Protein AF-0000000083513059 (afdb_homodimer)

Secondary structure (DSSP, 8-state):
---BB-STT---BTTT--S-EEEPPSSHHHHHHHHHHHTBHHHHTS-HHHHHHH-EEEGGGS-GGGEEEEETTEEEE-TT--------SHHHH-TT-TT---B----HHHHHHHHHHHHTTSS--------------------------HHHHHHHHHHHHHHHHHHHHHHTT--S--S-GGG--TT---PPPHHHHHHHHHHHHT-HHHHHHTTTB-SSS-SS-HHHHHHHHHHHHHHHHHHHHHHHHHH--EEEEE---EEETTEEEEEEEEEEE-TTS-EEEEEEEEEEPPSSHHHHHHHHHHIIIIIS---GGGEEEEEE---HHHHHHHHHHHHHHHHH-TTSEE---TTS-HHHHHHHT---HHHHHHHHHHHHHHHHHHS-HHHHHHHHHHHHHHTTT-HHHHHHHHHHHTS-GGGSTTHHHHHHHHHHHHHHHHHHHHH-TTS-HHHHHHHHHHHHHHT-HHHHHHHHHHHHHTHHHHHHHHHHTS-HHHHHHHHHHHHHHHHHHHHHHHTHHHHHHHHHHHHHHHHHHTT------HHHHHHT---TT----HHHHHIIIIIHHHHHHHHHHHHHHT-HHHHHHHHGGGGSHHHHHHS---THHHHHHGGGGGGSS-GGGHHHHHHHHHHHHHSS-TTS----SHHHHHH-GGGGG-HHHHHHHHHHHTSTTSPP--GGG-HHHHHHHHHHHHS-GGG--HHHHHHHHTTTS---HHHHHHHHHHHS-------/---BB-STT---BTTT--S-EEEPPSSHHHHHHHHHHHTBHHHHTS-HHHHHHH-EEEGGGS-GGGEEEEETTEEEE-TT--------SGGGT-TT-TT---B----HHHHHHHHHHHHTTTT--------------------------HHHHHHHHHHHHHHHHHHHHHHTT--S--S-GGG--SS---PPPHHHHHHHHHHHHT-HHHHHHTTTB-SSS-SS-HHHHHHHHHHHHHHHHHHHHHHHHHH--EEEEE---EEETTEEEEEEEEEEE-TT--EEEEEEEEEEPPSSHHHHHHHHHHIIIIIS---GGGEEEEEE---HHHHHHHHHHHHHHHHH-TTSEE---TTS-HHHHHHHT---HHHHHHHHHHHHHHHHHHS-HHHHHHHHHHHHHHTTT-HHHHHHHHHHHTS-GGGSTTHHHHHHHHHHHHHHHHHHHHH-TTS-HHHHHHHHHHHHHHT-HHHHHHHHHHHHHTHHHHHHHHHHTS-HHHHHHHHHHHHHHHHHHHHHHHTHHHHHHHHHHHHHHHHHHTT------HHHHHHS---TT----HHHHHIIIIIHHHHHHHHHHHHHHT-HHHHHHHHGGGGSHHHHHHS---THHHHHHGGGGGGSS-GGGHHHHHHHHHHHHHSS-TTS----SHHHHHH-GGGGG-HHHHHHHHHHHTSTTSPPS-GGG-HHHHHHHHHHHHS-GGG--HHHHHHHHTTTS---HHHHHHHHHHHS-------

InterPro domains:
  IPR006612 THAP-type zinc finger [PF05485] (5-86)
  IPR006612 THAP-type zinc finger [PS50950] (1-86)
  IPR006612 THAP-type zinc finger [SM00692] (21-91)
  IPR006612 THAP-type zinc finger [SM00980] (3-92)
  IPR025398 ZMYM1-like, RNase-like domain [PF14291] (124-323)
  IPR052958 Interferon-induced PKR regulator [PTHR46289] (1-738)

Sequence (1486 aa):
MPNFCAAPNCTRKSTQSDLAFFRFPRDPRRCSLWVENCRREDLEDKTPDQLNKHYRLCAKHFEPSMICKTSPYRTVLKDNAVPTVFDLTSHLNNPHSRHRKRIKVLSEEELRKMTERIENCGEQEQLKNDNTQNEAQFEEIEEDLPPITPQEKEIKDYLKSLFDILVLMGKQNIPLDGHGEEGVEESGAFTPSNFQSLLESRITAGDEVLRRRFEMTAVNVEYCPVTQQRQMLEVCESCLREELLREVRESRFFSLVTDEAVEIRGEDHLPIFLRFVDESNNLREEFAGFLPCEEDEDAVFVSLHTEITEKWGLNLEYCRGQSHVNSGDYALKLKAVASKLMEKYPLAVCTPCSTCALNIWLAKALPLAGVQMVLGTLKIIDSFFSKSPQLLSELENAIATIHQANEERANELKEICRTQWIERHDAFEVAVDLLEPLLLCVDSVNSNANFSRHVAFEAYSISVNLEEFEFIATLVVLKNALSFTRAFGKNLQGNTLDVFFAASSLTAVLHSLNEVMENIEVYHEFWFEEATNLAAKLEIPVKLPRLYLRQHRPEPGFELLPESYYKESLSIPLVSRVIQELKEIFSETHLKALKCLSLVPSVMGQMKFNTSEESNADLYRNDLPNPDTLPAELHCWRIKWKHRGKDVDLPSTIYQTLQLSEVKFFPNVYSFLRVLCTLPVIKVESSKYDCGRKRLRAYLSDTPANHRSKSLALLNINYEVRHDLDLMVDTYSKMYPEKVDEQMPNFCAAPNCTRKSTQSDLAFFRFPRDPRRCSLWVENCRREDLEDKTPDQLNKHYRLCAKHFEPSMICKTSPYRTVLKDNAVPTVFDLTSHLNNPHSRHRKRIKVLSEEELRKMTERIENCGEQEQLKNDNTQNEAQFEEIEEDLPPITPQEKEIKDYLKSLFDILVLMGKQNIPLDGHGEEGVEESGAFTPSNFQSLLESRITAGDEVLRRRFEMTAVNVEYCPVTQQRQMLEVCESCLREELLREVRESRFFSLVTDEAVEIRGEDHLPIFLRFVDESNNLREEFAGFLPCEEDEDAVFVSLHTEITEKWGLNLEYCRGQSHVNSGDYALKLKAVASKLMEKYPLAVCTPCSTCALNIWLAKALPLAGVQMVLGTLKIIDSFFSKSPQLLSELENAIATIHQANEERANELKEICRTQWIERHDAFEVAVDLLEPLLLCVDSVNSNANFSRHVAFEAYSISVNLEEFEFIATLVVLKNALSFTRAFGKNLQGNTLDVFFAASSLTAVLHSLNEVMENIEVYHEFWFEEATNLAAKLEIPVKLPRLYLRQHRPEPGFELLPESYYKESLSIPLVSRVIQELKEIFSETHLKALKCLSLVPSVMGQMKFNTSEESNADLYRNDLPNPDTLPAELHCWRIKWKHRGKDVDLPSTIYQTLQLSEVKFFPNVYSFLRVLCTLPVIKVESSKYDCGRKRLRAYLSDTPANHRSKSLALLNINYEVRHDLDLMVDTYSKMYPEKVDEQ

Foldseek 3Di:
DKAAALAFPGGDIPVPDPWDKAFQDLDQVLNCLQVVQSQFPVCNPDHSVVRRVHHIHTCQQWDPVQWDPPDPVDIDGHPNTHGHRHDPCPCVVVVPPVVGRDGHDDDPVRVVVSVVCVVPVPDDDDDPDPDDDPPPPPVPVPPCPPPQPPVNVLVLVVLLVLLVLLLVCLQVVNFQADDDPPPPDDPPFQDDGPSLVVLVVCCVVPDPSSCVVCVPPDSRDDPDDPVRSVLLLVLLLLQLLLLVLVQVVVQLAKAKEWEEWDFFQRFTWIWIWIWAQGPLRAIFIATRFIFTDDDALVVSLVRVVCCVCPVSVDDCLRYQEYEYHYAAPVLVSVVVSQVVSCVVHVRHAYAYFLQAFPLRSLLRNANAPLSVLLLVLVVLVLVLCVVDVVLLVLLLVLLCVVVVVPVPVSVVLSVCNVDPLCRALQNLVSCLSSLRSLLVSLVCLLPDPVDDNVSNVSSVVSNVSSLDLSNLLQSLLSNVLSVLCSQLRCLLNDFLLSVLVSLVCLVVSLVVLVVCLVVVVVVLVVSVVVSCVSSVVVVRDQDDDPVVCVVPVDDVPDDDDSSVCCSVRPNNSSSVSSSVVSDRNSDPLNSLLSNLSCLFLVNLQVDPDDPCNLVSLVSCLVQAPDSVCVVVLSVVSSVVSNPPDPPDDGDGHLSSVLSDPCCVVRRRSNRSSSSSCNYSSHDRDDPVRHQLVVQLVVSPVVDDSNSDDRSSSSSNSVVSRDDDSSVSSVVSCVVPVPPPDDD/DKAAALAFPGGDIPVRDPWDKAFQDLDQVLNCLQCVQSQFPVCNPDHSVVRRVHHIHTCQQWDPVQWDDPDPVDIDGHPNTHGHRHDPCPCVVVVPPVVGRDGHDDDPVRVVVSVVCVVPVPDDPDDPDDDDDPPPPPVPVPPCPPPQPPVNVLVLVVLLVLLVLLLVCLQVVNFQADDDPPPPPDPPFQDDGPSLVVLVVCCVVPDPSSCVVCVPPDSRDDPDDPVRSVLLLVLLLLQLLLLVLVQVVVQLAKAKEWEEWDFFQRFTWIWIWIWAQGPLRAIFIATRFTFTDDDALVVSLVRVVCCVCPVSVDDCLRHQEYEYQYAAPVLVSVVVSQVVSCVVHVRHAYAYFLQAFPLRSLLRNANAPLSVLLLVLVVLVLVLCVVDVVLLVLLLVLLCVVVVVPVPVSVVLSVCSVDPLCRALQNLVSCLSSLRSLLVSLVCLLPDPVDDNVSNVSSVVSNVSSLDLSNLLQSLLSNVLSVLCSQLRVLLNDFLQSVLVSLVCLVVSLVVLVVCLVVVVVVLVVSVVVSCVSSVVVVRDQDDDPVVCVVCVDDVPDDDDSSVCCSVRPNNSSSVSSSVVSDRNSDPLNSLLSNLSCLFLVNLQVDPDDPCNLVSLVSCLVQAPDSVCVVVLSVVSSVVSNPPDPPDDGDGHLSVVLSDPCCVVRRRSNRSSSSSCNYSSHDRDDPVRHQLVVQLVVSPVVDDSNSDDRSSSSSNSVVSRDDDSSVSSVVSCVVPVPPPDDD

Nearest PDB structures (foldseek):
  9ij5-assembly1_A  TM=4.876E-01  e=1.382E+00  Mus musculus
  5n2a-assembly1_B-2  TM=1.828E-01  e=3.037E+00  Methanotorris formicicus Mc-S-70
  7vvo-assembly1_R  TM=1.723E-01  e=3.948E+00  Homo sapiens
  8qai-assembly2_B  TM=1.417E-01  e=2.907E+00  synthetic construct
  1e6v-assembly1_E  TM=1.679E-01  e=4.502E+00  Methanopyrus kandleri

Radius of gyration: 37.74 Å; Cα contacts (8 Å, |Δi|>4): 2106; chains: 2; bounding box: 116×115×71 Å

pLDDT: mean 84.57, std 16.56, range [19.61, 98.56]

Organism: Acipenser ruthenus (NCBI:txid7906)

Solvent-accessible surface area (backbone atoms only — not comparable to full-atom values): 80948 Å² total; per-residue (Å²): 101,67,46,54,33,63,45,42,84,42,83,54,35,33,47,79,29,87,55,47,30,34,50,44,47,70,49,60,70,61,27,52,51,41,44,60,61,48,24,34,61,81,58,69,79,50,52,39,65,55,38,32,53,74,38,27,38,44,48,81,25,38,58,68,87,36,50,43,68,84,39,104,69,38,49,29,50,44,94,79,58,63,56,72,53,72,67,84,60,67,54,75,78,52,76,78,57,74,84,56,48,59,67,54,85,70,56,74,71,54,54,54,52,54,54,53,50,64,70,52,65,72,75,84,83,72,88,80,79,76,85,76,83,82,74,76,79,73,78,64,82,58,79,72,67,72,78,72,47,71,66,53,47,52,50,48,51,45,46,37,54,51,48,53,52,52,50,50,28,15,43,46,68,46,52,60,65,31,72,70,70,86,67,70,60,84,78,72,35,48,73,57,34,33,53,53,34,52,51,49,48,31,38,52,27,44,22,62,66,56,38,66,74,45,57,46,36,36,68,67,48,75,89,69,59,69,68,59,51,52,54,52,39,52,43,52,39,50,54,45,43,44,58,54,44,50,53,44,58,73,42,55,43,30,14,42,36,35,46,58,69,40,66,43,62,87,38,48,24,32,40,36,31,42,23,28,40,47,95,85,53,44,62,33,39,40,68,68,44,72,40,76,63,57,92,44,50,65,55,38,39,51,50,52,52,44,45,42,39,68,74,62,62,45,65,63,88,35,26,52,13,26,23,74,47,38,51,29,67,58,23,52,38,49,49,53,31,47,52,54,46,25,71,78,28,68,57,29,36,55,38,62,43,48,91,46,29,48,53,51,50,54,51,26,50,40,76,40,70,58,52,49,49,48,55,51,49,50,51,52,52,52,54,58,41,67,70,38,72,65,53,44,51,44,38,43,50,25,33,45,65,73,30,60,90,39,58,67,62,28,51,51,51,46,57,42,67,76,47,74,46,81,60,36,64,57,24,47,53,51,45,62,68,39,44,63,25,47,48,53,24,27,52,47,43,44,70,34,83,86,47,53,66,68,57,16,49,52,25,43,54,50,42,56,56,66,54,33,40,61,44,44,44,42,45,42,46,49,30,59,64,43,55,65,47,30,66,52,32,53,24,49,65,50,54,49,58,38,28,35,53,32,59,69,46,47,63,60,43,52,50,52,52,50,50,46,61,76,41,36,71,62,52,44,52,53,41,50,49,52,26,51,52,54,28,54,75,70,66,32,68,90,57,69,60,60,68,57,52,68,75,48,66,61,57,94,88,56,78,84,53,55,68,60,48,47,39,67,71,40,52,50,53,50,55,53,47,50,54,50,49,51,53,62,43,58,29,70,68,48,42,34,56,40,52,50,48,45,74,32,48,45,36,39,53,71,42,84,78,59,85,64,58,63,63,38,49,54,78,52,36,88,71,29,87,51,54,87,51,38,66,61,49,49,51,52,55,46,54,60,44,58,70,53,60,95,84,59,89,58,42,58,37,67,59,53,44,60,67,38,78,68,39,69,79,36,57,43,62,42,47,48,52,52,56,58,58,27,29,44,41,52,70,69,85,51,72,83,32,50,41,30,61,56,36,46,53,50,49,57,67,64,40,42,49,81,63,44,43,73,46,42,47,49,33,33,54,46,40,78,58,78,78,54,61,66,58,46,45,51,50,42,49,66,75,51,59,70,71,77,64,90,121,100,69,46,52,34,65,44,42,85,44,84,53,34,31,48,80,30,85,58,47,30,32,49,44,46,70,51,60,70,61,26,50,52,41,45,61,61,46,26,34,61,80,57,69,78,49,49,38,64,54,37,30,52,74,38,27,40,43,47,80,25,39,58,68,88,34,51,43,69,83,40,103,68,37,49,28,51,44,92,81,59,62,56,74,54,72,68,85,60,66,56,75,78,52,75,78,57,74,84,56,50,56,65,56,85,71,58,74,70,54,53,53,51,54,54,52,48,64,69,50,64,72,75,83,83,71,87,79,80,75,89,83,73,90,73,78,78,72,79,65,82,59,79,74,69,73,80,73,48,72,67,54,48,51,52,50,51,45,46,37,54,53,49,52,53,51,51,50,27,15,43,45,68,48,52,62,64,32,73,71,70,84,73,70,62,80,81,73,33,48,73,56,32,35,53,54,35,51,52,51,48,31,38,54,26,43,21,62,66,56,39,64,75,44,58,49,35,36,66,68,47,75,88,68,59,68,67,59,51,52,54,51,40,50,44,51,39,50,54,46,42,46,58,54,45,51,53,43,58,72,42,56,43,30,15,43,37,35,46,57,68,39,66,42,65,88,38,49,23,32,41,35,31,42,24,27,41,46,96,86,54,44,63,34,38,39,69,67,44,72,40,76,64,57,93,43,50,66,56,37,38,51,50,52,52,43,44,43,39,66,72,62,61,44,65,64,86,36,26,52,13,29,22,74,48,38,52,29,66,56,22,52,36,49,49,53,32,49,51,54,48,25,72,76,28,68,58,28,37,55,39,61,44,47,91,45,28,49,52,52,51,54,53,26,51,40,75,40,70,58,51,48,48,48,55,51,50,51,51,50,51,53,55,57,43,66,71,37,72,66,52,43,52,44,39,44,50,24,34,44,66,73,30,59,91,37,60,68,61,28,51,51,50,47,57,42,65,76,47,75,43,82,59,35,63,56,23,47,53,50,47,62,68,40,45,64,25,48,47,52,25,27,52,49,43,44,70,34,82,86,46,55,66,69,56,18,48,52,25,44,54,50,42,55,56,65,54,34,39,60,45,44,44,42,45,41,46,50,30,60,64,44,53,66,46,30,67,53,32,52,23,49,67,49,54,49,58,37,28,34,53,33,58,69,46,48,62,60,43,54,50,52,52,49,50,44,61,76,41,36,72,62,53,44,52,54,42,49,49,52,27,51,51,53,28,53,75,69,66,31,68,89,57,68,62,59,68,59,52,68,74,47,65,62,57,94,88,58,76,84,53,53,68,60,48,46,39,67,72,41,52,49,53,50,55,52,48,51,54,51,49,52,53,61,42,58,29,71,69,48,42,33,56,40,52,50,49,44,74,33,50,46,36,39,52,71,42,85,79,59,84,62,58,61,64,38,50,55,77,52,36,86,73,30,86,51,52,86,51,39,66,61,50,49,51,52,56,46,53,60,43,58,70,52,59,94,87,58,90,57,41,58,38,68,60,53,43,61,68,37,78,67,39,69,82,36,56,43,63,42,45,49,50,53,56,59,58,27,29,45,43,50,71,70,85,51,71,82,32,52,42,30,62,56,36,47,53,50,49,58,69,63,40,41,50,81,62,43,44,74,48,41,46,48,33,33,52,46,39,80,57,76,79,56,61,67,58,45,44,51,52,42,49,66,75,51,58,70,70,79,59,91,120

Structure (mmCIF, N/CA/C/O backbone):
data_AF-0000000083513059-model_v1
#
loop_
_entity.id
_entity.type
_entity.pdbx_description
1 polymer '52 kDa repressor of the inhibitor of the protein kinase'
#
loop_
_atom_site.group_PDB
_atom_site.id
_atom_site.type_symbol
_atom_site.label_atom_id
_atom_site.label_alt_id
_atom_site.label_comp_id
_atom_site.label_asym_id
_atom_site.label_entity_id
_atom_site.label_seq_id
_atom_site.pdbx_PDB_ins_code
_atom_site.Cartn_x
_atom_site.Cartn_y
_atom_site.Cartn_z
_atom_site.occupancy
_atom_site.B_iso_or_equiv
_atom_site.auth_seq_id
_atom_site.auth_comp_id
_atom_site.auth_asym_id
_atom_site.auth_atom_id
_atom_site.pdbx_PDB_model_num
ATOM 1 N N . MET A 1 1 ? 22.578 -7.07 -4.328 1 77.38 1 MET A N 1
ATOM 2 C CA . MET A 1 1 ? 22.344 -7.754 -5.598 1 77.38 1 MET A CA 1
ATOM 3 C C . MET A 1 1 ? 23.062 -9.094 -5.641 1 77.38 1 MET A C 1
ATOM 5 O O . MET A 1 1 ? 24.109 -9.266 -5.012 1 77.38 1 MET A O 1
ATOM 9 N N . PRO A 1 2 ? 22.406 -10.008 -6.266 1 77.06 2 PRO A N 1
ATOM 10 C CA . PRO A 1 2 ? 23.109 -11.289 -6.398 1 77.06 2 PRO A CA 1
ATOM 11 C C . PRO A 1 2 ? 24.422 -11.156 -7.168 1 77.06 2 PRO A C 1
ATOM 13 O O . PRO A 1 2 ? 24.531 -10.32 -8.062 1 77.06 2 PRO A O 1
ATOM 16 N N . ASN A 1 3 ? 25.391 -11.805 -6.617 1 82.12 3 ASN A N 1
ATOM 17 C CA . ASN A 1 3 ? 26.688 -11.883 -7.285 1 82.12 3 ASN A CA 1
ATOM 18 C C . ASN A 1 3 ? 26.891 -13.227 -7.977 1 82.12 3 ASN A C 1
ATOM 20 O O . ASN A 1 3 ? 26.375 -14.25 -7.516 1 82.12 3 ASN A O 1
ATOM 24 N N . PHE A 1 4 ? 27.516 -13.211 -9.102 1 84.94 4 PHE A N 1
ATOM 25 C CA . PHE A 1 4 ? 27.75 -14.406 -9.906 1 84.94 4 PHE A CA 1
ATOM 26 C C . PHE A 1 4 ? 29.25 -14.688 -10.031 1 84.94 4 PHE A C 1
ATOM 28 O O . PHE A 1 4 ? 30.047 -13.766 -10.211 1 84.94 4 PHE A O 1
ATOM 35 N N . CYS A 1 5 ? 29.625 -15.938 -9.898 1 87.44 5 CYS A N 1
ATOM 36 C CA . CYS A 1 5 ? 31.031 -16.312 -9.977 1 87.44 5 CYS A CA 1
ATOM 37 C C . CYS A 1 5 ? 31.547 -16.172 -11.398 1 87.44 5 CYS A C 1
ATOM 39 O O . CYS A 1 5 ? 30.891 -16.562 -12.359 1 87.44 5 CYS A O 1
ATOM 41 N N . ALA A 1 6 ? 32.719 -15.625 -11.547 1 87.56 6 ALA A N 1
ATOM 42 C CA . ALA A 1 6 ? 33.281 -15.336 -12.852 1 87.56 6 ALA A CA 1
ATOM 43 C C . ALA A 1 6 ? 34.062 -16.547 -13.391 1 87.56 6 ALA A C 1
ATOM 45 O O . ALA A 1 6 ? 34.406 -16.594 -14.578 1 87.56 6 ALA A O 1
ATOM 46 N N . ALA A 1 7 ? 34.312 -17.578 -12.539 1 86.94 7 ALA A N 1
ATOM 47 C CA . ALA A 1 7 ? 35.062 -18.75 -12.961 1 86.94 7 ALA A CA 1
ATOM 48 C C . ALA A 1 7 ? 34.344 -19.5 -14.086 1 86.94 7 ALA A C 1
ATOM 50 O O . ALA A 1 7 ? 33.125 -19.594 -14.086 1 86.94 7 ALA A O 1
ATOM 51 N N . PRO A 1 8 ? 35.125 -20 -14.953 1 83.44 8 PRO A N 1
ATOM 52 C CA . PRO A 1 8 ? 34.5 -20.75 -16.047 1 83.44 8 PRO A CA 1
ATOM 53 C C . PRO A 1 8 ? 33.719 -21.969 -15.562 1 83.44 8 PRO A C 1
ATOM 55 O O . PRO A 1 8 ? 34.156 -22.656 -14.641 1 83.44 8 PRO A O 1
ATOM 58 N N . ASN A 1 9 ? 32.562 -22.234 -16.062 1 77.38 9 ASN A N 1
ATOM 59 C CA . ASN A 1 9 ? 31.719 -23.391 -15.82 1 77.38 9 ASN A CA 1
ATOM 60 C C . ASN A 1 9 ? 31.141 -23.391 -14.406 1 77.38 9 ASN A C 1
ATOM 62 O O . ASN A 1 9 ? 30.703 -24.422 -13.898 1 77.38 9 ASN A O 1
ATOM 66 N N . CYS A 1 10 ? 31.469 -22.359 -13.664 1 82.12 10 CYS A N 1
ATOM 67 C CA . CYS A 1 10 ? 30.844 -22.203 -12.352 1 82.12 10 CYS A CA 1
ATOM 68 C C . CYS A 1 10 ? 29.594 -21.344 -12.43 1 82.12 10 CYS A C 1
ATOM 70 O O . CYS A 1 10 ? 29.656 -20.203 -12.883 1 82.12 10 CYS A O 1
ATOM 72 N N . THR A 1 11 ? 28.484 -21.844 -12.156 1 77.06 11 THR A N 1
ATOM 73 C CA . THR A 1 11 ? 27.219 -21.109 -12.289 1 77.06 11 THR A CA 1
ATOM 74 C C . THR A 1 11 ? 26.688 -20.703 -10.922 1 77.06 11 THR A C 1
ATOM 76 O O . THR A 1 11 ? 25.5 -20.391 -10.781 1 77.06 11 THR A O 1
ATOM 79 N N . ARG A 1 12 ? 27.547 -20.688 -9.945 1 80.31 12 ARG A N 1
ATOM 80 C CA . ARG A 1 12 ? 27.094 -20.406 -8.586 1 80.31 12 ARG A CA 1
ATOM 81 C C . ARG A 1 12 ? 26.75 -18.938 -8.43 1 80.31 12 ARG A C 1
ATOM 83 O O . ARG A 1 12 ? 27.406 -18.062 -9 1 80.31 12 ARG A O 1
ATOM 90 N N . LYS A 1 13 ? 25.703 -18.766 -7.672 1 82.12 13 LYS A N 1
ATOM 91 C CA . LYS A 1 13 ? 25.25 -17.406 -7.336 1 82.12 13 LYS A CA 1
ATOM 92 C C . LYS A 1 13 ? 25.234 -17.203 -5.824 1 82.12 13 LYS A C 1
ATOM 94 O O . LYS A 1 13 ? 25.016 -18.141 -5.062 1 82.12 13 LYS A O 1
ATOM 99 N N . SER A 1 14 ? 25.516 -15.977 -5.418 1 79.62 14 SER A N 1
ATOM 100 C CA . SER A 1 14 ? 25.656 -15.656 -4.004 1 79.62 14 SER A CA 1
ATOM 101 C C . SER A 1 14 ? 24.344 -15.875 -3.258 1 79.62 14 SER A C 1
ATOM 103 O O . SER A 1 14 ? 24.344 -16.094 -2.045 1 79.62 14 SER A O 1
ATOM 105 N N . THR A 1 15 ? 23.219 -15.836 -3.965 1 73.69 15 THR A N 1
ATOM 106 C CA . THR A 1 15 ? 21.922 -15.938 -3.309 1 73.69 15 THR A CA 1
ATOM 107 C C . THR A 1 15 ? 21.484 -17.391 -3.209 1 73.69 15 THR A C 1
ATOM 109 O O . THR A 1 15 ? 20.484 -17.703 -2.572 1 73.69 15 THR A O 1
ATOM 112 N N . GLN A 1 16 ? 22.219 -18.375 -3.871 1 69.88 16 GLN A N 1
ATOM 113 C CA . GLN A 1 16 ? 21.844 -19.781 -3.846 1 69.88 16 GLN A CA 1
ATOM 114 C C . GLN A 1 16 ? 22.938 -20.625 -3.219 1 69.88 16 GLN A C 1
ATOM 116 O O . GLN A 1 16 ? 22.859 -21.859 -3.236 1 69.88 16 GLN A O 1
ATOM 121 N N . SER A 1 17 ? 23.984 -19.891 -2.758 1 71.94 17 SER A N 1
ATOM 122 C CA . SER A 1 17 ? 25.109 -20.625 -2.189 1 71.94 17 SER A CA 1
ATOM 123 C C . SER A 1 17 ? 25.547 -20.016 -0.855 1 71.94 17 SER A C 1
ATOM 125 O O . SER A 1 17 ? 25.406 -18.812 -0.632 1 71.94 17 SER A O 1
ATOM 127 N N . ASP A 1 18 ? 25.938 -20.906 -0.025 1 76.88 18 ASP A N 1
ATOM 128 C CA . ASP A 1 18 ? 26.453 -20.438 1.26 1 76.88 18 ASP A CA 1
ATOM 129 C C . ASP A 1 18 ? 27.938 -20.109 1.168 1 76.88 18 ASP A C 1
ATOM 131 O O . ASP A 1 18 ? 28.547 -19.688 2.148 1 76.88 18 ASP A O 1
ATOM 135 N N . LEU A 1 19 ? 28.375 -20.219 -0.026 1 82.81 19 LEU A N 1
ATOM 136 C CA . LEU A 1 19 ? 29.797 -19.938 -0.21 1 82.81 19 LEU A CA 1
ATOM 137 C C . LEU A 1 19 ? 30.047 -18.438 -0.279 1 82.81 19 LEU A C 1
ATOM 139 O O . LEU A 1 19 ? 29.188 -17.688 -0.721 1 82.81 19 LEU A O 1
ATOM 143 N N . ALA A 1 20 ? 31.203 -18.062 0.161 1 87.88 20 ALA A N 1
ATOM 144 C CA . ALA A 1 20 ? 31.594 -16.656 0.122 1 87.88 20 ALA A CA 1
ATOM 145 C C . ALA A 1 20 ? 32.031 -16.25 -1.282 1 87.88 20 ALA A C 1
ATOM 147 O O . ALA A 1 20 ? 32.625 -17.031 -2.008 1 87.88 20 ALA A O 1
ATOM 148 N N . PHE A 1 21 ? 31.672 -15.125 -1.662 1 90.12 21 PHE A N 1
ATOM 149 C CA . PHE A 1 21 ? 32.094 -14.531 -2.926 1 90.12 21 PHE A CA 1
ATOM 150 C C . PHE A 1 21 ? 33.062 -13.375 -2.684 1 90.12 21 PHE A C 1
ATOM 152 O O . PHE A 1 21 ? 32.875 -12.594 -1.742 1 90.12 21 PHE A O 1
ATOM 159 N N . PHE A 1 22 ? 34.125 -13.219 -3.482 1 90.69 22 PHE A N 1
ATOM 160 C CA . PHE A 1 22 ? 35.156 -12.211 -3.26 1 90.69 22 PHE A CA 1
ATOM 161 C C . PHE A 1 22 ? 35.344 -11.359 -4.504 1 90.69 22 PHE A C 1
ATOM 163 O O . PHE A 1 22 ? 35.25 -11.852 -5.629 1 90.69 22 PHE A O 1
ATOM 170 N N . ARG A 1 23 ? 35.625 -10.078 -4.262 1 91.19 23 ARG A N 1
ATOM 171 C CA . ARG A 1 23 ? 35.938 -9.156 -5.344 1 91.19 23 ARG A CA 1
ATOM 172 C C . ARG A 1 23 ? 37.375 -9.391 -5.863 1 91.19 23 ARG A C 1
ATOM 174 O O . ARG A 1 23 ? 38.25 -9.836 -5.117 1 91.19 23 ARG A O 1
ATOM 181 N N . PHE A 1 24 ? 37.562 -9.141 -7.137 1 91 24 PHE A N 1
ATOM 182 C CA . PHE A 1 24 ? 38.938 -9.117 -7.66 1 91 24 PHE A CA 1
ATOM 183 C C . PHE A 1 24 ? 39.781 -8.062 -6.949 1 91 24 PHE A C 1
ATOM 185 O O . PHE A 1 24 ? 39.281 -6.988 -6.613 1 91 24 PHE A O 1
ATOM 192 N N . PRO A 1 25 ? 41 -8.406 -6.672 1 90.25 25 PRO A N 1
ATOM 193 C CA . PRO A 1 25 ? 41.844 -7.445 -5.953 1 90.25 25 PRO A CA 1
ATOM 194 C C . PRO A 1 25 ? 42.156 -6.191 -6.773 1 90.25 25 PRO A C 1
ATOM 196 O O . PRO A 1 25 ? 42.219 -6.262 -8.008 1 90.25 25 PRO A O 1
ATOM 199 N N . ARG A 1 26 ? 42.375 -5.074 -6.137 1 89 26 ARG A N 1
ATOM 200 C CA . ARG A 1 26 ? 42.719 -3.814 -6.797 1 89 26 ARG A CA 1
ATOM 201 C C . ARG A 1 26 ? 44.188 -3.758 -7.203 1 89 26 ARG A C 1
ATOM 203 O O . ARG A 1 26 ? 44.531 -3.025 -8.125 1 89 26 ARG A O 1
ATOM 210 N N . ASP A 1 27 ? 44.969 -4.5 -6.527 1 87.81 27 ASP A N 1
ATOM 211 C CA . ASP A 1 27 ? 46.375 -4.574 -6.859 1 87.81 27 ASP A CA 1
ATOM 212 C C . ASP A 1 27 ? 46.594 -5.16 -8.258 1 87.81 27 ASP A C 1
ATOM 214 O O . ASP A 1 27 ? 46.156 -6.277 -8.539 1 87.81 27 ASP A O 1
ATOM 218 N N . PRO A 1 28 ? 47.219 -4.434 -9.094 1 90.5 28 PRO A N 1
ATOM 219 C CA . PRO A 1 28 ? 47.375 -4.867 -10.492 1 90.5 28 PRO A CA 1
ATOM 220 C C . PRO A 1 28 ? 48.062 -6.211 -10.625 1 90.5 28 PRO A C 1
ATOM 222 O O . PRO A 1 28 ? 47.688 -7.035 -11.461 1 90.5 28 PRO A O 1
ATOM 225 N N . ARG A 1 29 ? 49.094 -6.418 -9.859 1 89.81 29 ARG A N 1
ATOM 226 C CA . ARG A 1 29 ? 49.875 -7.66 -9.961 1 89.81 29 ARG A CA 1
ATOM 227 C C . ARG A 1 29 ? 49 -8.852 -9.531 1 89.81 29 ARG A C 1
ATOM 229 O O . ARG A 1 29 ? 48.969 -9.867 -10.242 1 89.81 29 ARG A O 1
ATOM 236 N N . ARG A 1 30 ? 48.469 -8.734 -8.438 1 90.31 30 ARG A N 1
ATOM 237 C CA . ARG A 1 30 ? 47.625 -9.812 -7.93 1 90.31 30 ARG A CA 1
ATOM 238 C C . ARG A 1 30 ? 46.406 -10.039 -8.844 1 90.31 30 ARG A C 1
ATOM 240 O O . ARG A 1 30 ? 46 -11.188 -9.07 1 90.31 30 ARG A O 1
ATOM 247 N N . CYS A 1 31 ? 45.844 -9 -9.312 1 92.12 31 CYS A N 1
ATOM 248 C CA . CYS A 1 31 ? 44.688 -9.086 -10.195 1 92.12 31 CYS A CA 1
ATOM 249 C C . CYS A 1 31 ? 45.031 -9.836 -11.477 1 92.12 31 CYS A C 1
ATOM 251 O O . CYS A 1 31 ? 44.219 -10.641 -11.953 1 92.12 31 CYS A O 1
ATOM 253 N N . SER A 1 32 ? 46.219 -9.547 -11.977 1 90.94 32 SER A N 1
ATOM 254 C CA . SER A 1 32 ? 46.625 -10.211 -13.203 1 90.94 32 SER A CA 1
ATOM 255 C C . SER A 1 32 ? 46.781 -11.719 -12.992 1 90.94 32 SER A C 1
ATOM 257 O O . SER A 1 32 ? 46.469 -12.5 -13.891 1 90.94 32 SER A O 1
ATOM 259 N N . LEU A 1 33 ? 47.188 -12.102 -11.828 1 89.88 33 LEU A N 1
ATOM 260 C CA . LEU A 1 33 ? 47.312 -13.516 -11.5 1 89.88 33 LEU A CA 1
ATOM 261 C C . LEU A 1 33 ? 45.938 -14.18 -11.461 1 89.88 33 LEU A C 1
ATOM 263 O O . LEU A 1 33 ? 45.781 -15.312 -11.914 1 89.88 33 LEU A O 1
ATOM 267 N N . TRP A 1 34 ? 44.969 -13.5 -10.844 1 91.81 34 TRP A N 1
ATOM 268 C CA . TRP A 1 34 ? 43.594 -14.016 -10.781 1 91.81 34 TRP A CA 1
ATOM 269 C C . TRP A 1 34 ? 43.031 -14.227 -12.18 1 91.81 34 TRP A C 1
ATOM 271 O O . TRP A 1 34 ? 42.406 -15.258 -12.453 1 91.81 34 TRP A O 1
ATOM 281 N N . VAL A 1 35 ? 43.25 -13.219 -13.07 1 90.81 35 VAL A N 1
ATOM 282 C CA . VAL A 1 35 ? 42.719 -13.242 -14.422 1 90.81 35 VAL A CA 1
ATOM 283 C C . VAL A 1 35 ? 43.375 -14.367 -15.219 1 90.81 35 VAL A C 1
ATOM 285 O O . VAL A 1 35 ? 42.688 -15.086 -15.961 1 90.81 35 VAL A O 1
ATOM 288 N N . GLU A 1 36 ? 44.625 -14.508 -15.07 1 85.69 36 GLU A N 1
ATOM 289 C CA . GLU A 1 36 ? 45.375 -15.547 -15.781 1 85.69 36 GLU A CA 1
ATOM 290 C C . GLU A 1 36 ? 44.875 -16.938 -15.391 1 85.69 36 GLU A C 1
ATOM 292 O O . GLU A 1 36 ? 44.719 -17.812 -16.25 1 85.69 36 GLU A O 1
ATOM 297 N N . ASN A 1 37 ? 44.625 -17.047 -14.125 1 85.38 37 ASN A N 1
ATOM 298 C CA . ASN A 1 37 ? 44.188 -18.344 -13.641 1 85.38 37 ASN A CA 1
ATOM 299 C C . ASN A 1 37 ? 42.75 -18.641 -14.047 1 85.38 37 ASN A C 1
ATOM 301 O O . ASN A 1 37 ? 42.344 -19.797 -14.188 1 85.38 37 ASN A O 1
ATOM 305 N N . CYS A 1 38 ? 41.969 -17.656 -14.148 1 86.31 38 CYS A N 1
ATOM 306 C CA . CYS A 1 38 ? 40.562 -17.812 -14.562 1 86.31 38 CYS A CA 1
ATOM 307 C C . CYS A 1 38 ? 40.469 -18.25 -16.016 1 86.31 38 CYS A C 1
ATOM 309 O O . CYS A 1 38 ? 39.469 -18.859 -16.422 1 86.31 38 CYS A O 1
ATOM 311 N N . ARG A 1 39 ? 41.406 -17.938 -16.859 1 80.69 39 ARG A N 1
ATOM 312 C CA . ARG A 1 39 ? 41.5 -18.344 -18.25 1 80.69 39 ARG A CA 1
ATOM 313 C C . ARG A 1 39 ? 40.312 -17.844 -19.062 1 80.69 39 ARG A C 1
ATOM 315 O O . ARG A 1 39 ? 39.75 -18.594 -19.859 1 80.69 39 ARG A O 1
ATOM 322 N N . ARG A 1 40 ? 39.844 -16.703 -18.781 1 84.31 40 ARG A N 1
ATOM 323 C CA . ARG A 1 40 ? 38.781 -16.047 -19.562 1 84.31 40 ARG A CA 1
ATOM 324 C C . ARG A 1 40 ? 39.344 -14.898 -20.391 1 84.31 40 ARG A C 1
ATOM 326 O O . ARG A 1 40 ? 39.906 -13.945 -19.844 1 84.31 40 ARG A O 1
ATOM 333 N N . GLU A 1 41 ? 39.156 -14.953 -21.641 1 78.81 41 GLU A N 1
ATOM 334 C CA . GLU A 1 41 ? 39.719 -13.977 -22.578 1 78.81 41 GLU A CA 1
ATOM 335 C C . GLU A 1 41 ? 39.062 -12.609 -22.391 1 78.81 41 GLU A C 1
ATOM 337 O O . GLU A 1 41 ? 39.719 -11.578 -22.531 1 78.81 41 GLU A O 1
ATOM 342 N N . ASP A 1 42 ? 37.844 -12.602 -22.094 1 79.81 42 ASP A N 1
ATOM 343 C CA . ASP A 1 42 ? 37.125 -11.344 -22.016 1 79.81 42 ASP A CA 1
ATOM 344 C C . ASP A 1 42 ? 37.562 -10.523 -20.797 1 79.81 42 ASP A C 1
ATOM 346 O O . ASP A 1 42 ? 37.344 -9.312 -20.75 1 79.81 42 ASP A O 1
ATOM 350 N N . LEU A 1 43 ? 38.156 -11.234 -19.781 1 86.56 43 LEU A N 1
ATOM 351 C CA . LEU A 1 43 ? 38.594 -10.539 -18.578 1 86.56 43 LEU A CA 1
ATOM 352 C C . LEU A 1 43 ? 39.938 -9.906 -18.766 1 86.56 43 LEU A C 1
ATOM 354 O O . LEU A 1 43 ? 40.312 -8.984 -18.031 1 86.56 43 LEU A O 1
ATOM 358 N N . GLU A 1 44 ? 40.688 -10.375 -19.703 1 83.12 44 GLU A N 1
ATOM 359 C CA . GLU A 1 44 ? 42.062 -9.93 -19.906 1 83.12 44 GLU A CA 1
ATOM 360 C C . GLU A 1 44 ? 42.094 -8.484 -20.375 1 83.12 44 GLU A C 1
ATOM 362 O O . GLU A 1 44 ? 43.062 -7.766 -20.094 1 83.12 44 GLU A O 1
ATOM 367 N N . ASP A 1 45 ? 41.031 -8.047 -21.016 1 80.69 45 ASP A N 1
ATOM 368 C CA . ASP A 1 45 ? 41.031 -6.699 -21.578 1 80.69 45 ASP A CA 1
ATOM 369 C C . ASP A 1 45 ? 40.5 -5.688 -20.562 1 80.69 45 ASP A C 1
ATOM 371 O O . ASP A 1 45 ? 40.5 -4.48 -20.812 1 80.69 45 ASP A O 1
ATOM 375 N N . LYS A 1 46 ? 40.125 -6.129 -19.406 1 85.31 46 LYS A N 1
ATOM 376 C CA . LYS A 1 46 ? 39.531 -5.227 -18.422 1 85.31 46 LYS A CA 1
ATOM 377 C C . LYS A 1 46 ? 40.562 -4.742 -17.422 1 85.31 46 LYS A C 1
ATOM 379 O O . LYS A 1 46 ? 41.531 -5.441 -17.141 1 85.31 46 LYS A O 1
ATOM 384 N N . THR A 1 47 ? 40.344 -3.492 -16.938 1 85.81 47 THR A N 1
ATOM 385 C CA . THR A 1 47 ? 41.219 -2.928 -15.93 1 85.81 47 THR A CA 1
ATOM 386 C C . THR A 1 47 ? 40.938 -3.527 -14.555 1 85.81 47 THR A C 1
ATOM 388 O O . THR A 1 47 ? 39.844 -4.031 -14.305 1 85.81 47 THR A O 1
ATOM 391 N N . PRO A 1 48 ? 41.938 -3.549 -13.719 1 88.38 48 PRO A N 1
ATOM 392 C CA . PRO A 1 48 ? 41.719 -4.055 -12.367 1 88.38 48 PRO A CA 1
ATOM 393 C C . PRO A 1 48 ? 40.562 -3.363 -11.656 1 88.38 48 PRO A C 1
ATOM 395 O O . PRO A 1 48 ? 39.844 -3.998 -10.891 1 88.38 48 PRO A O 1
ATOM 398 N N . ASP A 1 49 ? 40.406 -2.162 -11.93 1 85.94 49 ASP A N 1
ATOM 399 C CA . ASP A 1 49 ? 39.312 -1.423 -11.32 1 85.94 49 ASP A CA 1
ATOM 400 C C . ASP A 1 49 ? 37.938 -1.937 -11.82 1 85.94 49 ASP A C 1
ATOM 402 O O . ASP A 1 49 ? 37 -2.082 -11.039 1 85.94 49 ASP A O 1
ATOM 406 N N . GLN A 1 50 ? 37.906 -2.186 -13.031 1 83.81 50 GLN A N 1
ATOM 407 C CA . GLN A 1 50 ? 36.656 -2.719 -13.617 1 83.81 50 GLN A CA 1
ATOM 408 C C . GLN A 1 50 ? 36.375 -4.109 -13.07 1 83.81 50 GLN A C 1
ATOM 410 O O . GLN A 1 50 ? 35.219 -4.426 -12.781 1 83.81 50 GLN A O 1
ATOM 415 N N . LEU A 1 51 ? 37.406 -4.875 -13 1 88.81 51 LEU A N 1
ATOM 416 C CA . LEU A 1 51 ? 37.25 -6.23 -12.484 1 88.81 51 LEU A CA 1
ATOM 417 C C . LEU A 1 51 ? 36.844 -6.211 -11.023 1 88.81 51 LEU A C 1
ATOM 419 O O . LEU A 1 51 ? 35.969 -7 -10.609 1 88.81 51 LEU A O 1
ATOM 423 N N . ASN A 1 52 ? 37.438 -5.352 -10.297 1 88.25 52 ASN A N 1
ATOM 424 C CA . ASN A 1 52 ? 37.094 -5.23 -8.883 1 88.25 52 ASN A CA 1
ATOM 425 C C . ASN A 1 52 ? 35.625 -4.805 -8.695 1 88.25 52 ASN A C 1
ATOM 427 O O . ASN A 1 52 ? 34.969 -5.281 -7.777 1 88.25 52 ASN A O 1
ATOM 431 N N . LYS A 1 53 ? 35.156 -3.99 -9.523 1 81.94 53 LYS A N 1
ATOM 432 C CA . LYS A 1 53 ? 33.844 -3.406 -9.383 1 81.94 53 LYS A CA 1
ATOM 433 C C . LYS A 1 53 ? 32.75 -4.391 -9.828 1 81.94 53 LYS A C 1
ATOM 435 O O . LYS A 1 53 ? 31.703 -4.477 -9.203 1 81.94 53 LYS A O 1
ATOM 440 N N . HIS A 1 54 ? 33 -5.254 -10.836 1 81.94 54 HIS A N 1
ATOM 441 C CA . HIS A 1 54 ? 31.875 -5.902 -11.516 1 81.94 54 HIS A CA 1
ATOM 442 C C . HIS A 1 54 ? 32 -7.422 -11.453 1 81.94 54 HIS A C 1
ATOM 444 O O . HIS A 1 54 ? 31.047 -8.141 -11.742 1 81.94 54 HIS A O 1
ATOM 450 N N . TYR A 1 55 ? 33.125 -7.953 -11.047 1 87.5 55 TYR A N 1
ATOM 451 C CA . TYR A 1 55 ? 33.312 -9.398 -11.125 1 87.5 55 TYR A CA 1
ATOM 452 C C . TYR A 1 55 ? 33.656 -9.977 -9.758 1 87.5 55 TYR A C 1
ATOM 454 O O . TYR A 1 55 ? 34.281 -9.305 -8.93 1 87.5 55 TYR A O 1
ATOM 462 N N . ARG A 1 56 ? 33.219 -11.258 -9.57 1 91.94 56 ARG A N 1
ATOM 463 C CA . ARG A 1 56 ? 33.406 -11.953 -8.297 1 91.94 56 ARG A CA 1
ATOM 464 C C . ARG A 1 56 ? 33.844 -13.398 -8.523 1 91.94 56 ARG A C 1
ATOM 466 O O . ARG A 1 56 ? 33.594 -13.969 -9.586 1 91.94 56 ARG A O 1
ATOM 473 N N . LEU A 1 57 ? 34.562 -13.953 -7.578 1 91.62 57 LEU A N 1
ATOM 474 C CA . LEU A 1 57 ? 34.875 -15.367 -7.543 1 91.62 57 LEU A CA 1
ATOM 475 C C . LEU A 1 57 ? 34.406 -16 -6.242 1 91.62 57 LEU A C 1
ATOM 477 O O . LEU A 1 57 ? 34.5 -15.398 -5.172 1 91.62 57 LEU A O 1
ATOM 481 N N . CYS A 1 58 ? 33.844 -17.141 -6.348 1 90.75 58 CYS A N 1
ATOM 482 C CA . CYS A 1 58 ? 33.312 -17.797 -5.152 1 90.75 58 CYS A CA 1
ATOM 483 C C . CYS A 1 58 ? 34.438 -18.516 -4.406 1 90.75 58 CYS A C 1
ATOM 485 O O . CYS A 1 58 ? 35.531 -18.75 -4.961 1 90.75 58 CYS A O 1
ATOM 487 N N . ALA A 1 59 ? 34.219 -18.875 -3.195 1 89.44 59 ALA A N 1
ATOM 488 C CA . ALA A 1 59 ? 35.219 -19.438 -2.281 1 89.44 59 ALA A CA 1
ATOM 489 C C . ALA A 1 59 ? 35.688 -20.812 -2.764 1 89.44 59 ALA A C 1
ATOM 491 O O . ALA A 1 59 ? 36.781 -21.266 -2.389 1 89.44 59 ALA A O 1
ATOM 492 N N . LYS A 1 60 ? 34.938 -21.469 -3.623 1 89.19 60 LYS A N 1
ATOM 493 C CA . LYS A 1 60 ? 35.25 -22.812 -4.094 1 89.19 60 LYS A CA 1
ATOM 494 C C . LYS A 1 60 ? 36.562 -22.797 -4.918 1 89.19 60 LYS A C 1
ATOM 496 O O . LYS A 1 60 ? 37.219 -23.828 -5.062 1 89.19 60 LYS A O 1
ATOM 501 N N . HIS A 1 61 ? 36.906 -21.656 -5.395 1 89.94 61 HIS A N 1
ATOM 502 C CA . HIS A 1 61 ? 38.031 -21.562 -6.309 1 89.94 61 HIS A CA 1
ATOM 503 C C . HIS A 1 61 ? 39.312 -21.203 -5.566 1 89.94 61 HIS A C 1
ATOM 505 O O . HIS A 1 61 ? 40.375 -21 -6.188 1 89.94 61 HIS A O 1
ATOM 511 N N . PHE A 1 62 ? 39.219 -21.094 -4.238 1 91.06 62 PHE A N 1
ATOM 512 C CA . PHE A 1 62 ? 40.344 -20.812 -3.387 1 91.06 62 PHE A CA 1
ATOM 513 C C . PHE A 1 62 ? 40.625 -21.969 -2.443 1 91.06 62 PHE A C 1
ATOM 515 O O . PHE A 1 62 ? 39.719 -22.703 -2.07 1 91.06 62 PHE A O 1
ATOM 522 N N . GLU A 1 63 ? 41.844 -22.109 -2.025 1 88.25 63 GLU A N 1
ATOM 523 C CA . GLU A 1 63 ? 42.188 -23.078 -0.971 1 88.25 63 GLU A CA 1
ATOM 524 C C . GLU A 1 63 ? 41.625 -22.625 0.373 1 88.25 63 GLU A C 1
ATOM 526 O O . GLU A 1 63 ? 41.625 -21.438 0.697 1 88.25 63 GLU A O 1
ATOM 531 N N . PRO A 1 64 ? 41.125 -23.484 1.041 1 86.31 64 PRO A N 1
ATOM 532 C CA . PRO A 1 64 ? 40.5 -23.125 2.326 1 86.31 64 PRO A CA 1
ATOM 533 C C . PRO A 1 64 ? 41.469 -22.375 3.248 1 86.31 64 PRO A C 1
ATOM 535 O O . PRO A 1 64 ? 41.031 -21.578 4.082 1 86.31 64 PRO A O 1
ATOM 538 N N . SER A 1 65 ? 42.719 -22.609 3.082 1 83.62 65 SER A N 1
ATOM 539 C CA . SER A 1 65 ? 43.688 -21.953 3.938 1 83.62 65 SER A CA 1
ATOM 540 C C . SER A 1 65 ? 43.781 -20.469 3.654 1 83.62 65 SER A C 1
ATOM 542 O O . SER A 1 65 ? 44.281 -19.688 4.484 1 83.62 65 SER A O 1
ATOM 544 N N . MET A 1 66 ? 43.312 -20.125 2.539 1 88.81 66 MET A N 1
ATOM 545 C CA . MET A 1 66 ? 43.375 -18.719 2.143 1 88.81 66 MET A CA 1
ATOM 546 C C . MET A 1 66 ? 42.188 -17.953 2.67 1 88.81 66 MET A C 1
ATOM 548 O O . MET A 1 66 ? 42.125 -16.719 2.58 1 88.81 66 MET A O 1
ATOM 552 N N . ILE A 1 67 ? 41.188 -18.578 3.121 1 88.12 67 ILE A N 1
ATOM 553 C CA . ILE A 1 67 ? 39.969 -17.953 3.605 1 88.12 67 ILE A CA 1
ATOM 554 C C . ILE A 1 67 ? 39.969 -17.953 5.133 1 88.12 67 ILE A C 1
ATOM 556 O O . ILE A 1 67 ? 40.219 -19 5.758 1 88.12 67 ILE A O 1
ATOM 560 N N . CYS A 1 68 ? 39.875 -16.844 5.77 1 83.88 68 CYS A N 1
ATOM 561 C CA . CYS A 1 68 ? 39.844 -16.719 7.223 1 83.88 68 CYS A CA 1
ATOM 562 C C . CYS A 1 68 ? 38.5 -16.188 7.703 1 83.88 68 CYS A C 1
ATOM 564 O O . CYS A 1 68 ? 37.875 -15.344 7.043 1 83.88 68 CYS A O 1
ATOM 566 N N . LYS A 1 69 ? 38 -16.703 8.672 1 79.06 69 LYS A N 1
ATOM 567 C CA . LYS A 1 69 ? 36.781 -16.203 9.32 1 79.06 69 LYS A CA 1
ATOM 568 C C . LYS A 1 69 ? 37.125 -15.406 10.578 1 79.06 69 LYS A C 1
ATOM 570 O O . LYS A 1 69 ? 37.594 -15.961 11.562 1 79.06 69 LYS A O 1
ATOM 575 N N . THR A 1 70 ? 37.25 -14.086 10.492 1 65.81 70 THR A N 1
ATOM 576 C CA . THR A 1 70 ? 37.625 -13.234 11.609 1 65.81 70 THR A CA 1
ATOM 577 C C . THR A 1 70 ? 36.469 -13.156 12.625 1 65.81 70 THR A C 1
ATOM 579 O O . THR A 1 70 ? 36.719 -12.977 13.82 1 65.81 70 THR A O 1
ATOM 582 N N . SER A 1 71 ? 35.312 -13.109 12.188 1 59.5 71 SER A N 1
ATOM 583 C CA . SER A 1 71 ? 34.125 -13.156 13.031 1 59.5 71 SER A CA 1
ATOM 584 C C . SER A 1 71 ? 33.062 -14.055 12.43 1 59.5 71 SER A C 1
ATOM 586 O O . SER A 1 71 ? 33.125 -14.406 11.258 1 59.5 71 SER A O 1
ATOM 588 N N . PRO A 1 72 ? 32.344 -14.648 13.336 1 56.84 72 PRO A N 1
ATOM 589 C CA . PRO A 1 72 ? 31.281 -15.531 12.828 1 56.84 72 PRO A CA 1
ATOM 590 C C . PRO A 1 72 ? 30.531 -14.938 11.648 1 56.84 72 PRO A C 1
ATOM 592 O O . PRO A 1 72 ? 29.875 -15.664 10.891 1 56.84 72 PRO A O 1
ATOM 595 N N . TYR A 1 73 ? 30.797 -13.664 11.477 1 61.69 73 TYR A N 1
ATOM 596 C CA . TYR A 1 73 ? 29.969 -13.055 10.438 1 61.69 73 TYR A CA 1
ATOM 597 C C . TYR A 1 73 ? 30.828 -12.445 9.336 1 61.69 73 TYR A C 1
ATOM 599 O O . TYR A 1 73 ? 30.312 -11.82 8.414 1 61.69 73 TYR A O 1
ATOM 607 N N . ARG A 1 74 ? 32.156 -12.703 9.523 1 74.44 74 ARG A N 1
ATOM 608 C CA . ARG A 1 74 ? 33.031 -12.023 8.562 1 74.44 74 ARG A CA 1
ATOM 609 C C . ARG A 1 74 ? 34.031 -12.984 7.941 1 74.44 74 ARG A C 1
ATOM 611 O O . ARG A 1 74 ? 34.875 -13.562 8.648 1 74.44 74 ARG A O 1
ATOM 618 N N . THR A 1 75 ? 33.844 -13.344 6.711 1 82.88 75 THR A N 1
ATOM 619 C CA . THR A 1 75 ? 34.781 -14.148 5.93 1 82.88 75 THR A CA 1
ATOM 620 C C . THR A 1 75 ? 35.688 -13.258 5.082 1 82.88 75 THR A C 1
ATOM 622 O O . THR A 1 75 ? 35.188 -12.414 4.328 1 82.88 75 THR A O 1
ATOM 625 N N . VAL A 1 76 ? 37 -13.383 5.316 1 87.69 76 VAL A N 1
ATOM 626 C CA . VAL A 1 76 ? 37.938 -12.523 4.625 1 87.69 76 VAL A CA 1
ATOM 627 C C . VAL A 1 76 ? 38.969 -13.375 3.883 1 87.69 76 VAL A C 1
ATOM 629 O O . VAL A 1 76 ? 39.281 -14.477 4.316 1 87.69 76 VAL A O 1
ATOM 632 N N . LEU A 1 77 ? 39.312 -12.961 2.744 1 87.94 77 LEU A N 1
ATOM 633 C CA . LEU A 1 77 ? 40.406 -13.562 1.985 1 87.94 77 LEU A CA 1
ATOM 634 C C . LEU A 1 77 ? 41.75 -13.023 2.447 1 87.94 77 LEU A C 1
ATOM 636 O O . LEU A 1 77 ? 41.875 -11.828 2.73 1 87.94 77 LEU A O 1
ATOM 640 N N . LYS A 1 78 ? 42.719 -13.914 2.533 1 83.5 78 LYS A N 1
ATOM 641 C CA . LYS A 1 78 ? 44.062 -13.477 2.902 1 83.5 78 LYS A CA 1
ATOM 642 C C . LYS A 1 78 ? 44.625 -12.539 1.842 1 83.5 78 LYS A C 1
ATOM 644 O O . LYS A 1 78 ? 44.25 -12.609 0.673 1 83.5 78 LYS A O 1
ATOM 649 N N . ASP A 1 79 ? 45.562 -11.703 2.197 1 80.25 79 ASP A N 1
ATOM 650 C CA . ASP A 1 79 ? 46.125 -10.641 1.357 1 80.25 79 ASP A CA 1
ATOM 651 C C . ASP A 1 79 ? 46.812 -11.219 0.124 1 80.25 79 ASP A C 1
ATOM 653 O O . ASP A 1 79 ? 46.781 -10.609 -0.945 1 80.25 79 ASP A O 1
ATOM 657 N N . ASN A 1 80 ? 47.25 -12.414 0.269 1 80.44 80 ASN A N 1
ATOM 658 C CA . ASN A 1 80 ? 47.969 -12.977 -0.854 1 80.44 80 ASN A CA 1
ATOM 659 C C . ASN A 1 80 ? 47.219 -14.109 -1.52 1 80.44 80 ASN A C 1
ATOM 661 O O . ASN A 1 80 ? 47.781 -14.906 -2.262 1 80.44 80 ASN A O 1
ATOM 665 N N . ALA A 1 81 ? 46 -14.086 -1.353 1 88.81 81 ALA A N 1
ATOM 666 C CA . ALA A 1 81 ? 45.219 -15.219 -1.838 1 88.81 81 ALA A CA 1
ATOM 667 C C . ALA A 1 81 ? 45.062 -15.18 -3.357 1 88.81 81 ALA A C 1
ATOM 669 O O . ALA A 1 81 ? 44.812 -14.117 -3.934 1 88.81 81 ALA A O 1
ATOM 670 N N . VAL A 1 82 ? 45.312 -16.25 -4.094 1 88.56 82 VAL A N 1
ATOM 671 C CA . VAL A 1 82 ? 45.156 -16.438 -5.531 1 88.56 82 VAL A CA 1
ATOM 672 C C . VAL A 1 82 ? 44.312 -17.688 -5.797 1 88.56 82 VAL A C 1
ATOM 674 O O . VAL A 1 82 ? 44.594 -18.766 -5.25 1 88.56 82 VAL A O 1
ATOM 677 N N . PRO A 1 83 ? 43.312 -17.531 -6.562 1 90.06 83 PRO A N 1
ATOM 678 C CA . PRO A 1 83 ? 42.5 -18.703 -6.855 1 90.06 83 PRO A CA 1
ATOM 679 C C . PRO A 1 83 ? 43.25 -19.75 -7.668 1 90.06 83 PRO A C 1
ATOM 681 O O . PRO A 1 83 ? 43.938 -19.422 -8.633 1 90.06 83 PRO A O 1
ATOM 684 N N . THR A 1 84 ? 43.062 -21.047 -7.309 1 84.31 84 THR A N 1
ATOM 685 C CA . THR A 1 84 ? 43.812 -22.109 -7.977 1 84.31 84 THR A CA 1
ATOM 686 C C . THR A 1 84 ? 42.906 -23.266 -8.367 1 84.31 84 THR A C 1
ATOM 688 O O . THR A 1 84 ? 43.312 -24.125 -9.148 1 84.31 84 THR A O 1
ATOM 691 N N . VAL A 1 85 ? 41.781 -23.281 -7.941 1 80.56 85 VAL A N 1
ATOM 692 C CA . VAL A 1 85 ? 40.906 -24.422 -8.148 1 80.56 85 VAL A CA 1
ATOM 693 C C . VAL A 1 85 ? 39.906 -24.109 -9.273 1 80.56 85 VAL A C 1
ATOM 695 O O . VAL A 1 85 ? 38.938 -23.406 -9.062 1 80.56 85 VAL A O 1
ATOM 698 N N . PHE A 1 86 ? 40.156 -24.594 -10.484 1 80 86 PHE A N 1
ATOM 699 C CA . PHE A 1 86 ? 39.25 -24.344 -11.602 1 80 86 PHE A CA 1
ATOM 700 C C . PHE A 1 86 ? 38.969 -25.625 -12.367 1 80 86 PHE A C 1
ATOM 702 O O . PHE A 1 86 ? 39.844 -26.484 -12.484 1 80 86 PHE A O 1
ATOM 709 N N . ASP A 1 87 ? 37.75 -25.953 -12.492 1 69 87 ASP A N 1
ATOM 710 C CA . ASP A 1 87 ? 37.344 -27.047 -13.375 1 69 87 ASP A CA 1
ATOM 711 C C . ASP A 1 87 ? 37.406 -26.625 -14.836 1 69 87 ASP A C 1
ATOM 713 O O . ASP A 1 87 ? 36.469 -26 -15.344 1 69 87 ASP A O 1
ATOM 717 N N . LEU A 1 88 ? 38.406 -26.828 -15.547 1 63.59 88 LEU A N 1
ATOM 718 C CA . LEU A 1 88 ? 38.594 -26.328 -16.906 1 63.59 88 LEU A CA 1
ATOM 719 C C . LEU A 1 88 ? 38.219 -27.391 -17.938 1 63.59 88 LEU A C 1
ATOM 721 O O . LEU A 1 88 ? 38.281 -27.141 -19.141 1 63.59 88 LEU A O 1
ATOM 725 N N . THR A 1 89 ? 37.844 -28.594 -17.422 1 56.72 89 THR A N 1
ATOM 726 C CA . THR A 1 89 ? 37.625 -29.688 -18.359 1 56.72 89 THR A CA 1
ATOM 727 C C . THR A 1 89 ? 36.125 -30.016 -18.453 1 56.72 89 THR A C 1
ATOM 729 O O . THR A 1 89 ? 35.719 -30.75 -19.359 1 56.72 89 THR A O 1
ATOM 732 N N . SER A 1 90 ? 35.312 -29.656 -17.578 1 51.97 90 SER A N 1
ATOM 733 C CA . SER A 1 90 ? 33.938 -30.141 -17.562 1 51.97 90 SER A CA 1
ATOM 734 C C . SER A 1 90 ? 33.156 -29.625 -18.766 1 51.97 90 SER A C 1
ATOM 736 O O . SER A 1 90 ? 32.156 -30.203 -19.125 1 51.97 90 SER A O 1
ATOM 738 N N . HIS A 1 91 ? 33.531 -28.516 -19.359 1 49.81 91 HIS A N 1
ATOM 739 C CA . HIS A 1 91 ? 32.812 -28 -20.531 1 49.81 91 HIS A CA 1
ATOM 740 C C . HIS A 1 91 ? 33 -28.922 -21.734 1 49.81 91 HIS A C 1
ATOM 742 O O . HIS A 1 91 ? 32.281 -28.828 -22.719 1 49.81 91 HIS A O 1
ATOM 748 N N . LEU A 1 92 ? 34.062 -29.641 -21.828 1 46.41 92 LEU A N 1
ATOM 749 C CA . LEU A 1 92 ? 34.312 -30.562 -22.938 1 46.41 92 LEU A CA 1
ATOM 750 C C . LEU A 1 92 ? 33.219 -31.594 -23.062 1 46.41 92 LEU A C 1
ATOM 752 O O . LEU A 1 92 ? 32.938 -32.062 -24.172 1 46.41 92 LEU A O 1
ATOM 756 N N . ASN A 1 93 ? 32.625 -31.953 -22.031 1 45.09 93 ASN A N 1
ATOM 757 C CA . ASN A 1 93 ? 31.594 -33 -22.125 1 45.09 93 ASN A CA 1
ATOM 758 C C . ASN A 1 93 ? 30.219 -32.406 -22.422 1 45.09 93 ASN A C 1
ATOM 760 O O . ASN A 1 93 ? 29.297 -33.125 -22.797 1 45.09 93 ASN A O 1
ATOM 764 N N . ASN A 1 94 ? 29.812 -31.203 -22.062 1 41.41 94 ASN A N 1
ATOM 765 C CA . ASN A 1 94 ? 28.531 -30.641 -22.469 1 41.41 94 ASN A CA 1
ATOM 766 C C . ASN A 1 94 ? 28.719 -29.328 -23.234 1 41.41 94 ASN A C 1
ATOM 768 O O . ASN A 1 94 ? 28.734 -28.25 -22.625 1 41.41 94 ASN A O 1
ATOM 772 N N . PRO A 1 95 ? 29.125 -29.391 -24.562 1 42.5 95 PRO A N 1
ATOM 773 C CA . PRO A 1 95 ? 29.516 -28.281 -25.422 1 42.5 95 PRO A CA 1
ATOM 774 C C . PRO A 1 95 ? 28.469 -27.172 -25.5 1 42.5 95 PRO A C 1
ATOM 776 O O . PRO A 1 95 ? 28.75 -26.062 -25.938 1 42.5 95 PRO A O 1
ATOM 779 N N . HIS A 1 96 ? 27.234 -27.484 -25.422 1 39.12 96 HIS A N 1
ATOM 780 C CA . HIS A 1 96 ? 26.172 -26.562 -25.766 1 39.12 96 HIS A CA 1
ATOM 781 C C . HIS A 1 96 ? 25.844 -25.625 -24.609 1 39.12 96 HIS A C 1
ATOM 783 O O . HIS A 1 96 ? 24.859 -24.875 -24.672 1 39.12 96 HIS A O 1
ATOM 789 N N . SER A 1 97 ? 26.422 -25.781 -23.531 1 42.88 97 SER A N 1
ATOM 790 C CA . SER A 1 97 ? 25.953 -24.906 -22.469 1 42.88 97 SER A CA 1
ATOM 791 C C . SER A 1 97 ? 26.453 -23.484 -22.656 1 42.88 97 SER A C 1
ATOM 793 O O . SER A 1 97 ? 27.656 -23.25 -22.766 1 42.88 97 SER A O 1
ATOM 795 N N . ARG A 1 98 ? 25.844 -22.641 -23.328 1 42.72 98 ARG A N 1
ATOM 796 C CA . ARG A 1 98 ? 26.141 -21.25 -23.719 1 42.72 98 ARG A CA 1
ATOM 797 C C . ARG A 1 98 ? 26.578 -20.438 -22.516 1 42.72 98 ARG A C 1
ATOM 799 O O . ARG A 1 98 ? 26.953 -19.266 -22.656 1 42.72 98 ARG A O 1
ATOM 806 N N . HIS A 1 99 ? 26.266 -20.75 -21.391 1 44.19 99 HIS A N 1
ATOM 807 C CA . HIS A 1 99 ? 26.75 -19.906 -20.312 1 44.19 99 HIS A CA 1
ATOM 808 C C . HIS A 1 99 ? 28.25 -20.016 -20.156 1 44.19 99 HIS A C 1
ATOM 810 O O . HIS A 1 99 ? 28.797 -19.703 -19.094 1 44.19 99 HIS A O 1
ATOM 816 N N . ARG A 1 100 ? 28.969 -20.359 -21.266 1 50.53 100 ARG A N 1
ATOM 817 C CA . ARG A 1 100 ? 30.375 -20.734 -21.344 1 50.53 100 ARG A CA 1
ATOM 818 C C . ARG A 1 100 ? 31.266 -19.5 -21.344 1 50.53 100 ARG A C 1
ATOM 820 O O . ARG A 1 100 ? 31.125 -18.625 -22.203 1 50.53 100 ARG A O 1
ATOM 827 N N . LYS A 1 101 ? 31.703 -19.328 -20.203 1 55.44 101 LYS A N 1
ATOM 828 C CA . LYS A 1 101 ? 32.781 -18.375 -20.125 1 55.44 101 LYS A CA 1
ATOM 829 C C . LYS A 1 101 ? 34 -18.828 -20.953 1 55.44 101 LYS A C 1
ATOM 831 O O . LYS A 1 101 ? 34.344 -20.016 -20.953 1 55.44 101 LYS A O 1
ATOM 836 N N . ARG A 1 102 ? 34.344 -18.203 -22.125 1 49.72 102 ARG A N 1
ATOM 837 C CA . ARG A 1 102 ? 35.406 -18.531 -23.047 1 49.72 102 ARG A CA 1
ATOM 838 C C . ARG A 1 102 ? 36.688 -18.875 -22.297 1 49.72 102 ARG A C 1
ATOM 840 O O . ARG A 1 102 ? 37.219 -18.031 -21.578 1 49.72 102 ARG A O 1
ATOM 847 N N . ILE A 1 103 ? 36.969 -20.156 -22.188 1 53.56 103 ILE A N 1
ATOM 848 C CA . ILE A 1 103 ? 38.188 -20.609 -21.516 1 53.56 103 ILE A CA 1
ATOM 849 C C . ILE A 1 103 ? 39.375 -20.516 -22.484 1 53.56 103 ILE A C 1
ATOM 851 O O . ILE A 1 103 ? 39.312 -20.984 -23.609 1 53.56 103 ILE A O 1
ATOM 855 N N . LYS A 1 104 ? 40.344 -19.703 -22.281 1 54.19 104 LYS A N 1
ATOM 856 C CA . LYS A 1 104 ? 41.594 -19.641 -23.031 1 54.19 104 LYS A CA 1
ATOM 857 C C . LYS A 1 104 ? 42.375 -20.953 -22.922 1 54.19 104 LYS A C 1
ATOM 859 O O . LYS A 1 104 ? 42.656 -21.422 -21.812 1 54.19 104 LYS A O 1
ATOM 864 N N . VAL A 1 105 ? 42.5 -21.688 -23.969 1 56.59 105 VAL A N 1
ATOM 865 C CA . VAL A 1 105 ? 43.25 -22.922 -24.016 1 56.59 105 VAL A CA 1
ATOM 866 C C . VAL A 1 105 ? 44.75 -22.625 -23.875 1 56.59 105 VAL A C 1
ATOM 868 O O . VAL A 1 105 ? 45.312 -21.844 -24.656 1 56.59 105 VAL A O 1
ATOM 871 N N . LEU A 1 106 ? 45.375 -22.906 -22.688 1 55.44 106 LEU A N 1
ATOM 872 C CA . LEU A 1 106 ? 46.812 -22.672 -22.5 1 55.44 106 LEU A CA 1
ATOM 873 C C . LEU A 1 106 ? 47.625 -23.875 -22.969 1 55.44 106 LEU A C 1
ATOM 875 O O . LEU A 1 106 ? 47.188 -25.016 -22.859 1 55.44 106 LEU A O 1
ATOM 879 N N . SER A 1 107 ? 48.781 -23.719 -23.703 1 56.72 107 SER A N 1
ATOM 880 C CA . SER A 1 107 ? 49.75 -24.766 -24.062 1 56.72 107 SER A CA 1
ATOM 881 C C . SER A 1 107 ? 50.375 -25.375 -22.828 1 56.72 107 SER A C 1
ATOM 883 O O . SER A 1 107 ? 50.312 -24.797 -21.734 1 56.72 107 SER A O 1
ATOM 885 N N . GLU A 1 108 ? 50.844 -26.609 -22.812 1 53.84 108 GLU A N 1
ATOM 886 C CA . GLU A 1 108 ? 51.531 -27.344 -21.719 1 53.84 108 GLU A CA 1
ATOM 887 C C . GLU A 1 108 ? 52.594 -26.484 -21.078 1 53.84 108 GLU A C 1
ATOM 889 O O . GLU A 1 108 ? 52.781 -26.531 -19.859 1 53.84 108 GLU A O 1
ATOM 894 N N . GLU A 1 109 ? 53.312 -25.75 -21.859 1 57.12 109 GLU A N 1
ATOM 895 C CA . GLU A 1 109 ? 54.406 -24.922 -21.344 1 57.12 109 GLU A CA 1
ATOM 896 C C . GLU A 1 109 ? 53.875 -23.766 -20.5 1 57.12 109 GLU A C 1
ATOM 898 O O . GLU A 1 109 ? 54.438 -23.438 -19.453 1 57.12 109 GLU A O 1
ATOM 903 N N . GLU A 1 110 ? 52.688 -23.297 -20.797 1 57.88 110 GLU A N 1
ATOM 904 C CA . GLU A 1 110 ? 52.094 -22.172 -20.094 1 57.88 110 GLU A CA 1
ATOM 905 C C . GLU A 1 110 ? 51.5 -22.625 -18.75 1 57.88 110 GLU A C 1
ATOM 907 O O . GLU A 1 110 ? 51.594 -21.906 -17.75 1 57.88 110 GLU A O 1
ATOM 912 N N . LEU A 1 111 ? 50.969 -23.703 -18.703 1 56.97 111 LEU A N 1
ATOM 913 C CA . LEU A 1 111 ? 50.406 -24.312 -17.5 1 56.97 111 LEU A CA 1
ATOM 914 C C . LEU A 1 111 ? 51.5 -24.578 -16.469 1 56.97 111 LEU A C 1
ATOM 916 O O . LEU A 1 111 ? 51.312 -24.359 -15.266 1 56.97 111 LEU A O 1
ATOM 920 N N . ARG A 1 112 ? 52.688 -25.109 -16.906 1 56.03 112 ARG A N 1
ATOM 921 C CA . ARG A 1 112 ? 53.812 -25.344 -16.031 1 56.03 112 ARG A CA 1
ATOM 922 C C . ARG A 1 112 ? 54.344 -24.031 -15.438 1 56.03 112 ARG A C 1
ATOM 924 O O . ARG A 1 112 ? 54.656 -23.969 -14.25 1 56.03 112 ARG A O 1
ATOM 931 N N . LYS A 1 113 ? 54.312 -23.031 -16.125 1 56.44 113 LYS A N 1
ATOM 932 C CA . LYS A 1 113 ? 54.781 -21.75 -15.641 1 56.44 113 LYS A CA 1
ATOM 933 C C . LYS A 1 113 ? 53.844 -21.156 -14.594 1 56.44 113 LYS A C 1
ATOM 935 O O . LYS A 1 113 ? 54.281 -20.547 -13.625 1 56.44 113 LYS A O 1
ATOM 940 N N . MET A 1 114 ? 52.625 -21.391 -14.758 1 57.31 114 MET A N 1
ATOM 941 C CA . MET A 1 114 ? 51.625 -20.875 -13.836 1 57.31 114 MET A CA 1
ATOM 942 C C . MET A 1 114 ? 51.688 -21.578 -12.492 1 57.31 114 MET A C 1
ATOM 944 O O . MET A 1 114 ? 51.562 -20.953 -11.445 1 57.31 114 MET A O 1
ATOM 948 N N . THR A 1 115 ? 51.969 -22.859 -12.492 1 54 115 THR A N 1
ATOM 949 C CA . THR A 1 115 ? 52.125 -23.641 -11.273 1 54 115 THR A CA 1
ATOM 950 C C . THR A 1 115 ? 53.406 -23.25 -10.547 1 54 115 THR A C 1
ATOM 952 O O . THR A 1 115 ? 53.438 -23.188 -9.312 1 54 115 THR A O 1
ATOM 955 N N . GLU A 1 116 ? 54.5 -23.031 -11.219 1 54.25 116 GLU A N 1
ATOM 956 C CA . GLU A 1 116 ? 55.781 -22.641 -10.625 1 54.25 116 GLU A CA 1
ATOM 957 C C . GLU A 1 116 ? 55.688 -21.281 -9.961 1 54.25 116 GLU A C 1
ATOM 959 O O . GLU A 1 116 ? 56.281 -21.047 -8.914 1 54.25 116 GLU A O 1
ATOM 964 N N . ARG A 1 117 ? 54.938 -20.375 -10.539 1 51.31 117 ARG A N 1
ATOM 965 C CA . ARG A 1 117 ? 54.781 -19.047 -9.977 1 51.31 117 ARG A CA 1
ATOM 966 C C . ARG A 1 117 ? 53.969 -19.078 -8.688 1 51.31 117 ARG A C 1
ATOM 968 O O . ARG A 1 117 ? 54.25 -18.312 -7.754 1 51.31 117 ARG A O 1
ATOM 975 N N . ILE A 1 118 ? 53 -19.938 -8.672 1 49.5 118 ILE A N 1
ATOM 976 C CA . ILE A 1 118 ? 52.156 -20.062 -7.477 1 49.5 118 ILE A CA 1
ATOM 977 C C . ILE A 1 118 ? 53.031 -20.547 -6.309 1 49.5 118 ILE A C 1
ATOM 979 O O . ILE A 1 118 ? 52.875 -20.078 -5.184 1 49.5 118 ILE A O 1
ATOM 983 N N . GLU A 1 119 ? 53.906 -21.578 -6.5 1 45.38 119 GLU A N 1
ATOM 984 C CA . GLU A 1 119 ? 54.75 -22.078 -5.434 1 45.38 119 GLU A CA 1
ATOM 985 C C . GLU A 1 119 ? 55.75 -21.031 -4.984 1 45.38 119 GLU A C 1
ATOM 987 O O . GLU A 1 119 ? 56.125 -20.953 -3.807 1 45.38 119 GLU A O 1
ATOM 992 N N . ASN A 1 120 ? 56.375 -20.281 -5.945 1 39.62 120 ASN A N 1
ATOM 993 C CA . ASN A 1 120 ? 57.469 -19.375 -5.602 1 39.62 120 ASN A CA 1
ATOM 994 C C . ASN A 1 120 ? 56.938 -18.047 -5.055 1 39.62 120 ASN A C 1
ATOM 996 O O . ASN A 1 120 ? 57.688 -17.062 -4.969 1 39.62 120 ASN A O 1
ATOM 1000 N N . CYS A 1 121 ? 55.656 -17.828 -5.125 1 36.81 121 CYS A N 1
ATOM 1001 C CA . CYS A 1 121 ? 55.281 -16.5 -4.648 1 36.81 121 CYS A CA 1
ATOM 1002 C C . CYS A 1 121 ? 55.719 -16.297 -3.199 1 36.81 121 CYS A C 1
ATOM 1004 O O . CYS A 1 121 ? 55.344 -15.297 -2.572 1 36.81 121 CYS A O 1
ATOM 1006 N N . GLY A 1 122 ? 56.25 -17.391 -2.461 1 31.64 122 GLY A N 1
ATOM 1007 C CA . GLY A 1 122 ? 56.781 -16.891 -1.193 1 31.64 122 GLY A CA 1
ATOM 1008 C C . GLY A 1 122 ? 57.906 -15.898 -1.357 1 31.64 122 GLY A C 1
ATOM 1009 O O . GLY A 1 122 ? 57.938 -14.859 -0.692 1 31.64 122 GLY A O 1
ATOM 1010 N N . GLU A 1 123 ? 59.156 -16.391 -1.644 1 28.47 123 GLU A N 1
ATOM 1011 C CA . GLU A 1 123 ? 60.406 -15.742 -1.222 1 28.47 123 GLU A CA 1
ATOM 1012 C C . GLU A 1 123 ? 60.75 -14.594 -2.154 1 28.47 123 GLU A C 1
ATOM 1014 O O . GLU A 1 123 ? 61.188 -13.531 -1.697 1 28.47 123 GLU A O 1
ATOM 1019 N N . GLN A 1 124 ? 61.344 -14.883 -3.406 1 26.16 124 GLN A N 1
ATOM 1020 C CA . GLN A 1 124 ? 62.469 -14.188 -4.004 1 26.16 124 GLN A CA 1
ATOM 1021 C C . GLN A 1 124 ? 62 -12.914 -4.719 1 26.16 124 GLN A C 1
ATOM 1023 O O . GLN A 1 124 ? 61.062 -12.945 -5.516 1 26.16 124 GLN A O 1
ATOM 1028 N N . GLU A 1 125 ? 62.469 -11.688 -4.137 1 26.25 125 GLU A N 1
ATOM 1029 C CA . GLU A 1 125 ? 62.5 -10.297 -4.578 1 26.25 125 GLU A CA 1
ATOM 1030 C C . GLU A 1 125 ? 62.969 -10.188 -6.02 1 26.25 125 GLU A C 1
ATOM 1032 O O . GLU A 1 125 ? 62.562 -9.281 -6.75 1 26.25 125 GLU A O 1
ATOM 1037 N N . GLN A 1 126 ? 64.25 -10.719 -6.383 1 23.7 126 GLN A N 1
ATOM 1038 C CA . GLN A 1 126 ? 65.25 -9.875 -7.039 1 23.7 126 GLN A CA 1
ATOM 1039 C C . GLN A 1 126 ? 65 -9.766 -8.539 1 23.7 126 GLN A C 1
ATOM 1041 O O . GLN A 1 126 ? 65.312 -8.758 -9.156 1 23.7 126 GLN A O 1
ATOM 1046 N N . LEU A 1 127 ? 65.25 -10.859 -9.484 1 21.5 127 LEU A N 1
ATOM 1047 C CA . LEU A 1 127 ? 66 -10.695 -10.727 1 21.5 127 LEU A CA 1
ATOM 1048 C C . LEU A 1 127 ? 65.125 -9.977 -11.781 1 21.5 127 LEU A C 1
ATOM 1050 O O . LEU A 1 127 ? 63.969 -10.375 -12.031 1 21.5 127 LEU A O 1
ATOM 1054 N N . LYS A 1 128 ? 65.625 -8.719 -12.25 1 24.14 128 LYS A N 1
ATOM 1055 C CA . LYS A 1 128 ? 65.312 -7.723 -13.273 1 24.14 128 LYS A CA 1
ATOM 1056 C C . LYS A 1 128 ? 65.312 -8.344 -14.664 1 24.14 128 LYS A C 1
ATOM 1058 O O . LYS A 1 128 ? 66.25 -8.094 -15.461 1 24.14 128 LYS A O 1
ATOM 1063 N N . ASN A 1 129 ? 65.25 -9.719 -14.922 1 20.2 129 ASN A N 1
ATOM 1064 C CA . ASN A 1 129 ? 65.688 -10.086 -16.266 1 20.2 129 ASN A CA 1
ATOM 1065 C C . ASN A 1 129 ? 64.875 -9.406 -17.344 1 20.2 129 ASN A C 1
ATOM 1067 O O . ASN A 1 129 ? 63.656 -9.195 -17.141 1 20.2 129 ASN A O 1
ATOM 1071 N N . ASP A 1 130 ? 65.562 -8.781 -18.453 1 24.16 130 ASP A N 1
ATOM 1072 C CA . ASP A 1 130 ? 65.5 -8.016 -19.688 1 24.16 130 ASP A CA 1
ATOM 1073 C C . ASP A 1 130 ? 64.75 -8.797 -20.766 1 24.16 130 ASP A C 1
ATOM 1075 O O . ASP A 1 130 ? 64.938 -8.516 -21.969 1 24.16 130 ASP A O 1
ATOM 1079 N N . ASN A 1 131 ? 64.312 -10.055 -20.562 1 23.7 131 ASN A N 1
ATOM 1080 C CA . ASN A 1 131 ? 64.062 -10.711 -21.844 1 23.7 131 ASN A CA 1
ATOM 1081 C C . ASN A 1 131 ? 63.031 -9.922 -22.672 1 23.7 131 ASN A C 1
ATOM 1083 O O . ASN A 1 131 ? 62.062 -9.414 -22.141 1 23.7 131 ASN A O 1
ATOM 1087 N N . THR A 1 132 ? 63.5 -9.516 -23.953 1 24.3 132 THR A N 1
ATOM 1088 C CA . THR A 1 132 ? 63.094 -8.938 -25.234 1 24.3 132 THR A CA 1
ATOM 1089 C C . THR A 1 132 ? 61.781 -9.57 -25.719 1 24.3 132 THR A C 1
ATOM 1091 O O . THR A 1 132 ? 61.562 -10.766 -25.516 1 24.3 132 THR A O 1
ATOM 1094 N N . GLN A 1 133 ? 60.906 -8.664 -26.312 1 22.91 133 GLN A N 1
ATOM 1095 C CA . GLN A 1 133 ? 59.594 -8.453 -26.859 1 22.91 133 GLN A CA 1
ATOM 1096 C C . GLN A 1 133 ? 59.375 -9.258 -28.156 1 22.91 133 GLN A C 1
ATOM 1098 O O . GLN A 1 133 ? 59.812 -8.828 -29.234 1 22.91 133 GLN A O 1
ATOM 1103 N N . ASN A 1 134 ? 59.812 -10.656 -28.234 1 23.42 134 ASN A N 1
ATOM 1104 C CA . ASN A 1 134 ? 59.344 -11.164 -29.531 1 23.42 134 ASN A CA 1
ATOM 1105 C C . ASN A 1 134 ? 57.844 -11.07 -29.641 1 23.42 134 ASN A C 1
ATOM 1107 O O . ASN A 1 134 ? 57.094 -11.664 -28.859 1 23.42 134 ASN A O 1
ATOM 1111 N N . GLU A 1 135 ? 57.281 -9.984 -30.188 1 24.41 135 GLU A N 1
ATOM 1112 C CA . GLU A 1 135 ? 55.969 -9.531 -30.625 1 24.41 135 GLU A CA 1
ATOM 1113 C C . GLU A 1 135 ? 55.375 -10.484 -31.672 1 24.41 135 GLU A C 1
ATOM 1115 O O . GLU A 1 135 ? 55.656 -10.367 -32.844 1 24.41 135 GLU A O 1
ATOM 1120 N N . ALA A 1 136 ? 55.406 -11.789 -31.562 1 25.86 136 ALA A N 1
ATOM 1121 C CA . ALA A 1 136 ? 54.781 -12.508 -32.656 1 25.86 136 ALA A CA 1
ATOM 1122 C C . ALA A 1 136 ? 53.406 -11.945 -32.969 1 25.86 136 ALA A C 1
ATOM 1124 O O . ALA A 1 136 ? 52.688 -11.547 -32.031 1 25.86 136 ALA A O 1
ATOM 1125 N N . GLN A 1 137 ? 53.125 -11.672 -34.312 1 25 137 GLN A N 1
ATOM 1126 C CA . GLN A 1 137 ? 52.062 -11.172 -35.156 1 25 137 GLN A CA 1
ATOM 1127 C C . GLN A 1 137 ? 50.812 -12.062 -35.062 1 25 137 GLN A C 1
ATOM 1129 O O . GLN A 1 137 ? 50.719 -13.062 -35.812 1 25 137 GLN A O 1
ATOM 1134 N N . PHE A 1 138 ? 50.5 -12.742 -34.062 1 24.94 138 PHE A N 1
ATOM 1135 C CA . PHE A 1 138 ? 49.281 -13.508 -34.281 1 24.94 138 PHE A CA 1
ATOM 1136 C C . PHE A 1 138 ? 48.188 -12.625 -34.844 1 24.94 138 PHE A C 1
ATOM 1138 O O . PHE A 1 138 ? 47.969 -11.516 -34.344 1 24.94 138 PHE A O 1
ATOM 1145 N N . GLU A 1 139 ? 47.969 -12.781 -36.156 1 27.67 139 GLU A N 1
ATOM 1146 C CA . GLU A 1 139 ? 46.875 -12.234 -36.938 1 27.67 139 GLU A CA 1
ATOM 1147 C C . GLU A 1 139 ? 45.531 -12.531 -36.281 1 27.67 139 GLU A C 1
ATOM 1149 O O . GLU A 1 139 ? 45.062 -13.672 -36.312 1 27.67 139 GLU A O 1
ATOM 1154 N N . GLU A 1 140 ? 45.344 -12.289 -35.062 1 28.98 140 GLU A N 1
ATOM 1155 C CA . GLU A 1 140 ? 44 -12.414 -34.5 1 28.98 140 GLU A CA 1
ATOM 1156 C C . GLU A 1 140 ? 42.938 -11.812 -35.438 1 28.98 140 GLU A C 1
ATOM 1158 O O . GLU A 1 140 ? 43.094 -10.672 -35.875 1 28.98 140 GLU A O 1
ATOM 1163 N N . ILE A 1 141 ? 42.469 -12.586 -36.312 1 30.88 141 ILE A N 1
ATOM 1164 C CA . ILE A 1 141 ? 41.281 -12.164 -37.062 1 30.88 141 ILE A CA 1
ATOM 1165 C C . ILE A 1 141 ? 40.344 -11.375 -36.156 1 30.88 141 ILE A C 1
ATOM 1167 O O . ILE A 1 141 ? 39.656 -11.953 -35.344 1 30.88 141 ILE A O 1
ATOM 1171 N N . GLU A 1 142 ? 40.875 -10.453 -35.438 1 31.72 142 GLU A N 1
ATOM 1172 C CA . GLU A 1 142 ? 40.062 -9.508 -34.688 1 31.72 142 GLU A CA 1
ATOM 1173 C C . GLU A 1 142 ? 38.938 -8.961 -35.562 1 31.72 142 GLU A C 1
ATOM 1175 O O . GLU A 1 142 ? 39.188 -8.398 -36.625 1 31.72 142 GLU A O 1
ATOM 1180 N N . GLU A 1 143 ? 37.875 -9.641 -35.844 1 35.69 143 GLU A N 1
ATOM 1181 C CA . GLU A 1 143 ? 36.781 -8.844 -36.375 1 35.69 143 GLU A CA 1
ATOM 1182 C C . GLU A 1 143 ? 36.875 -7.391 -35.906 1 35.69 143 GLU A C 1
ATOM 1184 O O . GLU A 1 143 ? 37.031 -7.121 -34.719 1 35.69 143 GLU A O 1
ATOM 1189 N N . ASP A 1 144 ? 37.406 -6.543 -36.656 1 39.06 144 ASP A N 1
ATOM 1190 C CA . ASP A 1 144 ? 37.75 -5.129 -36.594 1 39.06 144 ASP A CA 1
ATOM 1191 C C . ASP A 1 144 ? 36.656 -4.285 -35.969 1 39.06 144 ASP A C 1
ATOM 1193 O O . ASP A 1 144 ? 35.75 -3.834 -36.656 1 39.06 144 ASP A O 1
ATOM 1197 N N . LEU A 1 145 ? 35.906 -4.66 -34.969 1 43.34 145 LEU A N 1
ATOM 1198 C CA . LEU A 1 145 ? 35.125 -3.551 -34.469 1 43.34 145 LEU A CA 1
ATOM 1199 C C . LEU A 1 145 ? 35.938 -2.268 -34.438 1 43.34 145 LEU A C 1
ATOM 1201 O O . LEU A 1 145 ? 37.094 -2.275 -34 1 43.34 145 LEU A O 1
ATOM 1205 N N . PRO A 1 146 ? 35.781 -1.393 -35.406 1 50.59 146 PRO A N 1
ATOM 1206 C CA . PRO A 1 146 ? 36.531 -0.127 -35.375 1 50.59 146 PRO A CA 1
ATOM 1207 C C . PRO A 1 146 ? 36.812 0.342 -33.938 1 50.59 146 PRO A C 1
ATOM 1209 O O . PRO A 1 146 ? 36.062 0.031 -33.031 1 50.59 146 PRO A O 1
ATOM 1212 N N . PRO A 1 147 ? 38.094 0.555 -33.594 1 61 147 PRO A N 1
ATOM 1213 C CA . PRO A 1 147 ? 38.5 1.055 -32.281 1 61 147 PRO A CA 1
ATOM 1214 C C . PRO A 1 147 ? 37.562 2.117 -31.734 1 61 147 PRO A C 1
ATOM 1216 O O . PRO A 1 147 ? 37.156 3.025 -32.469 1 61 147 PRO A O 1
ATOM 1219 N N . ILE A 1 148 ? 36.812 1.75 -30.766 1 72.5 148 ILE A N 1
ATOM 1220 C CA . ILE A 1 148 ? 35.906 2.67 -30.109 1 72.5 148 ILE A CA 1
ATOM 1221 C C . ILE A 1 148 ? 36.594 3.986 -29.797 1 72.5 148 ILE A C 1
ATOM 1223 O O . ILE A 1 148 ? 37.719 3.992 -29.25 1 72.5 148 ILE A O 1
ATOM 1227 N N . THR A 1 149 ? 36.281 5.082 -30.531 1 78.06 149 THR A N 1
ATOM 1228 C CA . THR A 1 149 ? 36.781 6.418 -30.25 1 78.06 149 THR A CA 1
ATOM 1229 C C . THR A 1 149 ? 36.656 6.75 -28.766 1 78.06 149 THR A C 1
ATOM 1231 O O . THR A 1 149 ? 35.844 6.164 -28.062 1 78.06 149 THR A O 1
ATOM 1234 N N . PRO A 1 150 ? 37.594 7.414 -28.25 1 81.56 150 PRO A N 1
ATOM 1235 C CA . PRO A 1 150 ? 37.5 7.816 -26.844 1 81.56 150 PRO A CA 1
ATOM 1236 C C . PRO A 1 150 ? 36.156 8.422 -26.469 1 81.56 150 PRO A C 1
ATOM 1238 O O . PRO A 1 150 ? 35.688 8.211 -25.359 1 81.56 150 PRO A O 1
ATOM 1241 N N . GLN A 1 151 ? 35.625 9.047 -27.438 1 82.06 151 GLN A N 1
ATOM 1242 C CA . GLN A 1 151 ? 34.312 9.641 -27.156 1 82.06 151 GLN A CA 1
ATOM 1243 C C . GLN A 1 151 ? 33.25 8.562 -27 1 82.06 151 GLN A C 1
ATOM 1245 O O . GLN A 1 151 ? 32.375 8.656 -26.141 1 82.06 151 GLN A O 1
ATOM 1250 N N . GLU A 1 152 ? 33.344 7.629 -27.859 1 84.31 152 GLU A N 1
ATOM 1251 C CA . GLU A 1 152 ? 32.406 6.531 -27.781 1 84.31 152 GLU A CA 1
ATOM 1252 C C . GLU A 1 152 ? 32.562 5.727 -26.5 1 84.31 152 GLU A C 1
ATOM 1254 O O . GLU A 1 152 ? 31.594 5.246 -25.938 1 84.31 152 GLU A O 1
ATOM 1259 N N . LYS A 1 153 ? 33.719 5.633 -26.125 1 86.31 153 LYS A N 1
ATOM 1260 C CA . LYS A 1 153 ? 34 4.918 -24.875 1 86.31 153 LYS A CA 1
ATOM 1261 C C . LYS A 1 153 ? 33.438 5.656 -23.672 1 86.31 153 LYS A C 1
ATOM 1263 O O . LYS A 1 153 ? 32.906 5.031 -22.75 1 86.31 153 LYS A O 1
ATOM 1268 N N . GLU A 1 154 ? 33.562 6.938 -23.719 1 87.38 154 GLU A N 1
ATOM 1269 C CA . GLU A 1 154 ? 33 7.742 -22.641 1 87.38 154 GLU A CA 1
ATOM 1270 C C . GLU A 1 154 ? 31.5 7.598 -22.547 1 87.38 154 GLU A C 1
ATOM 1272 O O . GLU A 1 154 ? 30.938 7.547 -21.453 1 87.38 154 GLU A O 1
ATOM 1277 N N . ILE A 1 155 ? 30.922 7.531 -23.688 1 89.88 155 ILE A N 1
ATOM 1278 C CA . ILE A 1 155 ? 29.469 7.398 -23.719 1 89.88 155 ILE A CA 1
ATOM 1279 C C . ILE A 1 155 ? 29.062 6.016 -23.219 1 89.88 155 ILE A C 1
ATOM 1281 O O . ILE A 1 155 ? 28.078 5.879 -22.5 1 89.88 155 ILE A O 1
ATOM 1285 N N . LYS A 1 156 ? 29.781 5.051 -23.641 1 90.56 156 LYS A N 1
ATOM 1286 C CA . LYS A 1 156 ? 29.5 3.689 -23.188 1 90.56 156 LYS A CA 1
ATOM 1287 C C . LYS A 1 156 ? 29.641 3.561 -21.688 1 90.56 156 LYS A C 1
ATOM 1289 O O . LYS A 1 156 ? 28.828 2.904 -21.031 1 90.56 156 LYS A O 1
ATOM 1294 N N . ASP A 1 157 ? 30.656 4.215 -21.203 1 90.56 157 ASP A N 1
ATOM 1295 C CA . ASP A 1 157 ? 30.875 4.172 -19.75 1 90.56 157 ASP A CA 1
ATOM 1296 C C . ASP A 1 157 ? 29.766 4.914 -19.016 1 90.56 157 ASP A C 1
ATOM 1298 O O . ASP A 1 157 ? 29.344 4.504 -17.922 1 90.56 157 ASP A O 1
ATOM 1302 N N . TYR A 1 158 ? 29.391 5.977 -19.594 1 93.75 158 TYR A N 1
ATOM 1303 C CA . TYR A 1 158 ? 28.281 6.738 -19.031 1 93.75 158 TYR A CA 1
ATOM 1304 C C . TYR A 1 158 ? 27.016 5.895 -18.984 1 93.75 158 TYR A C 1
ATOM 1306 O O . TYR A 1 158 ? 26.359 5.812 -17.953 1 93.75 158 TYR A O 1
ATOM 1314 N N . LEU A 1 159 ? 26.719 5.262 -20.078 1 94.88 159 LEU A N 1
ATOM 1315 C CA . LEU A 1 159 ? 25.531 4.418 -20.156 1 94.88 159 LEU A CA 1
ATOM 1316 C C . LEU A 1 159 ? 25.625 3.256 -19.172 1 94.88 159 LEU A C 1
ATOM 1318 O O . LEU A 1 159 ? 24.625 2.863 -18.578 1 94.88 159 LEU A O 1
ATOM 1322 N N . LYS A 1 160 ? 26.797 2.738 -19.062 1 93.31 160 LYS A N 1
ATOM 1323 C CA . LYS A 1 160 ? 27 1.628 -18.125 1 93.31 160 LYS A CA 1
ATOM 1324 C C . LYS A 1 160 ? 26.672 2.033 -16.703 1 93.31 160 LYS A C 1
ATOM 1326 O O . LYS A 1 160 ? 26.047 1.262 -15.961 1 93.31 160 LYS A O 1
ATOM 1331 N N . SER A 1 161 ? 27.078 3.258 -16.328 1 94.06 161 SER A N 1
ATOM 1332 C CA . SER A 1 161 ? 26.766 3.766 -14.992 1 94.06 161 SER A CA 1
ATOM 1333 C C . SER A 1 161 ? 25.266 3.91 -14.789 1 94.06 161 SER A C 1
ATOM 1335 O O . SER A 1 161 ? 24.734 3.602 -13.719 1 94.06 161 SER A O 1
ATOM 1337 N N . LEU A 1 162 ? 24.594 4.352 -15.805 1 96.25 162 LEU A N 1
ATOM 1338 C CA . LEU A 1 162 ? 23.156 4.531 -15.719 1 96.25 162 LEU A CA 1
ATOM 1339 C C . LEU A 1 162 ? 22.453 3.188 -15.586 1 96.25 162 LEU A C 1
ATOM 1341 O O . LEU A 1 162 ? 21.531 3.043 -14.781 1 96.25 162 LEU A O 1
ATOM 1345 N N . PHE A 1 163 ? 22.891 2.191 -16.344 1 96.5 163 PHE A N 1
ATOM 1346 C CA . PHE A 1 163 ? 22.281 0.866 -16.281 1 96.5 163 PHE A CA 1
ATOM 1347 C C . PHE A 1 163 ? 22.5 0.235 -14.914 1 96.5 163 PHE A C 1
ATOM 1349 O O . PHE A 1 163 ? 21.625 -0.473 -14.406 1 96.5 163 PHE A O 1
ATOM 1356 N N . ASP A 1 164 ? 23.672 0.465 -14.422 1 94.75 164 ASP A N 1
ATOM 1357 C CA . ASP A 1 164 ? 23.953 -0.084 -13.102 1 94.75 164 ASP A CA 1
ATOM 1358 C C . ASP A 1 164 ? 22.969 0.436 -12.055 1 94.75 164 ASP A C 1
ATOM 1360 O O . ASP A 1 164 ? 22.516 -0.32 -11.195 1 94.75 164 ASP A O 1
ATOM 1364 N N . ILE A 1 165 ? 22.656 1.701 -12.109 1 96.25 165 ILE A N 1
ATOM 1365 C CA . ILE A 1 165 ? 21.719 2.314 -11.18 1 96.25 165 ILE A CA 1
ATOM 1366 C C . ILE A 1 165 ? 20.328 1.715 -11.398 1 96.25 165 ILE A C 1
ATOM 1368 O O . ILE A 1 165 ? 19.641 1.366 -10.43 1 96.25 165 ILE A O 1
ATOM 1372 N N . LEU A 1 166 ? 19.922 1.568 -12.648 1 96.94 166 LEU A N 1
ATOM 1373 C CA . LEU A 1 166 ? 18.594 1.066 -12.969 1 96.94 166 LEU A CA 1
ATOM 1374 C C . LEU A 1 166 ? 18.438 -0.387 -12.539 1 96.94 166 LEU A C 1
ATOM 1376 O O . LEU A 1 166 ? 17.391 -0.781 -12.031 1 96.94 166 LEU A O 1
ATOM 1380 N N . VAL A 1 167 ? 19.438 -1.193 -12.781 1 95.5 167 VAL A N 1
ATOM 1381 C CA . VAL A 1 167 ? 19.406 -2.596 -12.375 1 95.5 167 VAL A CA 1
ATOM 1382 C C . VAL A 1 167 ? 19.297 -2.693 -10.852 1 95.5 167 VAL A C 1
ATOM 1384 O O . VAL A 1 167 ? 18.562 -3.525 -10.328 1 95.5 167 VAL A O 1
ATOM 1387 N N . LEU A 1 168 ? 20.078 -1.837 -10.195 1 94.88 168 LEU A N 1
ATOM 1388 C CA . LEU A 1 168 ? 20 -1.799 -8.742 1 94.88 168 LEU A CA 1
ATOM 1389 C C . LEU A 1 168 ? 18.578 -1.459 -8.281 1 94.88 168 LEU A C 1
ATOM 1391 O O . LEU A 1 168 ? 18.047 -2.111 -7.387 1 94.88 168 LEU A O 1
ATOM 1395 N N . MET A 1 169 ? 18 -0.441 -8.852 1 95.88 169 MET A N 1
ATOM 1396 C CA . MET A 1 169 ? 16.656 -0.011 -8.484 1 95.88 169 MET A CA 1
ATOM 1397 C C . MET A 1 169 ? 15.633 -1.114 -8.75 1 95.88 169 MET A C 1
ATOM 1399 O O . MET A 1 169 ? 14.75 -1.358 -7.93 1 95.88 169 MET A O 1
ATOM 1403 N N . GLY A 1 170 ? 15.742 -1.788 -9.891 1 94.69 170 GLY A N 1
ATOM 1404 C CA . GLY A 1 170 ? 14.82 -2.861 -10.242 1 94.69 170 GLY A CA 1
ATOM 1405 C C . GLY A 1 170 ? 14.938 -4.066 -9.328 1 94.69 170 GLY A C 1
ATOM 1406 O O . GLY A 1 170 ? 13.938 -4.531 -8.773 1 94.69 170 GLY A O 1
ATOM 1407 N N . LYS A 1 171 ? 16.109 -4.535 -9.141 1 92.75 171 LYS A N 1
ATOM 1408 C CA . LYS A 1 171 ? 16.344 -5.742 -8.344 1 92.75 171 LYS A CA 1
ATOM 1409 C C . LYS A 1 171 ? 15.984 -5.512 -6.879 1 92.75 171 LYS A C 1
ATOM 1411 O O . LYS A 1 171 ? 15.523 -6.426 -6.195 1 92.75 171 LYS A O 1
ATOM 1416 N N . GLN A 1 172 ? 16.125 -4.281 -6.395 1 93.44 172 GLN A N 1
ATOM 1417 C CA . GLN A 1 172 ? 15.867 -3.971 -4.992 1 93.44 172 GLN A CA 1
ATOM 1418 C C . GLN A 1 172 ? 14.492 -3.334 -4.816 1 93.44 172 GLN A C 1
ATOM 1420 O O . GLN A 1 172 ? 14.141 -2.896 -3.719 1 93.44 172 GLN A O 1
ATOM 1425 N N . ASN A 1 173 ? 13.695 -3.248 -5.809 1 92.44 173 ASN A N 1
ATOM 1426 C CA . ASN A 1 173 ? 12.328 -2.73 -5.777 1 92.44 173 ASN A CA 1
ATOM 1427 C C . ASN A 1 173 ? 12.289 -1.285 -5.289 1 92.44 173 ASN A C 1
ATOM 1429 O O . ASN A 1 173 ? 11.547 -0.958 -4.363 1 92.44 173 ASN A O 1
ATOM 1433 N N . ILE A 1 174 ? 13.141 -0.405 -5.816 1 94.12 174 ILE A N 1
ATOM 1434 C CA . ILE A 1 174 ? 13.141 1.034 -5.574 1 94.12 174 ILE A CA 1
ATOM 1435 C C . ILE A 1 174 ? 12.422 1.749 -6.719 1 94.12 174 ILE A C 1
ATOM 1437 O O . ILE A 1 174 ? 12.812 1.608 -7.883 1 94.12 174 ILE A O 1
ATOM 1441 N N . PRO A 1 175 ? 11.383 2.434 -6.395 1 92.31 175 PRO A N 1
ATOM 1442 C CA . PRO A 1 175 ? 10.656 3.121 -7.465 1 92.31 175 PRO A CA 1
ATOM 1443 C C . PRO A 1 175 ? 11.492 4.203 -8.141 1 92.31 175 PRO A C 1
ATOM 1445 O O . PRO A 1 175 ? 12.43 4.738 -7.539 1 92.31 175 PRO A O 1
ATOM 1448 N N . LEU A 1 176 ? 11.086 4.547 -9.375 1 90.75 176 LEU A N 1
ATOM 1449 C CA . LEU A 1 176 ? 11.828 5.555 -10.125 1 90.75 176 LEU A CA 1
ATOM 1450 C C . LEU A 1 176 ? 11.547 6.953 -9.578 1 90.75 176 LEU A C 1
ATOM 1452 O O . LEU A 1 176 ? 12.461 7.777 -9.484 1 90.75 176 LEU A O 1
ATOM 1456 N N . ASP A 1 177 ? 10.258 6.984 -9.164 1 83.38 177 ASP A N 1
ATOM 1457 C CA . ASP A 1 177 ? 9.852 8.305 -8.695 1 83.38 177 ASP A CA 1
ATOM 1458 C C . ASP A 1 177 ? 9.992 8.422 -7.18 1 83.38 177 ASP A C 1
ATOM 1460 O O . ASP A 1 177 ? 10.047 7.41 -6.477 1 83.38 177 ASP A O 1
ATOM 1464 N N . GLY A 1 178 ? 10.406 9.422 -6.703 1 68.12 178 GLY A N 1
ATOM 1465 C CA . GLY A 1 178 ? 10.539 9.664 -5.273 1 68.12 178 GLY A CA 1
ATOM 1466 C C . GLY A 1 178 ? 9.297 10.281 -4.656 1 68.12 178 GLY A C 1
ATOM 1467 O O . GLY A 1 178 ? 8.273 9.617 -4.52 1 68.12 178 GLY A O 1
ATOM 1468 N N . HIS A 1 179 ? 9.375 11.547 -4.547 1 63.56 179 HIS A N 1
ATOM 1469 C CA . HIS A 1 179 ? 8.352 12.32 -3.854 1 63.56 179 HIS A CA 1
ATOM 1470 C C . HIS A 1 179 ? 7.109 12.484 -4.723 1 63.56 179 HIS A C 1
ATOM 1472 O O . HIS A 1 179 ? 7.215 12.625 -5.945 1 63.56 179 HIS A O 1
ATOM 1478 N N . GLY A 1 180 ? 5.977 11.75 -4.406 1 54.34 180 GLY A N 1
ATOM 1479 C CA . GLY A 1 180 ? 4.711 11.781 -5.125 1 54.34 180 GLY A CA 1
ATOM 1480 C C . GLY A 1 180 ? 4.414 13.125 -5.758 1 54.34 180 GLY A C 1
ATOM 1481 O O . GLY A 1 180 ? 4.859 14.164 -5.262 1 54.34 180 GLY A O 1
ATOM 1482 N N . GLU A 1 181 ? 4.262 13.148 -7.125 1 49.91 181 GLU A N 1
ATOM 1483 C CA . GLU A 1 181 ? 3.842 14.281 -7.949 1 49.91 181 GLU A CA 1
ATOM 1484 C C . GLU A 1 181 ? 2.814 15.141 -7.223 1 49.91 181 GLU A C 1
ATOM 1486 O O . GLU A 1 181 ? 2.654 16.328 -7.539 1 49.91 181 GLU A O 1
ATOM 1491 N N . GLU A 1 182 ? 1.956 14.453 -6.637 1 48.44 182 GLU A N 1
ATOM 1492 C CA . GLU A 1 182 ? 0.65 15.086 -6.457 1 48.44 182 GLU A CA 1
ATOM 1493 C C . GLU A 1 182 ? 0.773 16.406 -5.707 1 48.44 182 GLU A C 1
ATOM 1495 O O . GLU A 1 182 ? -0.124 17.25 -5.77 1 48.44 182 GLU A O 1
ATOM 1500 N N . GLY A 1 183 ? 1.856 16.531 -4.875 1 44.25 183 GLY A N 1
ATOM 1501 C CA . GLY A 1 183 ? 1.759 17.766 -4.129 1 44.25 183 GLY A CA 1
ATOM 1502 C C . GLY A 1 183 ? 2.662 18.859 -4.668 1 44.25 183 GLY A C 1
ATOM 1503 O O . GLY A 1 183 ? 3.02 19.797 -3.947 1 44.25 183 GLY A O 1
ATOM 1504 N N . VAL A 1 184 ? 3.482 18.469 -5.547 1 46.28 184 VAL A N 1
ATOM 1505 C CA . VAL A 1 184 ? 4.398 19.516 -6.004 1 46.28 184 VAL A CA 1
ATOM 1506 C C . VAL A 1 184 ? 3.604 20.734 -6.48 1 46.28 184 VAL A C 1
ATOM 1508 O O . VAL A 1 184 ? 2.922 20.672 -7.504 1 46.28 184 VAL A O 1
ATOM 1511 N N . GLU A 1 185 ? 3.139 21.359 -5.703 1 44.62 185 GLU A N 1
ATOM 1512 C CA . GLU A 1 185 ? 2.65 22.734 -5.781 1 44.62 185 GLU A CA 1
ATOM 1513 C C . GLU A 1 185 ? 3.484 23.562 -6.754 1 44.62 185 GLU A C 1
ATOM 1515 O O . GLU A 1 185 ? 4.582 23.156 -7.141 1 44.62 185 GLU A O 1
ATOM 1520 N N . GLU A 1 186 ? 3.086 24.875 -6.637 1 47.06 186 GLU A N 1
ATOM 1521 C CA . GLU A 1 186 ? 3.262 26.219 -7.168 1 47.06 186 GLU A CA 1
ATOM 1522 C C . GLU A 1 186 ? 4.738 26.594 -7.242 1 47.06 186 GLU A C 1
ATOM 1524 O O . GLU A 1 186 ? 5.098 27.594 -7.867 1 47.06 186 GLU A O 1
ATOM 1529 N N . SER A 1 187 ? 5.469 26.094 -6.219 1 49.59 187 SER A N 1
ATOM 1530 C CA . SER A 1 187 ? 6.68 26.906 -6.16 1 49.59 187 SER A CA 1
ATOM 1531 C C . SER A 1 187 ? 7.629 26.562 -7.305 1 49.59 187 SER A C 1
ATOM 1533 O O . SER A 1 187 ? 8.578 27.312 -7.574 1 49.59 187 SER A O 1
ATOM 1535 N N . GLY A 1 188 ? 7.25 25.656 -8.281 1 58.06 188 GLY A N 1
ATOM 1536 C CA . GLY A 1 188 ? 8.156 25.453 -9.406 1 58.06 188 GLY A CA 1
ATOM 1537 C C . GLY A 1 188 ? 9.484 24.844 -9 1 58.06 188 GLY A C 1
ATOM 1538 O O . GLY A 1 188 ? 10.398 24.75 -9.82 1 58.06 188 GLY A O 1
ATOM 1539 N N . ALA A 1 189 ? 9.727 24.516 -7.633 1 65.06 189 ALA A N 1
ATOM 1540 C CA . ALA A 1 189 ? 11.047 24.078 -7.184 1 65.06 189 ALA A CA 1
ATOM 1541 C C . ALA A 1 189 ? 11.281 22.609 -7.539 1 65.06 189 ALA A C 1
ATOM 1543 O O . ALA A 1 189 ? 10.344 21.812 -7.574 1 65.06 189 ALA A O 1
ATOM 1544 N N . PHE A 1 190 ? 12.648 22.281 -7.895 1 77.31 190 PHE A N 1
ATOM 1545 C CA . PHE A 1 190 ? 13.078 20.969 -8.359 1 77.31 190 PHE A CA 1
ATOM 1546 C C . PHE A 1 190 ? 13.164 19.984 -7.203 1 77.31 190 PHE A C 1
ATOM 1548 O O . PHE A 1 190 ? 13.867 20.234 -6.219 1 77.31 190 PHE A O 1
ATOM 1555 N N . THR A 1 191 ? 12.297 18.984 -7.227 1 78.25 191 THR A N 1
ATOM 1556 C CA . THR A 1 191 ? 12.414 17.875 -6.285 1 78.25 191 THR A CA 1
ATOM 1557 C C . THR A 1 191 ? 12.984 16.641 -6.969 1 78.25 191 THR A C 1
ATOM 1559 O O . THR A 1 191 ? 12.367 16.109 -7.898 1 78.25 191 THR A O 1
ATOM 1562 N N . PRO A 1 192 ? 14.133 16.234 -6.539 1 86 192 PRO A N 1
ATOM 1563 C CA . PRO A 1 192 ? 14.797 15.133 -7.242 1 86 192 PRO A CA 1
ATOM 1564 C C . PRO A 1 192 ? 14.023 13.82 -7.137 1 86 192 PRO A C 1
ATOM 1566 O O . PRO A 1 192 ? 13.438 13.531 -6.09 1 86 192 PRO A O 1
ATOM 1569 N N . SER A 1 193 ? 14.016 13.031 -8.258 1 90.5 193 SER A N 1
ATOM 1570 C CA . SER A 1 193 ? 13.5 11.672 -8.258 1 90.5 193 SER A CA 1
ATOM 1571 C C . SER A 1 193 ? 14.461 10.711 -7.562 1 90.5 193 SER A C 1
ATOM 1573 O O . SER A 1 193 ? 15.578 11.094 -7.211 1 90.5 193 SER A O 1
ATOM 1575 N N . ASN A 1 194 ? 14 9.492 -7.289 1 93.12 194 ASN A N 1
ATOM 1576 C CA . ASN A 1 194 ? 14.891 8.5 -6.707 1 93.12 194 ASN A CA 1
ATOM 1577 C C . ASN A 1 194 ? 16.062 8.188 -7.633 1 93.12 194 ASN A C 1
ATOM 1579 O O . ASN A 1 194 ? 17.188 7.977 -7.172 1 93.12 194 ASN A O 1
ATOM 1583 N N . PHE A 1 195 ? 15.773 8.164 -8.922 1 94.56 195 PHE A N 1
ATOM 1584 C CA . PHE A 1 195 ? 16.844 7.922 -9.891 1 94.56 195 PHE A CA 1
ATOM 1585 C C . PHE A 1 195 ? 17.891 9.023 -9.828 1 94.56 195 PHE A C 1
ATOM 1587 O O . PHE A 1 195 ? 19.094 8.75 -9.789 1 94.56 195 PHE A O 1
ATOM 1594 N N . GLN A 1 196 ? 17.422 10.25 -9.836 1 92.62 196 GLN A N 1
ATOM 1595 C CA . GLN A 1 196 ? 18.328 11.391 -9.789 1 92.62 196 GLN A CA 1
ATOM 1596 C C . GLN A 1 196 ? 19.141 11.398 -8.492 1 92.62 196 GLN A C 1
ATOM 1598 O O . GLN A 1 196 ? 20.328 11.719 -8.5 1 92.62 196 GLN A O 1
ATOM 1603 N N . SER A 1 197 ? 18.484 11.078 -7.422 1 93.19 197 SER A N 1
ATOM 1604 C CA . SER A 1 197 ? 19.172 11.062 -6.133 1 93.19 197 SER A CA 1
ATOM 1605 C C . SER A 1 197 ? 20.25 9.984 -6.09 1 93.19 197 SER A C 1
ATOM 1607 O O . SER A 1 197 ? 21.312 10.188 -5.512 1 93.19 197 SER A O 1
ATOM 1609 N N . LEU A 1 198 ? 19.953 8.828 -6.645 1 95.19 198 LEU A N 1
ATOM 1610 C CA . LEU A 1 198 ? 20.938 7.75 -6.688 1 95.19 198 LEU A CA 1
ATOM 1611 C C . LEU A 1 198 ? 22.094 8.102 -7.629 1 95.19 198 LEU A C 1
ATOM 1613 O O . LEU A 1 198 ? 23.234 7.738 -7.375 1 95.19 198 LEU A O 1
ATOM 1617 N N . LEU A 1 199 ? 21.734 8.766 -8.703 1 94.5 199 LEU A N 1
ATOM 1618 C CA . LEU A 1 199 ? 22.766 9.25 -9.625 1 94.5 199 LEU A CA 1
ATOM 1619 C C . LEU A 1 199 ? 23.703 10.227 -8.922 1 94.5 199 LEU A C 1
ATOM 1621 O O . LEU A 1 199 ? 24.922 10.125 -9.047 1 94.5 199 LEU A O 1
ATOM 1625 N N . GLU A 1 200 ? 23.141 11.164 -8.195 1 92.06 200 GLU A N 1
ATOM 1626 C CA . GLU A 1 200 ? 23.938 12.125 -7.441 1 92.06 200 GLU A CA 1
ATOM 1627 C C . GLU A 1 200 ? 24.766 11.438 -6.363 1 92.06 200 GLU A C 1
ATOM 1629 O O . GLU A 1 200 ? 25.891 11.859 -6.078 1 92.06 200 GLU A O 1
ATOM 1634 N N . SER A 1 201 ? 24.188 10.453 -5.762 1 93 201 SER A N 1
ATOM 1635 C CA . SER A 1 201 ? 24.922 9.695 -4.754 1 93 201 SER A CA 1
ATOM 1636 C C . SER A 1 201 ? 26.141 9 -5.359 1 93 201 SER A C 1
ATOM 1638 O O . SER A 1 201 ? 27.203 8.93 -4.727 1 93 201 SER A O 1
ATOM 1640 N N . ARG A 1 202 ? 26 8.461 -6.5 1 93.75 202 ARG A N 1
ATOM 1641 C CA . ARG A 1 202 ? 27.109 7.824 -7.195 1 93.75 202 ARG A CA 1
ATOM 1642 C C . ARG A 1 202 ? 28.203 8.836 -7.512 1 93.75 202 ARG A C 1
ATOM 1644 O O . ARG A 1 202 ? 29.391 8.523 -7.418 1 93.75 202 ARG A O 1
ATOM 1651 N N . ILE A 1 203 ? 27.812 10.031 -7.902 1 91.62 203 ILE A N 1
ATOM 1652 C CA . ILE A 1 203 ? 28.75 11.102 -8.18 1 91.62 203 ILE A CA 1
ATOM 1653 C C . ILE A 1 203 ? 29.516 11.461 -6.906 1 91.62 203 ILE A C 1
ATOM 1655 O O . ILE A 1 203 ? 30.75 11.57 -6.922 1 91.62 203 ILE A O 1
ATOM 1659 N N . THR A 1 204 ? 28.75 11.555 -5.828 1 89.31 204 THR A N 1
ATOM 1660 C CA . THR A 1 204 ? 29.344 11.93 -4.547 1 89.31 204 THR A CA 1
ATOM 1661 C C . THR A 1 204 ? 30.25 10.812 -4.027 1 89.31 204 THR A C 1
ATOM 1663 O O . THR A 1 204 ? 31.188 11.07 -3.271 1 89.31 204 THR A O 1
ATOM 1666 N N . ALA A 1 205 ? 29.953 9.594 -4.41 1 90.12 205 ALA A N 1
ATOM 1667 C CA . ALA A 1 205 ? 30.734 8.453 -3.957 1 90.12 205 ALA A CA 1
ATOM 1668 C C . ALA A 1 205 ? 32.094 8.398 -4.672 1 90.12 205 ALA A C 1
ATOM 1670 O O . ALA A 1 205 ? 33.062 7.824 -4.156 1 90.12 205 ALA A O 1
ATOM 1671 N N . GLY A 1 206 ? 32.156 8.914 -5.953 1 88.31 206 GLY A N 1
ATOM 1672 C CA . GLY A 1 206 ? 33.438 8.969 -6.609 1 88.31 206 GLY A CA 1
ATOM 1673 C C . GLY A 1 206 ? 33.438 8.383 -8.008 1 88.31 206 GLY A C 1
ATOM 1674 O O . GLY A 1 206 ? 34.469 8.008 -8.547 1 88.31 206 GLY A O 1
ATOM 1675 N N . ASP A 1 207 ? 32.281 8.25 -8.602 1 90.5 207 ASP A N 1
ATOM 1676 C CA . ASP A 1 207 ? 32.219 7.785 -9.984 1 90.5 207 ASP A CA 1
ATOM 1677 C C . ASP A 1 207 ? 32.844 8.805 -10.93 1 90.5 207 ASP A C 1
ATOM 1679 O O . ASP A 1 207 ? 32.219 9.82 -11.258 1 90.5 207 ASP A O 1
ATOM 1683 N N . GLU A 1 208 ? 33.938 8.508 -11.453 1 88.5 208 GLU A N 1
ATOM 1684 C CA . GLU A 1 208 ? 34.719 9.461 -12.227 1 88.5 208 GLU A CA 1
ATOM 1685 C C . GLU A 1 208 ? 34.062 9.773 -13.562 1 88.5 208 GLU A C 1
ATOM 1687 O O . GLU A 1 208 ? 34.156 10.898 -14.062 1 88.5 208 GLU A O 1
ATOM 1692 N N . VAL A 1 209 ? 33.406 8.82 -14.078 1 90.44 209 VAL A N 1
ATOM 1693 C CA . VAL A 1 209 ? 32.75 9.023 -15.359 1 90.44 209 VAL A CA 1
ATOM 1694 C C . VAL A 1 209 ? 31.641 10.07 -15.219 1 90.44 209 VAL A C 1
ATOM 1696 O O . VAL A 1 209 ? 31.578 11.031 -15.992 1 90.44 209 VAL A O 1
ATOM 1699 N N . LEU A 1 210 ? 30.828 9.977 -14.203 1 92.38 210 LEU A N 1
ATOM 1700 C CA . LEU A 1 210 ? 29.719 10.891 -13.984 1 92.38 210 LEU A CA 1
ATOM 1701 C C . LEU A 1 210 ? 30.219 12.242 -13.492 1 92.38 210 LEU A C 1
ATOM 1703 O O . LEU A 1 210 ? 29.656 13.289 -13.852 1 92.38 210 LEU A O 1
ATOM 1707 N N . ARG A 1 211 ? 31.188 12.219 -12.664 1 90.19 211 ARG A N 1
ATOM 1708 C CA . ARG A 1 211 ? 31.766 13.453 -12.148 1 90.19 211 ARG A CA 1
ATOM 1709 C C . ARG A 1 211 ? 32.281 14.328 -13.289 1 90.19 211 ARG A C 1
ATOM 1711 O O . ARG A 1 211 ? 32.094 15.547 -13.281 1 90.19 211 ARG A O 1
ATOM 1718 N N . ARG A 1 212 ? 32.938 13.688 -14.234 1 87.75 212 ARG A N 1
ATOM 1719 C CA . ARG A 1 212 ? 33.5 14.422 -15.375 1 87.75 212 ARG A CA 1
ATOM 1720 C C . ARG A 1 212 ? 32.375 14.969 -16.266 1 87.75 212 ARG A C 1
ATOM 1722 O O . ARG A 1 212 ? 32.438 16.109 -16.734 1 87.75 212 ARG A O 1
ATOM 1729 N N . ARG A 1 213 ? 31.422 14.234 -16.422 1 88.25 213 ARG A N 1
ATOM 1730 C CA . ARG A 1 213 ? 30.344 14.594 -17.328 1 88.25 213 ARG A CA 1
ATOM 1731 C C . ARG A 1 213 ? 29.531 15.766 -16.781 1 88.25 213 ARG A C 1
ATOM 1733 O O . ARG A 1 213 ? 29.094 16.641 -17.531 1 88.25 213 ARG A O 1
ATOM 1740 N N . PHE A 1 214 ? 29.375 15.82 -15.406 1 88.38 214 PHE A N 1
ATOM 1741 C CA . PHE A 1 214 ? 28.453 16.797 -14.836 1 88.38 214 PHE A CA 1
ATOM 1742 C C . PHE A 1 214 ? 29.188 17.797 -13.953 1 88.38 214 PHE A C 1
ATOM 1744 O O . PHE A 1 214 ? 28.594 18.422 -13.078 1 88.38 214 PHE A O 1
ATOM 1751 N N . GLU A 1 215 ? 30.359 17.953 -14.07 1 83.56 215 GLU A N 1
ATOM 1752 C CA . GLU A 1 215 ? 31.203 18.781 -13.219 1 83.56 215 GLU A CA 1
ATOM 1753 C C . GLU A 1 215 ? 30.719 20.234 -13.195 1 83.56 215 GLU A C 1
ATOM 1755 O O . GLU A 1 215 ? 30.641 20.859 -12.141 1 83.56 215 GLU A O 1
ATOM 1760 N N . MET A 1 216 ? 30.281 20.734 -14.359 1 82.31 216 MET A N 1
ATOM 1761 C CA . MET A 1 216 ? 29.938 22.156 -14.43 1 82.31 216 MET A CA 1
ATOM 1762 C C . MET A 1 216 ? 28.422 22.328 -14.453 1 82.31 216 MET A C 1
ATOM 1764 O O . MET A 1 216 ? 27.922 23.453 -14.484 1 82.31 216 MET A O 1
ATOM 1768 N N . THR A 1 217 ? 27.75 21.234 -14.312 1 85.31 217 THR A N 1
ATOM 1769 C CA . THR A 1 217 ? 26.297 21.297 -14.43 1 85.31 217 THR A CA 1
ATOM 1770 C C . THR A 1 217 ? 25.656 21.594 -13.078 1 85.31 217 THR A C 1
ATOM 1772 O O . THR A 1 217 ? 26.156 21.156 -12.039 1 85.31 217 THR A O 1
ATOM 1775 N N . ALA A 1 218 ? 24.547 22.344 -13.133 1 87 218 ALA A N 1
ATOM 1776 C CA . ALA A 1 218 ? 23.781 22.609 -11.914 1 87 218 ALA A CA 1
ATOM 1777 C C . ALA A 1 218 ? 23.266 21.312 -11.297 1 87 218 ALA A C 1
ATOM 1779 O O . ALA A 1 218 ? 22.906 20.375 -12.016 1 87 218 ALA A O 1
ATOM 1780 N N . VAL A 1 219 ? 23.156 21.297 -9.961 1 86 219 VAL A N 1
ATOM 1781 C CA . VAL A 1 219 ? 22.797 20.062 -9.266 1 86 219 VAL A CA 1
ATOM 1782 C C . VAL A 1 219 ? 21.281 19.891 -9.25 1 86 219 VAL A C 1
ATOM 1784 O O . VAL A 1 219 ? 20.781 18.781 -9.117 1 86 219 VAL A O 1
ATOM 1787 N N . ASN A 1 220 ? 20.469 20.938 -9.305 1 83.81 220 ASN A N 1
ATOM 1788 C CA . ASN A 1 220 ? 19.016 20.844 -9.195 1 83.81 220 ASN A CA 1
ATOM 1789 C C . ASN A 1 220 ? 18.359 20.766 -10.57 1 83.81 220 ASN A C 1
ATOM 1791 O O . ASN A 1 220 ? 17.375 21.469 -10.836 1 83.81 220 ASN A O 1
ATOM 1795 N N . VAL A 1 221 ? 18.953 20.078 -11.469 1 83.56 221 VAL A N 1
ATOM 1796 C CA . VAL A 1 221 ? 18.406 19.766 -12.789 1 83.56 221 VAL A CA 1
ATOM 1797 C C . VAL A 1 221 ? 18.406 18.266 -13.016 1 83.56 221 VAL A C 1
ATOM 1799 O O . VAL A 1 221 ? 19.141 17.531 -12.344 1 83.56 221 VAL A O 1
ATOM 1802 N N . GLU A 1 222 ? 17.594 17.891 -13.883 1 85.38 222 GLU A N 1
ATOM 1803 C CA . GLU A 1 222 ? 17.531 16.469 -14.227 1 85.38 222 GLU A CA 1
ATOM 1804 C C . GLU A 1 222 ? 18.672 16.094 -15.172 1 85.38 222 GLU A C 1
ATOM 1806 O O . GLU A 1 222 ? 18.797 16.656 -16.25 1 85.38 222 GLU A O 1
ATOM 1811 N N . TYR A 1 223 ? 19.469 15.195 -14.773 1 88.06 223 TYR A N 1
ATOM 1812 C CA . TYR A 1 223 ? 20.641 14.797 -15.547 1 88.06 223 TYR A CA 1
ATOM 1813 C C . TYR A 1 223 ? 20.266 13.812 -16.656 1 88.06 223 TYR A C 1
ATOM 1815 O O . TYR A 1 223 ? 20.891 13.781 -17.703 1 88.06 223 TYR A O 1
ATOM 1823 N N . CYS A 1 224 ? 19.297 12.969 -16.406 1 91 224 CYS A N 1
ATOM 1824 C CA . CYS A 1 224 ? 18.812 11.969 -17.359 1 91 224 CYS A CA 1
ATOM 1825 C C . CYS A 1 224 ? 17.312 12.078 -17.562 1 91 224 CYS A C 1
ATOM 1827 O O . CYS A 1 224 ? 16.531 11.812 -16.641 1 91 224 CYS A O 1
ATOM 1829 N N . PRO A 1 225 ? 16.891 12.469 -18.75 1 89.56 225 PRO A N 1
ATOM 1830 C CA . PRO A 1 225 ? 15.461 12.625 -19 1 89.56 225 PRO A CA 1
ATOM 1831 C C . PRO A 1 225 ? 14.664 11.344 -18.75 1 89.56 225 PRO A C 1
ATOM 1833 O O . PRO A 1 225 ? 15.203 10.242 -18.906 1 89.56 225 PRO A O 1
ATOM 1836 N N . VAL A 1 226 ? 13.414 11.43 -18.5 1 89.44 226 VAL A N 1
ATOM 1837 C CA . VAL A 1 226 ? 12.531 10.32 -18.141 1 89.44 226 VAL A CA 1
ATOM 1838 C C . VAL A 1 226 ? 12.359 9.383 -19.328 1 89.44 226 VAL A C 1
ATOM 1840 O O . VAL A 1 226 ? 12.25 8.164 -19.156 1 89.44 226 VAL A O 1
ATOM 1843 N N . THR A 1 227 ? 12.312 9.891 -20.547 1 91.81 227 THR A N 1
ATOM 1844 C CA . THR A 1 227 ? 12.164 9.07 -21.75 1 91.81 227 THR A CA 1
ATOM 1845 C C . THR A 1 227 ? 13.352 8.125 -21.906 1 91.81 227 THR A C 1
ATOM 1847 O O . THR A 1 227 ? 13.18 6.965 -22.281 1 91.81 227 THR A O 1
ATOM 1850 N N . GLN A 1 228 ? 14.539 8.688 -21.672 1 94 228 GLN A N 1
ATOM 1851 C CA . GLN A 1 228 ? 15.742 7.859 -21.75 1 94 228 GLN A CA 1
ATOM 1852 C C . GLN A 1 228 ? 15.719 6.766 -20.688 1 94 228 GLN A C 1
ATOM 1854 O O . GLN A 1 228 ? 16.109 5.629 -20.953 1 94 228 GLN A O 1
ATOM 1859 N N . GLN A 1 229 ? 15.328 7.117 -19.5 1 94.31 229 GLN A N 1
ATOM 1860 C CA . GLN A 1 229 ? 15.227 6.137 -18.422 1 94.31 229 GLN A CA 1
ATOM 1861 C C . GLN A 1 229 ? 14.281 5 -18.797 1 94.31 229 GLN A C 1
ATOM 1863 O O . GLN A 1 229 ? 14.586 3.83 -18.562 1 94.31 229 GLN A O 1
ATOM 1868 N N . ARG A 1 230 ? 13.141 5.324 -19.406 1 93.44 230 ARG A N 1
ATOM 1869 C CA . ARG A 1 230 ? 12.148 4.336 -19.812 1 93.44 230 ARG A CA 1
ATOM 1870 C C . ARG A 1 230 ? 12.719 3.402 -20.891 1 93.44 230 ARG A C 1
ATOM 1872 O O . ARG A 1 230 ? 12.5 2.189 -20.828 1 93.44 230 ARG A O 1
ATOM 1879 N N . GLN A 1 231 ? 13.383 3.998 -21.812 1 95.88 231 GLN A N 1
ATOM 1880 C CA . GLN A 1 231 ? 14.008 3.203 -22.859 1 95.88 231 GLN A CA 1
ATOM 1881 C C . GLN A 1 231 ? 15.047 2.248 -22.281 1 95.88 231 GLN A C 1
ATOM 1883 O O . GLN A 1 231 ? 15.117 1.082 -22.688 1 95.88 231 GLN A O 1
ATOM 1888 N N . MET A 1 232 ? 15.805 2.752 -21.406 1 97.19 232 MET A N 1
ATOM 1889 C CA . MET A 1 232 ? 16.844 1.928 -20.781 1 97.19 232 MET A CA 1
ATOM 1890 C C . MET A 1 232 ? 16.219 0.801 -19.969 1 97.19 232 MET A C 1
ATOM 1892 O O . MET A 1 232 ? 16.75 -0.313 -19.938 1 97.19 232 MET A O 1
ATOM 1896 N N . LEU A 1 233 ? 15.141 1.104 -19.312 1 96.25 233 LEU A N 1
ATOM 1897 C CA . LEU A 1 233 ? 14.453 0.088 -18.516 1 96.25 233 LEU A CA 1
ATOM 1898 C C . LEU A 1 233 ? 13.898 -1.011 -19.422 1 96.25 233 LEU A C 1
ATOM 1900 O O . LEU A 1 233 ? 13.891 -2.186 -19.047 1 96.25 233 LEU A O 1
ATOM 1904 N N . GLU A 1 234 ? 13.398 -0.626 -20.516 1 95 234 GLU A N 1
ATOM 1905 C CA . GLU A 1 234 ? 12.914 -1.611 -21.484 1 95 234 GLU A CA 1
ATOM 1906 C C . GLU A 1 234 ? 14.039 -2.555 -21.906 1 95 234 GLU A C 1
ATOM 1908 O O . GLU A 1 234 ? 13.812 -3.75 -22.109 1 95 234 GLU A O 1
ATOM 1913 N N . VAL A 1 235 ? 15.156 -1.988 -22.078 1 96.75 235 VAL A N 1
ATOM 1914 C CA . VAL A 1 235 ? 16.312 -2.787 -22.469 1 96.75 235 VAL A CA 1
ATOM 1915 C C . VAL A 1 235 ? 16.688 -3.738 -21.328 1 96.75 235 VAL A C 1
ATOM 1917 O O . VAL A 1 235 ? 17.016 -4.902 -21.562 1 96.75 235 VAL A O 1
ATOM 1920 N N . CYS A 1 236 ? 16.672 -3.197 -20.094 1 96.38 236 CYS A N 1
ATOM 1921 C CA . CYS A 1 236 ? 16.938 -4.062 -18.953 1 96.38 236 CYS A CA 1
ATOM 1922 C C . CYS A 1 236 ? 15.977 -5.238 -18.922 1 96.38 236 CYS A C 1
ATOM 1924 O O . CYS A 1 236 ? 16.391 -6.383 -18.719 1 96.38 236 CYS A O 1
ATOM 1926 N N . GLU A 1 237 ? 14.719 -4.973 -19.094 1 95.38 237 GLU A N 1
ATOM 1927 C CA . GLU A 1 237 ? 13.672 -5.992 -19.094 1 95.38 237 GLU A CA 1
ATOM 1928 C C . GLU A 1 237 ? 13.922 -7.031 -20.188 1 95.38 237 GLU A C 1
ATOM 1930 O O . GLU A 1 237 ? 13.852 -8.234 -19.938 1 95.38 237 GLU A O 1
ATOM 1935 N N . SER A 1 238 ? 14.219 -6.543 -21.359 1 94.25 238 SER A N 1
ATOM 1936 C CA . SER A 1 238 ? 14.438 -7.426 -22.5 1 94.25 238 SER A CA 1
ATOM 1937 C C . SER A 1 238 ? 15.648 -8.32 -22.281 1 94.25 238 SER A C 1
ATOM 1939 O O . SER A 1 238 ? 15.609 -9.516 -22.594 1 94.25 238 SER A O 1
ATOM 1941 N N . CYS A 1 239 ? 16.688 -7.762 -21.781 1 94.38 239 CYS A N 1
ATOM 1942 C CA . CYS A 1 239 ? 17.906 -8.516 -21.578 1 94.38 239 CYS A CA 1
ATOM 1943 C C . CYS A 1 239 ? 17.719 -9.586 -20.5 1 94.38 239 CYS A C 1
ATOM 1945 O O . CYS A 1 239 ? 18.203 -10.711 -20.656 1 94.38 239 CYS A O 1
ATOM 1947 N N . LEU A 1 240 ? 17.141 -9.242 -19.484 1 94.06 240 LEU A N 1
ATOM 1948 C CA . LEU A 1 240 ? 16.906 -10.203 -18.422 1 94.06 240 LEU A CA 1
ATOM 1949 C C . LEU A 1 240 ? 15.977 -11.32 -18.891 1 94.06 240 LEU A C 1
ATOM 1951 O O . LEU A 1 240 ? 16.188 -12.492 -18.578 1 94.06 240 LEU A O 1
ATOM 1955 N N . ARG A 1 241 ? 14.922 -10.984 -19.547 1 95.19 241 ARG A N 1
ATOM 1956 C CA . ARG A 1 241 ? 13.977 -11.977 -20.078 1 95.19 241 ARG A CA 1
ATOM 1957 C C . ARG A 1 241 ? 14.664 -12.914 -21.062 1 95.19 241 ARG A C 1
ATOM 1959 O O . ARG A 1 241 ? 14.359 -14.109 -21.109 1 95.19 241 ARG A O 1
ATOM 1966 N N . GLU A 1 242 ? 15.547 -12.344 -21.828 1 93.69 242 GLU A N 1
ATOM 1967 C CA . GLU A 1 242 ? 16.25 -13.156 -22.812 1 93.69 242 GLU A CA 1
ATOM 1968 C C . GLU A 1 242 ? 17.047 -14.266 -22.156 1 93.69 242 GLU A C 1
ATOM 1970 O O . GLU A 1 242 ? 17.188 -15.359 -22.703 1 93.69 242 GLU A O 1
ATOM 1975 N N . GLU A 1 243 ? 17.562 -13.969 -21.062 1 90.31 243 GLU A N 1
ATOM 1976 C CA . GLU A 1 243 ? 18.297 -15 -20.328 1 90.31 243 GLU A CA 1
ATOM 1977 C C . GLU A 1 243 ? 17.375 -16.156 -19.938 1 90.31 243 GLU A C 1
ATOM 1979 O O . GLU A 1 243 ? 17.781 -17.312 -20 1 90.31 243 GLU A O 1
ATOM 1984 N N . LEU A 1 244 ? 16.25 -15.867 -19.531 1 92.06 244 LEU A N 1
ATOM 1985 C CA . LEU A 1 244 ? 15.25 -16.875 -19.172 1 92.06 244 LEU A CA 1
ATOM 1986 C C . LEU A 1 244 ? 14.758 -17.625 -20.406 1 92.06 244 LEU A C 1
ATOM 1988 O O . LEU A 1 244 ? 14.648 -18.844 -20.391 1 92.06 244 LEU A O 1
ATOM 1992 N N . LEU A 1 245 ? 14.523 -16.891 -21.453 1 95.94 245 LEU A N 1
ATOM 1993 C CA . LEU A 1 245 ? 13.977 -17.469 -22.672 1 95.94 245 LEU A CA 1
ATOM 1994 C C . LEU A 1 245 ? 14.984 -18.406 -23.328 1 95.94 245 LEU A C 1
ATOM 1996 O O . LEU A 1 245 ? 14.602 -19.406 -23.938 1 95.94 245 LEU A O 1
ATOM 2000 N N . ARG A 1 246 ? 16.172 -18.047 -23.156 1 92.94 246 ARG A N 1
ATOM 2001 C CA . ARG A 1 246 ? 17.203 -18.938 -23.688 1 92.94 246 ARG A CA 1
ATOM 2002 C C . ARG A 1 246 ? 17.125 -20.312 -23.031 1 92.94 246 ARG A C 1
ATOM 2004 O O . ARG A 1 246 ? 17.219 -21.328 -23.719 1 92.94 246 ARG A O 1
ATOM 2011 N N . GLU A 1 247 ? 16.922 -20.344 -21.781 1 91.56 247 GLU A N 1
ATOM 2012 C CA . GLU A 1 247 ? 16.781 -21.609 -21.062 1 91.56 247 GLU A CA 1
ATOM 2013 C C . GLU A 1 247 ? 15.531 -22.359 -21.516 1 91.56 247 GLU A C 1
ATOM 2015 O O . GLU A 1 247 ? 15.539 -23.578 -21.625 1 91.56 247 GLU A O 1
ATOM 2020 N N . VAL A 1 248 ? 14.523 -21.703 -21.766 1 95.44 248 VAL A N 1
ATOM 2021 C CA . VAL A 1 248 ? 13.266 -22.297 -22.188 1 95.44 248 VAL A CA 1
ATOM 2022 C C . VAL A 1 248 ? 13.422 -22.891 -23.594 1 95.44 248 VAL A C 1
ATOM 2024 O O . VAL A 1 248 ? 12.938 -24 -23.859 1 95.44 248 VAL A O 1
ATOM 2027 N N . ARG A 1 249 ? 14.094 -22.156 -24.422 1 94.94 249 ARG A N 1
ATOM 2028 C CA . ARG A 1 249 ? 14.328 -22.656 -25.781 1 94.94 249 ARG A CA 1
ATOM 2029 C C . ARG A 1 249 ? 15.211 -23.891 -25.766 1 94.94 249 ARG A C 1
ATOM 2031 O O . ARG A 1 249 ? 15 -24.828 -26.547 1 94.94 249 ARG A O 1
ATOM 2038 N N . GLU A 1 250 ? 16.156 -23.875 -24.875 1 91.44 250 GLU A N 1
ATOM 2039 C CA . GLU A 1 250 ? 17.047 -25.016 -24.766 1 91.44 250 GLU A CA 1
ATOM 2040 C C . GLU A 1 250 ? 16.297 -26.25 -24.25 1 91.44 250 GLU A C 1
ATOM 2042 O O . GLU A 1 250 ? 16.656 -27.375 -24.578 1 91.44 250 GLU A O 1
ATOM 2047 N N . SER A 1 251 ? 15.289 -26.094 -23.5 1 92.75 251 SER A N 1
ATOM 2048 C CA . SER A 1 251 ? 14.492 -27.188 -22.953 1 92.75 251 SER A CA 1
ATOM 2049 C C . SER A 1 251 ? 13.484 -27.703 -23.969 1 92.75 251 SER A C 1
ATOM 2051 O O . SER A 1 251 ? 12.914 -28.781 -23.797 1 92.75 251 SER A O 1
ATOM 2053 N N . ARG A 1 252 ? 13.219 -26.984 -25.016 1 91.69 252 ARG A N 1
ATOM 2054 C CA . ARG A 1 252 ? 12.375 -27.312 -26.156 1 91.69 252 ARG A CA 1
ATOM 2055 C C . ARG A 1 252 ? 10.898 -27.203 -25.797 1 91.69 252 ARG A C 1
ATOM 2057 O O . ARG A 1 252 ? 10.203 -26.297 -26.266 1 91.69 252 ARG A O 1
ATOM 2064 N N . PHE A 1 253 ? 10.469 -28.109 -24.781 1 96.12 253 PHE A N 1
ATOM 2065 C CA . PHE A 1 253 ? 9.047 -28.094 -24.453 1 96.12 253 PHE A CA 1
ATOM 2066 C C . PHE A 1 253 ? 8.766 -27.172 -23.281 1 96.12 253 PHE A C 1
ATOM 2068 O O . PHE A 1 253 ? 9.57 -27.094 -22.344 1 96.12 253 PHE A O 1
ATOM 2075 N N . PHE A 1 254 ? 7.633 -26.484 -23.312 1 97.5 254 PHE A N 1
ATOM 2076 C CA . PHE A 1 254 ? 7.242 -25.594 -22.219 1 97.5 254 PHE A CA 1
ATOM 2077 C C . PHE A 1 254 ? 5.727 -25.484 -22.125 1 97.5 254 PHE A C 1
ATOM 2079 O O . PHE A 1 254 ? 5.008 -26.016 -22.969 1 97.5 254 PHE A O 1
ATOM 2086 N N . SER A 1 255 ? 5.262 -24.953 -21.078 1 97.75 255 SER A N 1
ATOM 2087 C CA . SER A 1 255 ? 3.844 -24.688 -20.875 1 97.75 255 SER A CA 1
ATOM 2088 C C . SER A 1 255 ? 3.621 -23.234 -20.422 1 97.75 255 SER A C 1
ATOM 2090 O O . SER A 1 255 ? 4.539 -22.594 -19.906 1 97.75 255 SER A O 1
ATOM 2092 N N . LEU A 1 256 ? 2.432 -22.781 -20.734 1 96.94 256 LEU A N 1
ATOM 2093 C CA . LEU A 1 256 ? 2.053 -21.406 -20.422 1 96.94 256 LEU A CA 1
ATOM 2094 C C . LEU A 1 256 ? 1.101 -21.359 -19.219 1 96.94 256 LEU A C 1
ATOM 2096 O O . LEU A 1 256 ? 0.102 -22.078 -19.203 1 96.94 256 LEU A O 1
ATOM 2100 N N . VAL A 1 257 ? 1.438 -20.578 -18.266 1 96.12 257 VAL A N 1
ATOM 2101 C CA . VAL A 1 257 ? 0.568 -20.422 -17.109 1 96.12 257 VAL A CA 1
ATOM 2102 C C . VAL A 1 257 ? 0.322 -18.938 -16.859 1 96.12 257 VAL A C 1
ATOM 2104 O O . VAL A 1 257 ? 1.246 -18.125 -16.938 1 96.12 257 VAL A O 1
ATOM 2107 N N . THR A 1 258 ? -0.903 -18.516 -16.641 1 95.25 258 THR A N 1
ATOM 2108 C CA . THR A 1 258 ? -1.239 -17.156 -16.281 1 95.25 258 THR A CA 1
ATOM 2109 C C . THR A 1 258 ? -1.938 -17.109 -14.922 1 95.25 258 THR A C 1
ATOM 2111 O O . THR A 1 258 ? -2.488 -18.109 -14.469 1 95.25 258 THR A O 1
ATOM 2114 N N . ASP A 1 259 ? -1.856 -16.031 -14.266 1 92.44 259 ASP A N 1
ATOM 2115 C CA . ASP A 1 259 ? -2.49 -15.805 -12.969 1 92.44 259 ASP A CA 1
ATOM 2116 C C . ASP A 1 259 ? -3.449 -14.617 -13.031 1 92.44 259 ASP A C 1
ATOM 2118 O O . ASP A 1 259 ? -3.707 -14.07 -14.102 1 92.44 259 ASP A O 1
ATOM 2122 N N . GLU A 1 260 ? -4.016 -14.281 -11.922 1 90.62 260 GLU A N 1
ATOM 2123 C CA . GLU A 1 260 ? -4.996 -13.195 -11.859 1 90.62 260 GLU A CA 1
ATOM 2124 C C . GLU A 1 260 ? -4.398 -11.883 -12.344 1 90.62 260 GLU A C 1
ATOM 2126 O O . GLU A 1 260 ? -3.232 -11.586 -12.07 1 90.62 260 GLU A O 1
ATOM 2131 N N . ALA A 1 261 ? -5.242 -11.148 -12.977 1 90.5 261 ALA A N 1
ATOM 2132 C CA . ALA A 1 261 ? -4.801 -9.859 -13.492 1 90.5 261 ALA A CA 1
ATOM 2133 C C . ALA A 1 261 ? -4.414 -8.914 -12.359 1 90.5 261 ALA A C 1
ATOM 2135 O O . ALA A 1 261 ? -5.039 -8.922 -11.297 1 90.5 261 ALA A O 1
ATOM 2136 N N . VAL A 1 262 ? -3.439 -8.125 -12.602 1 91.31 262 VAL A N 1
ATOM 2137 C CA . VAL A 1 262 ? -2.926 -7.191 -11.602 1 91.31 262 VAL A CA 1
ATOM 2138 C C . VAL A 1 262 ? -2.996 -5.766 -12.148 1 91.31 262 VAL A C 1
ATOM 2140 O O . VAL A 1 262 ? -2.875 -5.547 -13.352 1 91.31 262 VAL A O 1
ATOM 2143 N N . GLU A 1 263 ? -3.162 -4.871 -11.242 1 88.19 263 GLU A N 1
ATOM 2144 C CA . GLU A 1 263 ? -3.227 -3.467 -11.633 1 88.19 263 GLU A CA 1
ATOM 2145 C C . GLU A 1 263 ? -1.841 -2.826 -11.617 1 88.19 263 GLU A C 1
ATOM 2147 O O . GLU A 1 263 ? -1.139 -2.877 -10.602 1 88.19 263 GLU A O 1
ATOM 2152 N N . ILE A 1 264 ? -1.437 -2.279 -12.688 1 90.19 264 ILE A N 1
ATOM 2153 C CA . ILE A 1 264 ? -0.199 -1.518 -12.812 1 90.19 264 ILE A CA 1
ATOM 2154 C C . ILE A 1 264 ? -0.499 -0.134 -13.391 1 90.19 264 ILE A C 1
ATOM 2156 O O . ILE A 1 264 ? -0.896 -0.01 -14.547 1 90.19 264 ILE A O 1
ATOM 2160 N N . ARG A 1 265 ? -0.37 0.898 -12.57 1 82 265 ARG A N 1
ATOM 2161 C CA . ARG A 1 265 ? -0.569 2.295 -12.953 1 82 265 ARG A CA 1
ATOM 2162 C C . ARG A 1 265 ? -1.949 2.506 -13.562 1 82 265 ARG A C 1
ATOM 2164 O O . ARG A 1 265 ? -2.072 3.08 -14.648 1 82 265 ARG A O 1
ATOM 2171 N N . GLY A 1 266 ? -2.934 1.871 -13.07 1 76.62 266 GLY A N 1
ATOM 2172 C CA . GLY A 1 266 ? -4.316 2.102 -13.453 1 76.62 266 GLY A CA 1
ATOM 2173 C C . GLY A 1 266 ? -4.805 1.146 -14.531 1 76.62 266 GLY A C 1
ATOM 2174 O O . GLY A 1 266 ? -5.988 1.146 -14.875 1 76.62 266 GLY A O 1
ATOM 2175 N N . GLU A 1 267 ? -3.91 0.28 -15.031 1 83.88 267 GLU A N 1
ATOM 2176 C CA . GLU A 1 267 ? -4.285 -0.691 -16.062 1 83.88 267 GLU A CA 1
ATOM 2177 C C . GLU A 1 267 ? -4.102 -2.121 -15.555 1 83.88 267 GLU A C 1
ATOM 2179 O O . GLU A 1 267 ? -3.207 -2.391 -14.75 1 83.88 267 GLU A O 1
ATOM 2184 N N . ASP A 1 268 ? -4.953 -2.979 -16.094 1 87.5 268 ASP A N 1
ATOM 2185 C 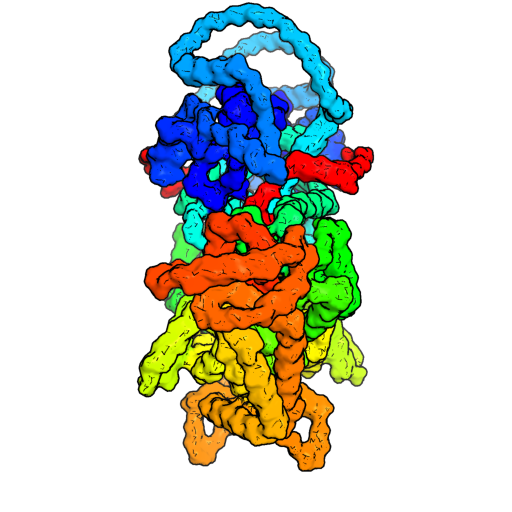CA . ASP A 1 268 ? -4.84 -4.379 -15.711 1 87.5 268 ASP A CA 1
ATOM 2186 C C . ASP A 1 268 ? -3.854 -5.125 -16.609 1 87.5 268 ASP A C 1
ATOM 2188 O O . ASP A 1 268 ? -3.854 -4.938 -17.828 1 87.5 268 ASP A O 1
ATOM 2192 N N . HIS A 1 269 ? -3.025 -5.91 -16.016 1 92.62 269 HIS A N 1
ATOM 2193 C CA . HIS A 1 269 ? -2.031 -6.711 -16.719 1 92.62 269 HIS A CA 1
ATOM 2194 C C . HIS A 1 269 ? -2.09 -8.172 -16.297 1 92.62 269 HIS A C 1
ATOM 2196 O O . HIS A 1 269 ? -2.322 -8.469 -15.117 1 92.62 269 HIS A O 1
ATOM 2202 N N . LEU A 1 270 ? -1.958 -9.008 -17.234 1 94 270 LEU A N 1
ATOM 2203 C CA . LEU A 1 270 ? -1.951 -10.445 -16.984 1 94 270 LEU A CA 1
ATOM 2204 C C . LEU A 1 270 ? -0.527 -10.953 -16.812 1 94 270 LEU A C 1
ATOM 2206 O O . LEU A 1 270 ? 0.296 -10.844 -17.719 1 94 270 LEU A O 1
ATOM 2210 N N . PRO A 1 271 ? -0.208 -11.469 -15.609 1 96.25 271 PRO A N 1
ATOM 2211 C CA . PRO A 1 271 ? 1.119 -12.07 -15.453 1 96.25 271 PRO A CA 1
ATOM 2212 C C . PRO A 1 271 ? 1.257 -13.391 -16.203 1 96.25 271 PRO A C 1
ATOM 2214 O O . PRO A 1 271 ? 0.347 -14.227 -16.172 1 96.25 271 PRO A O 1
ATOM 2217 N N . ILE A 1 272 ? 2.346 -13.609 -16.844 1 96.75 272 ILE A N 1
ATOM 2218 C CA . ILE A 1 272 ? 2.604 -14.812 -17.625 1 96.75 272 ILE A CA 1
ATOM 2219 C C . ILE A 1 272 ? 3.779 -15.578 -17.031 1 96.75 272 ILE A C 1
ATOM 2221 O O . ILE A 1 272 ? 4.832 -14.992 -16.75 1 96.75 272 ILE A O 1
ATOM 2225 N N . PHE A 1 273 ? 3.598 -16.844 -16.844 1 96.62 273 PHE A N 1
ATOM 2226 C CA . PHE A 1 273 ? 4.645 -17.734 -16.375 1 96.62 273 PHE A CA 1
ATOM 2227 C C . PHE A 1 273 ? 4.949 -18.812 -17.406 1 96.62 273 PHE A C 1
ATOM 2229 O O . PHE A 1 273 ? 4.062 -19.234 -18.141 1 96.62 273 PHE A O 1
ATOM 2236 N N . LEU A 1 274 ? 6.137 -19.219 -17.438 1 96.56 274 LEU A N 1
ATOM 2237 C CA . LEU A 1 274 ? 6.574 -20.312 -18.297 1 96.56 274 LEU A CA 1
ATOM 2238 C C . LEU A 1 274 ? 7.066 -21.5 -17.453 1 96.56 274 LEU A C 1
ATOM 2240 O O . LEU A 1 274 ? 7.852 -21.312 -16.531 1 96.56 274 LEU A O 1
ATOM 2244 N N . ARG A 1 275 ? 6.531 -22.609 -17.75 1 95.75 275 ARG A N 1
ATOM 2245 C CA . ARG A 1 275 ? 6.934 -23.844 -17.109 1 95.75 275 ARG A CA 1
ATOM 2246 C C . ARG A 1 275 ? 7.801 -24.688 -18.031 1 95.75 275 ARG A C 1
ATOM 2248 O O . ARG A 1 275 ? 7.473 -24.891 -19.203 1 95.75 275 ARG A O 1
ATOM 2255 N N . PHE A 1 276 ? 8.898 -25.156 -17.562 1 95.69 276 PHE A N 1
ATOM 2256 C CA . PHE A 1 276 ? 9.789 -25.984 -18.359 1 95.69 276 PHE A CA 1
ATOM 2257 C C . PHE A 1 276 ? 10.672 -26.844 -17.469 1 95.69 276 PHE A C 1
ATOM 2259 O O . PHE A 1 276 ? 10.766 -26.609 -16.266 1 95.69 276 PHE A O 1
ATOM 2266 N N . VAL A 1 277 ? 11.172 -27.891 -18 1 95 277 VAL A N 1
ATOM 2267 C CA . VAL A 1 277 ? 12.117 -28.766 -17.328 1 95 277 VAL A CA 1
ATOM 2268 C C . VAL A 1 277 ? 13.547 -28.422 -17.75 1 95 277 VAL A C 1
ATOM 2270 O O . VAL A 1 277 ? 13.883 -28.516 -18.938 1 95 277 VAL A O 1
ATOM 2273 N N . ASP A 1 278 ? 14.328 -28.062 -16.828 1 89.88 278 ASP A N 1
ATOM 2274 C CA . ASP A 1 278 ? 15.672 -27.594 -17.172 1 89.88 278 ASP A CA 1
ATOM 2275 C C . ASP A 1 278 ? 16.594 -28.781 -17.484 1 89.88 278 ASP A C 1
ATOM 2277 O O . ASP A 1 278 ? 16.156 -29.922 -17.5 1 89.88 278 ASP A O 1
ATOM 2281 N N . GLU A 1 279 ? 17.844 -28.484 -17.703 1 85 279 GLU A N 1
ATOM 2282 C CA . GLU A 1 279 ? 18.812 -29.5 -18.109 1 85 279 GLU A CA 1
ATOM 2283 C C . GLU A 1 279 ? 19.109 -30.484 -16.969 1 85 279 GLU A C 1
ATOM 2285 O O . GLU A 1 279 ? 19.438 -31.641 -17.219 1 85 279 GLU A O 1
ATOM 2290 N N . SER A 1 280 ? 18.938 -30 -15.781 1 84.19 280 SER A N 1
ATOM 2291 C CA . SER A 1 280 ? 19.141 -30.875 -14.625 1 84.19 280 SER A CA 1
ATOM 2292 C C . SER A 1 280 ? 17.859 -31.609 -14.25 1 84.19 280 SER A C 1
ATOM 2294 O O . SER A 1 280 ? 17.766 -32.219 -13.18 1 84.19 280 SER A O 1
ATOM 2296 N N . ASN A 1 281 ? 16.859 -31.547 -15.102 1 90.44 281 ASN A N 1
ATOM 2297 C CA . ASN A 1 281 ? 15.578 -32.25 -14.977 1 90.44 281 ASN A CA 1
ATOM 2298 C C . ASN A 1 281 ? 14.766 -31.703 -13.797 1 90.44 281 ASN A C 1
ATOM 2300 O O . ASN A 1 281 ? 14.094 -32.469 -13.102 1 90.44 281 ASN A O 1
ATOM 2304 N N . ASN A 1 282 ? 14.945 -30.484 -13.547 1 90.31 282 ASN A N 1
ATOM 2305 C CA . ASN A 1 282 ? 14.094 -29.828 -12.562 1 90.31 282 ASN A CA 1
ATOM 2306 C C . ASN A 1 282 ? 12.945 -29.062 -13.227 1 90.31 282 ASN A C 1
ATOM 2308 O O . ASN A 1 282 ? 13.164 -28.328 -14.188 1 90.31 282 ASN A O 1
ATOM 2312 N N . LEU A 1 283 ? 11.789 -29.375 -12.75 1 93.5 283 LEU A N 1
ATOM 2313 C CA . LEU A 1 283 ? 10.641 -28.609 -13.219 1 93.5 283 LEU A CA 1
ATOM 2314 C C . LEU A 1 283 ? 10.648 -27.203 -12.625 1 93.5 283 LEU A C 1
ATOM 2316 O O . LEU A 1 283 ? 10.703 -27.031 -11.406 1 93.5 283 LEU A O 1
ATOM 2320 N N . ARG A 1 284 ? 10.633 -26.203 -13.453 1 92.19 284 ARG A N 1
ATOM 2321 C CA . ARG A 1 284 ? 10.695 -24.812 -13.016 1 92.19 284 ARG A CA 1
ATOM 2322 C C . ARG A 1 284 ? 9.523 -24.016 -13.578 1 92.19 284 ARG A C 1
ATOM 2324 O O . ARG A 1 284 ? 9.031 -24.312 -14.664 1 92.19 284 ARG A O 1
ATOM 2331 N N . GLU A 1 285 ? 9.031 -23.156 -12.828 1 93.81 285 GLU A N 1
ATOM 2332 C CA . GLU A 1 285 ? 8.047 -22.156 -13.25 1 93.81 285 GLU A CA 1
ATOM 2333 C C . GLU A 1 285 ? 8.57 -20.734 -13.031 1 93.81 285 GLU A C 1
ATOM 2335 O O . GLU A 1 285 ? 8.781 -20.328 -11.891 1 93.81 285 GLU A O 1
ATOM 2340 N N . GLU A 1 286 ? 8.781 -20.016 -14.086 1 94.38 286 GLU A N 1
ATOM 2341 C CA . GLU A 1 286 ? 9.414 -18.703 -14 1 94.38 286 GLU A CA 1
ATOM 2342 C C . GLU A 1 286 ? 8.508 -17.609 -14.555 1 94.38 286 GLU A C 1
ATOM 2344 O O . GLU A 1 286 ? 7.734 -17.844 -15.477 1 94.38 286 GLU A O 1
ATOM 2349 N N . PHE A 1 287 ? 8.648 -16.5 -13.969 1 96.31 287 PHE A N 1
ATOM 2350 C CA . PHE A 1 287 ? 7.887 -15.336 -14.406 1 96.31 287 PHE A CA 1
ATOM 2351 C C . PHE A 1 287 ? 8.492 -14.734 -15.664 1 96.31 287 PHE A C 1
ATOM 2353 O O . PHE A 1 287 ? 9.672 -14.391 -15.688 1 96.31 287 PHE A O 1
ATOM 2360 N N . ALA A 1 288 ? 7.68 -14.531 -16.672 1 96.25 288 ALA A N 1
ATOM 2361 C CA . ALA A 1 288 ? 8.195 -14.062 -17.969 1 96.25 288 ALA A CA 1
ATOM 2362 C C . ALA A 1 288 ? 7.848 -12.594 -18.188 1 96.25 288 ALA A C 1
ATOM 2364 O O . ALA A 1 288 ? 8.555 -11.891 -18.906 1 96.25 288 ALA A O 1
ATOM 2365 N N . GLY A 1 289 ? 6.758 -12.188 -17.672 1 95.75 289 GLY A N 1
ATOM 2366 C CA . GLY A 1 289 ? 6.383 -10.789 -17.844 1 95.75 289 GLY A CA 1
ATOM 2367 C C . GLY A 1 289 ? 4.887 -10.555 -17.734 1 95.75 289 GLY A C 1
ATOM 2368 O O . GLY A 1 289 ? 4.145 -11.445 -17.328 1 95.75 289 GLY A O 1
ATOM 2369 N N . PHE A 1 290 ? 4.438 -9.328 -18.062 1 95.62 290 PHE A N 1
ATOM 2370 C CA . PHE A 1 290 ? 3.039 -8.914 -18.016 1 95.62 290 PHE A CA 1
ATOM 2371 C C . PHE A 1 290 ? 2.498 -8.688 -19.422 1 95.62 290 PHE A C 1
ATOM 2373 O O . PHE A 1 290 ? 3.213 -8.195 -20.297 1 95.62 290 PHE A O 1
ATOM 2380 N N . LEU A 1 291 ? 1.307 -9.055 -19.578 1 94.69 291 LEU A N 1
ATOM 2381 C CA . LEU A 1 291 ? 0.565 -8.758 -20.797 1 94.69 291 LEU A CA 1
ATOM 2382 C C . LEU A 1 291 ? -0.595 -7.809 -20.516 1 94.69 291 LEU A C 1
ATOM 2384 O O . LEU A 1 291 ? -1.421 -8.078 -19.641 1 94.69 291 LEU A O 1
ATOM 2388 N N . PRO A 1 292 ? -0.668 -6.699 -21.141 1 90.75 292 PRO A N 1
ATOM 2389 C CA . PRO A 1 292 ? -1.799 -5.797 -20.906 1 90.75 292 PRO A CA 1
ATOM 2390 C C . PRO A 1 292 ? -3.143 -6.434 -21.266 1 90.75 292 PRO A C 1
ATOM 2392 O O . PRO A 1 292 ? -3.254 -7.133 -22.266 1 90.75 292 PRO A O 1
ATOM 2395 N N . CYS A 1 293 ? -4.09 -6.246 -20.344 1 85.38 293 CYS A N 1
ATOM 2396 C CA . CYS A 1 293 ? -5.422 -6.801 -20.562 1 85.38 293 CYS A CA 1
ATOM 2397 C C . CYS A 1 293 ? -6.223 -5.938 -21.531 1 85.38 293 CYS A C 1
ATOM 2399 O O . CYS A 1 293 ? -6.293 -4.719 -21.359 1 85.38 293 CYS A O 1
ATOM 2401 N N . GLU A 1 294 ? -6.703 -6.559 -22.547 1 78.69 294 GLU A N 1
ATOM 2402 C CA . GLU A 1 294 ? -7.527 -5.867 -23.531 1 78.69 294 GLU A CA 1
ATOM 2403 C C . GLU A 1 294 ? -9.008 -6.191 -23.344 1 78.69 294 GLU A C 1
ATOM 2405 O O . GLU A 1 294 ? -9.352 -7.094 -22.578 1 78.69 294 GLU A O 1
ATOM 2410 N N . GLU A 1 295 ? -9.812 -5.41 -23.922 1 76 295 GLU A N 1
ATOM 2411 C CA . GLU A 1 295 ? -11.258 -5.551 -23.75 1 76 295 GLU A CA 1
ATOM 2412 C C . GLU A 1 295 ? -11.797 -6.719 -24.562 1 76 295 GLU A C 1
ATOM 2414 O O . GLU A 1 295 ? -12.672 -7.457 -24.109 1 76 295 GLU A O 1
ATOM 2419 N N . ASP A 1 296 ? -11.234 -6.949 -25.609 1 85.06 296 ASP A N 1
ATOM 2420 C CA . ASP A 1 296 ? -11.766 -7.953 -26.531 1 85.06 296 ASP A CA 1
ATOM 2421 C C . ASP A 1 296 ? -10.938 -9.227 -26.484 1 85.06 296 ASP A C 1
ATOM 2423 O O . ASP A 1 296 ? -9.711 -9.172 -26.406 1 85.06 296 ASP A O 1
ATOM 2427 N N . GLU A 1 297 ? -11.68 -10.391 -26.562 1 87.25 297 GLU A N 1
ATOM 2428 C CA . GLU A 1 297 ? -11.016 -11.695 -26.516 1 87.25 297 GLU A CA 1
ATOM 2429 C C . GLU A 1 297 ? -10.062 -11.875 -27.688 1 87.25 297 GLU A C 1
ATOM 2431 O O . GLU A 1 297 ? -8.969 -12.422 -27.531 1 87.25 297 GLU A O 1
ATOM 2436 N N . ASP A 1 298 ? -10.406 -11.414 -28.797 1 91.06 298 ASP A N 1
ATOM 2437 C CA . ASP A 1 298 ? -9.562 -11.555 -29.969 1 91.06 298 ASP A CA 1
ATOM 2438 C C . ASP A 1 298 ? -8.297 -10.719 -29.844 1 91.06 298 ASP A C 1
ATOM 2440 O O . ASP A 1 298 ? -7.215 -11.148 -30.266 1 91.06 298 ASP A O 1
ATOM 2444 N N . ALA A 1 299 ? -8.562 -9.625 -29.266 1 91.5 299 ALA A N 1
ATOM 2445 C CA . ALA A 1 299 ? -7.41 -8.75 -29.078 1 91.5 299 ALA A CA 1
ATOM 2446 C C . ALA A 1 299 ? -6.418 -9.352 -28.078 1 91.5 299 ALA A C 1
ATOM 2448 O O . ALA A 1 299 ? -5.203 -9.219 -28.25 1 91.5 299 ALA A O 1
ATOM 2449 N N . VAL A 1 300 ? -6.926 -9.984 -27.125 1 91.12 300 VAL A N 1
ATOM 2450 C CA 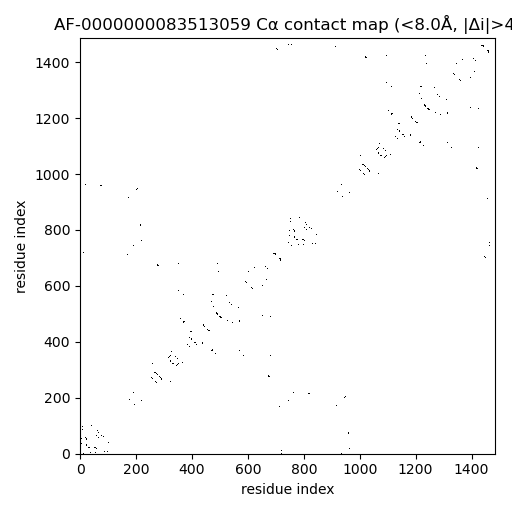. VAL A 1 300 ? -6.07 -10.625 -26.125 1 91.12 300 VAL A CA 1
ATOM 2451 C C . VAL A 1 300 ? -5.297 -11.773 -26.766 1 91.12 300 VAL A C 1
ATOM 2453 O O . VAL A 1 300 ? -4.109 -11.961 -26.5 1 91.12 300 VAL A O 1
ATOM 2456 N N . PHE A 1 301 ? -5.98 -12.547 -27.578 1 94.38 301 PHE A N 1
ATOM 2457 C CA . PHE A 1 301 ? -5.348 -13.664 -28.266 1 94.38 301 PHE A CA 1
ATOM 2458 C C . PHE A 1 301 ? -4.203 -13.18 -29.156 1 94.38 301 PHE A C 1
ATOM 2460 O O . PHE A 1 301 ? -3.098 -13.727 -29.094 1 94.38 301 PHE A O 1
ATOM 2467 N N . VAL A 1 302 ? -4.484 -12.18 -29.938 1 94.44 302 VAL A N 1
ATOM 2468 C CA . VAL A 1 302 ? -3.486 -11.656 -30.859 1 94.44 302 VAL A CA 1
ATOM 2469 C C . VAL A 1 302 ? -2.295 -11.109 -30.078 1 94.44 302 VAL A C 1
ATOM 2471 O O . VAL A 1 302 ? -1.142 -11.336 -30.453 1 94.44 302 VAL A O 1
ATOM 2474 N N . SER A 1 303 ? -2.613 -10.414 -29.062 1 93.94 303 SER A N 1
ATOM 2475 C CA . SER A 1 303 ? -1.552 -9.836 -28.234 1 93.94 303 SER A CA 1
ATOM 2476 C C . SER A 1 303 ? -0.693 -10.922 -27.594 1 93.94 303 SER A C 1
ATOM 2478 O O . SER A 1 303 ? 0.537 -10.836 -27.609 1 93.94 303 SER A O 1
ATOM 2480 N N . LEU A 1 304 ? -1.311 -11.906 -27.031 1 95 304 LEU A N 1
ATOM 2481 C CA . LEU A 1 304 ? -0.597 -13.008 -26.391 1 95 304 LEU A CA 1
ATOM 2482 C C . LEU A 1 304 ? 0.238 -13.781 -27.406 1 95 304 LEU A C 1
ATOM 2484 O O . LEU A 1 304 ? 1.409 -14.078 -27.156 1 95 304 LEU A O 1
ATOM 2488 N N . HIS A 1 305 ? -0.366 -14.102 -28.516 1 95.81 305 HIS A N 1
ATOM 2489 C CA . HIS A 1 305 ? 0.304 -14.852 -29.578 1 95.81 305 HIS A CA 1
ATOM 2490 C C . HIS A 1 305 ? 1.515 -14.094 -30.109 1 95.81 305 HIS A C 1
ATOM 2492 O O . HIS A 1 305 ? 2.592 -14.672 -30.266 1 95.81 305 HIS A O 1
ATOM 2498 N N . THR A 1 306 ? 1.285 -12.844 -30.328 1 95.38 306 THR A N 1
ATOM 2499 C CA . THR A 1 306 ? 2.355 -12.008 -30.859 1 95.38 306 THR A CA 1
ATOM 2500 C C . THR A 1 306 ? 3.477 -11.852 -29.828 1 95.38 306 THR A C 1
ATOM 2502 O O . THR A 1 306 ? 4.656 -11.883 -30.188 1 95.38 306 THR A O 1
ATOM 2505 N N . GLU A 1 307 ? 3.113 -11.656 -28.578 1 95 307 GLU A N 1
ATOM 2506 C CA . GLU A 1 307 ? 4.102 -11.492 -27.516 1 95 307 GLU A CA 1
ATOM 2507 C C . GLU A 1 307 ? 5 -12.719 -27.406 1 95 307 GLU A C 1
ATOM 2509 O O . GLU A 1 307 ? 6.227 -12.602 -27.359 1 95 307 GLU A O 1
ATOM 2514 N N . ILE A 1 308 ? 4.484 -13.883 -27.469 1 95.75 308 ILE A N 1
ATOM 2515 C CA . ILE A 1 308 ? 5.211 -15.125 -27.219 1 95.75 308 ILE A CA 1
ATOM 2516 C C . ILE A 1 308 ? 6.031 -15.492 -28.453 1 95.75 308 ILE A C 1
ATOM 2518 O O . ILE A 1 308 ? 7.195 -15.883 -28.344 1 95.75 308 ILE A O 1
ATOM 2522 N N . THR A 1 309 ? 5.469 -15.336 -29.625 1 96 309 THR A N 1
ATOM 2523 C CA . THR A 1 309 ? 6.117 -15.82 -30.828 1 96 309 THR A CA 1
ATOM 2524 C C . THR A 1 309 ? 7.066 -14.766 -31.391 1 96 309 THR A C 1
ATOM 2526 O O . THR A 1 309 ? 8.219 -15.062 -31.703 1 96 309 THR A O 1
ATOM 2529 N N . GLU A 1 310 ? 6.641 -13.547 -31.484 1 94.19 310 GLU A N 1
ATOM 2530 C CA . GLU A 1 310 ? 7.434 -12.516 -32.125 1 94.19 310 GLU A CA 1
ATOM 2531 C C . GLU A 1 310 ? 8.367 -11.82 -31.141 1 94.19 310 GLU A C 1
ATOM 2533 O O . GLU A 1 310 ? 9.562 -11.688 -31.406 1 94.19 310 GLU A O 1
ATOM 2538 N N . LYS A 1 311 ? 7.859 -11.422 -30.125 1 92.69 311 LYS A N 1
ATOM 2539 C CA . LYS A 1 311 ? 8.664 -10.648 -29.172 1 92.69 311 LYS A CA 1
ATOM 2540 C C . LYS A 1 311 ? 9.594 -11.555 -28.375 1 92.69 311 LYS A C 1
ATOM 2542 O O . LYS A 1 311 ? 10.773 -11.242 -28.203 1 92.69 311 LYS A O 1
ATOM 2547 N N . TRP A 1 312 ? 9.055 -12.672 -27.891 1 95.56 312 TRP A N 1
ATOM 2548 C CA . TRP A 1 312 ? 9.852 -13.555 -27.047 1 95.56 312 TRP A CA 1
ATOM 2549 C C . TRP A 1 312 ? 10.578 -14.609 -27.875 1 95.56 312 TRP A C 1
ATOM 2551 O O . TRP A 1 312 ? 11.523 -15.242 -27.406 1 95.56 312 TRP A O 1
ATOM 2561 N N . GLY A 1 313 ? 10.141 -14.859 -29.078 1 94.38 313 GLY A N 1
ATOM 2562 C CA . GLY A 1 313 ? 10.812 -15.781 -29.984 1 94.38 313 GLY A CA 1
ATOM 2563 C C . GLY A 1 313 ? 10.609 -17.234 -29.609 1 94.38 313 GLY A C 1
ATOM 2564 O O . GLY A 1 313 ? 11.469 -18.078 -29.875 1 94.38 313 GLY A O 1
ATOM 2565 N N . LEU A 1 314 ? 9.555 -17.547 -28.906 1 96.56 314 LEU A N 1
ATOM 2566 C CA . LEU A 1 314 ? 9.234 -18.922 -28.578 1 96.56 314 LEU A CA 1
ATOM 2567 C C . LEU A 1 314 ? 8.336 -19.547 -29.641 1 96.56 314 LEU A C 1
ATOM 2569 O O . LEU A 1 314 ? 7.512 -18.859 -30.234 1 96.56 314 LEU A O 1
ATOM 2573 N N . ASN A 1 315 ? 8.57 -20.797 -29.891 1 96.25 315 ASN A N 1
ATOM 2574 C CA . ASN A 1 315 ? 7.746 -21.547 -30.828 1 96.25 315 ASN A CA 1
ATOM 2575 C C . ASN A 1 315 ? 6.594 -22.25 -30.125 1 96.25 315 ASN A C 1
ATOM 2577 O O . ASN A 1 315 ? 6.809 -23.219 -29.391 1 96.25 315 ASN A O 1
ATOM 2581 N N . LEU A 1 316 ? 5.418 -21.906 -30.406 1 96.56 316 LEU A N 1
ATOM 2582 C CA . LEU A 1 316 ? 4.234 -22.422 -29.734 1 96.56 316 LEU A CA 1
ATOM 2583 C C . LEU A 1 316 ? 3.945 -23.859 -30.156 1 96.56 316 LEU A C 1
ATOM 2585 O O . LEU A 1 316 ? 3.15 -24.547 -29.516 1 96.56 316 LEU A O 1
ATOM 2589 N N . GLU A 1 317 ? 4.594 -24.312 -31.156 1 94.5 317 GLU A N 1
ATOM 2590 C CA . GLU A 1 317 ? 4.469 -25.719 -31.531 1 94.5 317 GLU A CA 1
ATOM 2591 C C . GLU A 1 317 ? 5.031 -26.625 -30.453 1 94.5 317 GLU A C 1
ATOM 2593 O O . GLU A 1 317 ? 4.668 -27.797 -30.375 1 94.5 317 GLU A O 1
ATOM 2598 N N . TYR A 1 318 ? 5.836 -26.062 -29.641 1 95.75 318 TYR A N 1
ATOM 2599 C CA . TYR A 1 318 ? 6.445 -26.844 -28.578 1 95.75 318 TYR A CA 1
ATOM 2600 C C . TYR A 1 318 ? 5.738 -26.594 -27.25 1 95.75 318 TYR A C 1
ATOM 2602 O O . TYR A 1 318 ? 6.176 -27.094 -26.203 1 95.75 318 TYR A O 1
ATOM 2610 N N . CYS A 1 319 ? 4.711 -25.812 -27.281 1 97.25 319 CYS A N 1
ATOM 2611 C CA . CYS A 1 319 ? 3.896 -25.609 -26.078 1 97.25 319 CYS A CA 1
ATOM 2612 C C . CYS A 1 319 ? 3.01 -26.828 -25.828 1 97.25 319 CYS A C 1
ATOM 2614 O O . CYS A 1 319 ? 2.219 -27.219 -26.688 1 97.25 319 CYS A O 1
ATOM 2616 N N . ARG A 1 320 ? 3.078 -27.438 -24.734 1 96.06 320 ARG A N 1
ATOM 2617 C CA . ARG A 1 320 ? 2.387 -28.703 -24.484 1 96.06 320 ARG A CA 1
ATOM 2618 C C . ARG A 1 320 ? 1.282 -28.531 -23.453 1 96.06 320 ARG A C 1
ATOM 2620 O O . ARG A 1 320 ? 0.476 -29.438 -23.25 1 96.06 320 ARG A O 1
ATOM 2627 N N . GLY A 1 321 ? 1.27 -27.438 -22.859 1 96.06 321 GLY A N 1
ATOM 2628 C CA . GLY A 1 321 ? 0.227 -27.203 -21.875 1 96.06 321 GLY A CA 1
ATOM 2629 C C . GLY A 1 321 ? -0.041 -25.719 -21.625 1 96.06 321 GLY A C 1
ATOM 2630 O O . GLY A 1 321 ? 0.803 -24.875 -21.922 1 96.06 321 GLY A O 1
ATOM 2631 N N . GLN A 1 322 ? -1.196 -25.391 -21.109 1 97 322 GLN A N 1
ATOM 2632 C CA . GLN A 1 322 ? -1.553 -24.031 -20.703 1 97 322 GLN A CA 1
ATOM 2633 C C . GLN A 1 322 ? -2.562 -24.062 -19.562 1 97 322 GLN A C 1
ATOM 2635 O O . GLN A 1 322 ? -3.369 -24.984 -19.453 1 97 322 GLN A O 1
ATOM 2640 N N . SER A 1 323 ? -2.488 -23.188 -18.703 1 96.38 323 SER A N 1
ATOM 2641 C CA . SER A 1 323 ? -3.41 -23.016 -17.578 1 96.38 323 SER A CA 1
ATOM 2642 C C . SER A 1 323 ? -3.619 -21.547 -17.266 1 96.38 323 SER A C 1
ATOM 2644 O O . SER A 1 323 ? -2.662 -20.766 -17.234 1 96.38 323 SER A O 1
ATOM 2646 N N . HIS A 1 324 ? -4.812 -21.141 -17.078 1 94.31 324 HIS A N 1
ATOM 2647 C CA . HIS A 1 324 ? -5.16 -19.734 -16.828 1 94.31 324 HIS A CA 1
ATOM 2648 C C . HIS A 1 324 ? -6 -19.609 -15.562 1 94.31 324 HIS A C 1
ATOM 2650 O O . HIS A 1 324 ? -7.199 -19.906 -15.57 1 94.31 324 HIS A O 1
ATOM 2656 N N . VAL A 1 325 ? -5.352 -19.125 -14.578 1 91.44 325 VAL A N 1
ATOM 2657 C CA . VAL A 1 325 ? -6.031 -18.938 -13.297 1 91.44 325 VAL A CA 1
ATOM 2658 C C . VAL A 1 325 ? -6.598 -17.531 -13.203 1 91.44 325 VAL A C 1
ATOM 2660 O O . VAL A 1 325 ? -5.875 -16.578 -12.906 1 91.44 325 VAL A O 1
ATOM 2663 N N . ASN A 1 326 ? -7.84 -17.344 -13.438 1 88.81 326 ASN A N 1
ATOM 2664 C CA . ASN A 1 326 ? -8.516 -16.047 -13.375 1 88.81 326 ASN A CA 1
ATOM 2665 C C . ASN A 1 326 ? -9.945 -16.188 -12.852 1 88.81 326 ASN A C 1
ATOM 2667 O O . ASN A 1 326 ? -10.406 -17.297 -12.594 1 88.81 326 ASN A O 1
ATOM 2671 N N . SER A 1 327 ? -10.531 -15.047 -12.656 1 86.38 327 SER A N 1
ATOM 2672 C CA . SER A 1 327 ? -11.859 -15.102 -12.055 1 86.38 327 SER A CA 1
ATOM 2673 C C . SER A 1 327 ? -12.875 -14.32 -12.883 1 86.38 327 SER A C 1
ATOM 2675 O O . SER A 1 327 ? -12.508 -13.398 -13.609 1 86.38 327 SER A O 1
ATOM 2677 N N . GLY A 1 328 ? -14.086 -14.836 -12.836 1 81.38 328 GLY A N 1
ATOM 2678 C CA . GLY A 1 328 ? -15.234 -14.117 -13.367 1 81.38 328 GLY A CA 1
ATOM 2679 C C . GLY A 1 328 ? -15.195 -13.992 -14.883 1 81.38 328 GLY A C 1
ATOM 2680 O O . GLY A 1 328 ? -14.961 -14.969 -15.586 1 81.38 328 GLY A O 1
ATOM 2681 N N . ASP A 1 329 ? -15.398 -12.773 -15.352 1 78.5 329 ASP A N 1
ATOM 2682 C CA . ASP A 1 329 ? -15.523 -12.523 -16.781 1 78.5 329 ASP A CA 1
ATOM 2683 C C . ASP A 1 329 ? -14.188 -12.68 -17.484 1 78.5 329 ASP A C 1
ATOM 2685 O O . ASP A 1 329 ? -14.133 -13.109 -18.641 1 78.5 329 ASP A O 1
ATOM 2689 N N . TYR A 1 330 ? -13.25 -12.391 -16.828 1 83.69 330 TYR A N 1
ATOM 2690 C CA . TYR A 1 330 ? -11.938 -12.523 -17.453 1 83.69 330 TYR A CA 1
ATOM 2691 C C . TYR A 1 330 ? -11.562 -13.992 -17.625 1 83.69 330 TYR A C 1
ATOM 2693 O O . TYR A 1 330 ? -10.82 -14.352 -18.531 1 83.69 330 TYR A O 1
ATOM 2701 N N . ALA A 1 331 ? -12.039 -14.773 -16.625 1 87.25 331 ALA A N 1
ATOM 2702 C CA . ALA A 1 331 ? -11.82 -16.203 -16.781 1 87.25 331 ALA A CA 1
ATOM 2703 C C . ALA A 1 331 ? -12.461 -16.734 -18.062 1 87.25 331 ALA A C 1
ATOM 2705 O O . ALA A 1 331 ? -11.883 -17.562 -18.766 1 87.25 331 ALA A O 1
ATOM 2706 N N . LEU A 1 332 ? -13.625 -16.219 -18.391 1 86.81 332 LEU A N 1
ATOM 2707 C CA . LEU A 1 332 ? -14.312 -16.609 -19.625 1 86.81 332 LEU A CA 1
ATOM 2708 C C . LEU A 1 332 ? -13.547 -16.141 -20.859 1 86.81 332 LEU A C 1
ATOM 2710 O O . LEU A 1 332 ? -13.445 -16.859 -21.844 1 86.81 332 LEU A O 1
ATOM 2714 N N . LYS A 1 333 ? -13.062 -15.008 -20.766 1 88.38 333 LYS A N 1
ATOM 2715 C CA . LYS A 1 333 ? -12.281 -14.461 -21.859 1 88.38 333 LYS A CA 1
ATOM 2716 C C . LYS A 1 333 ? -11.031 -15.297 -22.125 1 88.38 333 LYS A C 1
ATOM 2718 O O . LYS A 1 333 ? -10.703 -15.594 -23.266 1 88.38 333 LYS A O 1
ATOM 2723 N N . LEU A 1 334 ? -10.336 -15.633 -21.094 1 92.19 334 LEU A N 1
ATOM 2724 C CA . LEU A 1 334 ? -9.102 -16.406 -21.234 1 92.19 334 LEU A CA 1
ATOM 2725 C C . LEU A 1 334 ? -9.398 -17.828 -21.688 1 92.19 334 LEU A C 1
ATOM 2727 O O . LEU A 1 334 ? -8.578 -18.453 -22.359 1 92.19 334 LEU A O 1
ATOM 2731 N N . LYS A 1 335 ? -10.547 -18.297 -21.297 1 91.5 335 LYS A N 1
ATOM 2732 C CA . LYS A 1 335 ? -10.961 -19.609 -21.797 1 91.5 335 LYS A CA 1
ATOM 2733 C C . LYS A 1 335 ? -11.133 -19.578 -23.312 1 91.5 335 LYS A C 1
ATOM 2735 O O . LYS A 1 335 ? -10.773 -20.531 -24 1 91.5 335 LYS A O 1
ATOM 2740 N N . ALA A 1 336 ? -11.734 -18.5 -23.734 1 92.44 336 ALA A N 1
ATOM 2741 C CA . ALA A 1 336 ? -11.883 -18.328 -25.188 1 92.44 336 ALA A CA 1
ATOM 2742 C C . ALA A 1 336 ? -10.523 -18.234 -25.875 1 92.44 336 ALA A C 1
ATOM 2744 O O . ALA A 1 336 ? -10.328 -18.797 -26.953 1 92.44 336 ALA A O 1
ATOM 2745 N N . VAL A 1 337 ? -9.672 -17.547 -25.281 1 94.25 337 VAL A N 1
ATOM 2746 C CA . VAL A 1 337 ? -8.32 -17.406 -25.812 1 94.25 337 VAL A CA 1
ATOM 2747 C C . VAL A 1 337 ? -7.633 -18.781 -25.828 1 94.25 337 VAL A C 1
ATOM 2749 O O . VAL A 1 337 ? -6.945 -19.125 -26.781 1 94.25 337 VAL A O 1
ATOM 2752 N N . ALA A 1 338 ? -7.758 -19.516 -24.75 1 94.5 338 ALA A N 1
ATOM 2753 C CA . ALA A 1 338 ? -7.172 -20.844 -24.656 1 94.5 338 ALA A CA 1
ATOM 2754 C C . ALA A 1 338 ? -7.703 -21.766 -25.75 1 94.5 338 ALA A C 1
ATOM 2756 O O . ALA A 1 338 ? -6.953 -22.562 -26.312 1 94.5 338 ALA A O 1
ATOM 2757 N N . SER A 1 339 ? -8.977 -21.688 -26 1 93.44 339 SER A N 1
ATOM 2758 C CA . SER A 1 339 ? -9.586 -22.484 -27.062 1 93.44 339 SER A CA 1
ATOM 2759 C C . SER A 1 339 ? -9.016 -22.141 -28.422 1 93.44 339 SER A C 1
ATOM 2761 O O . SER A 1 339 ? -8.773 -23.031 -29.25 1 93.44 339 SER A O 1
ATOM 2763 N N . LYS A 1 340 ? -8.82 -20.891 -28.625 1 95.31 340 LYS A N 1
ATOM 2764 C CA . LYS A 1 340 ? -8.227 -20.453 -29.891 1 95.31 340 LYS A CA 1
ATOM 2765 C C . LYS A 1 340 ? -6.789 -20.938 -30.016 1 95.31 340 LYS A C 1
ATOM 2767 O O . LYS A 1 340 ? -6.363 -21.328 -31.109 1 95.31 340 LYS A O 1
ATOM 2772 N N . LEU A 1 341 ? -6.078 -20.922 -28.969 1 95.44 341 LEU A N 1
ATOM 2773 C CA . LEU A 1 341 ? -4.707 -21.422 -28.953 1 95.44 341 LEU A CA 1
ATOM 2774 C C . LEU A 1 341 ? -4.676 -22.906 -29.266 1 95.44 341 LEU A C 1
ATOM 2776 O O . LEU A 1 341 ? -3.799 -23.375 -30 1 95.44 341 LEU A O 1
ATOM 2780 N N . MET A 1 342 ? -5.598 -23.609 -28.719 1 94.06 342 MET A N 1
ATOM 2781 C CA . MET A 1 342 ? -5.668 -25.047 -28.922 1 94.06 342 MET A CA 1
ATOM 2782 C C . MET A 1 342 ? -6.051 -25.375 -30.375 1 94.06 342 MET A C 1
ATOM 2784 O O . MET A 1 342 ? -5.641 -26.406 -30.906 1 94.06 342 MET A O 1
ATOM 2788 N N . GLU A 1 343 ? -6.855 -24.531 -30.922 1 94.12 343 GLU A N 1
ATOM 2789 C CA . GLU A 1 343 ? -7.215 -24.719 -32.312 1 94.12 343 GLU A CA 1
ATOM 2790 C C . GLU A 1 343 ? -5.996 -24.609 -33.25 1 94.12 343 GLU A C 1
ATOM 2792 O O . GLU A 1 343 ? -5.844 -25.375 -34.188 1 94.12 343 GLU A O 1
ATOM 2797 N N . LYS A 1 344 ? -5.184 -23.703 -32.938 1 95.06 344 LYS A N 1
ATOM 2798 C CA . LYS A 1 344 ? -3.975 -23.5 -33.719 1 95.06 344 LYS A CA 1
ATOM 2799 C C . LYS A 1 344 ? -2.875 -24.469 -33.312 1 95.06 344 LYS A C 1
ATOM 2801 O O . LYS A 1 344 ? -2.082 -24.906 -34.156 1 95.06 344 LYS A O 1
ATOM 2806 N N . TYR A 1 345 ? -2.781 -24.703 -32.031 1 95.62 345 TYR A N 1
ATOM 2807 C CA . TYR A 1 345 ? -1.794 -25.625 -31.453 1 95.62 345 TYR A CA 1
ATOM 2808 C C . TYR A 1 345 ? -2.465 -26.688 -30.594 1 95.62 345 TYR A C 1
ATOM 2810 O O . TYR A 1 345 ? -2.52 -26.562 -29.375 1 95.62 345 TYR A O 1
ATOM 2818 N N . PRO A 1 346 ? -2.826 -27.766 -31.094 1 91.75 346 PRO A N 1
ATOM 2819 C CA . PRO A 1 346 ? -3.672 -28.766 -30.422 1 91.75 346 PRO A CA 1
ATOM 2820 C C . PRO A 1 346 ? -2.98 -29.422 -29.234 1 91.75 346 PRO A C 1
ATOM 2822 O O . PRO A 1 346 ? -3.65 -29.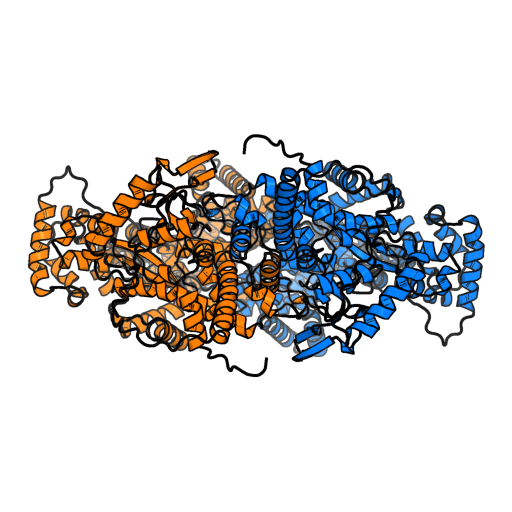922 -28.328 1 91.75 346 PRO A O 1
ATOM 2825 N N . LEU A 1 347 ? -1.674 -29.406 -29.188 1 92.81 347 LEU A N 1
ATOM 2826 C CA . LEU A 1 347 ? -0.973 -30.078 -28.109 1 92.81 347 LEU A CA 1
ATOM 2827 C C . LEU A 1 347 ? -0.799 -29.141 -26.906 1 92.81 347 LEU A C 1
ATOM 2829 O O . LEU A 1 347 ? -0.319 -29.562 -25.859 1 92.81 347 LEU A O 1
ATOM 2833 N N . ALA A 1 348 ? -1.168 -27.875 -27.109 1 95.19 348 ALA A N 1
ATOM 2834 C CA . ALA A 1 348 ? -1.215 -26.953 -25.969 1 95.19 348 ALA A CA 1
ATOM 2835 C C . ALA A 1 348 ? -2.486 -27.172 -25.156 1 95.19 348 ALA A C 1
ATOM 2837 O O . ALA A 1 348 ? -3.352 -26.297 -25.109 1 95.19 348 ALA A O 1
ATOM 2838 N N . VAL A 1 349 ? -2.5 -28.25 -24.469 1 94.12 349 VAL A N 1
ATOM 2839 C CA . VAL A 1 349 ? -3.701 -28.703 -23.781 1 94.12 349 VAL A CA 1
ATOM 2840 C C . VAL A 1 349 ? -4 -27.797 -22.594 1 94.12 349 VAL A C 1
ATOM 2842 O O . VAL A 1 349 ? -3.088 -27.391 -21.859 1 94.12 349 VAL A O 1
ATOM 2845 N N . CYS A 1 350 ? -5.254 -27.469 -22.406 1 94.56 350 CYS A N 1
ATOM 2846 C CA . CYS A 1 350 ? -5.688 -26.641 -21.281 1 94.56 350 CYS A CA 1
ATOM 2847 C C . CYS A 1 350 ? -5.945 -27.5 -20.047 1 94.56 350 CYS A C 1
ATOM 2849 O O . CYS A 1 350 ? -6.719 -28.469 -20.109 1 94.56 350 CYS A O 1
ATOM 2851 N N . THR A 1 351 ? -5.309 -27.234 -18.953 1 94.38 351 THR A N 1
ATOM 2852 C CA . THR A 1 351 ? -5.445 -27.984 -17.719 1 94.38 351 THR A CA 1
ATOM 2853 C C . THR A 1 351 ? -5.668 -27.062 -16.531 1 94.38 351 THR A C 1
ATOM 2855 O O . THR A 1 351 ? -5.449 -25.844 -16.641 1 94.38 351 THR A O 1
ATOM 2858 N N . PRO A 1 352 ? -6.207 -27.609 -15.43 1 93.44 352 PRO A N 1
ATOM 2859 C CA . PRO A 1 352 ? -6.156 -26.812 -14.203 1 93.44 352 PRO A CA 1
ATOM 2860 C C . PRO A 1 352 ? -4.727 -26.594 -13.711 1 93.44 352 PRO A C 1
ATOM 2862 O O . PRO A 1 352 ? -3.787 -27.188 -14.227 1 93.44 352 PRO A O 1
ATOM 2865 N N . CYS A 1 353 ? -4.605 -25.734 -12.828 1 92.81 353 CYS A N 1
ATOM 2866 C CA . CYS A 1 353 ? -3.287 -25.406 -12.297 1 92.81 353 CYS A CA 1
ATOM 2867 C C . CYS A 1 353 ? -3.039 -26.141 -10.984 1 92.81 353 CYS A C 1
ATOM 2869 O O . CYS A 1 353 ? -3.938 -26.25 -10.148 1 92.81 353 CYS A O 1
ATOM 2871 N N . SER A 1 354 ? -1.863 -26.609 -10.789 1 89.31 354 SER A N 1
ATOM 2872 C CA . SER A 1 354 ? -1.514 -27.359 -9.586 1 89.31 354 SER A CA 1
ATOM 2873 C C . SER A 1 354 ? -1.555 -26.469 -8.344 1 89.31 354 SER A C 1
ATOM 2875 O O . SER A 1 354 ? -1.726 -26.953 -7.227 1 89.31 354 SER A O 1
ATOM 2877 N N . THR A 1 355 ? -1.443 -25.188 -8.508 1 88.06 355 THR A N 1
ATOM 2878 C CA . THR A 1 355 ? -1.381 -24.266 -7.391 1 88.06 355 THR A CA 1
ATOM 2879 C C . THR A 1 355 ? -2.783 -23.844 -6.945 1 88.06 355 THR A C 1
ATOM 2881 O O . THR A 1 355 ? -2.945 -23.172 -5.934 1 88.06 355 THR A O 1
ATOM 2884 N N . CYS A 1 356 ? -3.748 -24.234 -7.605 1 92.94 356 CYS A N 1
ATOM 2885 C CA . CYS A 1 356 ? -5.133 -23.891 -7.312 1 92.94 356 CYS A CA 1
ATOM 2886 C C . CYS A 1 356 ? -5.988 -25.141 -7.164 1 92.94 356 CYS A C 1
ATOM 2888 O O . CYS A 1 356 ? -6.07 -25.953 -8.086 1 92.94 356 CYS A O 1
ATOM 2890 N N . ALA A 1 357 ? -6.621 -25.266 -6.051 1 95.31 357 ALA A N 1
ATOM 2891 C CA . ALA A 1 357 ? -7.516 -26.406 -5.867 1 95.31 357 ALA A CA 1
ATOM 2892 C C . ALA A 1 357 ? -8.617 -26.406 -6.93 1 95.31 357 ALA A C 1
ATOM 2894 O O . ALA A 1 357 ? -9.117 -25.359 -7.324 1 95.31 357 ALA A O 1
ATOM 2895 N N . LEU A 1 358 ? -8.992 -27.609 -7.363 1 95.31 358 LEU A N 1
ATOM 2896 C CA . LEU A 1 358 ? -9.961 -27.75 -8.445 1 95.31 358 LEU A CA 1
ATOM 2897 C C . LEU A 1 358 ? -11.258 -27.016 -8.117 1 95.31 358 LEU A C 1
ATOM 2899 O O . LEU A 1 358 ? -11.805 -26.312 -8.969 1 95.31 358 LEU A O 1
ATOM 2903 N N . ASN A 1 359 ? -11.727 -27.203 -6.859 1 96.31 359 ASN A N 1
ATOM 2904 C CA . ASN A 1 359 ? -12.984 -26.562 -6.473 1 96.31 359 ASN A CA 1
ATOM 2905 C C . ASN A 1 359 ? -12.891 -25.047 -6.539 1 96.31 359 ASN A C 1
ATOM 2907 O O . ASN A 1 359 ? -13.859 -24.375 -6.898 1 96.31 359 ASN A O 1
ATOM 2911 N N . ILE A 1 360 ? -11.789 -24.5 -6.168 1 96.19 360 ILE A N 1
ATOM 2912 C CA . ILE A 1 360 ? -11.578 -23.062 -6.242 1 96.19 360 ILE A CA 1
ATOM 2913 C C . ILE A 1 360 ? -11.477 -22.625 -7.703 1 96.19 360 ILE A C 1
ATOM 2915 O O . ILE A 1 360 ? -12.016 -21.594 -8.086 1 96.19 360 ILE A O 1
ATOM 2919 N N . TRP A 1 361 ? -10.805 -23.453 -8.469 1 94.5 361 TRP A N 1
ATOM 2920 C CA . TRP A 1 361 ? -10.695 -23.219 -9.898 1 94.5 361 TRP A CA 1
ATOM 2921 C C . TRP A 1 361 ? -12.07 -23.156 -10.555 1 94.5 361 TRP A C 1
ATOM 2923 O O . TRP A 1 361 ? -12.344 -22.266 -11.352 1 94.5 361 TRP A O 1
ATOM 2933 N N . LEU A 1 362 ? -12.875 -24.094 -10.227 1 95.75 362 LEU A N 1
ATOM 2934 C CA . LEU A 1 362 ? -14.219 -24.172 -10.789 1 95.75 362 LEU A CA 1
ATOM 2935 C C . LEU A 1 362 ? -15.062 -22.969 -10.352 1 95.75 362 LEU A C 1
ATOM 2937 O O . LEU A 1 362 ? -15.797 -22.391 -11.156 1 95.75 362 LEU A O 1
ATOM 2941 N N . ALA A 1 363 ? -14.945 -22.625 -9.094 1 96.38 363 ALA A N 1
ATOM 2942 C CA . ALA A 1 363 ? -15.695 -21.484 -8.578 1 96.38 363 ALA A CA 1
ATOM 2943 C C . ALA A 1 363 ? -15.266 -20.188 -9.266 1 96.38 363 ALA A C 1
ATOM 2945 O O . ALA A 1 363 ? -16.109 -19.344 -9.578 1 96.38 363 ALA A O 1
ATOM 2946 N N . LYS A 1 364 ? -14 -20.016 -9.445 1 93 364 LYS A N 1
ATOM 2947 C CA . LYS A 1 364 ? -13.469 -18.828 -10.102 1 93 364 LYS A CA 1
ATOM 2948 C C . LYS A 1 364 ? -13.984 -18.719 -11.539 1 93 364 LYS A C 1
ATOM 2950 O O . LYS A 1 364 ? -14.18 -17.625 -12.047 1 93 364 LYS A O 1
ATOM 2955 N N . ALA A 1 365 ? -14.234 -19.828 -12.156 1 91.56 365 ALA A N 1
ATOM 2956 C CA . ALA A 1 365 ? -14.617 -19.875 -13.562 1 91.56 365 ALA A CA 1
ATOM 2957 C C . ALA A 1 365 ? -16.109 -19.578 -13.734 1 91.56 365 ALA A C 1
ATOM 2959 O O . ALA A 1 365 ? -16.594 -19.406 -14.852 1 91.56 365 ALA A O 1
ATOM 2960 N N . LEU A 1 366 ? -16.828 -19.5 -12.695 1 92.31 366 LEU A N 1
ATOM 2961 C CA . LEU A 1 366 ? -18.266 -19.234 -12.758 1 92.31 366 LEU A CA 1
ATOM 2962 C C . LEU A 1 366 ? -18.547 -17.75 -12.883 1 92.31 366 LEU A C 1
ATOM 2964 O O . LEU A 1 366 ? -18.219 -16.969 -11.992 1 92.31 366 LEU A O 1
ATOM 2968 N N . PRO A 1 367 ? -19.141 -17.297 -13.977 1 87.5 367 PRO A N 1
ATOM 2969 C CA . PRO A 1 367 ? -19.469 -15.867 -14.133 1 87.5 367 PRO A CA 1
ATOM 2970 C C . PRO A 1 367 ? -20.75 -15.469 -13.398 1 87.5 367 PRO A C 1
ATOM 2972 O O . PRO A 1 367 ? -21.656 -14.922 -14.016 1 87.5 367 PRO A O 1
ATOM 2975 N N . LEU A 1 368 ? -20.906 -15.875 -12.211 1 90.88 368 LEU A N 1
ATOM 2976 C CA . LEU A 1 368 ? -22.031 -15.508 -11.367 1 90.88 368 LEU A CA 1
ATOM 2977 C C . LEU A 1 368 ? -21.625 -14.5 -10.305 1 90.88 368 LEU A C 1
ATOM 2979 O O . LEU A 1 368 ? -20.672 -14.734 -9.555 1 90.88 368 LEU A O 1
ATOM 2983 N N . ALA A 1 369 ? -22.344 -13.438 -10.258 1 86.44 369 ALA A N 1
ATOM 2984 C CA . ALA A 1 369 ? -22 -12.352 -9.352 1 86.44 369 ALA A CA 1
ATOM 2985 C C . ALA A 1 369 ? -21.969 -12.828 -7.898 1 86.44 369 ALA A C 1
ATOM 2987 O O . ALA A 1 369 ? -21.125 -12.406 -7.117 1 86.44 369 ALA A O 1
ATOM 2988 N N . GLY A 1 370 ? -22.938 -13.68 -7.582 1 90.06 370 GLY A N 1
ATOM 2989 C CA . GLY A 1 370 ? -22.984 -14.195 -6.223 1 90.06 370 GLY A CA 1
ATOM 2990 C C . GLY A 1 370 ? -21.75 -14.977 -5.828 1 90.06 370 GLY A C 1
ATOM 2991 O O . GLY A 1 370 ? -21.266 -14.859 -4.703 1 90.06 370 GLY A O 1
ATOM 2992 N N . VAL A 1 371 ? -21.266 -15.75 -6.742 1 94.31 371 VAL A N 1
ATOM 2993 C CA . VAL A 1 371 ? -20.094 -16.578 -6.473 1 94.31 371 VAL A CA 1
ATOM 2994 C C . VAL A 1 371 ? -18.859 -15.688 -6.332 1 94.31 371 VAL A C 1
ATOM 2996 O O . VAL A 1 371 ? -18.031 -15.898 -5.445 1 94.31 371 VAL A O 1
ATOM 2999 N N . GLN A 1 372 ? -18.734 -14.766 -7.18 1 90.69 372 GLN A N 1
ATOM 3000 C CA . GLN A 1 372 ? -17.594 -13.859 -7.129 1 90.69 372 GLN A CA 1
ATOM 3001 C C . GLN A 1 372 ? -17.578 -13.047 -5.836 1 90.69 372 GLN A C 1
ATOM 3003 O O . GLN A 1 372 ? -16.516 -12.734 -5.297 1 90.69 372 GLN A O 1
ATOM 3008 N N . MET A 1 373 ? -18.719 -12.734 -5.406 1 91.62 373 MET A N 1
ATOM 3009 C CA . MET A 1 373 ? -18.844 -12.016 -4.137 1 91.62 373 MET A CA 1
ATOM 3010 C C . MET A 1 373 ? -18.344 -12.875 -2.98 1 91.62 373 MET A C 1
ATOM 3012 O O . MET A 1 373 ? -17.672 -12.383 -2.072 1 91.62 373 MET A O 1
ATOM 3016 N N . VAL A 1 374 ? -18.703 -14.117 -3.031 1 95.69 374 VAL A N 1
ATOM 3017 C CA . VAL A 1 374 ? -18.266 -15.023 -1.976 1 95.69 374 VAL A CA 1
ATOM 3018 C C . VAL A 1 374 ? -16.75 -15.156 -1.992 1 95.69 374 VAL A C 1
ATOM 3020 O O . VAL A 1 374 ? -16.094 -15.07 -0.947 1 95.69 374 VAL A O 1
ATOM 3023 N N . LEU A 1 375 ? -16.203 -15.344 -3.199 1 94.88 375 LEU A N 1
ATOM 3024 C CA . LEU A 1 375 ? -14.758 -15.492 -3.33 1 94.88 375 LEU A CA 1
ATOM 3025 C C . LEU A 1 375 ? -14.039 -14.234 -2.873 1 94.88 375 LEU A C 1
ATOM 3027 O O . LEU A 1 375 ? -13.023 -14.305 -2.176 1 94.88 375 LEU A O 1
ATOM 3031 N N . GLY A 1 376 ? -14.555 -13.094 -3.246 1 92.19 376 GLY A N 1
ATOM 3032 C CA . GLY A 1 376 ? -13.969 -11.836 -2.824 1 92.19 376 GLY A CA 1
ATOM 3033 C C . GLY A 1 376 ? -14.023 -11.625 -1.323 1 92.19 376 GLY A C 1
ATOM 3034 O O . GLY A 1 376 ? -13.055 -11.148 -0.723 1 92.19 376 GLY A O 1
ATOM 3035 N N . THR A 1 377 ? -15.141 -11.93 -0.721 1 95.31 377 THR A N 1
ATOM 3036 C CA . THR A 1 377 ? -15.312 -11.766 0.718 1 95.31 377 THR A CA 1
ATOM 3037 C C . THR A 1 377 ? -14.352 -12.664 1.487 1 95.31 377 THR A C 1
ATOM 3039 O O . THR A 1 377 ? -13.781 -12.25 2.496 1 95.31 377 THR A O 1
ATOM 3042 N N . LEU A 1 378 ? -14.227 -13.875 1.004 1 96.06 378 LEU A N 1
ATOM 3043 C CA . LEU A 1 378 ? -13.305 -14.797 1.665 1 96.06 378 LEU A CA 1
ATOM 3044 C C . LEU A 1 378 ? -11.875 -14.273 1.605 1 96.06 378 LEU A C 1
ATOM 3046 O O . LEU A 1 378 ? -11.117 -14.422 2.566 1 96.06 378 LEU A O 1
ATOM 3050 N N . LYS A 1 379 ? -11.555 -13.727 0.505 1 93 379 LYS A N 1
ATOM 3051 C CA . LYS A 1 379 ? -10.219 -13.148 0.368 1 93 379 LYS A CA 1
ATOM 3052 C C . LYS A 1 379 ? -10.008 -12.008 1.354 1 93 379 LYS A C 1
ATOM 3054 O O . LYS A 1 379 ? -8.922 -11.859 1.92 1 93 379 LYS A O 1
ATOM 3059 N N . ILE A 1 380 ? -11.008 -11.164 1.566 1 93 380 ILE A N 1
ATOM 3060 C CA . ILE A 1 380 ? -10.938 -10.047 2.504 1 93 380 ILE A CA 1
ATOM 3061 C C . ILE A 1 380 ? -10.789 -10.578 3.928 1 93 380 ILE A C 1
ATOM 3063 O O . ILE A 1 380 ? -10.039 -10.016 4.73 1 93 380 ILE A O 1
ATOM 3067 N N . ILE A 1 381 ? -11.492 -11.602 4.207 1 95.62 381 ILE A N 1
ATOM 3068 C CA . ILE A 1 381 ? -11.43 -12.203 5.535 1 95.62 381 ILE A CA 1
ATOM 3069 C C . ILE A 1 381 ? -10.016 -12.727 5.793 1 95.62 381 ILE A C 1
ATOM 3071 O O . ILE A 1 381 ? -9.453 -12.492 6.863 1 95.62 381 ILE A O 1
ATOM 3075 N N . ASP A 1 382 ? -9.508 -13.367 4.816 1 94.31 382 ASP A N 1
ATOM 3076 C CA . ASP A 1 382 ? -8.156 -13.891 4.953 1 94.31 382 ASP A CA 1
ATOM 3077 C C . ASP A 1 382 ? -7.145 -12.773 5.164 1 94.31 382 ASP A C 1
ATOM 3079 O O . ASP A 1 382 ? -6.258 -12.875 6.016 1 94.31 382 ASP A O 1
ATOM 3083 N N . SER A 1 383 ? -7.238 -11.773 4.391 1 90.94 383 SER A N 1
ATOM 3084 C CA . SER A 1 383 ? -6.352 -10.625 4.52 1 90.94 383 SER A CA 1
ATOM 3085 C C . SER A 1 383 ? -6.496 -9.969 5.891 1 90.94 383 SER A C 1
ATOM 3087 O O . SER A 1 383 ? -5.504 -9.523 6.477 1 90.94 383 SER A O 1
ATOM 3089 N N . PHE A 1 384 ? -7.656 -9.867 6.414 1 93.81 384 PHE A N 1
ATOM 3090 C CA . PHE A 1 384 ? -7.953 -9.25 7.703 1 93.81 384 PHE A CA 1
ATOM 3091 C C . PHE A 1 384 ? -7.234 -9.984 8.828 1 93.81 384 PHE A C 1
ATOM 3093 O O . PHE A 1 384 ? -6.578 -9.359 9.664 1 93.81 384 PHE A O 1
ATOM 3100 N N . PHE A 1 385 ? -7.281 -11.227 8.867 1 94.69 385 PHE A N 1
ATOM 3101 C CA . PHE A 1 385 ? -6.73 -12 9.969 1 94.69 385 PHE A CA 1
ATOM 3102 C C . PHE A 1 385 ? -5.223 -12.172 9.812 1 94.69 385 PHE A C 1
ATOM 3104 O O . PHE A 1 385 ? -4.535 -12.562 10.758 1 94.69 385 PHE A O 1
ATOM 3111 N N . SER A 1 386 ? -4.746 -11.906 8.602 1 89 386 SER A N 1
ATOM 3112 C CA . SER A 1 386 ? -3.305 -11.977 8.375 1 89 386 SER A CA 1
ATOM 3113 C C . SER A 1 386 ? -2.607 -10.703 8.844 1 89 386 SER A C 1
ATOM 3115 O O . SER A 1 386 ? -1.385 -10.68 9 1 89 386 SER A O 1
ATOM 3117 N N . LYS A 1 387 ? -3.342 -9.68 9.172 1 84.12 387 LYS A N 1
ATOM 3118 C CA . LYS A 1 387 ? -2.779 -8.391 9.555 1 84.12 387 LYS A CA 1
ATOM 3119 C C . LYS A 1 387 ? -2.098 -8.461 10.914 1 84.12 387 LYS A C 1
ATOM 3121 O O . LYS A 1 387 ? -1.062 -7.828 11.133 1 84.12 387 LYS A O 1
ATOM 3126 N N . SER A 1 388 ? -2.738 -9.203 11.891 1 85.25 388 SER A N 1
ATOM 3127 C CA . SER A 1 388 ? -2.189 -9.297 13.242 1 85.25 388 SER A CA 1
ATOM 3128 C C . SER A 1 388 ? -2.479 -10.656 13.867 1 85.25 388 SER A C 1
ATOM 3130 O O . SER A 1 388 ? -3.551 -11.227 13.656 1 85.25 388 SER A O 1
ATOM 3132 N N . PRO A 1 389 ? -1.535 -11.109 14.656 1 89.25 389 PRO A N 1
ATOM 3133 C CA . PRO A 1 389 ? -1.782 -12.375 15.352 1 89.25 389 PRO A CA 1
ATOM 3134 C C . PRO A 1 389 ? -2.887 -12.266 16.391 1 89.25 389 PRO A C 1
ATOM 3136 O O . PRO A 1 389 ? -3.539 -13.266 16.719 1 89.25 389 PRO A O 1
ATOM 3139 N N . GLN A 1 390 ? -3.135 -11.102 16.859 1 90.06 390 GLN A N 1
ATOM 3140 C CA . GLN A 1 390 ? -4.188 -10.891 17.844 1 90.06 390 GLN A CA 1
ATOM 3141 C C . GLN A 1 390 ? -5.566 -11.172 17.25 1 90.06 390 GLN A C 1
ATOM 3143 O O . GLN A 1 390 ? -6.453 -11.672 17.938 1 90.06 390 GLN A O 1
ATOM 3148 N N . LEU A 1 391 ? -5.754 -10.789 16.031 1 93.88 391 LEU A N 1
ATOM 3149 C CA . LEU A 1 391 ? -7.027 -11.031 15.367 1 93.88 391 LEU A CA 1
ATOM 3150 C C . LEU A 1 391 ? -7.297 -12.523 15.219 1 93.88 391 LEU A C 1
ATOM 3152 O O . LEU A 1 391 ? -8.43 -12.977 15.406 1 93.88 391 LEU A O 1
ATOM 3156 N N . LEU A 1 392 ? -6.23 -13.297 14.906 1 95.12 392 LEU A N 1
ATOM 3157 C CA . LEU A 1 392 ? -6.379 -14.742 14.789 1 95.12 392 LEU A CA 1
ATOM 3158 C C . LEU A 1 392 ? -6.715 -15.367 16.141 1 95.12 392 LEU A C 1
ATOM 3160 O O . LEU A 1 392 ? -7.5 -16.312 16.219 1 95.12 392 LEU A O 1
ATOM 3164 N N . SER A 1 393 ? -6.09 -14.812 17.172 1 95.12 393 SER A N 1
ATOM 3165 C CA . SER A 1 393 ? -6.391 -15.297 18.516 1 95.12 393 SER A CA 1
ATOM 3166 C C . SER A 1 393 ? -7.859 -15.07 18.859 1 95.12 393 SER A C 1
ATOM 3168 O O . SER A 1 393 ? -8.484 -15.906 19.516 1 95.12 393 SER A O 1
ATOM 3170 N N . GLU A 1 394 ? -8.422 -13.914 18.422 1 95.69 394 GLU A N 1
ATOM 3171 C CA . GLU A 1 394 ? -9.836 -13.617 18.656 1 95.69 394 GLU A CA 1
ATOM 3172 C C . GLU A 1 394 ? -10.734 -14.609 17.922 1 95.69 394 GLU A C 1
ATOM 3174 O O . GLU A 1 394 ? -11.797 -14.984 18.422 1 95.69 394 GLU A O 1
ATOM 3179 N N . LEU A 1 395 ? -10.328 -14.961 16.719 1 97 395 LEU A N 1
ATOM 3180 C CA . LEU A 1 395 ? -11.094 -15.93 15.953 1 97 395 LEU A CA 1
ATOM 3181 C C . LEU A 1 395 ? -11.062 -17.297 16.625 1 97 395 LEU A C 1
ATOM 3183 O O . LEU A 1 395 ? -12.078 -18 16.688 1 97 395 LEU A O 1
ATOM 3187 N N . GLU A 1 396 ? -9.867 -17.719 17.141 1 96.62 396 GLU A N 1
ATOM 3188 C CA . GLU A 1 396 ? -9.734 -18.984 17.844 1 96.62 396 GLU A CA 1
ATOM 3189 C C . GLU A 1 396 ? -10.609 -19.016 19.094 1 96.62 396 GLU A C 1
ATOM 3191 O O . GLU A 1 396 ? -11.211 -20.031 19.422 1 96.62 396 GLU A O 1
ATOM 3196 N N . ASN A 1 397 ? -10.625 -17.906 19.75 1 95.75 397 ASN A N 1
ATOM 3197 C CA . ASN A 1 397 ? -11.484 -17.797 20.938 1 95.75 397 ASN A CA 1
ATOM 3198 C C . ASN A 1 397 ? -12.961 -17.938 20.562 1 95.75 397 ASN A C 1
ATOM 3200 O O . ASN A 1 397 ? -13.727 -18.562 21.281 1 95.75 397 ASN A O 1
ATOM 3204 N N . ALA A 1 398 ? -13.359 -17.297 19.484 1 96.88 398 ALA A N 1
ATOM 3205 C CA . ALA A 1 398 ? -14.742 -17.391 19.031 1 96.88 398 ALA A CA 1
ATOM 3206 C C . ALA A 1 398 ? -15.086 -18.828 18.641 1 96.88 398 ALA A C 1
ATOM 3208 O O . ALA A 1 398 ? -16.188 -19.297 18.922 1 96.88 398 ALA A O 1
ATOM 3209 N N . ILE A 1 399 ? -14.133 -19.531 17.969 1 97.5 399 ILE A N 1
ATOM 3210 C CA . ILE A 1 399 ? -14.336 -20.922 17.594 1 97.5 399 ILE A CA 1
ATOM 3211 C C . ILE A 1 399 ? -14.531 -21.781 18.844 1 97.5 399 ILE A C 1
ATOM 3213 O O . ILE A 1 399 ? -15.43 -22.625 18.891 1 97.5 399 ILE A O 1
ATOM 3217 N N . ALA A 1 400 ? -13.711 -21.547 19.875 1 96.12 400 ALA A N 1
ATOM 3218 C CA . ALA A 1 400 ? -13.805 -22.281 21.125 1 96.12 400 ALA A CA 1
ATOM 3219 C C . ALA A 1 400 ? -15.148 -22.047 21.812 1 96.12 400 ALA A C 1
ATOM 3221 O O . ALA A 1 400 ? -15.719 -22.953 22.406 1 96.12 400 ALA A O 1
ATOM 3222 N N . THR A 1 401 ? -15.672 -20.828 21.781 1 95.06 401 THR A N 1
ATOM 3223 C CA . THR A 1 401 ? -16.922 -20.453 22.422 1 95.06 401 THR A CA 1
ATOM 3224 C C . THR A 1 401 ? -18.109 -21.141 21.734 1 95.06 401 THR A C 1
ATOM 3226 O O . THR A 1 401 ? -19.016 -21.641 22.406 1 95.06 401 THR A O 1
ATOM 3229 N N . ILE A 1 402 ? -18.109 -21.203 20.375 1 94.62 402 ILE A N 1
ATOM 3230 C CA . ILE A 1 402 ? -19.234 -21.734 19.609 1 94.62 402 ILE A CA 1
ATOM 3231 C C . ILE A 1 402 ? -19.219 -23.266 19.672 1 94.62 402 ILE A C 1
ATOM 3233 O O . ILE A 1 402 ? -20.266 -23.891 19.781 1 94.62 402 ILE A O 1
ATOM 3237 N N . HIS A 1 403 ? -18.031 -23.828 19.578 1 94 403 HIS A N 1
ATOM 3238 C CA . HIS A 1 403 ? -17.922 -25.281 19.562 1 94 403 HIS A CA 1
ATOM 3239 C C . HIS A 1 403 ? -17.5 -25.812 20.922 1 94 403 HIS A C 1
ATOM 3241 O O . HIS A 1 403 ? -16.688 -26.734 21.031 1 94 403 HIS A O 1
ATOM 3247 N N . GLN A 1 404 ? -17.984 -25.281 21.906 1 88.88 404 GLN A N 1
ATOM 3248 C CA . GLN A 1 404 ? -17.656 -25.688 23.266 1 88.88 404 GLN A CA 1
ATOM 3249 C C . GLN A 1 404 ? -18.016 -27.156 23.516 1 88.88 404 GLN A C 1
ATOM 3251 O O . GLN A 1 404 ? -17.328 -27.859 24.266 1 88.88 404 GLN A O 1
ATOM 3256 N N . ALA A 1 405 ? -19.047 -27.594 22.844 1 90.19 405 ALA A N 1
ATOM 3257 C CA . ALA A 1 405 ? -19.547 -28.953 23.047 1 90.19 405 ALA A CA 1
ATOM 3258 C C . ALA A 1 405 ? -18.688 -29.953 22.281 1 90.19 405 ALA A C 1
ATOM 3260 O O . ALA A 1 405 ? -18.688 -31.141 22.609 1 90.19 405 ALA A O 1
ATOM 3261 N N . ASN A 1 406 ? -18 -29.562 21.297 1 91.62 406 ASN A N 1
ATOM 3262 C CA . ASN A 1 406 ? -17.172 -30.422 20.469 1 91.62 406 ASN A CA 1
ATOM 3263 C C . ASN A 1 406 ? -15.742 -29.891 20.375 1 91.62 406 ASN A C 1
ATOM 3265 O O . ASN A 1 406 ? -15.367 -29.266 19.375 1 91.62 406 ASN A O 1
ATOM 3269 N N . GLU A 1 407 ? -14.93 -30.312 21.266 1 91 407 GLU A N 1
ATOM 3270 C CA . GLU A 1 407 ? -13.57 -29.797 21.391 1 91 407 GLU A CA 1
ATOM 3271 C C . GLU A 1 407 ? -12.703 -30.266 20.219 1 91 407 GLU A C 1
ATOM 3273 O O . GLU A 1 407 ? -11.789 -29.547 19.797 1 91 407 GLU A O 1
ATOM 3278 N N . GLU A 1 408 ? -12.969 -31.438 19.766 1 92.81 408 GLU A N 1
ATOM 3279 C CA . GLU A 1 408 ? -12.188 -31.969 18.641 1 92.81 408 GLU A CA 1
ATOM 3280 C C . GLU A 1 408 ? -12.391 -31.125 17.391 1 92.81 408 GLU A C 1
ATOM 3282 O O . GLU A 1 408 ? -11.422 -30.797 16.688 1 92.81 408 GLU A O 1
ATOM 3287 N N . ARG A 1 409 ? -13.633 -30.891 17.188 1 93.31 409 ARG A N 1
ATOM 3288 C CA . ARG A 1 409 ? -13.938 -30.078 16.016 1 93.31 409 ARG A CA 1
ATOM 3289 C C . ARG A 1 409 ? -13.375 -28.672 16.156 1 93.31 409 ARG A C 1
ATOM 3291 O O . ARG A 1 409 ? -12.906 -28.078 15.18 1 93.31 409 ARG A O 1
ATOM 3298 N N . ALA A 1 410 ? -13.453 -28.125 17.328 1 95.75 410 ALA A N 1
ATOM 3299 C CA . ALA A 1 410 ? -12.898 -26.797 17.594 1 95.75 410 ALA A CA 1
ATOM 3300 C C . ALA A 1 410 ? -11.406 -26.766 17.312 1 95.75 410 ALA A C 1
ATOM 3302 O O . ALA A 1 410 ? -10.914 -25.812 16.672 1 95.75 410 ALA A O 1
ATOM 3303 N N . ASN A 1 411 ? -10.711 -27.734 17.734 1 95.62 411 ASN A N 1
ATOM 3304 C CA . ASN A 1 411 ? -9.266 -27.797 17.531 1 95.62 411 ASN A CA 1
ATOM 3305 C C . ASN A 1 411 ? -8.906 -27.953 16.062 1 95.62 411 ASN A C 1
ATOM 3307 O O . ASN A 1 411 ? -7.918 -27.391 15.586 1 95.62 411 ASN A O 1
ATOM 3311 N N . GLU A 1 412 ? -9.672 -28.734 15.414 1 95.94 412 GLU A N 1
ATOM 3312 C CA . GLU A 1 412 ? -9.461 -28.906 13.984 1 95.94 412 GLU A CA 1
ATOM 3313 C C . GLU A 1 412 ? -9.609 -27.594 13.234 1 95.94 412 GLU A C 1
ATOM 3315 O O . GLU A 1 412 ? -8.781 -27.25 12.383 1 95.94 412 GLU A O 1
ATOM 3320 N N . LEU A 1 413 ? -10.664 -26.891 13.562 1 96.62 413 LEU A N 1
ATOM 3321 C CA . LEU A 1 413 ? -10.922 -25.609 12.891 1 96.62 413 LEU A CA 1
ATOM 3322 C C . LEU A 1 413 ? -9.836 -24.594 13.227 1 96.62 413 LEU A C 1
ATOM 3324 O O . LEU A 1 413 ? -9.453 -23.797 12.375 1 96.62 413 LEU A O 1
ATOM 3328 N N . LYS A 1 414 ? -9.352 -24.609 14.484 1 96.44 414 LYS A N 1
ATOM 3329 C CA . LYS A 1 414 ? -8.273 -23.719 14.875 1 96.44 414 LYS A CA 1
ATOM 3330 C C . LYS A 1 414 ? -7.012 -23.984 14.055 1 96.44 414 LYS A C 1
ATOM 3332 O O . LYS A 1 414 ? -6.355 -23.031 13.602 1 96.44 414 LYS A O 1
ATOM 3337 N N . GLU A 1 415 ? -6.723 -25.188 13.828 1 95.44 415 GLU A N 1
ATOM 3338 C CA . GLU A 1 415 ? -5.547 -25.562 13.047 1 95.44 415 GLU A CA 1
ATOM 3339 C C . GLU A 1 415 ? -5.695 -25.125 11.586 1 95.44 415 GLU A C 1
ATOM 3341 O O . GLU A 1 415 ? -4.738 -24.672 10.969 1 95.44 415 GLU A O 1
ATOM 3346 N N . ILE A 1 416 ? -6.871 -25.297 11.07 1 95.44 416 ILE A N 1
ATOM 3347 C CA . ILE A 1 416 ? -7.148 -24.953 9.688 1 95.44 416 ILE A CA 1
ATOM 3348 C C . ILE A 1 416 ? -7.02 -23.438 9.5 1 95.44 416 ILE A C 1
ATOM 3350 O O . ILE A 1 416 ? -6.504 -22.969 8.477 1 95.44 416 ILE A O 1
ATOM 3354 N N . CYS A 1 417 ? -7.48 -22.688 10.484 1 93.75 417 CYS A N 1
ATOM 3355 C CA . CYS A 1 417 ? -7.484 -21.234 10.383 1 93.75 417 CYS A CA 1
ATOM 3356 C C . CYS A 1 417 ? -6.062 -20.688 10.344 1 93.75 417 CYS A C 1
ATOM 3358 O O . CYS A 1 417 ? -5.836 -19.578 9.867 1 93.75 417 CYS A O 1
ATOM 3360 N N . ARG A 1 418 ? -5.102 -21.469 10.828 1 92.56 418 ARG A N 1
ATOM 3361 C CA . ARG A 1 418 ? -3.707 -21.047 10.844 1 92.56 418 ARG A CA 1
ATOM 3362 C C . ARG A 1 418 ? -3.062 -21.234 9.469 1 92.56 418 ARG A C 1
ATOM 3364 O O . ARG A 1 418 ? -2.004 -20.672 9.195 1 92.56 418 ARG A O 1
ATOM 3371 N N . THR A 1 419 ? -3.787 -21.891 8.578 1 91.5 419 THR A N 1
ATOM 3372 C CA . THR A 1 419 ? -3.287 -22.141 7.23 1 91.5 419 THR A CA 1
ATOM 3373 C C . THR A 1 419 ? -4.035 -21.281 6.211 1 91.5 419 THR A C 1
ATOM 3375 O O . THR A 1 419 ? -4.863 -20.438 6.586 1 91.5 419 THR A O 1
ATOM 3378 N N . GLN A 1 420 ? -3.635 -21.453 5.004 1 90.62 420 GLN A N 1
ATOM 3379 C CA . GLN A 1 420 ? -4.387 -20.812 3.93 1 90.62 420 GLN A CA 1
ATOM 3380 C C . GLN A 1 420 ? -5.633 -21.609 3.576 1 90.62 420 GLN A C 1
ATOM 3382 O O . GLN A 1 420 ? -5.727 -22.172 2.479 1 90.62 420 GLN A O 1
ATOM 3387 N N . TRP A 1 421 ? -6.609 -21.438 4.383 1 93.5 421 TRP A N 1
ATOM 3388 C CA . TRP A 1 421 ? -7.75 -22.344 4.312 1 93.5 421 TRP A CA 1
ATOM 3389 C C . TRP A 1 421 ? -8.641 -22 3.125 1 93.5 421 TRP A C 1
ATOM 3391 O O . TRP A 1 421 ? -9.398 -22.859 2.643 1 93.5 421 TRP A O 1
ATOM 3401 N N . ILE A 1 422 ? -8.594 -20.812 2.547 1 95.06 422 ILE A N 1
ATOM 3402 C CA . ILE A 1 422 ? -9.469 -20.406 1.452 1 95.06 422 ILE A CA 1
ATOM 3403 C C . ILE A 1 422 ? -9.031 -21.078 0.16 1 95.06 422 ILE A C 1
ATOM 3405 O O . ILE A 1 422 ? -9.766 -21.078 -0.83 1 95.06 422 ILE A O 1
ATOM 3409 N N . GLU A 1 423 ? -7.844 -21.672 0.115 1 92.44 423 GLU A N 1
ATOM 3410 C CA . GLU A 1 423 ? -7.316 -22.297 -1.087 1 92.44 423 GLU A CA 1
ATOM 3411 C C . GLU A 1 423 ? -7.402 -23.828 -0.993 1 92.44 423 GLU A C 1
ATOM 3413 O O . GLU A 1 423 ? -6.945 -24.531 -1.892 1 92.44 423 GLU A O 1
ATOM 3418 N N . ARG A 1 424 ? -8.039 -24.281 0.007 1 94 424 ARG A N 1
ATOM 3419 C CA . ARG A 1 424 ? -8.156 -25.719 0.218 1 94 424 ARG A CA 1
ATOM 3420 C C . ARG A 1 424 ? -9.266 -26.312 -0.654 1 94 424 ARG A C 1
ATOM 3422 O O . ARG A 1 424 ? -10.109 -25.578 -1.168 1 94 424 ARG A O 1
ATOM 3429 N N . HIS A 1 425 ? -9.258 -27.641 -0.779 1 94.25 425 HIS A N 1
ATOM 3430 C CA . HIS A 1 425 ? -10.289 -28.344 -1.529 1 94.25 425 HIS A CA 1
ATOM 3431 C C . HIS A 1 425 ? -11.641 -28.281 -0.817 1 94.25 425 HIS A C 1
ATOM 3433 O O . HIS A 1 425 ? -12.688 -28.359 -1.458 1 94.25 425 HIS A O 1
ATOM 3439 N N . ASP A 1 426 ? -11.547 -28.109 0.517 1 95.44 426 ASP A N 1
ATOM 3440 C CA . ASP A 1 426 ? -12.773 -28.047 1.302 1 95.44 426 ASP A CA 1
ATOM 3441 C C . ASP A 1 426 ? -13.016 -26.625 1.823 1 95.44 426 ASP A C 1
ATOM 3443 O O . ASP A 1 426 ? -13.539 -26.453 2.924 1 95.44 426 ASP A O 1
ATOM 3447 N N . ALA A 1 427 ? -12.586 -25.672 1.108 1 97.12 427 ALA A N 1
ATOM 3448 C CA . ALA A 1 427 ? -12.641 -24.281 1.524 1 97.12 427 ALA A CA 1
ATOM 3449 C C . ALA A 1 427 ? -14.07 -23.844 1.842 1 97.12 427 ALA A C 1
ATOM 3451 O O . ALA A 1 427 ? -14.312 -23.156 2.836 1 97.12 427 ALA A O 1
ATOM 3452 N N . PHE A 1 428 ? -15.078 -24.25 1.044 1 98.19 428 PHE A N 1
ATOM 3453 C CA . PHE A 1 428 ? -16.453 -23.797 1.216 1 98.19 428 PHE A CA 1
ATOM 3454 C C . PHE A 1 428 ? -17.109 -24.484 2.404 1 98.19 428 PHE A C 1
ATOM 3456 O O . PHE A 1 428 ? -17.938 -23.906 3.092 1 98.19 428 PHE A O 1
ATOM 3463 N N . GLU A 1 429 ? -16.734 -25.719 2.654 1 97 429 GLU A N 1
ATOM 3464 C CA . GLU A 1 429 ? -17.203 -26.422 3.852 1 97 429 GLU A CA 1
ATOM 3465 C C . GLU A 1 429 ? -16.672 -25.75 5.117 1 97 429 GLU A C 1
ATOM 3467 O O . GLU A 1 429 ? -17.406 -25.562 6.086 1 97 429 GLU A O 1
ATOM 3472 N N . VAL A 1 430 ? -15.43 -25.5 5.031 1 96.94 430 VAL A N 1
ATOM 3473 C CA . VAL A 1 430 ? -14.789 -24.828 6.164 1 96.94 430 VAL A CA 1
ATOM 3474 C C . VAL A 1 430 ? -15.422 -23.453 6.379 1 96.94 430 VAL A C 1
ATOM 3476 O O . VAL A 1 430 ? -15.664 -23.047 7.52 1 96.94 430 VAL A O 1
ATOM 3479 N N . ALA A 1 431 ? -15.703 -22.75 5.305 1 97.88 431 ALA A N 1
ATOM 3480 C CA . ALA A 1 431 ? -16.312 -21.422 5.391 1 97.88 431 ALA A CA 1
ATOM 3481 C C . ALA A 1 431 ? -17.672 -21.484 6.078 1 97.88 431 ALA A C 1
ATOM 3483 O O . ALA A 1 431 ? -18 -20.609 6.883 1 97.88 431 ALA A O 1
ATOM 3484 N N . VAL A 1 432 ? -18.453 -22.469 5.734 1 97.81 432 VAL A N 1
ATOM 3485 C CA . VAL A 1 432 ? -19.766 -22.625 6.352 1 97.81 432 VAL A CA 1
ATOM 3486 C C . VAL A 1 432 ? -19.609 -22.906 7.844 1 97.81 432 VAL A C 1
ATOM 3488 O O . VAL A 1 432 ? -20.328 -22.344 8.672 1 97.81 432 VAL A O 1
ATOM 3491 N N . ASP A 1 433 ? -18.656 -23.703 8.188 1 95.56 433 ASP A N 1
ATOM 3492 C CA . ASP A 1 433 ? -18.406 -24.047 9.578 1 95.56 433 ASP A CA 1
ATOM 3493 C C . ASP A 1 433 ? -17.906 -22.844 10.367 1 95.56 433 ASP A C 1
ATOM 3495 O O . ASP A 1 433 ? -18.156 -22.719 11.57 1 95.56 433 ASP A O 1
ATOM 3499 N N . LEU A 1 434 ? -17.219 -22 9.711 1 96.75 434 LEU A N 1
ATOM 3500 C CA . LEU A 1 434 ? -16.578 -20.859 10.367 1 96.75 434 LEU A CA 1
ATOM 3501 C C . LEU A 1 434 ? -17.516 -19.656 10.391 1 96.75 434 LEU A C 1
ATOM 3503 O O . LEU A 1 434 ? -17.234 -18.656 11.047 1 96.75 434 LEU A O 1
ATOM 3507 N N . LEU A 1 435 ? -18.625 -19.688 9.719 1 97.25 435 LEU A N 1
ATOM 3508 C CA . LEU A 1 435 ? -19.484 -18.516 9.539 1 97.25 435 LEU A CA 1
ATOM 3509 C C . LEU A 1 435 ? -19.922 -17.969 10.883 1 97.25 435 LEU A C 1
ATOM 3511 O O . LEU A 1 435 ? -19.812 -16.766 11.133 1 97.25 435 LEU A O 1
ATOM 3515 N N . GLU A 1 436 ? -20.438 -18.812 11.766 1 95.62 436 GLU A N 1
ATOM 3516 C CA . GLU A 1 436 ? -20.906 -18.375 13.07 1 95.62 436 GLU A CA 1
ATOM 3517 C C . GLU A 1 436 ? -19.766 -17.844 13.93 1 95.62 436 GLU A C 1
ATOM 3519 O O . GLU A 1 436 ? -19.859 -16.734 14.477 1 95.62 436 GLU A O 1
ATOM 3524 N N . PRO A 1 437 ? -18.656 -18.625 14.039 1 96.62 437 PRO A N 1
ATOM 3525 C CA . PRO A 1 437 ? -17.531 -18.078 14.789 1 96.62 437 PRO A CA 1
ATOM 3526 C C . PRO A 1 437 ? -17 -16.766 14.195 1 96.62 437 PRO A C 1
ATOM 3528 O O . PRO A 1 437 ? -16.562 -15.883 14.93 1 96.62 437 PRO A O 1
ATOM 3531 N N . LEU A 1 438 ? -16.984 -16.656 12.898 1 96.94 438 LEU A N 1
ATOM 3532 C CA . LEU A 1 438 ? -16.5 -15.453 12.234 1 96.94 438 LEU A CA 1
ATOM 3533 C C . LEU A 1 438 ? -17.359 -14.25 12.617 1 96.94 438 LEU A C 1
ATOM 3535 O O . LEU A 1 438 ? -16.828 -13.18 12.93 1 96.94 438 LEU A O 1
ATOM 3539 N N . LEU A 1 439 ? -18.641 -14.398 12.586 1 95.75 439 LEU A N 1
ATOM 3540 C CA . LEU A 1 439 ? -19.562 -13.305 12.93 1 95.75 439 LEU A CA 1
ATOM 3541 C C . LEU A 1 439 ? -19.406 -12.906 14.391 1 95.75 439 LEU A C 1
ATOM 3543 O O . LEU A 1 439 ? -19.406 -11.719 14.719 1 95.75 439 LEU A O 1
ATOM 3547 N N . LEU A 1 440 ? -19.281 -13.898 15.242 1 94.81 440 LEU A N 1
ATOM 3548 C CA . LEU A 1 440 ? -19.047 -13.617 16.656 1 94.81 440 LEU A CA 1
ATOM 3549 C C . LEU A 1 440 ? -17.75 -12.859 16.844 1 94.81 440 LEU A C 1
ATOM 3551 O O . LEU A 1 440 ? -17.688 -11.906 17.641 1 94.81 440 LEU A O 1
ATOM 3555 N N . CYS A 1 441 ? -16.766 -13.281 16.125 1 96.31 441 CYS A N 1
ATOM 3556 C CA . CYS A 1 441 ? -15.445 -12.68 16.234 1 96.31 441 CYS A CA 1
ATOM 3557 C C . CYS A 1 441 ? -15.461 -11.234 15.758 1 96.31 441 CYS A C 1
ATOM 3559 O O . CYS A 1 441 ? -15 -10.336 16.469 1 96.31 441 CYS A O 1
ATOM 3561 N N . VAL A 1 442 ? -15.977 -10.977 14.562 1 95 442 VAL A N 1
ATOM 3562 C CA . VAL A 1 442 ? -15.945 -9.641 13.984 1 95 442 VAL A CA 1
ATOM 3563 C C . VAL A 1 442 ? -16.828 -8.703 14.797 1 95 442 VAL A C 1
ATOM 3565 O O . VAL A 1 442 ? -16.547 -7.504 14.906 1 95 442 VAL A O 1
ATOM 3568 N N . ASP A 1 443 ? -17.859 -9.188 15.375 1 92.06 443 ASP A N 1
ATOM 3569 C CA . ASP A 1 443 ? -18.703 -8.383 16.266 1 92.06 443 ASP A CA 1
ATOM 3570 C C . ASP A 1 443 ? -17.938 -7.996 17.531 1 92.06 443 ASP A C 1
ATOM 3572 O O . ASP A 1 443 ? -18.047 -6.863 18 1 92.06 443 ASP A O 1
ATOM 3576 N N . SER A 1 444 ? -17.25 -8.93 17.984 1 92.31 444 SER A N 1
ATOM 3577 C CA . SER A 1 444 ? -16.453 -8.664 19.188 1 92.31 444 SER A CA 1
ATOM 3578 C C . SER A 1 444 ? -15.352 -7.652 18.906 1 92.31 444 SER A C 1
ATOM 3580 O O . SER A 1 444 ? -15.102 -6.758 19.703 1 92.31 444 SER A O 1
ATOM 3582 N N . VAL A 1 445 ? -14.711 -7.781 17.797 1 92.06 445 VAL A N 1
ATOM 3583 C CA . VAL A 1 445 ? -13.633 -6.879 17.422 1 92.06 445 VAL A CA 1
ATOM 3584 C C . VAL A 1 445 ? -14.188 -5.473 17.203 1 92.06 445 VAL A C 1
ATOM 3586 O O . VAL A 1 445 ? -13.547 -4.484 17.562 1 92.06 445 VAL A O 1
ATOM 3589 N N . ASN A 1 446 ? -15.297 -5.395 16.656 1 87 446 ASN A N 1
ATOM 3590 C CA . ASN A 1 446 ? -15.938 -4.113 16.391 1 87 446 ASN A CA 1
ATOM 3591 C C . ASN A 1 446 ? -16.312 -3.389 17.688 1 87 446 ASN A C 1
ATOM 3593 O O . ASN A 1 446 ? -16.266 -2.16 17.75 1 87 446 ASN A O 1
ATOM 3597 N N . SER A 1 447 ? -16.625 -4.109 18.703 1 82.62 447 SER A N 1
ATOM 3598 C CA . SER A 1 447 ? -17.078 -3.52 19.953 1 82.62 447 SER A CA 1
ATOM 3599 C C . SER A 1 447 ? -15.922 -3.35 20.938 1 82.62 447 SER A C 1
ATOM 3601 O O . SER A 1 447 ? -16.062 -2.699 21.969 1 82.62 447 SER A O 1
ATOM 3603 N N . ASN A 1 448 ? -14.844 -3.941 20.594 1 79.81 448 ASN A N 1
ATOM 3604 C CA . ASN A 1 448 ? -13.688 -3.926 21.484 1 79.81 448 ASN A CA 1
ATOM 3605 C C . ASN A 1 448 ? -12.844 -2.67 21.297 1 79.81 448 ASN A C 1
ATOM 3607 O O . ASN A 1 448 ? -12.289 -2.449 20.219 1 79.81 448 ASN A O 1
ATOM 3611 N N . ALA A 1 449 ? -12.719 -1.927 22.312 1 72.06 449 ALA A N 1
ATOM 3612 C CA . ALA A 1 449 ? -12.016 -0.647 22.266 1 72.06 449 ALA A CA 1
ATOM 3613 C C . ALA A 1 449 ? -10.508 -0.854 22.172 1 72.06 449 ALA A C 1
ATOM 3615 O O . ALA A 1 449 ? -9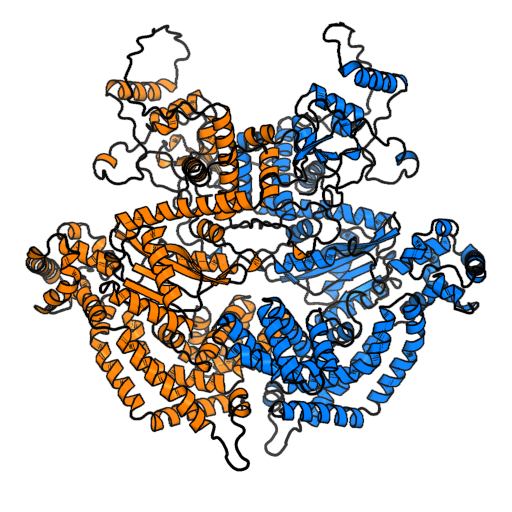.766 0.076 21.844 1 72.06 449 ALA A O 1
ATOM 3616 N N . ASN A 1 450 ? -10.094 -2.104 22.297 1 75.06 450 ASN A N 1
ATOM 3617 C CA . ASN A 1 450 ? -8.664 -2.377 22.266 1 75.06 450 ASN A CA 1
ATOM 3618 C C . ASN A 1 450 ? -8.117 -2.367 20.844 1 75.06 450 ASN A C 1
ATOM 3620 O O . ASN A 1 450 ? -6.906 -2.268 20.641 1 75.06 450 ASN A O 1
ATOM 3624 N N . PHE A 1 451 ? -8.969 -2.512 19.891 1 80.69 451 PHE A N 1
ATOM 3625 C CA . PHE A 1 451 ? -8.531 -2.506 18.5 1 80.69 451 PHE A CA 1
ATOM 3626 C C . PHE A 1 451 ? -8.633 -1.106 17.906 1 80.69 451 PHE A C 1
ATOM 3628 O O . PHE A 1 451 ? -9.461 -0.3 18.344 1 80.69 451 PHE A O 1
ATOM 3635 N N . SER A 1 452 ? -7.715 -0.89 17 1 77.81 452 SER A N 1
ATOM 3636 C CA . SER A 1 452 ? -7.773 0.399 16.328 1 77.81 452 SER A CA 1
ATOM 3637 C C . SER A 1 452 ? -9.102 0.584 15.602 1 77.81 452 SER A C 1
ATOM 3639 O O . SER A 1 452 ? -9.781 -0.393 15.281 1 77.81 452 SER A O 1
ATOM 3641 N N . ARG A 1 453 ? -9.406 1.763 15.344 1 75.94 453 ARG A N 1
ATOM 3642 C CA . ARG A 1 453 ? -10.68 2.064 14.695 1 75.94 453 ARG A CA 1
ATOM 3643 C C . ARG A 1 453 ? -10.703 1.544 13.266 1 75.94 453 ARG A C 1
ATOM 3645 O O . ARG A 1 453 ? -11.75 1.144 12.758 1 75.94 453 ARG A O 1
ATOM 3652 N N . HIS A 1 454 ? -9.562 1.595 12.727 1 79.69 454 HIS A N 1
ATOM 3653 C CA . HIS A 1 454 ? -9.484 1.068 11.367 1 79.69 454 HIS A CA 1
ATOM 3654 C C . HIS A 1 454 ? -9.797 -0.424 11.336 1 79.69 454 HIS A C 1
ATOM 3656 O O . HIS A 1 454 ? -10.531 -0.891 10.461 1 79.69 454 HIS A O 1
ATOM 3662 N N . VAL A 1 455 ? -9.297 -1.087 12.305 1 86.69 455 VAL A N 1
ATOM 3663 C CA . VAL A 1 455 ? -9.531 -2.525 12.391 1 86.69 455 VAL A CA 1
ATOM 3664 C C . VAL A 1 455 ? -10.992 -2.793 12.742 1 86.69 455 VAL A C 1
ATOM 3666 O O . VAL A 1 455 ? -11.609 -3.713 12.203 1 86.69 455 VAL A O 1
ATOM 3669 N N . ALA A 1 456 ? -11.477 -1.992 13.617 1 88.25 456 ALA A N 1
ATOM 3670 C CA . ALA A 1 456 ? -12.875 -2.141 14.016 1 88.25 456 ALA A CA 1
ATOM 3671 C C . ALA A 1 456 ? -13.812 -1.907 12.828 1 88.25 456 ALA A C 1
ATOM 3673 O O . ALA A 1 456 ? -14.812 -2.607 12.68 1 88.25 456 ALA A O 1
ATOM 3674 N N . PHE A 1 457 ? -13.5 -0.987 12.102 1 87.5 457 PHE A N 1
ATOM 3675 C CA . PHE A 1 457 ? -14.32 -0.693 10.93 1 87.5 457 PHE A CA 1
ATOM 3676 C C . PHE A 1 457 ? -14.242 -1.826 9.914 1 87.5 457 PHE A C 1
ATOM 3678 O O . PHE A 1 457 ? -15.234 -2.166 9.273 1 87.5 457 PHE A O 1
ATOM 3685 N N . GLU A 1 458 ? -13.102 -2.318 9.648 1 90.31 458 GLU A N 1
ATOM 3686 C CA . GLU A 1 458 ? -12.969 -3.453 8.742 1 90.31 458 GLU A CA 1
ATOM 3687 C C . GLU A 1 458 ? -13.781 -4.648 9.227 1 90.31 458 GLU A C 1
ATOM 3689 O O . GLU A 1 458 ? -14.383 -5.367 8.422 1 90.31 458 GLU A O 1
ATOM 3694 N N . ALA A 1 459 ? -13.688 -4.855 10.508 1 93.5 459 ALA A N 1
ATOM 3695 C CA . ALA A 1 459 ? -14.492 -5.926 11.086 1 93.5 459 ALA A CA 1
ATOM 3696 C C . ALA A 1 459 ? -15.977 -5.695 10.836 1 93.5 459 ALA A C 1
ATOM 3698 O O . ALA A 1 459 ? -16.719 -6.629 10.508 1 93.5 459 ALA A O 1
ATOM 3699 N N . TYR A 1 460 ? -16.391 -4.516 11 1 90.81 460 TYR A N 1
ATOM 3700 C CA . TYR A 1 460 ? -17.781 -4.164 10.734 1 90.81 460 TYR A CA 1
ATOM 3701 C C . TYR A 1 460 ? -18.141 -4.422 9.273 1 90.81 460 TYR A C 1
ATOM 3703 O O . TYR A 1 460 ? -19.203 -4.98 8.984 1 90.81 460 TYR A O 1
ATOM 3711 N N . SER A 1 461 ? -17.297 -3.986 8.422 1 89.94 461 SER A N 1
ATOM 3712 C CA . SER A 1 461 ? -17.531 -4.176 6.996 1 89.94 461 SER A CA 1
ATOM 3713 C C . SER A 1 461 ? -17.672 -5.656 6.652 1 89.94 461 SER A C 1
ATOM 3715 O O . SER A 1 461 ? -18.5 -6.031 5.816 1 89.94 461 SER A O 1
ATOM 3717 N N . ILE A 1 462 ? -16.828 -6.469 7.238 1 94 462 ILE A N 1
ATOM 3718 C CA . ILE A 1 462 ? -16.906 -7.91 7.023 1 94 462 ILE A CA 1
ATOM 3719 C C . ILE A 1 462 ? -18.234 -8.438 7.551 1 94 462 ILE A C 1
ATOM 3721 O O . ILE A 1 462 ? -18.891 -9.258 6.898 1 94 462 ILE A O 1
ATOM 3725 N N . SER A 1 463 ? -18.641 -7.965 8.695 1 93.5 463 SER A N 1
ATOM 3726 C CA . SER A 1 463 ? -19.891 -8.43 9.305 1 93.5 463 SER A CA 1
ATOM 3727 C C . SER A 1 463 ? -21.078 -8.125 8.406 1 93.5 463 SER A C 1
ATOM 3729 O O . SER A 1 463 ? -21.969 -8.969 8.234 1 93.5 463 SER A O 1
ATOM 3731 N N . VAL A 1 464 ? -21.094 -6.992 7.824 1 91.5 464 VAL A N 1
ATOM 3732 C CA . VAL A 1 464 ? -22.203 -6.578 6.973 1 91.5 464 VAL A CA 1
ATOM 3733 C C . VAL A 1 464 ? -22.266 -7.457 5.723 1 91.5 464 VAL A C 1
ATOM 3735 O O . VAL A 1 464 ? -23.344 -7.789 5.23 1 91.5 464 VAL A O 1
ATOM 3738 N N . ASN A 1 465 ? -21.125 -7.824 5.184 1 92.25 465 ASN A N 1
ATOM 3739 C CA . ASN A 1 465 ? -21.062 -8.711 4.023 1 92.25 465 ASN A CA 1
ATOM 3740 C C . ASN A 1 465 ? -21.547 -10.109 4.359 1 92.25 465 ASN A C 1
ATOM 3742 O O . ASN A 1 465 ? -22.234 -10.742 3.553 1 92.25 465 ASN A O 1
ATOM 3746 N N . LEU A 1 466 ? -21.203 -10.539 5.566 1 94.5 466 LEU A N 1
ATOM 3747 C CA . LEU A 1 466 ? -21.562 -11.898 5.973 1 94.5 466 LEU A CA 1
ATOM 3748 C C . LEU A 1 466 ? -23.047 -11.992 6.316 1 94.5 466 LEU A C 1
ATOM 3750 O O . LEU A 1 466 ? -23.625 -13.078 6.305 1 94.5 466 LEU A O 1
ATOM 3754 N N . GLU A 1 467 ? -23.656 -10.883 6.57 1 92.56 467 GLU A N 1
ATOM 3755 C CA . GLU A 1 467 ? -25.047 -10.844 7.004 1 92.56 467 GLU A CA 1
ATOM 3756 C C . GLU A 1 467 ? -26 -10.859 5.812 1 92.56 467 GLU A C 1
ATOM 3758 O O . GLU A 1 467 ? -27.203 -11.047 5.977 1 92.56 467 GLU A O 1
ATOM 3763 N N . GLU A 1 468 ? -25.484 -10.82 4.66 1 92.31 468 GLU A N 1
ATOM 3764 C CA . GLU A 1 468 ? -26.312 -10.875 3.469 1 92.31 468 GLU A CA 1
ATOM 3765 C C . GLU A 1 468 ? -26.797 -12.297 3.191 1 92.31 468 GLU A C 1
ATOM 3767 O O . GLU A 1 468 ? -25.984 -13.227 3.145 1 92.31 468 GLU A O 1
ATOM 3772 N N . PHE A 1 469 ? -28.078 -12.477 3.047 1 95 469 PHE A N 1
ATOM 3773 C CA . PHE A 1 469 ? -28.594 -13.812 2.783 1 95 469 PHE A CA 1
ATOM 3774 C C . PHE A 1 469 ? -28.047 -14.359 1.469 1 95 469 PHE A C 1
ATOM 3776 O O . PHE A 1 469 ? -27.812 -15.562 1.334 1 95 469 PHE A O 1
ATOM 3783 N N . GLU A 1 470 ? -27.891 -13.484 0.49 1 94.62 470 GLU A N 1
ATOM 3784 C CA . GLU A 1 470 ? -27.312 -13.922 -0.779 1 94.62 470 GLU A CA 1
ATOM 3785 C C . GLU A 1 470 ? -25.953 -14.578 -0.569 1 94.62 470 GLU A C 1
ATOM 3787 O O . GLU A 1 470 ? -25.609 -15.539 -1.261 1 94.62 470 GLU A O 1
ATOM 3792 N N . PHE A 1 471 ? -25.156 -14.086 0.342 1 96.19 471 PHE A N 1
ATOM 3793 C CA . PHE A 1 471 ? -23.859 -14.664 0.662 1 96.19 471 PHE A CA 1
ATOM 3794 C C . PHE A 1 471 ? -24.016 -16.078 1.227 1 96.19 471 PHE A C 1
ATOM 3796 O O . PHE A 1 471 ? -23.328 -17 0.796 1 96.19 471 PHE A O 1
ATOM 3803 N N . ILE A 1 472 ? -24.906 -16.234 2.137 1 97.81 472 ILE A N 1
ATOM 3804 C CA . ILE A 1 472 ? -25.125 -17.516 2.814 1 97.81 472 ILE A CA 1
ATOM 3805 C C . ILE A 1 472 ? -25.656 -18.547 1.82 1 97.81 472 ILE A C 1
ATOM 3807 O O . ILE A 1 472 ? -25.156 -19.672 1.768 1 97.81 472 ILE A O 1
ATOM 3811 N N . ALA A 1 473 ? -26.688 -18.109 1.071 1 98.06 473 ALA A N 1
ATOM 3812 C CA . ALA A 1 473 ? -27.281 -19.016 0.096 1 98.06 473 ALA A CA 1
ATOM 3813 C C . ALA A 1 473 ? -26.25 -19.484 -0.919 1 98.06 473 ALA A C 1
ATOM 3815 O O . ALA A 1 473 ? -26.172 -20.672 -1.232 1 98.06 473 ALA A O 1
ATOM 3816 N N . THR A 1 474 ? -25.453 -18.562 -1.441 1 98.19 474 THR A N 1
ATOM 3817 C CA . THR A 1 474 ? -24.438 -18.891 -2.439 1 98.19 474 THR A CA 1
ATOM 3818 C C . THR A 1 474 ? -23.375 -19.797 -1.839 1 98.19 474 THR A C 1
ATOM 3820 O O . THR A 1 474 ? -22.922 -20.75 -2.479 1 98.19 474 THR A O 1
ATOM 3823 N N . LEU A 1 475 ? -22.938 -19.484 -0.626 1 98.31 475 LEU A N 1
ATOM 3824 C CA . LEU A 1 475 ? -21.906 -20.281 0.05 1 98.31 475 LEU A CA 1
ATOM 3825 C C . LEU A 1 475 ? -22.375 -21.719 0.245 1 98.31 475 LEU A C 1
ATOM 3827 O O . LEU A 1 475 ? -21.609 -22.656 0.007 1 98.31 475 LEU A O 1
ATOM 3831 N N . VAL A 1 476 ? -23.609 -21.906 0.661 1 98.56 476 VAL A N 1
ATOM 3832 C CA . VAL A 1 476 ? -24.172 -23.234 0.92 1 98.56 476 VAL A CA 1
ATOM 3833 C C . VAL A 1 476 ? -24.312 -24 -0.393 1 98.56 476 VAL A C 1
ATOM 3835 O O . VAL A 1 476 ? -24 -25.203 -0.46 1 98.56 476 VAL A O 1
ATOM 3838 N N . VAL A 1 477 ? -24.797 -23.312 -1.406 1 98.5 477 VAL A N 1
ATOM 3839 C CA . VAL A 1 477 ? -24.953 -23.969 -2.705 1 98.5 477 VAL A CA 1
ATOM 3840 C C . VAL A 1 477 ? -23.594 -24.391 -3.234 1 98.5 477 VAL A C 1
ATOM 3842 O O . VAL A 1 477 ? -23.438 -25.484 -3.789 1 98.5 477 VAL A O 1
ATOM 3845 N N . LEU A 1 478 ? -22.562 -23.562 -3.109 1 98.5 478 LEU A N 1
ATOM 3846 C CA . LEU A 1 478 ? -21.203 -23.875 -3.531 1 98.5 478 LEU A CA 1
ATOM 3847 C C . LEU A 1 478 ? -20.672 -25.078 -2.76 1 98.5 478 LEU A C 1
ATOM 3849 O O . LEU A 1 478 ? -20.078 -25.984 -3.35 1 98.5 478 LEU A O 1
ATOM 3853 N N . LYS A 1 479 ? -20.844 -25.047 -1.461 1 98.44 479 LYS A N 1
ATOM 3854 C CA . LYS A 1 479 ? -20.391 -26.141 -0.611 1 98.44 479 LYS A CA 1
ATOM 3855 C C . LYS A 1 479 ? -20.953 -27.484 -1.085 1 98.44 479 LYS A C 1
ATOM 3857 O O . LYS A 1 479 ? -20.219 -28.453 -1.262 1 98.44 479 LYS A O 1
ATOM 3862 N N . ASN A 1 480 ? -22.25 -27.5 -1.32 1 98.31 480 ASN A N 1
ATOM 3863 C CA . ASN A 1 480 ? -22.938 -28.75 -1.643 1 98.31 480 ASN A CA 1
ATOM 3864 C C . ASN A 1 480 ? -22.656 -29.188 -3.076 1 98.31 480 ASN A C 1
ATOM 3866 O O . ASN A 1 480 ? -22.391 -30.359 -3.33 1 98.31 480 ASN A O 1
ATOM 3870 N N . ALA A 1 481 ? -22.734 -28.297 -3.992 1 97.81 481 ALA A N 1
ATOM 3871 C CA . ALA A 1 481 ? -22.516 -28.641 -5.395 1 97.81 481 ALA A CA 1
ATOM 3872 C C . ALA A 1 481 ? -21.078 -29.125 -5.617 1 97.81 481 ALA A C 1
ATOM 3874 O O . ALA A 1 481 ? -20.844 -30.094 -6.344 1 97.81 481 ALA A O 1
ATOM 3875 N N . LEU A 1 482 ? -20.094 -28.453 -5.004 1 97.88 482 LEU A N 1
ATOM 3876 C CA . LEU A 1 482 ? -18.688 -28.766 -5.27 1 97.88 482 LEU A CA 1
ATOM 3877 C C . LEU A 1 482 ? -18.188 -29.875 -4.352 1 97.88 482 LEU A C 1
ATOM 3879 O O . LEU A 1 482 ? -17.031 -30.297 -4.453 1 97.88 482 LEU A O 1
ATOM 3883 N N . SER A 1 483 ? -19.078 -30.344 -3.471 1 96.94 483 SER A N 1
ATOM 3884 C CA . SER A 1 483 ? -18.719 -31.516 -2.68 1 96.94 483 SER A CA 1
ATOM 3885 C C . SER A 1 483 ? -18.547 -32.75 -3.562 1 96.94 483 SER A C 1
ATOM 3887 O O . SER A 1 483 ? -17.781 -33.656 -3.238 1 96.94 483 SER A O 1
ATOM 3889 N N . PHE A 1 484 ? -19.219 -32.75 -4.719 1 96.38 484 PHE A N 1
ATOM 3890 C CA . PHE A 1 484 ? -19.188 -33.875 -5.645 1 96.38 484 PHE A CA 1
ATOM 3891 C C . PHE A 1 484 ? -17.844 -33.938 -6.367 1 96.38 484 PHE A C 1
ATOM 3893 O O . PHE A 1 484 ? -17.453 -35 -6.883 1 96.38 484 PHE A O 1
ATOM 3900 N N . THR A 1 485 ? -17.094 -32.844 -6.449 1 96.19 485 THR A N 1
ATOM 3901 C CA . THR A 1 485 ? -15.828 -32.812 -7.168 1 96.19 485 THR A CA 1
ATOM 3902 C C . THR A 1 485 ? -14.648 -32.781 -6.195 1 96.19 485 THR A C 1
ATOM 3904 O O . THR A 1 485 ? -13.492 -32.781 -6.613 1 96.19 485 THR A O 1
ATOM 3907 N N . ARG A 1 486 ? -14.883 -32.75 -4.938 1 95.69 486 ARG A N 1
ATOM 3908 C CA . ARG A 1 486 ? -13.836 -32.562 -3.934 1 95.69 486 ARG A CA 1
ATOM 3909 C C . ARG A 1 486 ? -12.836 -33.688 -3.959 1 95.69 486 ARG A C 1
ATOM 3911 O O . ARG A 1 486 ? -11.625 -33.469 -4.016 1 95.69 486 ARG A O 1
ATOM 3918 N N . ALA A 1 487 ? -13.344 -34.906 -3.869 1 94.62 487 ALA A N 1
ATOM 3919 C CA . ALA A 1 487 ? -12.469 -36.094 -3.861 1 94.62 487 ALA A CA 1
ATOM 3920 C C . ALA A 1 487 ? -11.664 -36.188 -5.156 1 94.62 487 ALA A C 1
ATOM 3922 O O . ALA A 1 487 ? -10.477 -36.531 -5.133 1 94.62 487 ALA A O 1
ATOM 3923 N N . PHE A 1 488 ? -12.352 -35.938 -6.211 1 94.75 488 PHE A N 1
ATOM 3924 C CA . PHE A 1 488 ? -11.695 -35.938 -7.516 1 94.75 488 PHE A CA 1
ATOM 3925 C C . PHE A 1 488 ? -10.578 -34.906 -7.559 1 94.75 488 PHE A C 1
ATOM 3927 O O . PHE A 1 488 ? -9.469 -35.219 -8.016 1 94.75 488 PHE A O 1
ATOM 3934 N N . GLY A 1 489 ? -10.906 -33.688 -7.102 1 94.25 489 GLY A N 1
ATOM 3935 C CA . GLY A 1 489 ? -9.914 -32.625 -7.074 1 94.25 489 GLY A CA 1
ATOM 3936 C C . GLY A 1 489 ? -8.719 -32.969 -6.199 1 94.25 489 GLY A C 1
ATOM 3937 O O . GLY A 1 489 ? -7.578 -32.656 -6.559 1 94.25 489 GLY A O 1
ATOM 3938 N N . LYS A 1 490 ? -8.914 -33.469 -5.082 1 93.31 490 LYS A N 1
ATOM 3939 C CA . LYS A 1 490 ? -7.84 -33.875 -4.18 1 93.31 490 LYS A CA 1
ATOM 3940 C C . LYS A 1 490 ? -6.922 -34.906 -4.836 1 93.31 490 LYS A C 1
ATOM 3942 O O . LYS A 1 490 ? -5.699 -34.844 -4.688 1 93.31 490 LYS A O 1
ATOM 3947 N N . ASN A 1 491 ? -7.5 -35.812 -5.516 1 91.69 491 ASN A N 1
ATOM 3948 C CA . ASN A 1 491 ? -6.727 -36.844 -6.199 1 91.69 491 ASN A CA 1
ATOM 3949 C C . ASN A 1 491 ? -5.918 -36.281 -7.355 1 91.69 491 ASN A C 1
ATOM 3951 O O . ASN A 1 491 ? -4.805 -36.75 -7.625 1 91.69 491 ASN A O 1
ATOM 3955 N N . LEU A 1 492 ? -6.477 -35.375 -8.016 1 90.69 492 LEU A N 1
ATOM 3956 C CA . LEU A 1 492 ? -5.805 -34.75 -9.148 1 90.69 492 LEU A CA 1
ATOM 3957 C C . LEU A 1 492 ? -4.535 -34.031 -8.695 1 90.69 492 LEU A C 1
ATOM 3959 O O . LEU A 1 492 ? -3.598 -33.875 -9.484 1 90.69 492 LEU A O 1
ATOM 3963 N N . GLN A 1 493 ? -4.453 -33.625 -7.504 1 85.81 493 GLN A N 1
ATOM 3964 C CA . GLN A 1 493 ? -3.305 -32.875 -6.996 1 85.81 493 GLN A CA 1
ATOM 3965 C C . GLN A 1 493 ? -2.537 -33.688 -5.961 1 85.81 493 GLN A C 1
ATOM 3967 O O . GLN A 1 493 ? -1.768 -33.156 -5.172 1 85.81 493 GLN A O 1
ATOM 3972 N N . GLY A 1 494 ? -2.797 -34.938 -5.957 1 84 494 GLY A N 1
ATOM 3973 C CA . GLY A 1 494 ? -2.088 -35.844 -5.074 1 84 494 GLY A CA 1
ATOM 3974 C C . GLY A 1 494 ? -0.867 -36.469 -5.719 1 84 494 GLY A C 1
ATOM 3975 O O . GLY A 1 494 ? -0.188 -35.844 -6.527 1 84 494 GLY A O 1
ATOM 3976 N N . ASN A 1 495 ? -0.548 -37.656 -5.293 1 85.12 495 ASN A N 1
ATOM 3977 C CA . ASN A 1 495 ? 0.567 -38.375 -5.887 1 85.12 495 ASN A CA 1
ATOM 3978 C C . ASN A 1 495 ? 0.248 -38.844 -7.305 1 85.12 495 ASN A C 1
ATOM 3980 O O . ASN A 1 495 ? -0.914 -38.844 -7.719 1 85.12 495 ASN A O 1
ATOM 3984 N N . THR A 1 496 ? 1.253 -39.188 -8 1 88 496 THR A N 1
ATOM 3985 C CA . THR A 1 496 ? 1.078 -39.531 -9.406 1 88 496 THR A CA 1
ATOM 3986 C C . THR A 1 496 ? 0.091 -40.688 -9.555 1 88 496 THR A C 1
ATOM 3988 O O . THR A 1 496 ? -0.673 -40.75 -10.516 1 88 496 THR A O 1
ATOM 3991 N N . LEU A 1 497 ? 0.123 -41.562 -8.594 1 86.56 497 LEU A N 1
ATOM 3992 C CA . LEU A 1 497 ? -0.812 -42.688 -8.617 1 86.56 497 LEU A CA 1
ATOM 3993 C C . LEU A 1 497 ? -2.252 -42.188 -8.5 1 86.56 497 LEU A C 1
ATOM 3995 O O . LEU A 1 497 ? -3.135 -42.688 -9.219 1 86.56 497 LEU A O 1
ATOM 3999 N N . ASP A 1 498 ? -2.475 -41.312 -7.652 1 89.12 498 ASP A N 1
ATOM 4000 C CA . ASP A 1 498 ? -3.801 -40.719 -7.453 1 89.12 498 ASP A CA 1
ATOM 4001 C C . ASP A 1 498 ? -4.273 -40 -8.703 1 89.12 498 ASP A C 1
ATOM 4003 O O . ASP A 1 498 ? -5.449 -40.062 -9.07 1 89.12 498 ASP A O 1
ATOM 4007 N N . VAL A 1 499 ? -3.34 -39.344 -9.328 1 89.62 499 VAL A N 1
ATOM 4008 C CA . VAL A 1 499 ? -3.676 -38.594 -10.531 1 89.62 499 VAL A CA 1
ATOM 4009 C C . VAL A 1 499 ? -4.09 -39.562 -11.648 1 89.62 499 VAL A C 1
ATOM 4011 O O . VAL A 1 499 ? -5.043 -39.281 -12.383 1 89.62 499 VAL A O 1
ATOM 4014 N N . PHE A 1 500 ? -3.383 -40.562 -11.734 1 89.12 500 PHE A N 1
ATOM 4015 C CA . PHE A 1 500 ? -3.672 -41.562 -12.758 1 89.12 500 PHE A CA 1
ATOM 4016 C C . PHE A 1 500 ? -5.066 -42.156 -12.562 1 89.12 500 PHE A C 1
ATOM 4018 O O . PHE A 1 500 ? -5.848 -42.25 -13.508 1 89.12 500 PHE A O 1
ATOM 4025 N N . PHE A 1 501 ? -5.414 -42.469 -11.391 1 88 501 PHE A N 1
ATOM 4026 C CA . PHE A 1 501 ? -6.707 -43.094 -11.094 1 88 501 PHE A CA 1
ATOM 4027 C C . PHE A 1 501 ? -7.824 -42.062 -11.211 1 88 501 PHE A C 1
ATOM 4029 O O . PHE A 1 501 ? -8.961 -42.375 -11.555 1 88 501 PHE A O 1
ATOM 4036 N N . ALA A 1 502 ? -7.516 -40.844 -10.898 1 90.19 502 ALA A N 1
ATOM 4037 C CA . ALA A 1 502 ? -8.492 -39.781 -11.023 1 90.19 502 ALA A CA 1
ATOM 4038 C C . ALA A 1 502 ? -8.977 -39.656 -12.469 1 90.19 502 ALA A C 1
ATOM 4040 O O . ALA A 1 502 ? -10.148 -39.344 -12.711 1 90.19 502 ALA A O 1
ATOM 4041 N N . ALA A 1 503 ? -8.148 -39.875 -13.383 1 87.62 503 ALA A N 1
ATOM 4042 C CA . ALA A 1 503 ? -8.5 -39.781 -14.789 1 87.62 503 ALA A CA 1
ATOM 4043 C C . ALA A 1 503 ? -9.633 -40.75 -15.141 1 87.62 503 ALA A C 1
ATOM 4045 O O . ALA A 1 503 ? -10.492 -40.438 -15.969 1 87.62 503 ALA A O 1
ATOM 4046 N N . SER A 1 504 ? -9.703 -41.812 -14.492 1 85.31 504 SER A N 1
ATOM 4047 C CA . SER A 1 504 ? -10.719 -42.812 -14.789 1 85.31 504 SER A CA 1
ATOM 4048 C C . SER A 1 504 ? -11.992 -42.562 -13.992 1 85.31 504 SER A C 1
ATOM 4050 O O . SER A 1 504 ? -13.062 -43.062 -14.336 1 85.31 504 SER A O 1
ATOM 4052 N N . SER A 1 505 ? -11.883 -41.812 -13 1 91.56 505 SER A N 1
ATOM 4053 C CA . SER A 1 505 ? -13.016 -41.594 -12.109 1 91.56 505 SER A CA 1
ATOM 4054 C C . SER A 1 505 ? -13.844 -40.406 -12.578 1 91.56 505 SER A C 1
ATOM 4056 O O . SER A 1 505 ? -14.906 -40.125 -12.016 1 91.56 505 SER A O 1
ATOM 4058 N N . LEU A 1 506 ? -13.461 -39.75 -13.594 1 93.12 506 LEU A N 1
ATOM 4059 C CA . LEU A 1 506 ? -14.125 -38.531 -14.055 1 93.12 506 LEU A CA 1
ATOM 4060 C C . LEU A 1 506 ? -15.555 -38.812 -14.5 1 93.12 506 LEU A C 1
ATOM 4062 O O . LEU A 1 506 ? -16.469 -38.031 -14.25 1 93.12 506 LEU A O 1
ATOM 4066 N N . THR A 1 507 ? -15.758 -39.906 -15.125 1 93.12 507 THR A N 1
ATOM 4067 C CA . THR A 1 507 ? -17.078 -40.281 -15.641 1 93.12 507 THR A CA 1
ATOM 4068 C C . THR A 1 507 ? -18.078 -40.438 -14.5 1 93.12 507 THR A C 1
ATOM 4070 O O . THR A 1 507 ? -19.234 -40 -14.625 1 93.12 507 THR A O 1
ATOM 4073 N N . ALA A 1 508 ? -17.594 -41 -13.469 1 95.44 508 ALA A N 1
ATOM 4074 C CA . ALA A 1 508 ? -18.453 -41.156 -12.305 1 95.44 508 ALA A CA 1
ATOM 4075 C C . ALA A 1 508 ? -18.859 -39.812 -11.719 1 95.44 508 ALA A C 1
ATOM 4077 O O . ALA A 1 508 ? -20 -39.625 -11.266 1 95.44 508 ALA A O 1
ATOM 4078 N N . VAL A 1 509 ? -17.984 -38.906 -11.688 1 96.44 509 VAL A N 1
ATOM 4079 C CA . VAL A 1 509 ? -18.25 -37.562 -11.172 1 96.44 509 VAL A CA 1
ATOM 4080 C C . VAL A 1 509 ? -19.266 -36.875 -12.055 1 96.44 509 VAL A C 1
ATOM 4082 O O . VAL A 1 509 ? -20.219 -36.25 -11.555 1 96.44 509 VAL A O 1
ATOM 4085 N N . LEU A 1 510 ? -19.109 -36.969 -13.406 1 96.75 510 LEU A N 1
ATOM 4086 C CA . LEU A 1 510 ? -20.016 -36.344 -14.352 1 96.75 510 LEU A CA 1
ATOM 4087 C C . LEU A 1 510 ? -21.422 -36.938 -14.266 1 96.75 510 LEU A C 1
ATOM 4089 O O . LEU A 1 510 ? -22.422 -36.219 -14.344 1 96.75 510 LEU A O 1
ATOM 4093 N N . HIS A 1 511 ? -21.484 -38.188 -14.047 1 96.94 511 HIS A N 1
ATOM 4094 C CA . HIS A 1 511 ? -22.766 -38.844 -13.891 1 96.94 511 HIS A CA 1
ATOM 4095 C C . HIS A 1 511 ? -23.484 -38.375 -12.625 1 96.94 511 HIS A C 1
ATOM 4097 O O . HIS A 1 511 ? -24.688 -38.156 -12.648 1 96.94 511 HIS A O 1
ATOM 4103 N N . SER A 1 512 ? -22.719 -38.281 -11.594 1 97.25 512 SER A N 1
ATOM 4104 C CA . SER A 1 512 ? -23.297 -37.812 -10.336 1 97.25 512 SER A CA 1
ATOM 4105 C C . SER A 1 512 ? -23.812 -36.375 -10.469 1 97.25 512 SER A C 1
ATOM 4107 O O . SER A 1 512 ? -24.906 -36.062 -9.977 1 97.25 512 SER A O 1
ATOM 4109 N N . LEU A 1 513 ? -23.094 -35.531 -11.086 1 97.88 513 LEU A N 1
ATOM 4110 C CA . LEU A 1 513 ? -23.5 -34.125 -11.266 1 97.88 513 LEU A CA 1
ATOM 4111 C C . LEU A 1 513 ? -24.703 -34.031 -12.188 1 97.88 513 LEU A C 1
ATOM 4113 O O . LEU A 1 513 ? -25.578 -33.188 -11.984 1 97.88 513 LEU A O 1
ATOM 4117 N N . ASN A 1 514 ? -24.688 -34.875 -13.195 1 97.81 514 ASN A N 1
ATOM 4118 C CA . ASN A 1 514 ? -25.844 -34.906 -14.086 1 97.81 514 ASN A CA 1
ATOM 4119 C C . ASN A 1 514 ? -27.094 -35.375 -13.352 1 97.81 514 ASN A C 1
ATOM 4121 O O . ASN A 1 514 ? -28.188 -34.875 -13.617 1 97.81 514 ASN A O 1
ATOM 4125 N N . GLU A 1 515 ? -26.922 -36.281 -12.508 1 97.75 515 GLU A N 1
ATOM 4126 C CA . GLU A 1 515 ? -28.047 -36.719 -11.688 1 97.75 515 GLU A CA 1
ATOM 4127 C C . GLU A 1 515 ? -28.562 -35.594 -10.812 1 97.75 515 GLU A C 1
ATOM 4129 O O . GLU A 1 515 ? -29.766 -35.406 -10.633 1 97.75 515 GLU A O 1
ATOM 4134 N N . VAL A 1 516 ? -27.688 -34.844 -10.258 1 97.81 516 VAL A N 1
ATOM 4135 C CA . VAL A 1 516 ? -28.062 -33.688 -9.461 1 97.81 516 VAL A CA 1
ATOM 4136 C C . VAL A 1 516 ? -28.844 -32.688 -10.32 1 97.81 516 VAL A C 1
ATOM 4138 O O . VAL A 1 516 ? -29.859 -32.125 -9.883 1 97.81 516 VAL A O 1
ATOM 4141 N N . MET A 1 517 ? -28.375 -32.469 -11.539 1 97.75 517 MET A N 1
ATOM 4142 C CA . MET A 1 517 ? -29.031 -31.516 -12.445 1 97.75 517 MET A CA 1
ATOM 4143 C C . MET A 1 517 ? -30.422 -31.984 -12.82 1 97.75 517 MET A C 1
ATOM 4145 O O . MET A 1 517 ? -31.359 -31.188 -12.883 1 97.75 517 MET A O 1
ATOM 4149 N N . GLU A 1 518 ? -30.578 -33.25 -13.039 1 97.44 518 GLU A N 1
ATOM 4150 C CA . GLU A 1 518 ? -31.875 -33.844 -13.398 1 97.44 518 GLU A CA 1
ATOM 4151 C C . GLU A 1 518 ? -32.875 -33.719 -12.25 1 97.44 518 GLU A C 1
ATOM 4153 O O . GLU A 1 518 ? -34.062 -33.594 -12.469 1 97.44 518 GLU A O 1
ATOM 4158 N N . ASN A 1 519 ? -32.312 -33.75 -11.023 1 97.94 519 ASN A N 1
ATOM 4159 C CA . ASN A 1 519 ? -33.156 -33.656 -9.828 1 97.94 519 ASN A CA 1
ATOM 4160 C C . ASN A 1 519 ? -32.875 -32.375 -9.055 1 97.94 519 ASN A C 1
ATOM 4162 O O . ASN A 1 519 ? -32.844 -32.375 -7.824 1 97.94 519 ASN A O 1
ATOM 4166 N N . ILE A 1 520 ? -32.656 -31.344 -9.758 1 97.81 520 ILE A N 1
ATOM 4167 C CA . ILE A 1 520 ? -32.188 -30.109 -9.148 1 97.81 520 ILE A CA 1
ATOM 4168 C C . ILE A 1 520 ? -33.25 -29.531 -8.234 1 97.81 520 ILE A C 1
ATOM 4170 O O . ILE A 1 520 ? -32.969 -28.875 -7.246 1 97.81 520 ILE A O 1
ATOM 4174 N N . GLU A 1 521 ? -34.562 -29.766 -8.5 1 96.88 521 GLU A N 1
ATOM 4175 C CA . GLU A 1 521 ? -35.656 -29.281 -7.668 1 96.88 521 GLU A CA 1
ATOM 4176 C C . GLU A 1 521 ? -35.562 -29.828 -6.246 1 96.88 521 GLU A C 1
ATOM 4178 O O . GLU A 1 521 ? -35.719 -29.078 -5.277 1 96.88 521 GLU A O 1
ATOM 4183 N N . VAL A 1 522 ? -35.25 -31.062 -6.156 1 97.31 522 VAL A N 1
ATOM 4184 C CA . VAL A 1 522 ? -35.156 -31.719 -4.855 1 97.31 522 VAL A CA 1
ATOM 4185 C C . VAL A 1 522 ? -33.875 -31.266 -4.141 1 97.31 522 VAL A C 1
ATOM 4187 O O . VAL A 1 522 ? -33.906 -30.891 -2.963 1 97.31 522 VAL A O 1
ATOM 4190 N N . TYR A 1 523 ? -32.781 -31.297 -4.832 1 97.69 523 TYR A N 1
ATOM 4191 C CA . TYR A 1 523 ? -31.5 -30.922 -4.23 1 97.69 523 TYR A CA 1
ATOM 4192 C C . TYR A 1 523 ? -31.516 -29.469 -3.76 1 97.69 523 TYR A C 1
ATOM 4194 O O . TYR A 1 523 ? -31.062 -29.172 -2.656 1 97.69 523 TYR 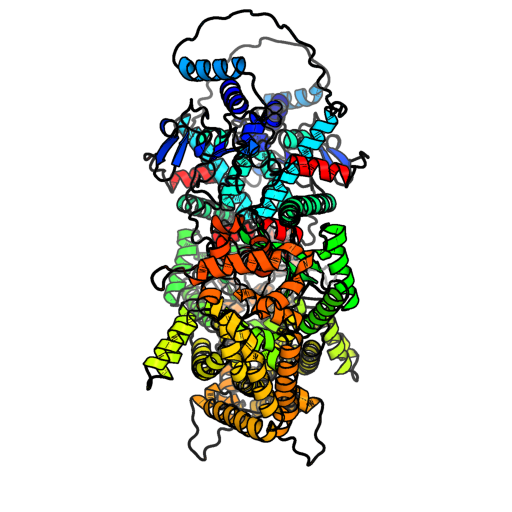A O 1
ATOM 4202 N N . HIS A 1 524 ? -32.062 -28.625 -4.574 1 98.12 524 HIS A N 1
ATOM 4203 C CA . HIS A 1 524 ? -32.125 -27.219 -4.207 1 98.12 524 HIS A CA 1
ATOM 4204 C C . HIS A 1 524 ? -32.969 -27.016 -2.961 1 98.12 524 HIS A C 1
ATOM 4206 O O . HIS A 1 524 ? -32.688 -26.141 -2.141 1 98.12 524 HIS A O 1
ATOM 4212 N N . GLU A 1 525 ? -34.062 -27.688 -2.867 1 97.81 525 GLU A N 1
ATOM 4213 C CA . GLU A 1 525 ? -34.906 -27.562 -1.685 1 97.81 525 GLU A CA 1
ATOM 4214 C C . GLU A 1 525 ? -34.125 -27.844 -0.41 1 97.81 525 GLU A C 1
ATOM 4216 O O . GLU A 1 525 ? -34.25 -27.125 0.578 1 97.81 525 GLU A O 1
ATOM 4221 N N . PHE A 1 526 ? -33.312 -28.875 -0.508 1 97.81 526 PHE A N 1
ATOM 4222 C CA . PHE A 1 526 ? -32.469 -29.219 0.64 1 97.81 526 PHE A CA 1
ATOM 4223 C C . PHE A 1 526 ? -31.422 -28.156 0.889 1 97.81 526 PHE A C 1
ATOM 4225 O O . PHE A 1 526 ? -31.141 -27.797 2.037 1 97.81 526 PHE A O 1
ATOM 4232 N N . TRP A 1 527 ? -30.781 -27.703 -0.172 1 98.44 527 TRP A N 1
ATOM 4233 C CA . TRP A 1 527 ? -29.75 -26.688 -0.039 1 98.44 527 TRP A CA 1
ATOM 4234 C C . TRP A 1 527 ? -30.328 -25.391 0.511 1 98.44 527 TRP A C 1
ATOM 4236 O O . TRP A 1 527 ? -29.719 -24.75 1.379 1 98.44 527 TRP A O 1
ATOM 4246 N N . PHE A 1 528 ? -31.453 -25.016 -0.024 1 98.25 528 PHE A N 1
ATOM 4247 C CA . PHE A 1 528 ? -32.094 -23.797 0.413 1 98.25 528 PHE A CA 1
ATOM 4248 C C . PHE A 1 528 ? -32.531 -23.891 1.873 1 98.25 528 PHE A C 1
ATOM 4250 O O . PHE A 1 528 ? -32.438 -22.922 2.623 1 98.25 528 PHE A O 1
ATOM 4257 N N . GLU A 1 529 ? -33.031 -25.016 2.26 1 98.19 529 GLU A N 1
ATOM 4258 C CA . GLU A 1 529 ? -33.375 -25.25 3.654 1 98.19 529 GLU A CA 1
ATOM 4259 C C . GLU A 1 529 ? -32.188 -25.125 4.566 1 98.19 529 GLU A C 1
ATOM 4261 O O . GLU A 1 529 ? -32.25 -24.531 5.645 1 98.19 529 GLU A O 1
ATOM 4266 N N . GLU A 1 530 ? -31.109 -25.688 4.133 1 98.12 530 GLU A N 1
ATOM 4267 C CA . GLU A 1 530 ? -29.875 -25.562 4.906 1 98.12 530 GLU A CA 1
ATOM 4268 C C . GLU A 1 530 ? -29.469 -24.094 5.055 1 98.12 530 GLU A C 1
ATOM 4270 O O . GLU A 1 530 ? -29.078 -23.672 6.137 1 98.12 530 GLU A O 1
ATOM 4275 N N . ALA A 1 531 ? -29.547 -23.344 3.971 1 98.38 531 ALA A N 1
ATOM 4276 C CA . ALA A 1 531 ? -29.188 -21.938 3.99 1 98.38 531 ALA A CA 1
ATOM 4277 C C . ALA A 1 531 ? -30.125 -21.156 4.91 1 98.38 531 ALA A C 1
ATOM 4279 O O . ALA A 1 531 ? -29.688 -20.266 5.656 1 98.38 531 ALA A O 1
ATOM 4280 N N . THR A 1 532 ? -31.422 -21.438 4.832 1 98.12 532 THR A N 1
ATOM 4281 C CA . THR A 1 532 ? -32.406 -20.766 5.652 1 98.12 532 THR A CA 1
ATOM 4282 C C . THR A 1 532 ? -32.188 -21.078 7.133 1 98.12 532 THR A C 1
ATOM 4284 O O . THR A 1 532 ? -32.344 -20.188 7.98 1 98.12 532 THR A O 1
ATOM 4287 N N . ASN A 1 533 ? -31.859 -22.312 7.426 1 97.25 533 ASN A N 1
ATOM 4288 C CA . ASN A 1 533 ? -31.578 -22.688 8.805 1 97.25 533 ASN A CA 1
ATOM 4289 C C . ASN A 1 533 ? -30.344 -22 9.344 1 97.25 533 ASN A C 1
ATOM 4291 O O . ASN A 1 533 ? -30.312 -21.547 10.492 1 97.25 533 ASN A O 1
ATOM 4295 N N . LEU A 1 534 ? -29.359 -21.984 8.531 1 97 534 LEU A N 1
ATOM 4296 C CA . LEU A 1 534 ? -28.141 -21.297 8.922 1 97 534 LEU A CA 1
ATOM 4297 C C . LEU A 1 534 ? -28.391 -19.812 9.148 1 97 534 LEU A C 1
ATOM 4299 O O . LEU A 1 534 ? -27.891 -19.234 10.109 1 97 534 LEU A O 1
ATOM 4303 N N . ALA A 1 535 ? -29.125 -19.188 8.242 1 96.5 535 ALA A N 1
ATOM 4304 C CA . ALA A 1 535 ? -29.469 -17.781 8.367 1 96.5 535 ALA A CA 1
ATOM 4305 C C . ALA A 1 535 ? -30.266 -17.516 9.641 1 96.5 535 ALA A C 1
ATOM 4307 O O . ALA A 1 535 ? -30.047 -16.516 10.32 1 96.5 535 ALA A O 1
ATOM 4308 N N . ALA A 1 536 ? -31.203 -18.359 9.961 1 93.5 536 ALA A N 1
ATOM 4309 C CA . ALA A 1 536 ? -32.031 -18.219 11.164 1 93.5 536 ALA A CA 1
ATOM 4310 C C . ALA A 1 536 ? -31.172 -18.281 12.422 1 93.5 536 ALA A C 1
ATOM 4312 O O . ALA A 1 536 ? -31.391 -17.531 13.375 1 93.5 536 ALA A O 1
ATOM 4313 N N . LYS A 1 537 ? -30.25 -19.172 12.352 1 91.56 537 LYS A N 1
ATOM 4314 C CA . LYS A 1 537 ? -29.328 -19.312 13.484 1 91.56 537 LYS A CA 1
ATOM 4315 C C . LYS A 1 537 ? -28.531 -18.031 13.711 1 91.56 537 LYS A C 1
ATOM 4317 O O . LYS A 1 537 ? -28.203 -17.703 14.852 1 91.56 537 LYS A O 1
ATOM 4322 N N . LEU A 1 538 ? -28.266 -17.312 12.695 1 92.19 538 LEU A N 1
ATOM 4323 C CA . LEU A 1 538 ? -27.453 -16.109 12.758 1 92.19 538 LEU A CA 1
ATOM 4324 C C . LEU A 1 538 ? -28.328 -14.852 12.805 1 92.19 538 LEU A C 1
ATOM 4326 O O . LEU A 1 538 ? -27.812 -13.734 12.773 1 92.19 538 LEU A O 1
ATOM 4330 N N . GLU A 1 539 ? -29.625 -15.016 12.836 1 87.75 539 GLU A N 1
ATOM 4331 C CA . GLU A 1 539 ? -30.594 -13.93 12.898 1 87.75 539 GLU A CA 1
ATOM 4332 C C . GLU A 1 539 ? -30.531 -13.055 11.648 1 87.75 539 GLU A C 1
ATOM 4334 O O . GLU A 1 539 ? -30.469 -11.828 11.75 1 87.75 539 GLU A O 1
ATOM 4339 N N . ILE A 1 540 ? -30.344 -13.711 10.547 1 91 540 ILE A N 1
ATOM 4340 C CA . ILE A 1 540 ? -30.328 -13.039 9.25 1 91 540 ILE A CA 1
ATOM 4341 C C . ILE A 1 540 ? -31.625 -13.344 8.5 1 91 540 ILE A C 1
ATOM 4343 O O . ILE A 1 540 ? -31.984 -14.516 8.336 1 91 540 ILE A O 1
ATOM 4347 N N . PRO A 1 541 ? -32.312 -12.359 8.078 1 90 541 PRO A N 1
ATOM 4348 C CA . PRO A 1 541 ? -33.562 -12.609 7.371 1 90 541 PRO A CA 1
ATOM 4349 C C . PRO A 1 541 ? -33.344 -13.141 5.953 1 90 541 PRO A C 1
ATOM 4351 O O . PRO A 1 541 ? -32.375 -12.758 5.289 1 90 541 PRO A O 1
ATOM 4354 N N . VAL A 1 542 ? -34.25 -13.992 5.551 1 93.56 542 VAL A N 1
ATOM 4355 C CA . VAL A 1 542 ? -34.25 -14.508 4.188 1 93.56 542 VAL A CA 1
ATOM 4356 C C . VAL A 1 542 ? -34.844 -13.469 3.242 1 93.56 542 VAL A C 1
ATOM 4358 O O . VAL A 1 542 ? -36 -13.055 3.408 1 93.56 542 VAL A O 1
ATOM 4361 N N . LYS A 1 543 ? -34.062 -12.914 2.381 1 89.94 543 LYS A N 1
ATOM 4362 C CA . LYS A 1 543 ? -34.531 -11.883 1.475 1 89.94 543 LYS A CA 1
ATOM 4363 C C . LYS A 1 543 ? -33.906 -12.008 0.096 1 89.94 543 LYS A C 1
ATOM 4365 O O . LYS A 1 543 ? -32.938 -12.742 -0.076 1 89.94 543 LYS A O 1
ATOM 4370 N N . LEU A 1 544 ? -34.594 -11.383 -0.833 1 90.75 544 LEU A N 1
ATOM 4371 C CA . LEU A 1 544 ? -34.062 -11.281 -2.186 1 90.75 544 LEU A CA 1
ATOM 4372 C C . LEU A 1 544 ? -33 -10.172 -2.277 1 90.75 544 LEU A C 1
ATOM 4374 O O . LEU A 1 544 ? -33.031 -9.234 -1.475 1 90.75 544 LEU A O 1
ATOM 4378 N N . PRO A 1 545 ? -32 -10.312 -3.213 1 88.06 545 PRO A N 1
ATOM 4379 C CA . PRO A 1 545 ? -31.031 -9.227 -3.391 1 88.06 545 PRO A CA 1
ATOM 4380 C C . PRO A 1 545 ? -31.688 -7.906 -3.789 1 88.06 545 PRO A C 1
ATOM 4382 O O . PRO A 1 545 ? -32.625 -7.898 -4.574 1 88.06 545 PRO A O 1
ATOM 4385 N N . ARG A 1 546 ? -31.266 -6.809 -3.285 1 82.75 546 ARG A N 1
ATOM 4386 C CA . ARG A 1 546 ? -31.828 -5.484 -3.498 1 82.75 546 ARG A CA 1
ATOM 4387 C C . ARG A 1 546 ? -31.875 -5.133 -4.98 1 82.75 546 ARG A C 1
ATOM 4389 O O . ARG A 1 546 ? -32.875 -4.586 -5.473 1 82.75 546 ARG A O 1
ATOM 4396 N N . LEU A 1 547 ? -30.812 -5.426 -5.66 1 82.12 547 LEU A N 1
ATOM 4397 C CA . LEU A 1 547 ? -30.719 -5.082 -7.074 1 82.12 547 LEU A CA 1
ATOM 4398 C C . LEU A 1 547 ? -31.797 -5.793 -7.879 1 82.12 547 LEU A C 1
ATOM 4400 O O . LEU A 1 547 ? -32.344 -5.227 -8.828 1 82.12 547 LEU A O 1
ATOM 4404 N N . TYR A 1 548 ? -32.062 -7.07 -7.531 1 85.06 548 TYR A N 1
ATOM 4405 C CA . TYR A 1 548 ? -33.125 -7.832 -8.203 1 85.06 548 TYR A CA 1
ATOM 4406 C C . TYR A 1 548 ? -34.5 -7.211 -7.965 1 85.06 548 TYR A C 1
ATOM 4408 O O . TYR A 1 548 ? -35.312 -7.125 -8.883 1 85.06 548 TYR A O 1
ATOM 4416 N N . LEU A 1 549 ? -34.719 -6.73 -6.766 1 82.31 549 LEU A N 1
ATOM 4417 C CA . LEU A 1 549 ? -36 -6.105 -6.406 1 82.31 549 LEU A CA 1
ATOM 4418 C C . LEU A 1 549 ? -36.188 -4.785 -7.148 1 82.31 549 LEU A C 1
ATOM 4420 O O . LEU A 1 549 ? -37.281 -4.445 -7.555 1 82.31 549 LEU A O 1
ATOM 4424 N N . ARG A 1 550 ? -35.094 -4.168 -7.312 1 79.88 550 ARG A N 1
ATOM 4425 C CA . ARG A 1 550 ? -35.125 -2.873 -7.988 1 79.88 550 ARG A CA 1
ATOM 4426 C C . ARG A 1 550 ? -35.406 -3.041 -9.477 1 79.88 550 ARG A C 1
ATOM 4428 O O . ARG A 1 550 ? -36.125 -2.246 -10.078 1 79.88 550 ARG A O 1
ATOM 4435 N N . GLN A 1 551 ? -34.906 -4.051 -10.047 1 80.56 551 GLN A N 1
ATOM 4436 C CA . GLN A 1 551 ? -35.031 -4.285 -11.484 1 80.56 551 GLN A CA 1
ATOM 4437 C C . GLN A 1 551 ? -36.375 -4.902 -11.812 1 80.56 551 GLN A C 1
ATOM 4439 O O . GLN A 1 551 ? -36.906 -4.691 -12.906 1 80.56 551 GLN A O 1
ATOM 4444 N N . HIS A 1 552 ? -36.844 -5.727 -10.797 1 79.25 552 HIS A N 1
ATOM 4445 C CA . HIS A 1 552 ? -38.094 -6.438 -11.07 1 79.25 552 HIS A CA 1
ATOM 4446 C C . HIS A 1 552 ? -39.219 -5.961 -10.148 1 79.25 552 HIS A C 1
ATOM 4448 O O . HIS A 1 552 ? -39.969 -6.773 -9.617 1 79.25 552 HIS A O 1
ATOM 4454 N N . ARG A 1 553 ? -39.594 -4.793 -10.281 1 70.94 553 ARG A N 1
ATOM 4455 C CA . ARG A 1 553 ? -40.688 -4.301 -9.422 1 70.94 553 ARG A CA 1
ATOM 4456 C C . ARG A 1 553 ? -41.938 -5.164 -9.547 1 70.94 553 ARG A C 1
ATOM 4458 O O . ARG A 1 553 ? -42.562 -5.168 -10.594 1 70.94 553 ARG A O 1
ATOM 4465 N N . PRO A 1 554 ? -41.969 -6.113 -8.555 1 66.62 554 PRO A N 1
ATOM 4466 C CA . PRO A 1 554 ? -43.125 -7.016 -8.703 1 66.62 554 PRO A CA 1
ATOM 4467 C C . PRO A 1 554 ? -44.438 -6.27 -8.75 1 66.62 554 PRO A C 1
ATOM 4469 O O . PRO A 1 554 ? -44.594 -5.215 -8.133 1 66.62 554 PRO A O 1
ATOM 4472 N N . GLU A 1 555 ? -45.219 -6.594 -9.766 1 65.81 555 GLU A N 1
ATOM 4473 C CA . GLU A 1 555 ? -46.594 -6.062 -9.812 1 65.81 555 GLU A CA 1
ATOM 4474 C C . GLU A 1 555 ? -47.281 -6.242 -8.477 1 65.81 555 GLU A C 1
ATOM 4476 O O . GLU A 1 555 ? -47 -7.184 -7.734 1 65.81 555 GLU A O 1
ATOM 4481 N N . PRO A 1 556 ? -48.062 -5.246 -8.078 1 66.94 556 PRO A N 1
ATOM 4482 C CA . PRO A 1 556 ? -48.844 -5.367 -6.848 1 66.94 556 PRO A CA 1
ATOM 4483 C C . PRO A 1 556 ? -49.594 -6.695 -6.75 1 66.94 556 PRO A C 1
ATOM 4485 O O . PRO A 1 556 ? -50.312 -7.074 -7.676 1 66.94 556 PRO A O 1
ATOM 4488 N N . GLY A 1 557 ? -49.281 -7.672 -5.812 1 63.81 557 GLY A N 1
ATOM 4489 C CA . GLY A 1 557 ? -49.875 -8.969 -5.59 1 63.81 557 GLY A CA 1
ATOM 4490 C C . GLY A 1 557 ? -48.938 -10.133 -5.852 1 63.81 557 GLY A C 1
ATOM 4491 O O . GLY A 1 557 ? -49.188 -11.25 -5.383 1 63.81 557 GLY A O 1
ATOM 4492 N N . PHE A 1 558 ? -47.938 -9.914 -6.719 1 66.94 558 PHE A N 1
ATOM 4493 C CA . PHE A 1 558 ? -47.031 -11.016 -7.051 1 66.94 558 PHE A CA 1
ATOM 4494 C C . PHE A 1 558 ? -45.812 -11.008 -6.137 1 66.94 558 PHE A C 1
ATOM 4496 O O . PHE A 1 558 ? -45.188 -9.969 -5.949 1 66.94 558 PHE A O 1
ATOM 4503 N N . GLU A 1 559 ? -45.781 -12.094 -5.332 1 73.94 559 GLU A N 1
ATOM 4504 C CA . GLU A 1 559 ? -44.688 -12.18 -4.402 1 73.94 559 GLU A CA 1
ATOM 4505 C C . GLU A 1 559 ? -43.562 -13.039 -4.973 1 73.94 559 GLU A C 1
ATOM 4507 O O . GLU A 1 559 ? -43.781 -14.148 -5.453 1 73.94 559 GLU A O 1
ATOM 4512 N N . LEU A 1 560 ? -42.469 -12.484 -5.238 1 81.12 560 LEU A N 1
ATOM 4513 C CA . LEU A 1 560 ? -41.281 -13.227 -5.648 1 81.12 560 LEU A CA 1
ATOM 4514 C C . LEU A 1 560 ? -40.719 -14.055 -4.488 1 81.12 560 LEU A C 1
ATOM 4516 O O . LEU A 1 560 ? -40.438 -13.508 -3.422 1 81.12 560 LEU A O 1
ATOM 4520 N N . LEU A 1 561 ? -40.75 -15.367 -4.598 1 88.69 561 LEU A N 1
ATOM 4521 C CA . LEU A 1 561 ? -40.281 -16.25 -3.547 1 88.69 561 LEU A CA 1
ATOM 4522 C C . LEU A 1 561 ? -38.75 -16.391 -3.623 1 88.69 561 LEU A C 1
ATOM 4524 O O . LEU A 1 561 ? -38.219 -16.734 -4.676 1 88.69 561 LEU A O 1
ATOM 4528 N N . PRO A 1 562 ? -38.062 -16.125 -2.57 1 94 562 PRO A N 1
ATOM 4529 C CA . PRO A 1 562 ? -36.594 -16.25 -2.547 1 94 562 PRO A CA 1
ATOM 4530 C C . PRO A 1 562 ? -36.125 -17.625 -2.992 1 94 562 PRO A C 1
ATOM 4532 O O . PRO A 1 562 ? -35.094 -17.734 -3.672 1 94 562 PRO A O 1
ATOM 4535 N N . GLU A 1 563 ? -36.844 -18.656 -2.658 1 95.5 563 GLU A N 1
ATOM 4536 C CA . GLU A 1 563 ? -36.438 -20.016 -3.018 1 95.5 563 GLU A CA 1
ATOM 4537 C C . GLU A 1 563 ? -36.375 -20.188 -4.531 1 95.5 563 GLU A C 1
ATOM 4539 O O . GLU A 1 563 ? -35.438 -20.781 -5.059 1 95.5 563 GLU A O 1
ATOM 4544 N N . SER A 1 564 ? -37.375 -19.672 -5.227 1 94.19 564 SER A N 1
ATOM 4545 C CA . SER A 1 564 ? -37.438 -19.766 -6.684 1 94.19 564 SER A CA 1
ATOM 4546 C C . SER A 1 564 ? -36.344 -18.953 -7.332 1 94.19 564 SER A C 1
ATOM 4548 O O . SER A 1 564 ? -35.781 -19.344 -8.359 1 94.19 564 SER A O 1
ATOM 4550 N N . TYR A 1 565 ? -36.094 -17.891 -6.824 1 94.19 565 TYR A N 1
ATOM 4551 C CA . TYR A 1 565 ? -35.031 -17.047 -7.359 1 94.19 565 TYR A CA 1
ATOM 4552 C C . TYR A 1 565 ? -33.688 -17.734 -7.273 1 94.19 565 TYR A C 1
ATOM 4554 O O . TYR A 1 565 ? -32.938 -17.797 -8.258 1 94.19 565 TYR A O 1
ATOM 4562 N N . TYR A 1 566 ? -33.312 -18.25 -6.094 1 97.06 566 TYR A N 1
ATOM 4563 C CA . TYR A 1 566 ? -31.984 -18.844 -5.887 1 97.06 566 TYR A CA 1
ATOM 4564 C C . TYR A 1 566 ? -31.859 -20.172 -6.629 1 97.06 566 TYR A C 1
ATOM 4566 O O . TYR A 1 566 ? -30.75 -20.609 -6.934 1 97.06 566 TYR A O 1
ATOM 4574 N N . LYS A 1 567 ? -32.969 -20.797 -6.891 1 97.19 567 LYS A N 1
ATOM 4575 C CA . LYS A 1 567 ? -32.938 -21.984 -7.73 1 97.19 567 LYS A CA 1
ATOM 4576 C C . LYS A 1 567 ? -32.594 -21.641 -9.172 1 97.19 567 LYS A C 1
ATOM 4578 O O . LYS A 1 567 ? -31.656 -22.203 -9.75 1 97.19 567 LYS A O 1
ATOM 4583 N N . GLU A 1 568 ? -33.281 -20.609 -9.742 1 95.38 568 GLU A N 1
ATOM 4584 C CA . GLU A 1 568 ? -33.156 -20.266 -11.156 1 95.38 568 GLU A CA 1
ATOM 4585 C C . GLU A 1 568 ? -31.906 -19.453 -11.43 1 95.38 568 GLU A C 1
ATOM 4587 O O . GLU A 1 568 ? -31.297 -19.578 -12.5 1 95.38 568 GLU A O 1
ATOM 4592 N N . SER A 1 569 ? -31.531 -18.672 -10.453 1 94.31 569 SER A N 1
ATOM 4593 C CA . SER A 1 569 ? -30.453 -17.719 -10.719 1 94.31 569 SER A CA 1
ATOM 4594 C C . SER A 1 569 ? -29.125 -18.203 -10.148 1 94.31 569 SER A C 1
ATOM 4596 O O . SER A 1 569 ? -28.062 -17.688 -10.5 1 94.31 569 SER A O 1
ATOM 4598 N N . LEU A 1 570 ? -29.125 -19.219 -9.352 1 96.88 570 LEU A N 1
ATOM 4599 C CA . LEU A 1 570 ? -27.875 -19.625 -8.695 1 96.88 570 LEU A CA 1
ATOM 4600 C C . LEU A 1 570 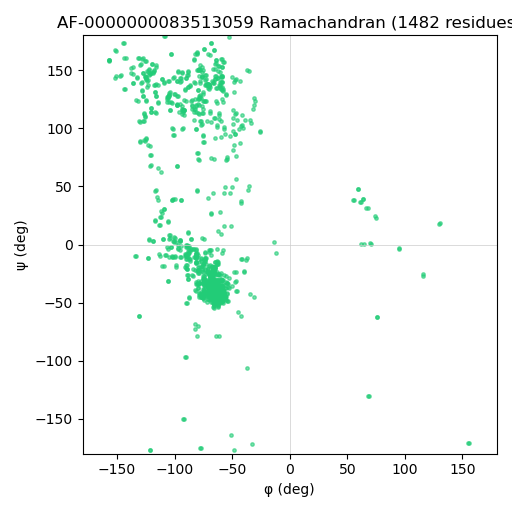? -27.641 -21.125 -8.867 1 96.88 570 LEU A C 1
ATOM 4602 O O . LEU A 1 570 ? -26.734 -21.531 -9.609 1 96.88 570 LEU A O 1
ATOM 4606 N N . SER A 1 571 ? -28.547 -22.016 -8.344 1 97.94 571 SER A N 1
ATOM 4607 C CA . SER A 1 571 ? -28.312 -23.453 -8.305 1 97.94 571 SER A CA 1
ATOM 4608 C C . SER A 1 571 ? -28.234 -24.047 -9.711 1 97.94 571 SER A C 1
ATOM 4610 O O . SER A 1 571 ? -27.312 -24.797 -10.023 1 97.94 571 SER A O 1
ATOM 4612 N N . ILE A 1 572 ? -29.172 -23.703 -10.555 1 98.06 572 ILE A N 1
ATOM 4613 C CA . ILE A 1 572 ? -29.234 -24.281 -11.898 1 98.06 572 ILE A CA 1
ATOM 4614 C C . ILE A 1 572 ? -28.031 -23.828 -12.711 1 98.06 572 ILE A C 1
ATOM 4616 O O . ILE A 1 572 ? -27.281 -24.656 -13.234 1 98.06 572 ILE A O 1
ATOM 4620 N N . PRO A 1 573 ? -27.828 -22.562 -12.773 1 97.31 573 PRO A N 1
ATOM 4621 C CA . PRO A 1 573 ? -26.672 -22.125 -13.57 1 97.31 573 PRO A CA 1
ATOM 4622 C C . PRO A 1 573 ? -25.344 -22.625 -12.992 1 97.31 573 PRO A C 1
ATOM 4624 O O . PRO A 1 573 ? -24.422 -22.922 -13.742 1 97.31 573 PRO A O 1
ATOM 4627 N N . LEU A 1 574 ? -25.156 -22.703 -11.734 1 97.94 574 LEU A N 1
ATOM 4628 C CA . LEU A 1 574 ? -23.922 -23.125 -11.086 1 97.94 574 LEU A CA 1
ATOM 4629 C C . LEU A 1 574 ? -23.609 -24.578 -11.43 1 97.94 574 LEU A C 1
ATOM 4631 O O . LEU A 1 574 ? -22.5 -24.891 -11.883 1 97.94 574 LEU A O 1
ATOM 4635 N N . VAL A 1 575 ? -24.578 -25.484 -11.281 1 98.19 575 VAL A N 1
ATOM 4636 C CA . VAL A 1 575 ? -24.359 -26.906 -11.547 1 98.19 575 VAL A CA 1
ATOM 4637 C C . VAL A 1 575 ? -24.141 -27.141 -13.039 1 98.19 575 VAL A C 1
ATOM 4639 O O . VAL A 1 575 ? -23.266 -27.891 -13.43 1 98.19 575 VAL A O 1
ATOM 4642 N N . SER A 1 576 ? -24.922 -26.469 -13.797 1 97.75 576 SER A N 1
ATOM 4643 C CA . SER A 1 576 ? -24.797 -26.609 -15.242 1 97.75 576 SER A CA 1
ATOM 4644 C C . SER A 1 576 ? -23.406 -26.188 -15.719 1 97.75 576 SER A C 1
ATOM 4646 O O . SER A 1 576 ? -22.781 -26.891 -16.516 1 97.75 576 SER A O 1
ATOM 4648 N N . ARG A 1 577 ? -22.984 -25.109 -15.219 1 95.56 577 ARG A N 1
ATOM 4649 C CA . ARG A 1 577 ? -21.688 -24.578 -15.648 1 95.56 577 ARG A CA 1
ATOM 4650 C C . ARG A 1 577 ? -20.547 -25.422 -15.109 1 95.56 577 ARG A C 1
ATOM 4652 O O . ARG A 1 577 ? -19.516 -25.578 -15.773 1 95.56 577 ARG A O 1
ATOM 4659 N N . VAL A 1 578 ? -20.625 -25.938 -13.93 1 97.19 578 VAL A N 1
ATOM 4660 C CA . VAL A 1 578 ? -19.609 -26.812 -13.383 1 97.19 578 VAL A CA 1
ATOM 4661 C C . VAL A 1 578 ? -19.453 -28.047 -14.266 1 97.19 578 VAL A C 1
ATOM 4663 O O . VAL A 1 578 ? -18.328 -28.469 -14.555 1 97.19 578 VAL A O 1
ATOM 4666 N N . ILE A 1 579 ? -20.578 -28.609 -14.703 1 97.31 579 ILE A N 1
ATOM 4667 C CA . ILE A 1 579 ? -20.562 -29.781 -15.586 1 97.31 579 ILE A CA 1
ATOM 4668 C C . ILE A 1 579 ? -19.859 -29.422 -16.891 1 97.31 579 ILE A C 1
ATOM 4670 O O . ILE A 1 579 ? -19 -30.172 -17.375 1 97.31 579 ILE A O 1
ATOM 4674 N N . GLN A 1 580 ? -20.25 -28.281 -17.344 1 95.12 580 GLN A N 1
ATOM 4675 C CA . GLN A 1 580 ? -19.672 -27.844 -18.609 1 95.12 580 GLN A CA 1
ATOM 4676 C C . GLN A 1 580 ? -18.172 -27.609 -18.469 1 95.12 580 GLN A C 1
ATOM 4678 O O . GLN A 1 580 ? -17.406 -28 -19.359 1 95.12 580 GLN A O 1
ATOM 4683 N N . GLU A 1 581 ? -17.75 -27 -17.406 1 93.94 581 GLU A N 1
ATOM 4684 C CA . GLU A 1 581 ? -16.344 -26.719 -17.172 1 93.94 581 GLU A CA 1
ATOM 4685 C C . GLU A 1 581 ? -15.531 -28.016 -17.047 1 93.94 581 GLU A C 1
ATOM 4687 O O . GLU A 1 581 ? -14.414 -28.109 -17.562 1 93.94 581 GLU A O 1
ATOM 4692 N N . LEU A 1 582 ? -16.047 -28.953 -16.375 1 95.06 582 LEU A N 1
ATOM 4693 C CA . LEU A 1 582 ? -15.359 -30.234 -16.219 1 95.06 582 LEU A CA 1
ATOM 4694 C C . LEU A 1 582 ? -15.195 -30.938 -17.562 1 95.06 582 LEU A C 1
ATOM 4696 O O . LEU A 1 582 ? -14.133 -31.5 -17.844 1 95.06 582 LEU A O 1
ATOM 4700 N N . LYS A 1 583 ? -16.172 -30.859 -18.344 1 93.69 583 LYS A N 1
ATOM 4701 C CA . LYS A 1 583 ? -16.109 -31.5 -19.656 1 93.69 583 LYS A CA 1
ATOM 4702 C C . LYS A 1 583 ? -15.078 -30.812 -20.547 1 93.69 583 LYS A C 1
ATOM 4704 O O . LYS A 1 583 ? -14.383 -31.469 -21.312 1 93.69 583 LYS A O 1
ATOM 4709 N N . GLU A 1 584 ? -15.031 -29.594 -20.422 1 91.06 584 GLU A N 1
ATOM 4710 C CA . GLU A 1 584 ? -14.141 -28.828 -21.281 1 91.06 584 GLU A CA 1
ATOM 4711 C C . GLU A 1 584 ? -12.688 -28.969 -20.859 1 91.06 584 GLU A C 1
ATOM 4713 O O . GLU A 1 584 ? -11.789 -29.109 -21.703 1 91.06 584 GLU A O 1
ATOM 4718 N N . ILE A 1 585 ? -12.422 -28.953 -19.656 1 91.06 585 ILE A N 1
ATOM 4719 C CA . ILE A 1 585 ? -11.055 -28.984 -19.141 1 91.06 585 ILE A CA 1
ATOM 4720 C C . ILE A 1 585 ? -10.477 -30.391 -19.281 1 91.06 585 ILE A C 1
ATOM 4722 O O . ILE A 1 585 ? -9.289 -30.547 -19.578 1 91.06 585 ILE A O 1
ATOM 4726 N N . PHE A 1 586 ? -11.352 -31.344 -19 1 92.69 586 PHE A N 1
ATOM 4727 C CA . PHE A 1 586 ? -10.867 -32.719 -19.109 1 92.69 586 PHE A CA 1
ATOM 4728 C C . PHE A 1 586 ? -11.266 -33.312 -20.453 1 92.69 586 PHE A C 1
ATOM 4730 O O . PHE A 1 586 ? -12.016 -34.281 -20.516 1 92.69 586 PHE A O 1
ATOM 4737 N N . SER A 1 587 ? -10.633 -32.719 -21.422 1 88.81 587 SER A N 1
ATOM 4738 C CA . SER A 1 587 ? -10.812 -33.188 -22.797 1 88.81 587 SER A CA 1
ATOM 4739 C C . SER A 1 587 ? -10.203 -34.562 -23 1 88.81 587 SER A C 1
ATOM 4741 O O . SER A 1 587 ? -9.492 -35.062 -22.141 1 88.81 587 SER A O 1
ATOM 4743 N N . GLU A 1 588 ? -10.414 -35.125 -24.109 1 88.25 588 GLU A N 1
ATOM 4744 C CA . GLU A 1 588 ? -9.867 -36.438 -24.438 1 88.25 588 GLU A CA 1
ATOM 4745 C C . GLU A 1 588 ? -8.336 -36.406 -24.438 1 88.25 588 GLU A C 1
ATOM 4747 O O . GLU A 1 588 ? -7.695 -37.344 -23.938 1 88.25 588 GLU A O 1
ATOM 4752 N N . THR A 1 589 ? -7.871 -35.375 -25.031 1 88.06 589 THR A N 1
ATOM 4753 C CA . THR A 1 589 ? -6.422 -35.219 -25.094 1 88.06 589 THR A CA 1
ATOM 4754 C C . THR A 1 589 ? -5.824 -35.125 -23.703 1 88.06 589 THR A C 1
ATOM 4756 O O . THR A 1 589 ? -4.777 -35.688 -23.422 1 88.06 589 THR A O 1
ATOM 4759 N N . HIS A 1 590 ? -6.453 -34.344 -22.906 1 90.62 590 HIS A N 1
ATOM 4760 C CA . HIS A 1 590 ? -5.984 -34.156 -21.531 1 90.62 590 HIS A CA 1
ATOM 4761 C C . HIS A 1 590 ? -6.027 -35.5 -20.781 1 90.62 590 HIS A C 1
ATOM 4763 O O . HIS A 1 590 ? -5.074 -35.844 -20.078 1 90.62 590 HIS A O 1
ATOM 4769 N N . LEU A 1 591 ? -7.031 -36.25 -20.922 1 90.69 591 LEU A N 1
ATOM 4770 C CA . LEU A 1 591 ? -7.184 -37.531 -20.234 1 90.69 591 LEU A CA 1
ATOM 4771 C C . LEU A 1 591 ? -6.133 -38.531 -20.703 1 90.69 591 LEU A C 1
ATOM 4773 O O . LEU A 1 591 ? -5.598 -39.281 -19.906 1 90.69 591 LEU A O 1
ATOM 4777 N N . LYS A 1 592 ? -5.895 -38.531 -21.953 1 89.12 592 LYS A N 1
ATOM 4778 C CA . LYS A 1 592 ? -4.848 -39.375 -22.484 1 89.12 592 LYS A CA 1
ATOM 4779 C C . LYS A 1 592 ? -3.49 -39.031 -21.875 1 89.12 592 LYS A C 1
ATOM 4781 O O . LYS A 1 592 ? -2.699 -39.938 -21.578 1 89.12 592 LYS A O 1
ATOM 4786 N N . ALA A 1 593 ? -3.256 -37.781 -21.781 1 89.94 593 ALA A N 1
ATOM 4787 C CA . ALA A 1 593 ? -2.004 -37.344 -21.172 1 89.94 593 ALA A CA 1
ATOM 4788 C C . ALA A 1 593 ? -1.898 -37.844 -19.734 1 89.94 593 ALA A C 1
ATOM 4790 O O . ALA A 1 593 ? -0.833 -38.281 -19.297 1 89.94 593 ALA A O 1
ATOM 4791 N N . LEU A 1 594 ? -2.984 -37.781 -18.969 1 90.25 594 LEU A N 1
ATOM 4792 C CA . LEU A 1 594 ? -2.988 -38.219 -17.578 1 90.25 594 LEU A CA 1
ATOM 4793 C C . LEU A 1 594 ? -2.805 -39.719 -17.484 1 90.25 594 LEU A C 1
ATOM 4795 O O . LEU A 1 594 ? -2.152 -40.219 -16.562 1 90.25 594 LEU A O 1
ATOM 4799 N N . LYS A 1 595 ? -3.318 -40.375 -18.422 1 87.69 595 LYS A N 1
ATOM 4800 C CA . LYS A 1 595 ? -3.191 -41.844 -18.438 1 87.69 595 LYS A CA 1
ATOM 4801 C C . LYS A 1 595 ? -1.758 -42.25 -18.734 1 87.69 595 LYS A C 1
ATOM 4803 O O . LYS A 1 595 ? -1.336 -43.344 -18.359 1 87.69 595 LYS A O 1
ATOM 4808 N N . CYS A 1 596 ? -1.06 -41.406 -19.391 1 87.44 596 CYS A N 1
ATOM 4809 C CA . CYS A 1 596 ? 0.337 -41.688 -19.703 1 87.44 596 CYS A CA 1
ATOM 4810 C C . CYS A 1 596 ? 1.193 -41.688 -18.438 1 87.44 596 CYS A C 1
ATOM 4812 O O . CYS A 1 596 ? 2.35 -42.094 -18.469 1 87.44 596 CYS A O 1
ATOM 4814 N N . LEU A 1 597 ? 0.656 -41.281 -17.344 1 89.19 597 LEU A N 1
ATOM 4815 C CA . LEU A 1 597 ? 1.376 -41.281 -16.078 1 89.19 597 LEU A CA 1
ATOM 4816 C C . LEU A 1 597 ? 1.618 -42.719 -15.602 1 89.19 597 LEU A C 1
ATOM 4818 O O . LEU A 1 597 ? 2.369 -42.938 -14.648 1 89.19 597 LEU A O 1
ATOM 4822 N N . SER A 1 598 ? 1.077 -43.625 -16.344 1 86.25 598 SER A N 1
ATOM 4823 C CA . SER A 1 598 ? 1.318 -45.031 -16.094 1 86.25 598 SER A CA 1
ATOM 4824 C C . SER A 1 598 ? 2.793 -45.375 -16.266 1 86.25 598 SER A C 1
ATOM 4826 O O . SER A 1 598 ? 3.254 -46.406 -15.773 1 86.25 598 SER A O 1
ATOM 4828 N N . LEU A 1 599 ? 3.535 -44.5 -16.922 1 86.25 599 LEU A N 1
ATOM 4829 C CA . LEU A 1 599 ? 4.953 -44.719 -17.188 1 86.25 599 LEU A CA 1
ATOM 4830 C C . LEU A 1 599 ? 5.773 -44.562 -15.906 1 86.25 599 LEU A C 1
ATOM 4832 O O . LEU A 1 599 ? 6.93 -45 -15.852 1 86.25 599 LEU A O 1
ATOM 4836 N N . VAL A 1 600 ? 5.242 -43.969 -14.922 1 89.81 600 VAL A N 1
ATOM 4837 C CA . VAL A 1 600 ? 5.934 -43.812 -13.648 1 89.81 600 VAL A CA 1
ATOM 4838 C C . VAL A 1 600 ? 6.027 -45.188 -12.953 1 89.81 600 VAL A C 1
ATOM 4840 O O . VAL A 1 600 ? 5.031 -45.906 -12.828 1 89.81 600 VAL A O 1
ATOM 4843 N N . PRO A 1 601 ? 7.133 -45.469 -12.461 1 88.12 601 PRO A N 1
ATOM 4844 C CA . PRO A 1 601 ? 7.391 -46.812 -11.969 1 88.12 601 PRO A CA 1
ATOM 4845 C C . PRO A 1 601 ? 6.406 -47.25 -10.891 1 88.12 601 PRO A C 1
ATOM 4847 O O . PRO A 1 601 ? 5.953 -48.406 -10.891 1 88.12 601 PRO A O 1
ATOM 4850 N N . SER A 1 602 ? 6.078 -46.438 -9.969 1 86.69 602 SER A N 1
ATOM 4851 C CA . SER A 1 602 ? 5.152 -46.812 -8.898 1 86.69 602 SER A CA 1
ATOM 4852 C C . SER A 1 602 ? 3.775 -47.156 -9.461 1 86.69 602 SER A C 1
ATOM 4854 O O . SER A 1 602 ? 3.061 -48 -8.891 1 86.69 602 SER A O 1
ATOM 4856 N N . VAL A 1 603 ? 3.402 -46.531 -10.516 1 86.69 603 VAL A N 1
ATOM 4857 C CA . VAL A 1 603 ? 2.123 -46.781 -11.164 1 86.69 603 VAL A CA 1
ATOM 4858 C C . VAL A 1 603 ? 2.221 -48.062 -12 1 86.69 603 VAL A C 1
ATOM 4860 O O . VAL A 1 603 ? 1.313 -48.906 -11.977 1 86.69 603 VAL A O 1
ATOM 4863 N N . MET A 1 604 ? 3.277 -48.125 -12.703 1 81.81 604 MET A N 1
ATOM 4864 C CA . MET A 1 604 ? 3.508 -49.312 -13.555 1 81.81 604 MET A CA 1
ATOM 4865 C C . MET A 1 604 ? 3.557 -50.562 -12.719 1 81.81 604 MET A C 1
ATOM 4867 O O . MET A 1 604 ? 3.104 -51.625 -13.164 1 81.81 604 MET A O 1
ATOM 4871 N N . GLY A 1 605 ? 4.156 -50.469 -11.578 1 76.31 605 GLY A N 1
ATOM 4872 C CA . GLY A 1 605 ? 4.27 -51.656 -10.711 1 76.31 605 GLY A CA 1
ATOM 4873 C C . GLY A 1 605 ? 2.93 -52.125 -10.188 1 76.31 605 GLY A C 1
ATOM 4874 O O . GLY A 1 605 ? 2.764 -53.312 -9.891 1 76.31 605 GLY A O 1
ATOM 4875 N N . GLN A 1 606 ? 2.033 -51.281 -10 1 75.06 606 GLN A N 1
ATOM 4876 C CA . GLN A 1 606 ? 0.749 -51.625 -9.414 1 75.06 606 GLN A CA 1
ATOM 4877 C C . GLN A 1 606 ? -0.248 -52.062 -10.477 1 75.06 606 GLN A C 1
ATOM 4879 O O . GLN A 1 606 ? -1.217 -52.781 -10.18 1 75.06 606 GLN A O 1
ATOM 4884 N N . MET A 1 607 ? -0.04 -51.562 -11.695 1 69.38 607 MET A N 1
ATOM 4885 C CA . MET A 1 607 ? -1.034 -51.812 -12.734 1 69.38 607 MET A CA 1
ATOM 4886 C C . MET A 1 607 ? -0.696 -53.094 -13.516 1 69.38 607 MET A C 1
ATOM 4888 O O . MET A 1 607 ? 0.471 -53.469 -13.617 1 69.38 607 MET A O 1
ATOM 4892 N N . LYS A 1 608 ? -1.659 -53.938 -13.711 1 59.28 608 LYS A N 1
ATOM 4893 C CA . LYS A 1 608 ? -1.503 -54.906 -14.773 1 59.28 608 LYS A CA 1
ATOM 4894 C C . LYS A 1 608 ? -1.468 -54.25 -16.141 1 59.28 608 LYS A C 1
ATOM 4896 O O . LYS A 1 608 ? -2.475 -53.719 -16.594 1 59.28 608 LYS A O 1
ATOM 4901 N N . PHE A 1 609 ? -0.339 -53.594 -16.453 1 54.41 609 PHE A N 1
ATOM 4902 C CA . PHE A 1 609 ? -0.154 -52.781 -17.641 1 54.41 609 PHE A CA 1
ATOM 4903 C C . PHE A 1 609 ? -0.65 -53.531 -18.891 1 54.41 609 PHE A C 1
ATOM 4905 O O . PHE A 1 609 ? -0.224 -54.656 -19.156 1 54.41 609 PHE A O 1
ATOM 4912 N N . ASN A 1 610 ? -1.798 -53.312 -19.266 1 55.72 610 ASN A N 1
ATOM 4913 C CA . ASN A 1 610 ? -2.26 -53.875 -20.531 1 55.72 610 ASN A CA 1
ATOM 4914 C C . ASN A 1 610 ? -1.83 -53 -21.703 1 55.72 610 ASN A C 1
ATOM 4916 O O . ASN A 1 610 ? -1.332 -51.875 -21.516 1 55.72 610 ASN A O 1
ATOM 4920 N N . THR A 1 611 ? -1.763 -53.469 -23.031 1 52.69 611 THR A N 1
ATOM 4921 C CA . THR A 1 611 ? -1.438 -52.969 -24.375 1 52.69 611 THR A CA 1
ATOM 4922 C C . THR A 1 611 ? -1.954 -51.531 -24.547 1 52.69 611 THR A C 1
ATOM 4924 O O . THR A 1 611 ? -1.55 -50.844 -25.484 1 52.69 611 THR A O 1
ATOM 4927 N N . SER A 1 612 ? -2.775 -50.938 -23.781 1 59.16 612 SER A N 1
ATOM 4928 C CA . SER A 1 612 ? -3.479 -49.656 -23.984 1 59.16 612 SER A CA 1
ATOM 4929 C C . SER A 1 612 ? -2.559 -48.469 -23.734 1 59.16 612 SER A C 1
ATOM 4931 O O . SER A 1 612 ? -2.781 -47.406 -24.281 1 59.16 612 SER A O 1
ATOM 4933 N N . GLU A 1 613 ? -1.491 -48.656 -23.156 1 60.97 613 GLU A N 1
ATOM 4934 C CA . GLU A 1 613 ? -0.599 -47.531 -22.859 1 60.97 613 GLU A CA 1
ATOM 4935 C C . GLU A 1 613 ? 0.098 -47.062 -24.125 1 60.97 613 GLU A C 1
ATOM 4937 O O . GLU A 1 613 ? 0.345 -45.844 -24.281 1 60.97 613 GLU A O 1
ATOM 4942 N N . GLU A 1 614 ? 0.276 -47.938 -24.953 1 63.62 614 GLU A N 1
ATOM 4943 C CA . GLU A 1 614 ? 0.89 -47.594 -26.234 1 63.62 614 GLU A CA 1
ATOM 4944 C C . GLU A 1 614 ? -0.003 -46.625 -27.031 1 63.62 614 GLU A C 1
ATOM 4946 O O . GLU A 1 614 ? 0.489 -45.719 -27.672 1 63.62 614 GLU A O 1
ATOM 4951 N N . SER A 1 615 ? -1.184 -46.812 -26.875 1 70.19 615 SER A N 1
ATOM 4952 C CA . SER A 1 615 ? -2.107 -45.969 -27.625 1 70.19 615 SER A CA 1
ATOM 4953 C C . SER A 1 615 ? -2.15 -44.531 -27.062 1 70.19 615 SER A C 1
ATOM 4955 O O . SER A 1 615 ? -2.287 -43.562 -27.828 1 70.19 615 SER A O 1
ATOM 4957 N N . ASN A 1 616 ? -1.955 -44.438 -25.891 1 74.81 616 ASN A N 1
ATOM 4958 C CA . ASN A 1 616 ? -1.979 -43.125 -25.281 1 74.81 616 ASN A CA 1
ATOM 4959 C C . ASN A 1 616 ? -0.714 -42.312 -25.594 1 74.81 616 ASN A C 1
ATOM 4961 O O . ASN A 1 616 ? -0.762 -41.094 -25.734 1 74.81 616 ASN A O 1
ATOM 4965 N N . ALA A 1 617 ? 0.221 -43.031 -25.766 1 74.44 617 ALA A N 1
ATOM 4966 C CA . ALA A 1 617 ? 1.514 -42.406 -26 1 74.44 617 ALA A CA 1
ATOM 4967 C C . ALA A 1 617 ? 1.611 -41.875 -27.438 1 74.44 617 ALA A C 1
ATOM 4969 O O . ALA A 1 617 ? 2.469 -41.031 -27.734 1 74.44 617 ALA A O 1
ATOM 4970 N N . ASP A 1 618 ? 0.689 -42.281 -28.188 1 77.88 618 ASP A N 1
ATOM 4971 C CA . ASP A 1 618 ? 0.689 -41.875 -29.594 1 77.88 618 ASP A CA 1
ATOM 4972 C C . ASP A 1 618 ? 0.438 -40.375 -29.719 1 77.88 618 ASP A C 1
ATOM 4974 O O . ASP A 1 618 ? 0.8 -39.781 -30.719 1 77.88 618 ASP A O 1
ATOM 4978 N N . LEU A 1 619 ? -0.069 -39.844 -28.719 1 81.19 619 LEU A N 1
ATOM 4979 C CA . LEU A 1 619 ? -0.379 -38.406 -28.719 1 81.19 619 LEU A CA 1
ATOM 4980 C C . LEU A 1 619 ? 0.887 -37.594 -28.875 1 81.19 619 LEU A C 1
ATOM 4982 O O . LEU A 1 619 ? 0.875 -36.562 -29.578 1 81.19 619 LEU A O 1
ATOM 4986 N N . TYR A 1 620 ? 1.979 -38.062 -28.281 1 82.94 620 TYR A N 1
ATOM 4987 C CA . TYR A 1 620 ? 3.219 -37.281 -28.297 1 82.94 620 TYR A CA 1
ATOM 4988 C C . TYR A 1 620 ? 4.273 -37.969 -29.156 1 82.94 620 TYR A C 1
ATOM 4990 O O . TYR A 1 620 ? 5.473 -37.844 -28.906 1 82.94 620 TYR A O 1
ATOM 4998 N N . ARG A 1 621 ? 3.871 -38.656 -30.078 1 85.12 621 ARG A N 1
ATOM 4999 C CA . ARG A 1 621 ? 4.758 -39.438 -30.922 1 85.12 621 ARG A CA 1
ATOM 5000 C C . ARG A 1 621 ? 5.777 -38.562 -31.625 1 85.12 621 ARG A C 1
ATOM 5002 O O . ARG A 1 621 ? 6.953 -38.906 -31.734 1 85.12 621 ARG A O 1
ATOM 5009 N N . ASN A 1 622 ? 5.324 -37.406 -32.062 1 84.88 622 ASN A N 1
ATOM 5010 C CA . ASN A 1 622 ? 6.184 -36.5 -32.812 1 84.88 622 ASN A CA 1
ATOM 5011 C C . ASN A 1 622 ? 7.207 -35.812 -31.906 1 84.88 622 ASN A C 1
ATOM 5013 O O . ASN A 1 622 ? 8.18 -35.219 -32.375 1 84.88 622 ASN A O 1
ATOM 5017 N N . ASP A 1 623 ? 7.059 -35.906 -30.641 1 87.75 623 ASP A N 1
ATOM 5018 C CA . ASP A 1 623 ? 7.961 -35.281 -29.688 1 87.75 623 ASP A CA 1
ATOM 5019 C C . ASP A 1 623 ? 9.102 -36.219 -29.312 1 87.75 623 ASP A C 1
ATOM 5021 O O . ASP A 1 623 ? 10.078 -35.781 -28.688 1 87.75 623 ASP A O 1
ATOM 5025 N N . LEU A 1 624 ? 8.984 -37.406 -29.703 1 89.69 624 LEU A N 1
ATOM 5026 C CA . LEU A 1 624 ? 9.953 -38.406 -29.297 1 89.69 624 LEU A CA 1
ATOM 5027 C C . LEU A 1 624 ? 11.133 -38.469 -30.266 1 89.69 624 LEU A C 1
ATOM 5029 O O . LEU A 1 624 ? 10.961 -38.219 -31.469 1 89.69 624 LEU A O 1
ATOM 5033 N N . PRO A 1 625 ? 12.211 -38.781 -29.75 1 89.5 625 PRO A N 1
ATOM 5034 C CA . PRO A 1 625 ? 13.375 -38.875 -30.641 1 89.5 625 PRO A CA 1
ATOM 5035 C C . PRO A 1 625 ? 13.258 -40 -31.641 1 89.5 625 PRO A C 1
ATOM 5037 O O . PRO A 1 625 ? 13.594 -39.844 -32.812 1 89.5 625 PRO A O 1
ATOM 5040 N N . ASN A 1 626 ? 12.812 -41.219 -31.141 1 90.75 626 ASN A N 1
ATOM 5041 C CA . ASN A 1 626 ? 12.617 -42.375 -32 1 90.75 626 ASN A CA 1
ATOM 5042 C C . ASN A 1 626 ? 11.25 -43 -31.781 1 90.75 626 ASN A C 1
ATOM 5044 O O . ASN A 1 626 ? 11.133 -44.031 -31.125 1 90.75 626 ASN A O 1
ATOM 5048 N N . PRO A 1 627 ? 10.289 -42.531 -32.5 1 88.81 627 PRO A N 1
ATOM 5049 C CA . PRO A 1 627 ? 8.922 -42.969 -32.281 1 88.81 627 PRO A CA 1
ATOM 5050 C C . PRO A 1 627 ? 8.703 -44.438 -32.656 1 88.81 627 PRO A C 1
ATOM 5052 O O . PRO A 1 627 ? 7.902 -45.125 -32 1 88.81 627 PRO A O 1
ATOM 5055 N N . ASP A 1 628 ? 9.414 -44.938 -33.562 1 88 628 ASP A N 1
ATOM 5056 C CA . ASP A 1 628 ? 9.203 -46.312 -34.062 1 88 628 ASP A CA 1
ATOM 5057 C C . ASP A 1 628 ? 9.664 -47.344 -33.031 1 88 628 ASP A C 1
ATOM 5059 O O . ASP A 1 628 ? 9.172 -48.469 -33.031 1 88 628 ASP A O 1
ATOM 5063 N N . THR A 1 629 ? 10.555 -47 -32.188 1 90 629 THR A N 1
ATOM 5064 C CA . THR A 1 629 ? 11.086 -47.938 -31.203 1 90 629 THR A CA 1
ATOM 5065 C C . THR A 1 629 ? 10.344 -47.812 -29.875 1 90 629 THR A C 1
ATOM 5067 O O . THR A 1 629 ? 10.695 -48.469 -28.906 1 90 629 THR A O 1
ATOM 5070 N N . LEU A 1 630 ? 9.352 -47 -29.844 1 88.19 630 LEU A N 1
ATOM 5071 C CA . LEU A 1 630 ? 8.664 -46.688 -28.594 1 88.19 630 LEU A CA 1
ATOM 5072 C C . LEU A 1 630 ? 8.047 -47.938 -28 1 88.19 630 LEU A C 1
ATOM 5074 O O . LEU A 1 630 ? 8.219 -48.219 -26.812 1 88.19 630 LEU A O 1
ATOM 5078 N N . PRO A 1 631 ? 7.352 -48.812 -28.781 1 84.38 631 PRO A N 1
ATOM 5079 C CA . PRO A 1 631 ? 6.734 -50 -28.172 1 84.38 631 PRO A CA 1
ATOM 5080 C C . PRO A 1 631 ? 7.762 -50.938 -27.547 1 84.38 631 PRO A C 1
ATOM 5082 O O . PRO A 1 631 ? 7.527 -51.469 -26.453 1 84.38 631 PRO A O 1
ATOM 5085 N N . ALA A 1 632 ? 8.836 -51.094 -28.234 1 88.88 632 ALA A N 1
ATOM 5086 C CA . ALA A 1 632 ? 9.891 -51.938 -27.703 1 88.88 632 ALA A CA 1
ATOM 5087 C C . ALA A 1 632 ? 10.477 -51.344 -26.422 1 88.88 632 ALA A C 1
ATOM 5089 O O . ALA A 1 632 ? 10.75 -52.094 -25.469 1 88.88 632 ALA A O 1
ATOM 5090 N N . GLU A 1 633 ? 10.688 -50.094 -26.516 1 90.44 633 GLU A N 1
ATOM 5091 C CA . GLU A 1 633 ? 11.234 -49.406 -25.344 1 90.44 633 GLU A CA 1
ATOM 5092 C C . GLU A 1 633 ? 10.273 -49.5 -24.156 1 90.44 633 GLU A C 1
ATOM 5094 O O . GLU A 1 633 ? 10.711 -49.719 -23.016 1 90.44 633 GLU A O 1
ATOM 5099 N N . LEU A 1 634 ? 9.039 -49.344 -24.422 1 86.5 634 LEU A N 1
ATOM 5100 C CA . LEU A 1 634 ? 8.031 -49.438 -23.375 1 86.5 634 LEU A CA 1
ATOM 5101 C C . LEU A 1 634 ? 7.984 -50.844 -22.781 1 86.5 634 LEU A C 1
ATOM 5103 O O . LEU A 1 634 ? 7.789 -51 -21.578 1 86.5 634 LEU A O 1
ATOM 5107 N N . HIS A 1 635 ? 8.094 -51.781 -23.625 1 84.94 635 HIS A N 1
ATOM 5108 C CA . HIS A 1 635 ? 8.117 -53.156 -23.156 1 84.94 635 HIS A CA 1
ATOM 5109 C C . HIS A 1 635 ? 9.281 -53.406 -22.203 1 84.94 635 HIS A C 1
ATOM 5111 O O . HIS A 1 635 ? 9.102 -54 -21.141 1 84.94 635 HIS A O 1
ATOM 5117 N N . CYS A 1 636 ? 10.414 -52.969 -22.609 1 88.56 636 CYS A N 1
ATOM 5118 C CA . CYS A 1 636 ? 11.602 -53.094 -21.766 1 88.56 636 CYS A CA 1
ATOM 5119 C C . CYS A 1 636 ? 11.43 -52.344 -20.453 1 88.56 636 CYS A C 1
ATOM 5121 O O . CYS A 1 636 ? 11.852 -52.844 -19.406 1 88.56 636 CYS A O 1
ATOM 5123 N N . TRP A 1 637 ? 10.922 -51.156 -20.531 1 89.19 637 TRP A N 1
ATOM 5124 C CA . TRP A 1 637 ? 10.68 -50.312 -19.344 1 89.19 637 TRP A CA 1
ATOM 5125 C C . TRP A 1 637 ? 9.734 -51.031 -18.375 1 89.19 637 TRP A C 1
ATOM 5127 O O . TRP A 1 637 ? 9.945 -51 -17.172 1 89.19 637 TRP A O 1
ATOM 5137 N N . ARG A 1 638 ? 8.805 -51.688 -18.875 1 84.06 638 ARG A N 1
ATOM 5138 C CA . ARG A 1 638 ? 7.828 -52.406 -18.062 1 84.06 638 ARG A CA 1
ATOM 5139 C C . ARG A 1 638 ? 8.469 -53.594 -17.375 1 84.06 638 ARG A C 1
ATOM 5141 O O . ARG A 1 638 ? 8.219 -53.844 -16.188 1 84.06 638 ARG A O 1
ATOM 5148 N N . ILE A 1 639 ? 9.188 -54.312 -18.078 1 82.69 639 ILE A N 1
ATOM 5149 C CA . ILE A 1 639 ? 9.844 -55.5 -17.531 1 82.69 639 ILE A CA 1
ATOM 5150 C C . ILE A 1 639 ? 10.797 -55.094 -16.406 1 82.69 639 ILE A C 1
ATOM 5152 O O . ILE A 1 639 ? 10.906 -55.781 -15.398 1 82.69 639 ILE A O 1
ATOM 5156 N N . LYS A 1 640 ? 11.406 -54.062 -16.641 1 84.81 640 LYS A N 1
ATOM 5157 C CA . LYS A 1 640 ? 12.375 -53.594 -15.664 1 84.81 640 LYS A CA 1
ATOM 5158 C C . LYS A 1 640 ? 11.711 -53.344 -14.305 1 84.81 640 LYS A C 1
ATOM 5160 O O . LYS A 1 640 ? 12.281 -53.688 -13.266 1 84.81 640 LYS A O 1
ATOM 5165 N N . TRP A 1 641 ? 10.586 -52.781 -14.273 1 83.5 641 TRP A N 1
ATOM 5166 C CA . TRP A 1 641 ? 9.984 -52.344 -13.008 1 83.5 641 TRP A CA 1
ATOM 5167 C C . TRP A 1 641 ? 8.961 -53.375 -12.531 1 83.5 641 TRP A C 1
ATOM 5169 O O . TRP A 1 641 ? 8.57 -53.375 -11.359 1 83.5 641 TRP A O 1
ATOM 5179 N N . LYS A 1 642 ? 8.492 -54.219 -13.398 1 73.56 642 LYS A N 1
ATOM 5180 C CA . LYS A 1 642 ? 7.574 -55.281 -12.984 1 73.56 642 LYS A CA 1
ATOM 5181 C C . LYS A 1 642 ? 8.25 -56.25 -12.039 1 73.56 642 LYS A C 1
ATOM 5183 O O . LYS A 1 642 ? 7.629 -56.75 -11.102 1 73.56 642 LYS A O 1
ATOM 5188 N N . HIS A 1 643 ? 9.508 -56.594 -12.359 1 67.38 643 HIS A N 1
ATOM 5189 C CA . HIS A 1 643 ? 10.195 -57.625 -11.602 1 67.38 643 HIS A CA 1
ATOM 5190 C C . HIS A 1 643 ? 10.914 -57.031 -10.391 1 67.38 643 HIS A C 1
ATOM 5192 O O . HIS A 1 643 ? 11.523 -57.781 -9.609 1 67.38 643 HIS A O 1
ATOM 5198 N N . ARG A 1 644 ? 10.953 -55.656 -10.312 1 64.62 644 ARG A N 1
ATOM 5199 C CA . ARG A 1 644 ? 11.625 -55.125 -9.141 1 64.62 644 ARG A CA 1
ATOM 5200 C C . ARG A 1 644 ? 10.75 -55.25 -7.898 1 64.62 644 ARG A C 1
ATOM 5202 O O . ARG A 1 644 ? 9.531 -55.062 -7.973 1 64.62 644 ARG A O 1
ATOM 5209 N N . GLY A 1 645 ? 11.023 -56.219 -6.988 1 54.47 645 GLY A N 1
ATOM 5210 C CA . GLY A 1 645 ? 10.391 -56.75 -5.781 1 54.47 645 GLY A CA 1
ATOM 5211 C C . GLY A 1 645 ? 9.734 -55.656 -4.945 1 54.47 645 GLY A C 1
ATOM 5212 O O . GLY A 1 645 ? 10.031 -54.469 -5.113 1 54.47 645 GLY A O 1
ATOM 5213 N N . LYS A 1 646 ? 8.594 -56.031 -4.168 1 57.56 646 LYS A N 1
ATOM 5214 C CA . LYS A 1 646 ? 7.75 -55.375 -3.158 1 57.56 646 LYS A CA 1
ATOM 5215 C C . LYS A 1 646 ? 8.586 -54.531 -2.197 1 57.56 646 LYS A C 1
ATOM 5217 O O . LYS A 1 646 ? 8.094 -53.562 -1.626 1 57.56 646 LYS A O 1
ATOM 5222 N N . ASP A 1 647 ? 9.953 -54.844 -2.027 1 61.47 647 ASP A N 1
ATOM 5223 C CA . ASP A 1 647 ? 10.688 -54.281 -0.895 1 61.47 647 ASP A CA 1
ATOM 5224 C C . ASP A 1 647 ? 11.43 -53 -1.293 1 61.47 647 ASP A C 1
ATOM 5226 O O . ASP A 1 647 ? 12.078 -52.375 -0.458 1 61.47 647 ASP A O 1
ATOM 5230 N N . VAL A 1 648 ? 11.422 -52.562 -2.662 1 68.56 648 VAL A N 1
ATOM 5231 C CA . VAL A 1 648 ? 12.211 -51.375 -2.996 1 68.56 648 VAL A CA 1
ATOM 5232 C C . VAL A 1 648 ? 11.281 -50.188 -3.199 1 68.56 648 VAL A C 1
ATOM 5234 O O . VAL A 1 648 ? 10.219 -50.312 -3.811 1 68.56 648 VAL A O 1
ATOM 5237 N N . ASP A 1 649 ? 11.57 -49.156 -2.555 1 80.31 649 ASP A N 1
ATOM 5238 C CA . ASP A 1 649 ? 10.828 -47.906 -2.719 1 80.31 649 ASP A CA 1
ATOM 5239 C C . ASP A 1 649 ? 10.984 -47.375 -4.137 1 80.31 649 ASP A C 1
ATOM 5241 O O . ASP A 1 649 ? 12.078 -46.969 -4.539 1 80.31 649 ASP A O 1
ATOM 5245 N N . LEU A 1 650 ? 9.93 -47.562 -4.996 1 85.56 650 LEU A N 1
ATOM 5246 C CA . LEU A 1 650 ? 9.93 -47.094 -6.379 1 85.56 650 LEU A CA 1
ATOM 5247 C C . LEU A 1 650 ? 9.641 -45.594 -6.438 1 85.56 650 LEU A C 1
ATOM 5249 O O . LEU A 1 650 ? 8.93 -45.062 -5.582 1 85.56 650 LEU A O 1
ATOM 5253 N N . PRO A 1 651 ? 10.242 -45 -7.504 1 88.94 651 PRO A N 1
ATOM 5254 C CA . PRO A 1 651 ? 9.898 -43.562 -7.684 1 88.94 651 PRO A CA 1
ATOM 5255 C C . PRO A 1 651 ? 8.391 -43.344 -7.852 1 88.94 651 PRO A C 1
ATOM 5257 O O . PRO A 1 651 ? 7.75 -44.062 -8.641 1 88.94 651 PRO A O 1
ATOM 5260 N N . SER A 1 652 ? 7.832 -42.438 -7.168 1 88.44 652 SER A N 1
ATOM 5261 C CA . SER A 1 652 ? 6.391 -42.219 -7.133 1 88.44 652 SER A CA 1
ATOM 5262 C C . SER A 1 652 ? 6.004 -40.969 -7.895 1 88.44 652 SER A C 1
ATOM 5264 O O . SER A 1 652 ? 4.816 -40.719 -8.117 1 88.44 652 SER A O 1
ATOM 5266 N N . THR A 1 653 ? 6.941 -40.188 -8.297 1 89.88 653 THR A N 1
ATOM 5267 C CA . THR A 1 653 ? 6.656 -38.969 -9.047 1 89.88 653 THR A CA 1
ATOM 5268 C C . THR A 1 653 ? 7.465 -38.938 -10.336 1 89.88 653 THR A C 1
ATOM 5270 O O . THR A 1 653 ? 8.43 -39.688 -10.5 1 89.88 653 THR A O 1
ATOM 5273 N N . ILE A 1 654 ? 7.039 -38.156 -11.227 1 91 654 ILE A N 1
ATOM 5274 C CA . ILE A 1 654 ? 7.773 -37.969 -12.469 1 91 654 ILE A CA 1
ATOM 5275 C C . ILE A 1 654 ? 9.172 -37.406 -12.172 1 91 654 ILE A C 1
ATOM 5277 O O . ILE A 1 654 ? 10.148 -37.812 -12.797 1 91 654 ILE A O 1
ATOM 5281 N N . TYR A 1 655 ? 9.25 -36.562 -11.188 1 89.62 655 TYR A N 1
ATOM 5282 C CA . TYR A 1 655 ? 10.516 -35.938 -10.805 1 89.62 655 TYR A CA 1
ATOM 5283 C C . TYR A 1 655 ? 11.516 -36.969 -10.344 1 89.62 655 TYR A C 1
ATOM 5285 O O . TYR A 1 655 ? 12.664 -37 -10.812 1 89.62 655 TYR A O 1
ATOM 5293 N N . GLN A 1 656 ? 11.062 -37.812 -9.477 1 90.06 656 GLN A N 1
ATOM 5294 C CA . GLN A 1 656 ? 11.938 -38.875 -8.977 1 90.06 656 GLN A CA 1
ATOM 5295 C C . GLN A 1 656 ? 12.398 -39.781 -10.102 1 90.06 656 GLN A C 1
ATOM 5297 O O . GLN A 1 656 ? 13.539 -40.25 -10.109 1 90.06 656 GLN A O 1
ATOM 5302 N N . THR A 1 657 ? 11.523 -40 -10.977 1 92 657 THR A N 1
ATOM 5303 C CA . THR A 1 657 ? 11.836 -40.875 -12.102 1 92 657 THR A CA 1
ATOM 5304 C C . THR A 1 657 ? 12.875 -40.219 -13.016 1 92 657 THR A C 1
ATOM 5306 O O . THR A 1 657 ? 13.797 -40.906 -13.492 1 92 657 THR A O 1
ATOM 5309 N N . LEU A 1 658 ? 12.727 -39 -13.266 1 92.75 658 LEU A N 1
ATOM 5310 C CA . LEU A 1 658 ? 13.633 -38.25 -14.148 1 92.75 658 LEU A CA 1
ATOM 5311 C C . LEU A 1 658 ? 15.016 -38.125 -13.516 1 92.75 658 LEU A C 1
ATOM 5313 O O . LEU A 1 658 ? 16.016 -37.969 -14.227 1 92.75 658 LEU A O 1
ATOM 5317 N N . GLN A 1 659 ? 15.078 -38.25 -12.211 1 90.31 659 GLN A N 1
ATOM 5318 C CA . GLN A 1 659 ? 16.344 -38.094 -11.516 1 90.31 659 GLN A CA 1
ATOM 5319 C C . GLN A 1 659 ? 17.141 -39.406 -11.547 1 90.31 659 GLN A C 1
ATOM 5321 O O . GLN A 1 659 ? 18.344 -39.406 -11.273 1 90.31 659 GLN A O 1
ATOM 5326 N N . LEU A 1 660 ? 16.422 -40.375 -11.977 1 90.25 660 LEU A N 1
ATOM 5327 C CA . LEU A 1 660 ? 17.125 -41.656 -12.086 1 90.25 660 LEU A CA 1
ATOM 5328 C C . LEU A 1 660 ? 18.141 -41.625 -13.219 1 90.25 660 LEU A C 1
ATOM 5330 O O . LEU A 1 660 ? 17.828 -41.156 -14.32 1 90.25 660 LEU A O 1
ATOM 5334 N N . SER A 1 661 ? 19.312 -42.156 -12.977 1 86.44 661 SER A N 1
ATOM 5335 C CA . SER A 1 661 ? 20.359 -42.188 -13.992 1 86.44 661 SER A CA 1
ATOM 5336 C C . SER A 1 661 ? 20.016 -43.188 -15.109 1 86.44 661 SER A C 1
ATOM 5338 O O . SER A 1 661 ? 20.422 -43 -16.266 1 86.44 661 SER A O 1
ATOM 5340 N N . GLU A 1 662 ? 19.203 -44.125 -14.867 1 86.5 662 GLU A N 1
ATOM 5341 C CA . GLU A 1 662 ? 18.891 -45.219 -15.805 1 86.5 662 GLU A CA 1
ATOM 5342 C C . GLU A 1 662 ? 17.891 -44.75 -16.859 1 86.5 662 GLU A C 1
ATOM 5344 O O . GLU A 1 662 ? 17.781 -45.344 -17.922 1 86.5 662 GLU A O 1
ATOM 5349 N N . VAL A 1 663 ? 17.188 -43.75 -16.547 1 89.69 663 VAL A N 1
ATOM 5350 C CA . VAL A 1 663 ? 16.125 -43.312 -17.453 1 89.69 663 VAL A CA 1
ATOM 5351 C C . VAL A 1 663 ? 16.734 -42.812 -18.75 1 89.69 663 VAL A C 1
ATOM 5353 O O . VAL A 1 663 ? 16.094 -42.875 -19.812 1 89.69 663 VAL A O 1
ATOM 5356 N N . LYS A 1 664 ? 17.938 -42.406 -18.703 1 87.44 664 LYS A N 1
ATOM 5357 C CA . LYS A 1 664 ? 18.609 -41.875 -19.875 1 87.44 664 LYS A CA 1
ATOM 5358 C C . LYS A 1 664 ? 18.844 -42.969 -20.922 1 87.44 664 LYS A C 1
ATOM 5360 O O . LYS A 1 664 ? 19.016 -42.688 -22.109 1 87.44 664 LYS A O 1
ATOM 5365 N N . PHE A 1 665 ? 18.781 -44.25 -20.453 1 90.44 665 PHE A N 1
ATOM 5366 C CA . PHE A 1 665 ? 18.969 -45.375 -21.359 1 90.44 665 PHE A CA 1
ATOM 5367 C C . PHE A 1 665 ? 17.688 -45.688 -22.109 1 90.44 665 PHE A C 1
ATOM 5369 O O . PHE A 1 665 ? 17.688 -46.531 -23.016 1 90.44 665 PHE A O 1
ATOM 5376 N N . PHE A 1 666 ? 16.703 -45.031 -21.797 1 92.5 666 PHE A N 1
ATOM 5377 C CA . PHE A 1 666 ? 15.414 -45.094 -22.484 1 92.5 666 PHE A CA 1
ATOM 5378 C C . PHE A 1 666 ? 15.023 -43.719 -23.016 1 92.5 666 PHE A C 1
ATOM 5380 O O . PHE A 1 666 ? 14.164 -43.062 -22.453 1 92.5 666 PHE A O 1
ATOM 5387 N N . PRO A 1 667 ? 15.469 -43.375 -24.109 1 92.38 667 PRO A N 1
ATOM 5388 C CA . PRO A 1 667 ? 15.352 -41.969 -24.594 1 92.38 667 PRO A CA 1
ATOM 5389 C C . PRO A 1 667 ? 13.898 -41.562 -24.859 1 92.38 667 PRO A C 1
ATOM 5391 O O . PRO A 1 667 ? 13.523 -40.438 -24.609 1 92.38 667 PRO A O 1
ATOM 5394 N N . ASN A 1 668 ? 13.109 -42.469 -25.406 1 91.88 668 ASN A N 1
ATOM 5395 C CA . ASN A 1 668 ? 11.719 -42.125 -25.672 1 91.88 668 ASN A CA 1
ATOM 5396 C C . ASN A 1 668 ? 10.938 -41.938 -24.375 1 91.88 668 ASN A C 1
ATOM 5398 O O . ASN A 1 668 ? 10.172 -40.969 -24.25 1 91.88 668 ASN A O 1
ATOM 5402 N N . VAL A 1 669 ? 11.164 -42.844 -23.469 1 91 669 VAL A N 1
ATOM 5403 C CA . VAL A 1 669 ? 10.5 -42.719 -22.188 1 91 669 VAL A CA 1
ATOM 5404 C C . VAL A 1 669 ? 10.953 -41.469 -21.469 1 91 669 VAL A C 1
ATOM 5406 O O . VAL A 1 669 ? 10.141 -40.75 -20.859 1 91 669 VAL A O 1
ATOM 5409 N N . TYR A 1 670 ? 12.195 -41.188 -21.609 1 93 670 TYR A N 1
ATOM 5410 C CA . TYR A 1 670 ? 12.781 -39.969 -21.016 1 93 670 TYR A CA 1
ATOM 5411 C C . TYR A 1 670 ? 12.133 -38.719 -21.562 1 93 670 TYR A C 1
ATOM 5413 O O . TYR A 1 670 ? 11.672 -37.844 -20.812 1 93 670 TYR A O 1
ATOM 5421 N N . SER A 1 671 ? 12.047 -38.625 -22.812 1 92.12 671 SER A N 1
ATOM 5422 C CA . SER A 1 671 ? 11.445 -37.469 -23.469 1 92.12 671 SER A CA 1
ATOM 5423 C C . SER A 1 671 ? 9.961 -37.375 -23.141 1 92.12 671 SER A C 1
ATOM 5425 O O . SER A 1 671 ? 9.445 -36.25 -22.969 1 92.12 671 SER A O 1
ATOM 5427 N N . PHE A 1 672 ? 9.422 -38.5 -23.125 1 91.88 672 PHE A N 1
ATOM 5428 C CA . PHE A 1 672 ? 7.996 -38.531 -22.828 1 91.88 672 PHE A CA 1
ATOM 5429 C C . PHE A 1 672 ? 7.723 -38 -21.422 1 91.88 672 PHE A C 1
ATOM 5431 O O . PHE A 1 672 ? 6.816 -37.188 -21.219 1 91.88 672 PHE A O 1
ATOM 5438 N N . LEU A 1 673 ? 8.43 -38.469 -20.5 1 92.38 673 LEU A N 1
ATOM 5439 C CA . LEU A 1 673 ? 8.273 -38.031 -19.109 1 92.38 673 LEU A CA 1
ATOM 5440 C C . LEU A 1 673 ? 8.578 -36.531 -18.969 1 92.38 673 LEU A C 1
ATOM 5442 O O . LEU A 1 673 ? 7.957 -35.844 -18.172 1 92.38 673 LEU A O 1
ATOM 5446 N N . ARG A 1 674 ? 9.461 -36 -19.703 1 93.62 674 ARG A N 1
ATOM 5447 C CA . ARG A 1 674 ? 9.789 -34.594 -19.688 1 93.62 674 ARG A CA 1
ATOM 5448 C C . ARG A 1 674 ? 8.625 -33.75 -20.172 1 93.62 674 ARG A C 1
ATOM 5450 O O . ARG A 1 674 ? 8.328 -32.688 -19.609 1 93.62 674 ARG A O 1
ATOM 5457 N N . VAL A 1 675 ? 7.973 -34.219 -21.188 1 93.81 675 VAL A N 1
ATOM 5458 C CA . VAL A 1 675 ? 6.816 -33.531 -21.734 1 93.81 675 VAL A CA 1
ATOM 5459 C C . VAL A 1 675 ? 5.68 -33.531 -20.719 1 93.81 675 VAL A C 1
ATOM 5461 O O . VAL A 1 675 ? 5.07 -32.469 -20.453 1 93.81 675 VAL A O 1
ATOM 5464 N N . LEU A 1 676 ? 5.449 -34.656 -20.125 1 92.62 676 LEU A N 1
ATOM 5465 C CA . LEU A 1 676 ? 4.363 -34.812 -19.156 1 92.62 676 LEU A CA 1
ATOM 5466 C C . LEU A 1 676 ? 4.629 -33.938 -17.922 1 92.62 676 LEU A C 1
ATOM 5468 O O . LEU A 1 676 ? 3.699 -33.375 -17.328 1 92.62 676 LEU A O 1
ATOM 5472 N N . CYS A 1 677 ? 5.848 -33.812 -17.594 1 92.94 677 CYS A N 1
ATOM 5473 C CA . CYS A 1 677 ? 6.254 -33.062 -16.422 1 92.94 677 CYS A CA 1
ATOM 5474 C C . CYS A 1 677 ? 5.93 -31.578 -16.578 1 92.94 677 CYS A C 1
ATOM 5476 O O . CYS A 1 677 ? 5.711 -30.875 -15.586 1 92.94 677 CYS A O 1
ATOM 5478 N N . THR A 1 678 ? 5.82 -31.062 -17.766 1 94.88 678 THR A N 1
ATOM 5479 C CA . THR A 1 678 ? 5.605 -29.641 -18.016 1 94.88 678 THR A CA 1
ATOM 5480 C C . THR A 1 678 ? 4.129 -29.281 -17.859 1 94.88 678 THR A C 1
ATOM 5482 O O . THR A 1 678 ? 3.775 -28.109 -17.781 1 94.88 678 THR A O 1
ATOM 5485 N N . LEU A 1 679 ? 3.246 -30.281 -17.766 1 94.12 679 LEU A N 1
ATOM 5486 C CA . LEU A 1 679 ? 1.818 -30 -17.656 1 94.12 679 LEU A CA 1
ATOM 5487 C C . LEU A 1 679 ? 1.511 -29.234 -16.375 1 94.12 679 LEU A C 1
ATOM 5489 O O . LEU A 1 679 ? 1.979 -29.609 -15.297 1 94.12 679 LEU A O 1
ATOM 5493 N N . PRO A 1 680 ? 0.67 -28.156 -16.453 1 94.31 680 PRO A N 1
ATOM 5494 C CA . PRO A 1 680 ? 0.426 -27.281 -15.305 1 94.31 680 PRO A CA 1
ATOM 5495 C C . PRO A 1 680 ? -0.287 -28 -14.164 1 94.31 680 PRO A C 1
ATOM 5497 O O . PRO A 1 680 ? -0.263 -27.531 -13.023 1 94.31 680 PRO A O 1
ATOM 5500 N N . VAL A 1 681 ? -0.862 -29.156 -14.406 1 91.94 681 VAL A N 1
ATOM 5501 C CA . VAL A 1 681 ? -1.583 -29.906 -13.375 1 91.94 681 VAL A CA 1
ATOM 5502 C C . VAL A 1 681 ? -0.59 -30.578 -12.438 1 91.94 681 VAL A C 1
ATOM 5504 O O . VAL A 1 681 ? -0.922 -30.875 -11.281 1 91.94 681 VAL A O 1
ATOM 5507 N N . ILE A 1 682 ? 0.603 -30.781 -12.93 1 90.62 682 ILE A N 1
ATOM 5508 C CA . ILE A 1 682 ? 1.632 -31.453 -12.148 1 90.62 682 ILE A CA 1
ATOM 5509 C C . ILE A 1 682 ? 2.262 -30.484 -11.164 1 90.62 682 ILE A C 1
ATOM 5511 O O . ILE A 1 682 ? 2.602 -29.344 -11.523 1 90.62 682 ILE A O 1
ATOM 5515 N N . LYS A 1 683 ? 2.41 -30.844 -9.961 1 87.5 683 LYS A N 1
ATOM 5516 C CA . LYS A 1 683 ? 2.941 -30 -8.898 1 87.5 683 LYS A CA 1
ATOM 5517 C C . LYS A 1 683 ? 4.457 -29.859 -9.008 1 87.5 683 LYS A C 1
ATOM 5519 O O . LYS A 1 683 ? 5.148 -30.828 -9.344 1 87.5 683 LYS A O 1
ATOM 5524 N N . VAL A 1 684 ? 4.891 -28.688 -8.664 1 83.19 684 VAL A N 1
ATOM 5525 C CA . VAL A 1 684 ? 6.328 -28.453 -8.562 1 83.19 684 VAL A CA 1
ATOM 5526 C C . VAL A 1 684 ? 6.836 -28.969 -7.215 1 83.19 684 VAL A C 1
ATOM 5528 O O . VAL A 1 684 ? 6.328 -28.562 -6.164 1 83.19 684 VAL A O 1
ATOM 5531 N N . GLU A 1 685 ? 7.66 -29.812 -7.18 1 77.62 685 GLU A N 1
ATOM 5532 C CA . GLU A 1 685 ? 8.062 -30.516 -5.965 1 77.62 685 GLU A CA 1
ATOM 5533 C C . GLU A 1 685 ? 8.922 -29.625 -5.07 1 77.62 685 GLU A C 1
ATOM 5535 O O . GLU A 1 685 ? 8.75 -29.625 -3.85 1 77.62 685 GLU A O 1
ATOM 5540 N N . SER A 1 686 ? 9.867 -28.891 -5.664 1 74.44 686 SER A N 1
ATOM 5541 C CA . SER A 1 686 ? 10.742 -28.078 -4.832 1 74.44 686 SER A CA 1
ATOM 5542 C C . SER A 1 686 ? 10.305 -26.625 -4.84 1 74.44 686 SER A C 1
ATOM 5544 O O . SER A 1 686 ? 10.016 -26.047 -5.895 1 74.44 686 SER A O 1
ATOM 5546 N N . SER A 1 687 ? 10.203 -26.141 -3.637 1 69.31 687 SER A N 1
ATOM 5547 C CA . SER A 1 687 ? 9.805 -24.75 -3.48 1 69.31 687 SER A CA 1
ATOM 5548 C C . SER A 1 687 ? 10.836 -23.812 -4.105 1 69.31 687 SER A C 1
ATOM 5550 O O . SER A 1 687 ? 10.523 -22.656 -4.414 1 69.31 687 SER A O 1
ATOM 5552 N N . LYS A 1 688 ? 11.953 -24.375 -4.32 1 66.94 688 LYS A N 1
ATOM 5553 C CA . LYS A 1 688 ? 13.016 -23.578 -4.934 1 66.94 688 LYS A CA 1
ATOM 5554 C C . LYS A 1 688 ? 12.656 -23.188 -6.359 1 66.94 688 LYS A C 1
ATOM 5556 O O . LYS A 1 688 ? 13.117 -22.156 -6.863 1 66.94 688 LYS A O 1
ATOM 5561 N N . TYR A 1 689 ? 11.781 -23.953 -6.883 1 71.19 689 TYR A N 1
ATOM 5562 C CA . TYR A 1 689 ? 11.547 -23.766 -8.312 1 71.19 689 TYR A CA 1
ATOM 5563 C C . TYR A 1 689 ? 10.172 -23.156 -8.562 1 71.19 689 TYR A C 1
ATOM 5565 O O . TYR A 1 689 ? 9.727 -23.062 -9.711 1 71.19 689 TYR A O 1
ATOM 5573 N N . ASP A 1 690 ? 9.477 -22.812 -7.523 1 72.94 690 ASP A N 1
ATOM 5574 C CA . ASP A 1 690 ? 8.195 -22.125 -7.676 1 72.94 690 ASP A CA 1
ATOM 5575 C C . ASP A 1 690 ? 8.242 -20.734 -7.062 1 72.94 690 ASP A C 1
ATOM 5577 O O . ASP A 1 690 ? 7.305 -20.312 -6.383 1 72.94 690 ASP A O 1
ATOM 5581 N N . CYS A 1 691 ? 9.289 -20.109 -7.391 1 78.62 691 CYS A N 1
ATOM 5582 C CA . CYS A 1 691 ? 9.516 -18.844 -6.703 1 78.62 691 CYS A CA 1
ATOM 5583 C C . CYS A 1 691 ? 8.852 -17.688 -7.449 1 78.62 691 CYS A C 1
ATOM 5585 O O . CYS A 1 691 ? 8.617 -16.625 -6.875 1 78.62 691 CYS A O 1
ATOM 5587 N N . GLY A 1 692 ? 8.625 -17.984 -8.711 1 86.56 692 GLY A N 1
ATOM 5588 C CA . GLY A 1 692 ? 8.094 -16.875 -9.5 1 86.56 692 GLY A CA 1
ATOM 5589 C C . GLY A 1 692 ? 6.789 -16.328 -8.961 1 86.56 692 GLY A C 1
ATOM 5590 O O . GLY A 1 692 ? 6.633 -15.109 -8.836 1 86.56 692 GLY A O 1
ATOM 5591 N N . ARG A 1 693 ? 5.914 -17.141 -8.562 1 89.12 693 ARG A N 1
ATOM 5592 C CA . ARG A 1 693 ? 4.605 -16.719 -8.062 1 89.12 693 ARG A CA 1
ATOM 5593 C C . ARG A 1 693 ? 4.727 -16.094 -6.68 1 89.12 693 ARG A C 1
ATOM 5595 O O . ARG A 1 693 ? 4.043 -15.109 -6.379 1 89.12 693 ARG A O 1
ATOM 5602 N N . LYS A 1 694 ? 5.48 -16.734 -5.906 1 87.81 694 LYS A N 1
ATOM 5603 C CA . LYS A 1 694 ? 5.695 -16.203 -4.562 1 87.81 694 LYS A CA 1
ATOM 5604 C C . LYS A 1 694 ? 6.293 -14.797 -4.605 1 87.81 694 LYS A C 1
ATOM 5606 O O . LYS A 1 694 ? 5.879 -13.922 -3.852 1 87.81 694 LYS A O 1
ATOM 5611 N N . ARG A 1 695 ? 7.238 -14.633 -5.477 1 91.25 695 ARG A N 1
ATOM 5612 C CA . ARG A 1 695 ? 7.902 -13.344 -5.602 1 91.25 695 ARG A CA 1
ATOM 5613 C C . ARG A 1 695 ? 6.965 -12.305 -6.207 1 91.25 695 ARG A C 1
ATOM 5615 O O . ARG A 1 695 ? 7.043 -11.117 -5.867 1 91.25 695 ARG A O 1
ATOM 5622 N N . LEU A 1 696 ? 6.141 -12.766 -7.098 1 94.56 696 LEU A N 1
ATOM 5623 C CA . LEU A 1 696 ? 5.141 -11.844 -7.633 1 94.56 696 LEU A CA 1
ATOM 5624 C C . LEU A 1 696 ? 4.215 -11.352 -6.531 1 94.56 696 LEU A C 1
ATOM 5626 O O . LEU A 1 696 ? 3.936 -10.148 -6.441 1 94.56 696 LEU A O 1
ATOM 5630 N N . ARG A 1 697 ? 3.762 -12.242 -5.691 1 90.25 697 ARG A N 1
ATOM 5631 C CA . ARG A 1 697 ? 2.885 -11.867 -4.586 1 90.25 697 ARG A CA 1
ATOM 5632 C C . ARG A 1 697 ? 3.594 -10.922 -3.623 1 90.25 697 ARG A C 1
ATOM 5634 O O . ARG A 1 697 ? 2.988 -9.977 -3.115 1 90.25 697 ARG A O 1
ATOM 5641 N N . ALA A 1 698 ? 4.793 -11.195 -3.365 1 90.06 698 ALA A N 1
ATOM 5642 C CA . ALA A 1 698 ? 5.582 -10.336 -2.492 1 90.06 698 ALA A CA 1
ATOM 5643 C C . ALA A 1 698 ? 5.727 -8.938 -3.09 1 90.06 698 ALA A C 1
ATOM 5645 O O . ALA A 1 698 ? 5.605 -7.938 -2.379 1 90.06 698 ALA A O 1
ATOM 5646 N N . TYR A 1 699 ? 6.039 -8.875 -4.34 1 93.5 699 TYR A N 1
ATOM 5647 C CA . TYR A 1 699 ? 6.16 -7.598 -5.027 1 93.5 699 TYR A CA 1
ATOM 5648 C C . TYR A 1 699 ? 4.875 -6.789 -4.906 1 93.5 699 TYR A C 1
ATOM 5650 O O . TYR A 1 699 ? 4.914 -5.582 -4.641 1 93.5 699 TYR A O 1
ATOM 5658 N N . LEU A 1 700 ? 3.783 -7.461 -5.121 1 91.81 700 LEU A N 1
ATOM 5659 C CA . LEU A 1 700 ? 2.49 -6.789 -5.109 1 91.81 700 LEU A CA 1
ATOM 5660 C C . LEU A 1 700 ? 2.139 -6.309 -3.707 1 91.81 700 LEU A C 1
ATOM 5662 O O . LEU A 1 700 ? 1.515 -5.258 -3.543 1 91.81 700 LEU A O 1
ATOM 5666 N N . SER A 1 701 ? 2.5 -6.992 -2.742 1 88.25 701 SER A N 1
ATOM 5667 C CA . SER A 1 701 ? 2.221 -6.613 -1.36 1 88.25 701 SER A CA 1
ATOM 5668 C C . SER A 1 701 ? 3.127 -5.473 -0.905 1 88.25 701 SER A C 1
ATOM 5670 O O . SER A 1 701 ? 2.727 -4.645 -0.083 1 88.25 701 SER A O 1
ATOM 5672 N N . ASP A 1 702 ? 4.246 -5.402 -1.506 1 89.12 702 ASP A N 1
ATOM 5673 C CA . ASP A 1 702 ? 5.258 -4.469 -1.019 1 89.12 702 ASP A CA 1
ATOM 5674 C C . ASP A 1 702 ? 5.273 -3.193 -1.856 1 89.12 702 ASP A C 1
ATOM 5676 O O . ASP A 1 702 ? 5.969 -2.232 -1.519 1 89.12 702 ASP A O 1
ATOM 5680 N N . THR A 1 703 ? 4.598 -3.178 -2.945 1 92.12 703 THR A N 1
ATOM 5681 C CA . THR A 1 703 ? 4.645 -2.029 -3.846 1 92.12 703 THR A CA 1
ATOM 5682 C C . THR A 1 703 ? 3.252 -1.438 -4.039 1 92.12 703 THR A C 1
ATOM 5684 O O . THR A 1 703 ? 2.354 -2.109 -4.555 1 92.12 703 THR A O 1
ATOM 5687 N N . PRO A 1 704 ? 3.068 -0.194 -3.629 1 89.31 704 PRO A N 1
ATOM 5688 C CA . PRO A 1 704 ? 1.778 0.445 -3.896 1 89.31 704 PRO A CA 1
ATOM 5689 C C . PRO A 1 704 ? 1.448 0.503 -5.387 1 89.31 704 PRO A C 1
ATOM 5691 O O . PRO A 1 704 ? 2.352 0.603 -6.219 1 89.31 704 PRO A O 1
ATOM 5694 N N . ALA A 1 705 ? 0.246 0.527 -5.73 1 86.38 705 ALA A N 1
ATOM 5695 C CA . ALA A 1 705 ? -0.244 0.419 -7.105 1 86.38 705 ALA A CA 1
ATOM 5696 C C . ALA A 1 705 ? 0.314 1.541 -7.977 1 86.38 705 ALA A C 1
ATOM 5698 O O . ALA A 1 705 ? 0.64 1.324 -9.141 1 86.38 705 ALA A O 1
ATOM 5699 N N . ASN A 1 706 ? 0.466 2.678 -7.418 1 84.19 706 ASN A N 1
ATOM 5700 C CA . ASN A 1 706 ? 0.897 3.83 -8.195 1 84.19 706 ASN A CA 1
ATOM 5701 C C . ASN A 1 706 ? 2.387 3.76 -8.523 1 84.19 706 ASN A C 1
ATOM 5703 O O . ASN A 1 706 ? 2.863 4.461 -9.422 1 84.19 706 ASN A O 1
ATOM 5707 N N . HIS A 1 707 ? 3.135 2.916 -7.805 1 89.88 707 HIS A N 1
ATOM 5708 C CA . HIS A 1 707 ? 4.574 2.82 -8.016 1 89.88 707 HIS A CA 1
ATOM 5709 C C . HIS A 1 707 ? 4.934 1.568 -8.812 1 89.88 707 HIS A C 1
ATOM 5711 O O . HIS A 1 707 ? 6.098 1.368 -9.172 1 89.88 707 HIS A O 1
ATOM 5717 N N . ARG A 1 708 ? 3.961 0.776 -9.133 1 92.62 708 ARG A N 1
ATOM 5718 C CA . ARG A 1 708 ? 4.234 -0.475 -9.836 1 92.62 708 ARG A CA 1
ATOM 5719 C C . ARG A 1 708 ? 4.629 -0.215 -11.281 1 92.62 708 ARG A C 1
ATOM 5721 O O . ARG A 1 708 ? 4.133 0.723 -11.914 1 92.62 708 ARG A O 1
ATOM 5728 N N . SER A 1 709 ? 5.586 -0.91 -11.742 1 93.31 709 SER A N 1
ATOM 5729 C CA . SER A 1 709 ? 6.086 -0.855 -13.109 1 93.31 709 SER A CA 1
ATOM 5730 C C . SER A 1 709 ? 6.34 -2.254 -13.664 1 93.31 709 SER A C 1
ATOM 5732 O O . SER A 1 709 ? 6.828 -3.129 -12.945 1 93.31 709 SER A O 1
ATOM 5734 N N . LYS A 1 710 ? 5.965 -2.422 -14.93 1 94.19 710 LYS A N 1
ATOM 5735 C CA . LYS A 1 710 ? 6.152 -3.727 -15.555 1 94.19 710 LYS A CA 1
ATOM 5736 C C . LYS A 1 710 ? 7.629 -4.117 -15.586 1 94.19 710 LYS A C 1
ATOM 5738 O O . LYS A 1 710 ? 7.98 -5.254 -15.258 1 94.19 710 LYS A O 1
ATOM 5743 N N . SER A 1 711 ? 8.438 -3.166 -15.969 1 95.31 711 SER A N 1
ATOM 5744 C CA . SER A 1 711 ? 9.859 -3.436 -16.109 1 95.31 711 SER A CA 1
ATOM 5745 C C . SER A 1 711 ? 10.516 -3.662 -14.758 1 95.31 711 SER A C 1
ATOM 5747 O O . SER A 1 711 ? 11.297 -4.605 -14.586 1 95.31 711 SER A O 1
ATOM 5749 N N . LEU A 1 712 ? 10.195 -2.805 -13.828 1 95.31 712 LEU A N 1
ATOM 5750 C CA . LEU A 1 712 ? 10.781 -2.936 -12.5 1 95.31 712 LEU A CA 1
ATOM 5751 C C . LEU A 1 712 ? 10.32 -4.227 -11.82 1 95.31 712 LEU A C 1
ATOM 5753 O O . LEU A 1 712 ? 11.086 -4.852 -11.086 1 95.31 712 LEU A O 1
ATOM 5757 N N . ALA A 1 713 ? 9.094 -4.605 -12.062 1 96.06 713 ALA A N 1
ATOM 5758 C CA . ALA A 1 713 ? 8.57 -5.848 -11.508 1 96.06 713 ALA A CA 1
ATOM 5759 C C . ALA A 1 713 ? 9.359 -7.055 -12.008 1 96.06 713 ALA A C 1
ATOM 5761 O O . ALA A 1 713 ? 9.703 -7.949 -11.234 1 96.06 713 ALA A O 1
ATOM 5762 N N . LEU A 1 714 ? 9.586 -7.094 -13.312 1 96.94 714 LEU A N 1
ATOM 5763 C CA . LEU A 1 714 ? 10.328 -8.211 -13.891 1 96.94 714 LEU A CA 1
ATOM 5764 C C . LEU A 1 714 ? 11.727 -8.305 -13.289 1 96.94 714 LEU A C 1
ATOM 5766 O O . LEU A 1 714 ? 12.211 -9.406 -13 1 96.94 714 LEU A O 1
ATOM 5770 N N . LEU A 1 715 ? 12.359 -7.164 -13.133 1 95.5 715 LEU A N 1
ATOM 5771 C CA . LEU A 1 715 ? 13.695 -7.145 -12.562 1 95.5 715 LEU A CA 1
ATOM 5772 C C . LEU A 1 715 ? 13.68 -7.629 -11.117 1 95.5 715 LEU A C 1
ATOM 5774 O O . LEU A 1 715 ? 14.578 -8.352 -10.688 1 95.5 715 LEU A O 1
ATOM 5778 N N . ASN A 1 716 ? 12.719 -7.227 -10.406 1 94 716 ASN A N 1
ATOM 5779 C CA . ASN A 1 716 ? 12.633 -7.582 -9 1 94 716 ASN A CA 1
ATOM 5780 C C . ASN A 1 716 ? 12.297 -9.062 -8.812 1 94 716 ASN A C 1
ATOM 5782 O O . ASN A 1 716 ? 12.875 -9.727 -7.953 1 94 716 ASN A O 1
ATOM 5786 N N . ILE A 1 717 ? 11.328 -9.547 -9.523 1 93.94 717 ILE A N 1
ATOM 5787 C CA . ILE A 1 717 ? 10.875 -10.93 -9.383 1 93.94 717 ILE A CA 1
ATOM 5788 C C . ILE A 1 717 ? 11.992 -11.875 -9.828 1 93.94 717 ILE A C 1
ATOM 5790 O O . ILE A 1 717 ? 12.18 -12.938 -9.234 1 93.94 717 ILE A O 1
ATOM 5794 N N . ASN A 1 718 ? 12.711 -11.461 -10.883 1 92.31 718 ASN A N 1
ATOM 5795 C CA . ASN A 1 718 ? 13.812 -12.266 -11.406 1 92.31 718 ASN A CA 1
ATOM 5796 C C . ASN A 1 718 ? 15.164 -11.727 -10.961 1 92.31 718 ASN A C 1
ATOM 5798 O O . ASN A 1 718 ? 16.109 -11.68 -11.742 1 92.31 718 ASN A O 1
ATOM 5802 N N . TYR A 1 719 ? 15.242 -11.289 -9.789 1 88.81 719 TYR A N 1
ATOM 5803 C CA . TYR A 1 719 ? 16.453 -10.633 -9.305 1 88.81 719 TYR A CA 1
ATOM 5804 C C . TYR A 1 719 ? 17.641 -11.602 -9.32 1 88.81 719 TYR A C 1
ATOM 5806 O O . TYR A 1 719 ? 18.797 -11.172 -9.328 1 88.81 719 TYR A O 1
ATOM 5814 N N . GLU A 1 720 ? 17.469 -12.852 -9.438 1 84.06 720 GLU A N 1
ATOM 5815 C CA . GLU A 1 720 ? 18.531 -13.852 -9.406 1 84.06 720 GLU A CA 1
ATOM 5816 C C . GLU A 1 720 ? 19.094 -14.102 -10.797 1 84.06 720 GLU A C 1
ATOM 5818 O O . GLU A 1 720 ? 20.141 -14.734 -10.938 1 84.06 720 GLU A O 1
ATOM 5823 N N . VAL A 1 721 ? 18.422 -13.625 -11.734 1 86.88 721 VAL A N 1
ATOM 5824 C CA . VAL A 1 721 ? 18.891 -13.82 -13.102 1 86.88 721 VAL A CA 1
ATOM 5825 C C . VAL A 1 721 ? 20.109 -12.938 -13.367 1 86.88 721 VAL A C 1
ATOM 5827 O O . VAL A 1 721 ? 20.156 -11.781 -12.938 1 86.88 721 VAL A O 1
ATOM 5830 N N . ARG A 1 722 ? 21.062 -13.508 -14.008 1 84.38 722 ARG A N 1
ATOM 5831 C CA . ARG A 1 722 ? 22.297 -12.805 -14.312 1 84.38 722 ARG A CA 1
ATOM 5832 C C . ARG A 1 722 ? 22.047 -11.68 -15.312 1 84.38 722 ARG A C 1
ATOM 5834 O O . ARG A 1 722 ? 21.219 -11.812 -16.219 1 84.38 722 ARG A O 1
ATOM 5841 N N . HIS A 1 723 ? 22.719 -10.586 -15.078 1 86.62 723 HIS A N 1
ATOM 5842 C CA . HIS A 1 723 ? 22.656 -9.477 -16.016 1 86.62 723 HIS A CA 1
ATOM 5843 C C . HIS A 1 723 ? 24.047 -9.062 -16.484 1 86.62 723 HIS A C 1
ATOM 5845 O O . HIS A 1 723 ? 25.031 -9.258 -15.75 1 86.62 723 HIS A O 1
ATOM 5851 N N . ASP A 1 724 ? 24.141 -8.688 -17.672 1 87.06 724 ASP A N 1
ATOM 5852 C CA . ASP A 1 724 ? 25.375 -8.195 -18.281 1 87.06 724 ASP A CA 1
ATOM 5853 C C . ASP A 1 724 ? 25.219 -6.734 -18.719 1 87.06 724 ASP A C 1
ATOM 5855 O O . ASP A 1 724 ? 24.531 -6.441 -19.688 1 87.06 724 ASP A O 1
ATOM 5859 N N . LEU A 1 725 ? 25.953 -5.879 -18.078 1 90.88 725 LEU A N 1
ATOM 5860 C CA . LEU A 1 725 ? 25.828 -4.449 -18.328 1 90.88 725 LEU A CA 1
ATOM 5861 C C . LEU A 1 725 ? 26.344 -4.098 -19.734 1 90.88 725 LEU A C 1
ATOM 5863 O O . LEU A 1 725 ? 25.781 -3.225 -20.391 1 90.88 725 LEU A O 1
ATOM 5867 N N . ASP A 1 726 ? 27.375 -4.727 -20.156 1 88 726 ASP A N 1
ATOM 5868 C CA . ASP A 1 726 ? 27.922 -4.449 -21.469 1 88 726 ASP A CA 1
ATOM 5869 C C . ASP A 1 726 ? 26.922 -4.82 -22.562 1 88 726 ASP A C 1
ATOM 5871 O O . ASP A 1 726 ? 26.781 -4.094 -23.547 1 88 726 ASP A O 1
ATOM 5875 N N . LEU A 1 727 ? 26.375 -5.914 -22.312 1 90.69 727 LEU A N 1
ATOM 5876 C CA . LEU A 1 727 ? 25.359 -6.336 -23.266 1 90.69 727 LEU A CA 1
ATOM 5877 C C . LEU A 1 727 ? 24.203 -5.34 -23.312 1 90.69 727 LEU A C 1
ATOM 5879 O O . LEU A 1 727 ? 23.656 -5.055 -24.375 1 90.69 727 LEU A O 1
ATOM 5883 N N . MET A 1 728 ? 23.828 -4.848 -22.203 1 94.94 728 MET A N 1
ATOM 5884 C CA . MET A 1 728 ? 22.734 -3.881 -22.125 1 94.94 728 MET A CA 1
ATOM 5885 C C . MET A 1 728 ? 23.109 -2.59 -22.859 1 94.94 728 MET A C 1
ATOM 5887 O O . MET A 1 728 ? 22.266 -2.016 -23.562 1 94.94 728 MET A O 1
ATOM 5891 N N . VAL A 1 729 ? 24.312 -2.145 -22.641 1 94.75 729 VAL A N 1
ATOM 5892 C CA . VAL A 1 729 ? 24.781 -0.928 -23.297 1 94.75 729 VAL A CA 1
ATOM 5893 C C . VAL A 1 729 ? 24.766 -1.119 -24.812 1 94.75 729 VAL A C 1
ATOM 5895 O O . VAL A 1 729 ? 24.312 -0.241 -25.547 1 94.75 729 VAL A O 1
ATOM 5898 N N . ASP A 1 730 ? 25.219 -2.248 -25.266 1 92.56 730 ASP A N 1
ATOM 5899 C CA . ASP A 1 730 ? 25.266 -2.543 -26.703 1 92.56 730 ASP A CA 1
ATOM 5900 C C . ASP A 1 730 ? 23.844 -2.615 -27.281 1 92.56 730 ASP A C 1
ATOM 5902 O O . ASP A 1 730 ? 23.594 -2.1 -28.375 1 92.56 730 ASP A O 1
ATOM 5906 N N . THR A 1 731 ? 23.016 -3.285 -26.578 1 94.75 731 THR A N 1
ATOM 5907 C CA . THR A 1 731 ? 21.641 -3.424 -27.031 1 94.75 731 THR A CA 1
ATOM 5908 C C . THR A 1 731 ? 20.953 -2.062 -27.109 1 94.75 731 THR A C 1
ATOM 5910 O O . THR A 1 731 ? 20.203 -1.788 -28.047 1 94.75 731 THR A O 1
ATOM 5913 N N . TYR A 1 732 ? 21.203 -1.235 -26.109 1 95.75 732 TYR A N 1
ATOM 5914 C CA . TYR A 1 732 ? 20.625 0.099 -26.094 1 95.75 732 TYR A CA 1
ATOM 5915 C C . TYR A 1 732 ? 21.125 0.927 -27.281 1 95.75 732 TYR A C 1
ATOM 5917 O O . TYR A 1 732 ? 20.344 1.623 -27.922 1 95.75 732 TYR A O 1
ATOM 5925 N N . SER A 1 733 ? 22.391 0.892 -27.531 1 92.44 733 SER A N 1
ATOM 5926 C CA . SER A 1 733 ? 22.984 1.661 -28.609 1 92.44 733 SER A CA 1
ATOM 5927 C C . SER A 1 733 ? 22.453 1.212 -29.969 1 92.44 733 SER A C 1
ATOM 5929 O O . SER A 1 733 ? 22.344 2.018 -30.891 1 92.44 733 SER A O 1
ATOM 5931 N N . LYS A 1 734 ? 22.141 -0.039 -30.016 1 90.88 734 LYS A N 1
ATOM 5932 C CA . LYS A 1 734 ? 21.594 -0.582 -31.266 1 90.88 734 LYS A CA 1
ATOM 5933 C C . LYS A 1 734 ? 20.141 -0.191 -31.438 1 90.88 734 LYS A C 1
ATOM 5935 O O . LYS A 1 734 ? 19.703 0.164 -32.531 1 90.88 734 LYS A O 1
ATOM 5940 N N . MET A 1 735 ? 19.391 -0.315 -30.406 1 91.88 735 MET A N 1
ATOM 5941 C CA . MET A 1 735 ? 17.953 -0.078 -30.469 1 91.88 735 MET A CA 1
ATOM 5942 C C . MET A 1 735 ? 17.656 1.413 -30.578 1 91.88 735 MET A C 1
ATOM 5944 O O . MET A 1 735 ? 16.688 1.808 -31.25 1 91.88 735 MET A O 1
ATOM 5948 N N . TYR A 1 736 ? 18.422 2.148 -29.797 1 90.31 736 TYR A N 1
ATOM 5949 C CA . TYR A 1 736 ? 18.172 3.584 -29.781 1 90.31 736 TYR A CA 1
ATOM 5950 C C . TYR A 1 736 ? 19.406 4.359 -30.203 1 90.31 736 TYR A C 1
ATOM 5952 O O . TYR A 1 736 ? 20.078 4.965 -29.359 1 90.31 736 TYR A O 1
ATOM 5960 N N . PRO A 1 737 ? 19.75 4.246 -31.359 1 77 737 PRO A N 1
ATOM 5961 C CA . PRO A 1 737 ? 20.938 4.953 -31.812 1 77 737 PRO A CA 1
ATOM 5962 C C . PRO A 1 737 ? 20.859 6.465 -31.594 1 77 737 PRO A C 1
ATOM 5964 O O . PRO A 1 737 ? 19.781 7.051 -31.719 1 77 737 PRO A O 1
ATOM 5967 N N . GLU A 1 738 ? 21.562 6.785 -30.438 1 60.56 738 GLU A N 1
ATOM 5968 C CA . GLU A 1 738 ? 21.609 8.203 -30.078 1 60.56 738 GLU A CA 1
ATOM 5969 C C . GLU A 1 738 ? 21.656 9.078 -31.328 1 60.56 738 GLU A C 1
ATOM 5971 O O . GLU A 1 738 ? 22.453 8.844 -32.25 1 60.56 738 GLU A O 1
ATOM 5976 N N . LYS A 1 739 ? 20.719 9.672 -31.609 1 46.12 739 LYS A N 1
ATOM 5977 C CA . LYS A 1 739 ? 20.953 10.828 -32.469 1 46.12 739 LYS A CA 1
ATOM 5978 C C . LYS A 1 739 ? 21.984 11.773 -31.859 1 46.12 739 LYS A C 1
ATOM 5980 O O . LYS A 1 739 ? 21.812 12.227 -30.719 1 46.12 739 LYS A O 1
ATOM 5985 N N . VAL A 1 740 ? 23.297 11.445 -31.828 1 41.25 740 VAL A N 1
ATOM 5986 C CA . VAL A 1 740 ? 24.344 12.414 -31.5 1 41.25 740 VAL A CA 1
ATOM 5987 C C . VAL A 1 740 ? 23.766 13.828 -31.516 1 41.25 740 VAL A C 1
ATOM 5989 O O . VAL A 1 740 ? 24.5 14.805 -31.672 1 41.25 740 VAL A O 1
ATOM 5992 N N . ASP A 1 741 ? 22.672 14.141 -31.875 1 35.75 741 ASP A N 1
ATOM 5993 C CA . ASP A 1 741 ? 22.594 15.594 -31.953 1 35.75 741 ASP A CA 1
ATOM 5994 C C . ASP A 1 741 ? 23.078 16.234 -30.641 1 35.75 741 ASP A C 1
ATOM 5996 O O . ASP A 1 741 ? 23.188 15.555 -29.625 1 35.75 741 ASP A O 1
ATOM 6000 N N . GLU A 1 742 ? 22.688 17.719 -30.469 1 33.72 742 GLU A N 1
ATOM 6001 C CA . GLU A 1 742 ? 22.953 18.969 -29.766 1 33.72 742 GLU A CA 1
ATOM 6002 C C . GLU A 1 742 ? 22.703 18.828 -28.266 1 33.72 742 GLU A C 1
ATOM 6004 O O . GLU A 1 742 ? 22.625 19.828 -27.547 1 33.72 742 GLU A O 1
ATOM 6009 N N . GLN A 1 743 ? 22.5 17.656 -27.625 1 28.94 743 GLN A N 1
ATOM 6010 C CA . GLN A 1 743 ? 22.484 18.109 -26.234 1 28.94 743 GLN A CA 1
ATOM 6011 C C . GLN A 1 743 ? 23.891 18.266 -25.688 1 28.94 743 GLN A C 1
ATOM 6013 O O . GLN A 1 743 ? 24.766 17.438 -25.953 1 28.94 743 GLN A O 1
ATOM 6018 N N . MET B 1 1 ? 18.188 14.938 -3.373 1 77.06 1 MET B N 1
ATOM 6019 C CA . MET B 1 1 ? 18.156 15.562 -2.053 1 77.06 1 MET B CA 1
ATOM 6020 C C . MET B 1 1 ? 18.266 17.078 -2.166 1 77.06 1 MET B C 1
ATOM 6022 O O . MET B 1 1 ? 18.891 17.594 -3.1 1 77.06 1 MET B O 1
ATOM 6026 N N . PRO B 1 2 ? 17.547 17.703 -1.311 1 76.81 2 PRO B N 1
ATOM 6027 C CA . PRO B 1 2 ? 17.719 19.172 -1.341 1 76.81 2 PRO B CA 1
ATOM 6028 C C . PRO B 1 2 ? 19.156 19.594 -1.074 1 76.81 2 PRO B C 1
ATOM 6030 O O . PRO B 1 2 ? 19.875 18.938 -0.326 1 76.81 2 PRO B O 1
ATOM 6033 N N . ASN B 1 3 ? 19.578 20.516 -1.879 1 82 3 ASN B N 1
ATOM 6034 C CA . ASN B 1 3 ? 20.875 21.125 -1.687 1 82 3 ASN B CA 1
ATOM 6035 C C . ASN B 1 3 ? 20.766 22.484 -1.004 1 82 3 ASN B C 1
ATOM 6037 O O . ASN B 1 3 ? 19.781 23.203 -1.196 1 82 3 ASN B O 1
ATOM 6041 N N . PHE B 1 4 ? 21.703 22.797 -0.165 1 84.75 4 PHE B N 1
ATOM 6042 C CA . PHE B 1 4 ? 21.719 24.047 0.601 1 84.75 4 PHE B CA 1
ATOM 6043 C C . PHE B 1 4 ? 22.938 24.891 0.24 1 84.75 4 PHE B C 1
ATOM 6045 O O . PHE B 1 4 ? 24.047 24.359 0.071 1 84.75 4 PHE B O 1
ATOM 6052 N N . CYS B 1 5 ? 22.734 26.156 0.081 1 87.25 5 CYS B N 1
ATOM 6053 C CA . CYS B 1 5 ? 23.828 27.062 -0.288 1 87.25 5 CYS B CA 1
ATOM 6054 C C . CYS B 1 5 ? 24.812 27.219 0.862 1 87.25 5 CYS B C 1
ATOM 6056 O O . CYS B 1 5 ? 24.406 27.375 2.016 1 87.25 5 CYS B O 1
ATOM 6058 N N . ALA B 1 6 ? 26.062 27.172 0.579 1 87.62 6 ALA B N 1
ATOM 6059 C CA . ALA B 1 6 ? 27.125 27.219 1.592 1 87.62 6 ALA B CA 1
ATOM 6060 C C . ALA B 1 6 ? 27.5 28.656 1.931 1 87.62 6 ALA B C 1
ATOM 6062 O O . ALA B 1 6 ? 28.172 28.906 2.934 1 87.62 6 ALA B O 1
ATOM 6063 N N . ALA B 1 7 ? 27.031 29.656 1.121 1 86.81 7 ALA B N 1
ATOM 6064 C CA . ALA B 1 7 ? 27.375 31.062 1.352 1 86.81 7 ALA B CA 1
ATOM 6065 C C . ALA B 1 7 ? 26.844 31.547 2.701 1 86.81 7 ALA B C 1
ATOM 6067 O O . ALA B 1 7 ? 25.75 31.156 3.119 1 86.81 7 ALA B O 1
ATOM 6068 N N . PRO B 1 8 ? 27.609 32.344 3.295 1 83.44 8 PRO B N 1
ATOM 6069 C CA . PRO B 1 8 ? 27.156 32.875 4.59 1 83.44 8 PRO B CA 1
ATOM 6070 C C . PRO B 1 8 ? 25.859 33.656 4.48 1 83.44 8 PRO B C 1
ATOM 6072 O O . PRO B 1 8 ? 25.656 34.406 3.516 1 83.44 8 PRO B O 1
ATOM 6075 N N . ASN B 1 9 ? 24.938 33.5 5.367 1 77.38 9 ASN B N 1
ATOM 6076 C CA . ASN B 1 9 ? 23.688 34.25 5.5 1 77.38 9 ASN B CA 1
ATOM 6077 C C . ASN B 1 9 ? 22.719 33.906 4.367 1 77.38 9 ASN B C 1
ATOM 6079 O O . ASN B 1 9 ? 21.766 34.656 4.121 1 77.38 9 ASN B O 1
ATOM 6083 N N . CYS B 1 10 ? 23.141 33.031 3.496 1 82.06 10 CYS B N 1
ATOM 6084 C CA . CYS B 1 10 ? 22.219 32.562 2.455 1 82.06 10 CYS B CA 1
ATOM 6085 C C . CYS B 1 10 ? 21.5 31.312 2.883 1 82.06 10 CYS B C 1
ATOM 6087 O O . CYS B 1 10 ? 22.141 30.297 3.199 1 82.06 10 CYS B O 1
ATOM 6089 N N . THR B 1 11 ? 20.234 31.312 3.037 1 76.94 11 THR B N 1
ATOM 6090 C CA . THR B 1 11 ? 19.484 30.172 3.533 1 76.94 11 THR B CA 1
ATOM 6091 C C . THR B 1 11 ? 18.719 29.5 2.396 1 76.94 11 THR B C 1
ATOM 6093 O O . THR B 1 11 ? 17.781 28.734 2.641 1 76.94 11 THR B O 1
ATOM 6096 N N . ARG B 1 12 ? 19.141 29.75 1.189 1 80.31 12 ARG B N 1
ATOM 6097 C CA . ARG B 1 12 ? 18.406 29.219 0.041 1 80.31 12 ARG B 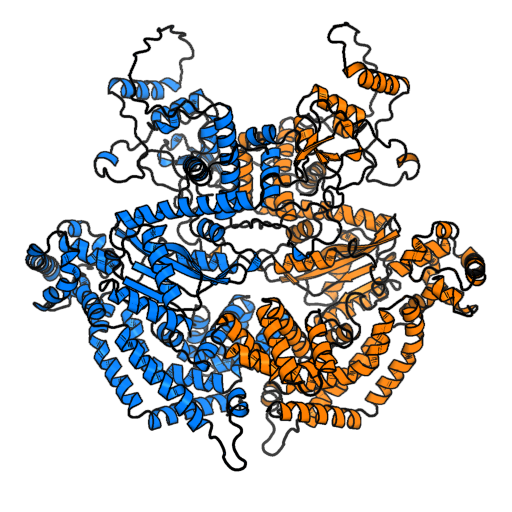CA 1
ATOM 6098 C C . ARG B 1 12 ? 18.625 27.719 -0.1 1 80.31 12 ARG B C 1
ATOM 6100 O O . ARG B 1 12 ? 19.719 27.219 0.156 1 80.31 12 ARG B O 1
ATOM 6107 N N . LYS B 1 13 ? 17.547 27.109 -0.472 1 81.75 13 LYS B N 1
ATOM 6108 C CA . LYS B 1 13 ? 17.562 25.672 -0.739 1 81.75 13 LYS B CA 1
ATOM 6109 C C . LYS B 1 13 ? 17.109 25.359 -2.166 1 81.75 13 LYS B C 1
ATOM 6111 O O . LYS B 1 13 ? 16.297 26.094 -2.73 1 81.75 13 LYS B O 1
ATOM 6116 N N . SER B 1 14 ? 17.688 24.344 -2.734 1 79.44 14 SER B N 1
ATOM 6117 C CA . SER B 1 14 ? 17.453 24 -4.133 1 79.44 14 SER B CA 1
ATOM 6118 C C . SER B 1 14 ? 15.984 23.656 -4.375 1 79.44 14 SER B C 1
ATOM 6120 O O . SER B 1 14 ? 15.477 23.797 -5.492 1 79.44 14 SER B O 1
ATOM 6122 N N . THR B 1 15 ? 15.273 23.219 -3.348 1 74.06 15 THR B N 1
ATOM 6123 C CA . THR B 1 15 ? 13.898 22.766 -3.516 1 74.06 15 THR B CA 1
ATOM 6124 C C . THR B 1 15 ? 12.93 23.938 -3.352 1 74.06 15 THR B C 1
ATOM 6126 O O . THR B 1 15 ? 11.727 23.797 -3.588 1 74.06 15 THR B O 1
ATOM 6129 N N . GLN B 1 16 ? 13.406 25.156 -2.891 1 70.25 16 GLN B N 1
ATOM 6130 C CA . GLN B 1 16 ? 12.539 26.312 -2.682 1 70.25 16 GLN B CA 1
ATOM 6131 C C . GLN B 1 16 ? 12.945 27.484 -3.576 1 70.25 16 GLN B C 1
ATOM 6133 O O . GLN B 1 16 ? 12.414 28.578 -3.451 1 70.25 16 GLN B O 1
ATOM 6138 N N . SER B 1 17 ? 13.984 27.172 -4.422 1 72.19 17 SER B N 1
ATOM 6139 C CA . SER B 1 17 ? 14.484 28.25 -5.277 1 72.19 17 SER B CA 1
ATOM 6140 C C . SER B 1 17 ? 14.641 27.766 -6.719 1 72.19 17 SER B C 1
ATOM 6142 O O . SER B 1 17 ? 14.891 26.594 -6.969 1 72.19 17 SER B O 1
ATOM 6144 N N . ASP B 1 18 ? 14.344 28.656 -7.57 1 77.06 18 ASP B N 1
ATOM 6145 C CA . ASP B 1 18 ? 14.531 28.344 -8.984 1 77.06 18 ASP B CA 1
ATOM 6146 C C . ASP B 1 18 ? 15.961 28.625 -9.422 1 77.06 18 ASP B C 1
ATOM 6148 O O . ASP B 1 18 ? 16.328 28.391 -10.578 1 77.06 18 ASP B O 1
ATOM 6152 N N . LEU B 1 19 ? 16.703 28.984 -8.445 1 82.75 19 LEU B N 1
ATOM 6153 C CA . LEU B 1 19 ? 18.094 29.281 -8.773 1 82.75 19 LEU B CA 1
ATOM 6154 C C . LEU B 1 19 ? 18.906 28 -8.906 1 82.75 19 LEU B C 1
ATOM 6156 O O . LEU B 1 19 ? 18.609 27 -8.258 1 82.75 19 LEU B O 1
ATOM 6160 N N . ALA B 1 20 ? 19.906 28.062 -9.742 1 87.69 20 ALA B N 1
ATOM 6161 C CA . ALA B 1 20 ? 20.797 26.922 -9.938 1 87.69 20 ALA B CA 1
ATOM 6162 C C . ALA B 1 20 ? 21.797 26.797 -8.797 1 87.69 20 ALA B C 1
ATOM 6164 O O . ALA B 1 20 ? 22.25 27.812 -8.258 1 87.69 20 ALA B O 1
ATOM 6165 N N . PHE B 1 21 ? 22.031 25.656 -8.391 1 89.81 21 PHE B N 1
ATOM 6166 C CA . PHE B 1 21 ? 23.047 25.359 -7.391 1 89.81 21 PHE B CA 1
ATOM 6167 C C . PHE B 1 21 ? 24.234 24.641 -8.023 1 89.81 21 PHE B C 1
ATOM 6169 O O . PHE B 1 21 ? 24.062 23.797 -8.898 1 89.81 21 PHE B O 1
ATOM 6176 N N . PHE B 1 22 ? 25.484 24.969 -7.648 1 90.44 22 PHE B N 1
ATOM 6177 C CA . PHE B 1 22 ? 26.688 24.422 -8.273 1 90.44 22 PHE B CA 1
ATOM 6178 C C . PHE B 1 22 ? 27.594 23.797 -7.234 1 90.44 22 PHE B C 1
ATOM 6180 O O . PHE B 1 22 ? 27.688 24.281 -6.105 1 90.44 22 PHE B O 1
ATOM 6187 N N . ARG B 1 23 ? 28.25 22.703 -7.652 1 91.12 23 ARG B N 1
ATOM 6188 C CA . ARG B 1 23 ? 29.234 22.047 -6.809 1 91.12 23 ARG B CA 1
ATOM 6189 C C . ARG B 1 23 ? 30.547 22.844 -6.777 1 91.12 23 ARG B C 1
ATOM 6191 O O . ARG B 1 23 ? 30.859 23.547 -7.734 1 91.12 23 ARG B O 1
ATOM 6198 N N . PHE B 1 24 ? 31.266 22.766 -5.672 1 90.69 24 PHE B N 1
ATOM 6199 C CA . PHE B 1 24 ? 32.625 23.297 -5.637 1 90.69 24 PHE B CA 1
ATOM 6200 C C . PHE B 1 24 ? 33.5 22.594 -6.656 1 90.69 24 PHE B C 1
ATOM 6202 O O . PHE B 1 24 ? 33.375 21.391 -6.887 1 90.69 24 PHE B O 1
ATOM 6209 N N . PRO B 1 25 ? 34.344 23.391 -7.305 1 90.19 25 PRO B N 1
ATOM 6210 C CA . PRO B 1 25 ? 35.219 22.781 -8.328 1 90.19 25 PRO B CA 1
ATOM 6211 C C . PRO B 1 25 ? 36.219 21.797 -7.746 1 90.19 25 PRO B C 1
ATOM 6213 O O . PRO B 1 25 ? 36.656 21.953 -6.609 1 90.19 25 PRO B O 1
ATOM 6216 N N . ARG B 1 26 ? 36.625 20.797 -8.5 1 88.94 26 ARG B N 1
ATOM 6217 C CA . ARG B 1 26 ? 37.594 19.797 -8.078 1 88.94 26 ARG B CA 1
ATOM 6218 C C . ARG B 1 26 ? 39 20.344 -8.195 1 88.94 26 ARG B C 1
ATOM 6220 O O . ARG B 1 26 ? 39.906 19.859 -7.504 1 88.94 26 ARG B O 1
ATOM 6227 N N . ASP B 1 27 ? 39.188 21.297 -9.039 1 87.62 27 ASP B N 1
ATOM 6228 C CA . ASP B 1 27 ? 40.5 21.922 -9.188 1 87.62 27 ASP B CA 1
ATOM 6229 C C . ASP B 1 27 ? 40.906 22.625 -7.906 1 87.62 27 ASP B C 1
ATOM 6231 O O . ASP B 1 27 ? 40.188 23.516 -7.414 1 87.62 27 ASP B O 1
ATOM 6235 N N . PRO B 1 28 ? 42.031 22.266 -7.363 1 90.56 28 PRO B N 1
ATOM 6236 C CA . PRO B 1 28 ? 42.438 22.812 -6.066 1 90.56 28 PRO B CA 1
ATOM 6237 C C . PRO B 1 28 ? 42.562 24.328 -6.082 1 90.56 28 PRO B C 1
ATOM 6239 O O . PRO B 1 28 ? 42.219 25 -5.109 1 90.56 28 PRO B O 1
ATOM 6242 N N . ARG B 1 29 ? 43.156 24.859 -7.133 1 89.75 29 ARG B N 1
ATOM 6243 C CA . ARG B 1 29 ? 43.344 26.297 -7.203 1 89.75 29 ARG B CA 1
ATOM 6244 C C . ARG B 1 29 ? 42.031 27.047 -7.234 1 89.75 29 ARG B C 1
ATOM 6246 O O . ARG B 1 29 ? 41.844 28 -6.484 1 89.75 29 ARG B O 1
ATOM 6253 N N . ARG B 1 30 ? 41.219 26.625 -8.094 1 90.31 30 ARG B N 1
ATOM 6254 C CA . ARG B 1 30 ? 39.906 27.266 -8.211 1 90.31 30 ARG B CA 1
ATOM 6255 C C . ARG B 1 30 ? 39.094 27.094 -6.941 1 90.31 30 ARG B C 1
ATOM 6257 O O . ARG B 1 30 ? 38.406 28 -6.508 1 90.31 30 ARG B O 1
ATOM 6264 N N . CYS B 1 31 ? 39.156 25.953 -6.375 1 92 31 CYS B N 1
ATOM 6265 C CA . CYS B 1 31 ? 38.406 25.641 -5.156 1 92 31 CYS B CA 1
ATOM 6266 C C . CYS B 1 31 ? 38.844 26.547 -4.012 1 92 31 CYS B C 1
ATOM 6268 O O . CYS B 1 31 ? 38 27.016 -3.234 1 92 31 CYS B O 1
ATOM 6270 N N . SER B 1 32 ? 40.156 26.766 -3.957 1 90.88 32 SER B N 1
ATOM 6271 C CA . SER B 1 32 ? 40.688 27.625 -2.9 1 90.88 32 SER B CA 1
ATOM 6272 C C . SER B 1 32 ? 40.156 29.047 -3.031 1 90.88 32 SER B C 1
ATOM 6274 O O . SER B 1 32 ? 39.875 29.719 -2.027 1 90.88 32 SER B O 1
ATOM 6276 N N . LEU B 1 33 ? 39.969 29.5 -4.238 1 89.75 33 LEU B N 1
ATOM 6277 C CA . LEU B 1 33 ? 39.406 30.828 -4.48 1 89.75 33 LEU B CA 1
ATOM 6278 C C . LEU B 1 33 ? 37.969 30.906 -4.016 1 89.75 33 LEU B C 1
ATOM 6280 O O . LEU B 1 33 ? 37.531 31.922 -3.449 1 89.75 33 LEU B O 1
ATOM 6284 N N . TRP B 1 34 ? 37.188 29.875 -4.316 1 91.75 34 TRP B N 1
ATOM 6285 C CA . TRP B 1 34 ? 35.781 29.812 -3.889 1 91.75 34 TRP B CA 1
ATOM 6286 C C . TRP B 1 34 ? 35.688 29.875 -2.367 1 91.75 34 TRP B C 1
ATOM 6288 O O . TRP B 1 34 ? 34.844 30.609 -1.827 1 91.75 34 TRP B O 1
ATOM 6298 N N . VAL B 1 35 ? 36.562 29.109 -1.68 1 90.75 35 VAL B N 1
ATOM 6299 C CA . VAL B 1 35 ? 36.562 29.016 -0.224 1 90.75 35 VAL B CA 1
ATOM 6300 C C . VAL B 1 35 ? 36.938 30.359 0.391 1 90.75 35 VAL B C 1
ATOM 6302 O O . VAL B 1 35 ? 36.344 30.797 1.368 1 90.75 35 VAL B O 1
ATOM 6305 N N . GLU B 1 36 ? 37.906 30.938 -0.153 1 85.56 36 GLU B N 1
ATOM 6306 C CA . GLU B 1 36 ? 38.375 32.219 0.34 1 85.56 36 GLU B CA 1
ATOM 6307 C C . GLU B 1 36 ? 37.312 33.281 0.239 1 85.56 36 GLU B C 1
ATOM 6309 O O . GLU B 1 36 ? 37.125 34.094 1.16 1 85.56 36 GLU B O 1
ATOM 6314 N N . ASN B 1 37 ? 36.625 33.219 -0.873 1 85.19 37 ASN B N 1
ATOM 6315 C CA . ASN B 1 37 ? 35.594 34.219 -1.084 1 85.19 37 ASN B CA 1
ATOM 6316 C C . ASN B 1 37 ? 34.375 33.969 -0.2 1 85.19 37 ASN B C 1
ATOM 6318 O O . ASN B 1 37 ? 33.625 34.875 0.151 1 85.19 37 ASN B O 1
ATOM 6322 N N . CYS B 1 38 ? 34.125 32.75 0.079 1 86.06 38 CYS B N 1
ATOM 6323 C CA . CYS B 1 38 ? 33 32.406 0.937 1 86.06 38 CYS B CA 1
ATOM 6324 C C . CYS B 1 38 ? 33.219 32.875 2.369 1 86.06 38 CYS B C 1
ATOM 6326 O O . CYS B 1 38 ? 32.281 33.062 3.125 1 86.06 38 CYS B O 1
ATOM 6328 N N . ARG B 1 39 ? 34.406 32.969 2.844 1 80.38 39 ARG B N 1
ATOM 6329 C CA . ARG B 1 39 ? 34.844 33.469 4.148 1 80.38 39 ARG B CA 1
ATOM 6330 C C . ARG B 1 39 ? 34.281 32.625 5.273 1 80.38 39 ARG B C 1
ATOM 6332 O O . ARG B 1 39 ? 33.75 33.125 6.266 1 80.38 39 ARG B O 1
ATOM 6339 N N . ARG B 1 40 ? 34.188 31.359 5.074 1 84.25 40 ARG B N 1
ATOM 6340 C CA . ARG B 1 40 ? 33.781 30.406 6.105 1 84.25 40 ARG B CA 1
ATOM 6341 C C . ARG B 1 40 ? 35 29.609 6.617 1 84.25 40 ARG B C 1
ATOM 6343 O O . ARG B 1 40 ? 35.656 28.922 5.848 1 84.25 40 ARG B O 1
ATOM 6350 N N . GLU B 1 41 ? 35.219 29.688 7.871 1 78.56 41 GLU B N 1
ATOM 6351 C CA . GLU B 1 41 ? 36.406 29.047 8.484 1 78.56 41 GLU B CA 1
ATOM 6352 C C . GLU B 1 41 ? 36.312 27.531 8.438 1 78.56 41 GLU B C 1
ATOM 6354 O O . GLU B 1 41 ? 37.312 26.844 8.273 1 78.56 41 GLU B O 1
ATOM 6359 N N . ASP B 1 42 ? 35.156 27.031 8.555 1 79.88 42 ASP B N 1
ATOM 6360 C CA . ASP B 1 42 ? 35 25.594 8.633 1 79.88 42 ASP B CA 1
ATOM 6361 C C . ASP B 1 42 ? 35.281 24.922 7.293 1 79.88 42 ASP B C 1
ATOM 6363 O O . ASP B 1 42 ? 35.562 23.719 7.23 1 79.88 42 ASP B O 1
ATOM 6367 N N . LEU B 1 43 ? 35.188 25.75 6.199 1 86.5 43 LEU B N 1
ATOM 6368 C CA . LEU B 1 43 ? 35.406 25.188 4.871 1 86.5 43 LEU B CA 1
ATOM 6369 C C . LEU B 1 43 ? 36.906 25.141 4.551 1 86.5 43 LEU B C 1
ATOM 6371 O O . LEU B 1 43 ? 37.344 24.391 3.67 1 86.5 43 LEU B O 1
ATOM 6375 N N . GLU B 1 44 ? 37.656 25.922 5.219 1 82.69 44 GLU B N 1
ATOM 6376 C CA . GLU B 1 44 ? 39.094 26.062 4.922 1 82.69 44 GLU B CA 1
ATOM 6377 C C . GLU B 1 44 ? 39.844 24.766 5.242 1 82.69 44 GLU B C 1
ATOM 6379 O O . GLU B 1 44 ? 40.844 24.469 4.602 1 82.69 44 GLU B O 1
ATOM 6384 N N . ASP B 1 45 ? 39.312 24 6.164 1 80.75 45 ASP B N 1
ATOM 6385 C CA . ASP B 1 45 ? 40 22.781 6.594 1 80.75 45 ASP B CA 1
ATOM 6386 C C . ASP B 1 45 ? 39.594 21.578 5.746 1 80.75 45 ASP B C 1
ATOM 6388 O O . ASP B 1 45 ? 40.156 20.5 5.883 1 80.75 45 ASP B O 1
ATOM 6392 N N . LYS B 1 46 ? 38.719 21.781 4.809 1 85.31 46 LYS B N 1
ATOM 6393 C CA . LYS B 1 46 ? 38.219 20.656 4.023 1 85.31 46 LYS B CA 1
ATOM 6394 C C . LYS B 1 46 ? 38.969 20.531 2.693 1 85.31 46 LYS B C 1
ATOM 6396 O O . LYS B 1 46 ? 39.469 21.531 2.16 1 85.31 46 LYS B O 1
ATOM 6401 N N . THR B 1 47 ? 39.062 19.281 2.234 1 85.75 47 THR B N 1
ATOM 6402 C CA . THR B 1 47 ? 39.719 19.047 0.953 1 85.75 47 THR B CA 1
ATOM 6403 C C . THR B 1 47 ? 38.781 19.406 -0.203 1 85.75 47 THR B C 1
ATOM 6405 O O . THR B 1 47 ? 37.562 19.422 -0.038 1 85.75 47 THR B O 1
ATOM 6408 N N . PRO B 1 48 ? 39.375 19.734 -1.318 1 88.25 48 PRO B N 1
ATOM 6409 C CA . PRO B 1 48 ? 38.531 20.031 -2.482 1 88.25 48 PRO B CA 1
ATOM 6410 C C . PRO B 1 48 ? 37.562 18.891 -2.805 1 88.25 48 PRO B C 1
ATOM 6412 O O . PRO B 1 48 ? 36.438 19.156 -3.24 1 88.25 48 PRO B O 1
ATOM 6415 N N . ASP B 1 49 ? 37.969 17.734 -2.574 1 85.81 49 ASP B N 1
ATOM 6416 C CA . ASP B 1 49 ? 37.094 16.594 -2.828 1 85.81 49 ASP B CA 1
ATOM 6417 C C . ASP B 1 49 ? 35.906 16.594 -1.87 1 85.81 49 ASP B C 1
ATOM 6419 O O . ASP B 1 49 ? 34.781 16.312 -2.275 1 85.81 49 ASP B O 1
ATOM 6423 N N . GLN B 1 50 ? 36.188 16.891 -0.709 1 83.94 50 GLN B N 1
ATOM 6424 C CA . GLN B 1 50 ? 35.125 16.938 0.287 1 83.94 50 GLN B CA 1
ATOM 6425 C C . GLN B 1 50 ? 34.125 18.062 -0.023 1 83.94 50 GLN B C 1
ATOM 6427 O O . GLN B 1 50 ? 32.906 17.891 0.112 1 83.94 50 GLN B O 1
ATOM 6432 N N . LEU B 1 51 ? 34.719 19.172 -0.396 1 88.94 51 LEU B N 1
ATOM 6433 C CA . LEU B 1 51 ? 33.906 20.328 -0.729 1 88.94 51 LEU B CA 1
ATOM 6434 C C . LEU B 1 51 ? 33.031 20.047 -1.963 1 88.94 51 LEU B C 1
ATOM 6436 O O . LEU B 1 51 ? 31.859 20.406 -2.006 1 88.94 51 LEU B O 1
ATOM 6440 N N . ASN B 1 52 ? 33.625 19.438 -2.904 1 88.19 52 ASN B N 1
ATOM 6441 C CA . ASN B 1 52 ? 32.906 19.094 -4.129 1 88.19 52 ASN B CA 1
ATOM 6442 C C . ASN B 1 52 ? 31.766 18.141 -3.852 1 88.19 52 ASN B C 1
ATOM 6444 O O . ASN B 1 52 ? 30.703 18.25 -4.453 1 88.19 52 ASN B O 1
ATOM 6448 N N . LYS B 1 53 ? 31.953 17.266 -2.973 1 81.94 53 LYS B N 1
ATOM 6449 C CA . LYS B 1 53 ? 30.984 16.203 -2.699 1 81.94 53 LYS B CA 1
ATOM 6450 C C . LYS B 1 53 ? 29.828 16.719 -1.855 1 81.94 53 LYS B C 1
ATOM 6452 O O . LYS B 1 53 ? 28.672 16.359 -2.086 1 81.94 53 LYS B O 1
ATOM 6457 N N . HIS B 1 54 ? 30.047 17.688 -0.917 1 81.81 54 HIS B N 1
ATOM 6458 C CA . HIS B 1 54 ? 29.062 17.891 0.137 1 81.81 54 HIS B CA 1
ATOM 6459 C C . HIS B 1 54 ? 28.562 19.344 0.148 1 81.81 54 HIS B C 1
ATOM 6461 O O . HIS B 1 54 ? 27.562 19.656 0.79 1 81.81 54 HIS B O 1
ATOM 6467 N N . TYR B 1 55 ? 29.203 20.234 -0.567 1 87.31 55 TYR B N 1
ATOM 6468 C CA . TYR B 1 55 ? 28.844 21.641 -0.456 1 87.31 55 TYR B CA 1
ATOM 6469 C C . TYR B 1 55 ? 28.453 22.219 -1.813 1 87.31 55 TYR B C 1
ATOM 6471 O O . TYR B 1 55 ? 28.953 21.781 -2.848 1 87.31 55 TYR B O 1
ATOM 6479 N N . ARG B 1 56 ? 27.516 23.203 -1.763 1 91.75 56 ARG B N 1
ATOM 6480 C CA . ARG B 1 56 ? 26.984 23.828 -2.971 1 91.75 56 ARG B CA 1
ATOM 6481 C C . ARG B 1 56 ? 26.891 25.344 -2.805 1 91.75 56 ARG B C 1
ATOM 6483 O O . ARG B 1 56 ? 26.828 25.844 -1.681 1 91.75 56 ARG B O 1
ATOM 6490 N N . LEU B 1 57 ? 26.969 26.078 -3.891 1 91.5 57 LEU B N 1
ATOM 6491 C CA . LEU B 1 57 ? 26.688 27.5 -3.932 1 91.5 57 LEU B CA 1
ATOM 6492 C C . LEU B 1 57 ? 25.609 27.828 -4.949 1 91.5 57 LEU B C 1
ATOM 6494 O O . LEU B 1 57 ? 25.562 27.234 -6.031 1 91.5 57 LEU B O 1
ATOM 6498 N N . CYS B 1 58 ? 24.703 28.656 -4.578 1 90.56 58 CYS B N 1
ATOM 6499 C CA . CYS B 1 58 ? 23.609 28.984 -5.488 1 90.56 58 CYS B CA 1
ATOM 6500 C C . CYS B 1 58 ? 24.047 30.031 -6.508 1 90.56 58 CYS B C 1
ATOM 6502 O O . CYS B 1 58 ? 25.062 30.703 -6.324 1 90.56 58 CYS B O 1
ATOM 6504 N N . ALA B 1 59 ? 23.312 30.219 -7.547 1 89.31 59 ALA B N 1
ATOM 6505 C CA . ALA B 1 59 ? 23.641 31.062 -8.695 1 89.31 59 ALA B CA 1
ATOM 6506 C C . ALA B 1 59 ? 23.688 32.531 -8.305 1 89.31 59 ALA B C 1
ATOM 6508 O O . ALA B 1 59 ? 24.328 33.344 -8.984 1 89.31 59 ALA B O 1
ATOM 6509 N N . LYS B 1 60 ? 23.062 32.906 -7.18 1 89.06 60 LYS B N 1
ATOM 6510 C CA . LYS B 1 60 ? 23 34.312 -6.754 1 89.06 60 LYS B CA 1
ATOM 6511 C C . LYS B 1 60 ? 24.391 34.844 -6.414 1 89.06 60 LYS B C 1
ATOM 6513 O O . LYS B 1 60 ? 24.609 36.031 -6.426 1 89.06 60 LYS B O 1
ATOM 6518 N N . HIS B 1 61 ? 25.281 33.938 -6.168 1 89.88 61 HIS B N 1
ATOM 6519 C CA . HIS B 1 61 ? 26.594 34.344 -5.695 1 89.88 61 HIS B CA 1
ATOM 6520 C C . HIS B 1 61 ? 27.594 34.469 -6.848 1 89.88 61 HIS B C 1
ATOM 6522 O O . HIS B 1 61 ? 28.781 34.719 -6.629 1 89.88 61 HIS B O 1
ATOM 6528 N N . PHE B 1 62 ? 27.094 34.25 -8.07 1 90.94 62 PHE B N 1
ATOM 6529 C CA . PHE B 1 62 ? 27.906 34.375 -9.273 1 90.94 62 PHE B CA 1
ATOM 6530 C C . PHE B 1 62 ? 27.391 35.5 -10.164 1 90.94 62 PHE B C 1
ATOM 6532 O O . PHE B 1 62 ? 26.188 35.781 -10.156 1 90.94 62 PHE B O 1
ATOM 6539 N N . GLU B 1 63 ? 28.266 36.062 -10.969 1 88 63 GLU B N 1
ATOM 6540 C CA . GLU B 1 63 ? 27.828 37 -12 1 88 63 GLU B CA 1
ATOM 6541 C C . GLU B 1 63 ? 27.062 36.281 -13.109 1 88 63 GLU B C 1
ATOM 6543 O O . GLU B 1 63 ? 27.422 35.188 -13.508 1 88 63 GLU B O 1
ATOM 6548 N N . PRO B 1 64 ? 26.078 36.812 -13.516 1 86.19 64 PRO B N 1
ATOM 6549 C CA . PRO B 1 64 ? 25.25 36.188 -14.539 1 86.19 64 PRO B CA 1
ATOM 6550 C C . PRO B 1 64 ? 26.062 35.781 -15.781 1 86.19 64 PRO B C 1
ATOM 6552 O O . PRO B 1 64 ? 25.703 34.844 -16.469 1 86.19 64 PRO B O 1
ATOM 6555 N N . SER B 1 65 ? 27.094 36.5 -16.016 1 83.25 65 SER B N 1
ATOM 6556 C CA . SER B 1 65 ? 27.906 36.219 -17.203 1 83.25 65 SER B CA 1
ATOM 6557 C C . SER B 1 65 ? 28.641 34.906 -17.062 1 83.25 65 SER B C 1
ATOM 6559 O O . SER B 1 65 ? 29.078 34.312 -18.062 1 83.25 65 SER B O 1
ATOM 6561 N N . MET B 1 66 ? 28.734 34.469 -15.891 1 88.62 66 MET B N 1
ATOM 6562 C CA . MET B 1 66 ? 29.469 33.25 -15.641 1 88.62 66 MET B CA 1
ATOM 6563 C C . MET B 1 66 ? 28.547 32.031 -15.789 1 88.62 66 MET B C 1
ATOM 6565 O O . MET B 1 66 ? 29.031 30.891 -15.781 1 88.62 66 MET B O 1
ATOM 6569 N N . ILE B 1 67 ? 27.328 32.219 -15.844 1 88.12 67 ILE B N 1
ATOM 6570 C CA . ILE B 1 67 ? 26.344 31.125 -15.938 1 88.12 67 ILE B CA 1
ATOM 6571 C C . ILE B 1 67 ? 25.828 31.016 -17.359 1 88.12 67 ILE B C 1
ATOM 6573 O O . ILE B 1 67 ? 25.453 32.031 -17.969 1 88.12 67 ILE B O 1
ATOM 6577 N N . CYS B 1 68 ? 25.953 29.906 -18 1 83.5 68 CYS B N 1
ATOM 6578 C CA . CYS B 1 68 ? 25.484 29.688 -19.375 1 83.5 68 CYS B CA 1
ATOM 6579 C C . CYS B 1 68 ? 24.391 28.641 -19.406 1 83.5 68 CYS B C 1
ATOM 6581 O O . CYS B 1 68 ? 24.406 27.672 -18.641 1 83.5 68 CYS B O 1
ATOM 6583 N N . LYS B 1 69 ? 23.422 28.844 -20.125 1 78.69 69 LYS B N 1
ATOM 6584 C CA . LYS B 1 69 ? 22.359 27.875 -20.359 1 78.69 69 LYS B CA 1
ATOM 6585 C C . LYS B 1 69 ? 22.547 27.172 -21.703 1 78.69 69 LYS B C 1
ATOM 6587 O O . LYS B 1 69 ? 22.422 27.812 -22.766 1 78.69 69 LYS B O 1
ATOM 6592 N N . THR B 1 70 ? 23.172 26.031 -21.75 1 64.62 70 THR B N 1
ATOM 6593 C CA . THR B 1 70 ? 23.438 25.297 -23 1 64.62 70 THR B CA 1
ATOM 6594 C C . THR B 1 70 ? 22.141 24.719 -23.562 1 64.62 70 THR B C 1
ATOM 6596 O O . THR B 1 70 ? 22.016 24.562 -24.781 1 64.62 70 THR B O 1
ATOM 6599 N N . SER B 1 71 ? 21.328 24.234 -22.75 1 58.84 71 SER B N 1
ATOM 6600 C CA . SER B 1 71 ? 20 23.75 -23.141 1 58.84 71 SER B CA 1
ATOM 6601 C C . SER B 1 71 ? 18.938 24.203 -22.156 1 58.84 71 SER B C 1
ATOM 6603 O O . SER B 1 71 ? 19.25 24.641 -21.047 1 58.84 71 SER B O 1
ATOM 6605 N N . PRO B 1 72 ? 17.781 24.422 -22.719 1 56.31 72 PRO B N 1
ATOM 6606 C CA . PRO B 1 72 ? 16.703 24.859 -21.844 1 56.31 72 PRO B CA 1
ATOM 6607 C C . PRO B 1 72 ? 16.688 24.109 -20.516 1 56.31 72 PRO B C 1
ATOM 6609 O O . PRO B 1 72 ? 16.094 24.578 -19.531 1 56.31 72 PRO B O 1
ATOM 6612 N N . TYR B 1 73 ? 17.469 23.047 -20.531 1 61.19 73 TYR B N 1
ATOM 6613 C CA . TYR B 1 73 ? 17.344 22.25 -19.312 1 61.19 73 TYR B CA 1
ATOM 6614 C C . TYR B 1 73 ? 18.688 22.109 -18.609 1 61.19 73 TYR B C 1
ATOM 6616 O O . TYR B 1 73 ? 18.812 21.391 -17.609 1 61.19 73 TYR B O 1
ATOM 6624 N N . ARG B 1 74 ? 19.688 22.844 -19.234 1 73.56 74 ARG B N 1
ATOM 6625 C CA . ARG B 1 74 ? 21 22.625 -18.656 1 73.56 74 ARG B CA 1
ATOM 6626 C C . ARG B 1 74 ? 21.703 23.938 -18.344 1 73.56 74 ARG B C 1
ATOM 6628 O O . ARG B 1 74 ? 21.953 24.75 -19.25 1 73.56 74 ARG B O 1
ATOM 6635 N N . THR B 1 75 ? 21.781 24.312 -17.109 1 82.38 75 THR B N 1
ATOM 6636 C CA . THR B 1 75 ? 22.531 25.469 -16.625 1 82.38 75 THR B CA 1
ATOM 6637 C C . THR B 1 75 ? 23.938 25.062 -16.188 1 82.38 75 THR B C 1
ATOM 6639 O O . THR B 1 75 ? 24.109 24.156 -15.375 1 82.38 75 THR B O 1
ATOM 6642 N N . VAL B 1 76 ? 24.953 25.656 -16.859 1 87.44 76 VAL B N 1
ATOM 6643 C CA . VAL B 1 76 ? 26.328 25.266 -16.594 1 87.44 76 VAL B CA 1
ATOM 6644 C C . VAL B 1 76 ? 27.141 26.5 -16.172 1 87.44 76 VAL B C 1
ATOM 6646 O O . VAL B 1 76 ? 26.844 27.625 -16.609 1 87.44 76 VAL B O 1
ATOM 6649 N N . LEU B 1 77 ? 28 26.328 -15.258 1 87.94 77 LEU B N 1
ATOM 6650 C CA . LEU B 1 77 ? 28.969 27.359 -14.875 1 87.94 77 LEU B CA 1
ATOM 6651 C C . LEU B 1 77 ? 30.172 27.344 -15.812 1 87.94 77 LEU B C 1
ATOM 6653 O O . LEU B 1 77 ? 30.641 26.281 -16.203 1 87.94 77 LEU B O 1
ATOM 6657 N N . LYS B 1 78 ? 30.625 28.531 -16.141 1 83.38 78 LYS B N 1
ATOM 6658 C CA . LYS B 1 78 ? 31.812 28.625 -16.969 1 83.38 78 LYS B CA 1
ATOM 6659 C C . LYS B 1 78 ? 33.031 28.062 -16.219 1 83.38 78 LYS B C 1
ATOM 6661 O O . LYS B 1 78 ? 33.062 28.047 -14.992 1 83.38 78 LYS B O 1
ATOM 6666 N N . ASP B 1 79 ? 34.031 27.609 -16.938 1 80 79 ASP B N 1
ATOM 6667 C CA . ASP B 1 79 ? 35.219 26.906 -16.406 1 80 79 ASP B CA 1
ATOM 6668 C C . ASP B 1 79 ? 36 27.781 -15.43 1 80 79 ASP B C 1
ATOM 6670 O O . ASP B 1 79 ? 36.594 27.281 -14.477 1 80 79 ASP B O 1
ATOM 6674 N N . ASN B 1 80 ? 35.844 29.031 -15.633 1 80.31 80 ASN B N 1
ATOM 6675 C CA . ASN B 1 80 ? 36.656 29.906 -14.781 1 80.31 80 ASN B CA 1
ATOM 6676 C C . ASN B 1 80 ? 35.781 30.703 -13.82 1 80.31 80 ASN B C 1
ATOM 6678 O O . ASN B 1 80 ? 36.219 31.719 -13.258 1 80.31 80 ASN B O 1
ATOM 6682 N N . ALA B 1 81 ? 34.688 30.203 -13.57 1 88.69 81 ALA B N 1
ATOM 6683 C CA . ALA B 1 81 ? 33.719 30.969 -12.773 1 88.69 81 ALA B CA 1
ATOM 6684 C C . ALA B 1 81 ? 34.125 30.969 -11.297 1 88.69 81 ALA B C 1
ATOM 6686 O O . ALA B 1 81 ? 34.5 29.938 -10.742 1 88.69 81 ALA B O 1
ATOM 6687 N N . VAL B 1 82 ? 34.188 32.125 -10.609 1 88.44 82 VAL B N 1
ATOM 6688 C CA . VAL B 1 82 ? 34.469 32.312 -9.188 1 88.44 82 VAL B CA 1
ATOM 6689 C C . VAL B 1 82 ? 33.344 33.188 -8.57 1 88.44 82 VAL B C 1
ATOM 6691 O O . VAL B 1 82 ? 33 34.219 -9.102 1 88.44 82 VAL B O 1
ATOM 6694 N N . PRO B 1 83 ? 32.781 32.688 -7.516 1 89.88 83 PRO B N 1
ATOM 6695 C CA . PRO B 1 83 ? 31.719 33.469 -6.883 1 89.88 83 PRO B CA 1
ATOM 6696 C C . PRO B 1 83 ? 32.25 34.781 -6.289 1 89.88 83 PRO B C 1
ATOM 6698 O O . PRO B 1 83 ? 33.281 34.781 -5.629 1 89.88 83 PRO B O 1
ATOM 6701 N N . THR B 1 84 ? 31.469 35.906 -6.469 1 83.94 84 THR B N 1
ATOM 6702 C CA . THR B 1 84 ? 31.953 37.188 -6.016 1 83.94 84 THR B CA 1
ATOM 6703 C C . THR B 1 84 ? 30.844 37.938 -5.258 1 83.94 84 THR B C 1
ATOM 6705 O O . THR B 1 84 ? 31.109 38.938 -4.582 1 83.94 84 THR B O 1
ATOM 6708 N N . VAL B 1 85 ? 29.719 37.5 -5.281 1 80.38 85 VAL B N 1
ATOM 6709 C CA . VAL B 1 85 ? 28.594 38.219 -4.703 1 80.38 85 VAL B CA 1
ATOM 6710 C C . VAL B 1 85 ? 28.25 37.625 -3.346 1 80.38 85 VAL B C 1
ATOM 6712 O O . VAL B 1 85 ? 27.594 36.594 -3.271 1 80.38 85 VAL B O 1
ATOM 6715 N N . PHE B 1 86 ? 28.688 38.219 -2.25 1 79.88 86 PHE B N 1
ATOM 6716 C CA . PHE B 1 86 ? 28.375 37.719 -0.917 1 79.88 86 PHE B CA 1
ATOM 6717 C C . PHE B 1 86 ? 27.891 38.844 -0.01 1 79.88 86 PHE B C 1
ATOM 6719 O O . PHE B 1 86 ? 28.359 39.969 -0.118 1 79.88 86 PHE B O 1
ATOM 6726 N N . ASP B 1 87 ? 26.734 38.688 0.541 1 68.81 87 ASP B N 1
ATOM 6727 C CA . ASP B 1 87 ? 26.281 39.594 1.585 1 68.81 87 ASP B CA 1
ATOM 6728 C C . ASP B 1 87 ? 26.984 39.312 2.91 1 68.81 87 ASP B C 1
ATOM 6730 O O . ASP B 1 87 ? 26.578 38.406 3.652 1 68.81 87 ASP B O 1
ATOM 6734 N N . LEU B 1 88 ? 28.031 39.938 3.266 1 63.41 88 LEU B N 1
ATOM 6735 C CA . LEU B 1 88 ? 28.828 39.625 4.445 1 63.41 88 LEU B CA 1
ATOM 6736 C C . LEU B 1 88 ? 28.438 40.531 5.613 1 63.41 88 LEU B C 1
ATOM 6738 O O . LEU B 1 88 ? 29 40.406 6.703 1 63.41 88 LEU B O 1
ATOM 6742 N N . THR B 1 89 ? 27.453 41.438 5.352 1 56.97 89 THR B N 1
ATOM 6743 C CA . THR B 1 89 ? 27.156 42.438 6.387 1 56.97 89 THR B CA 1
ATOM 6744 C C . THR B 1 89 ? 25.781 42.188 7.004 1 56.97 89 THR B C 1
ATOM 6746 O O . THR B 1 89 ? 25.453 42.75 8.047 1 56.97 89 THR B O 1
ATOM 6749 N N . SER B 1 90 ? 24.938 41.469 6.406 1 52.16 90 SER B N 1
ATOM 6750 C CA . SER B 1 90 ? 23.562 41.406 6.887 1 52.16 90 SER B CA 1
ATOM 6751 C C . SER B 1 90 ? 23.484 40.719 8.242 1 52.16 90 SER B C 1
ATOM 6753 O O . SER B 1 90 ? 22.516 40.875 8.984 1 52.16 90 SER B O 1
ATOM 6755 N N . HIS B 1 91 ? 24.406 39.812 8.602 1 49.69 91 HIS B N 1
ATOM 6756 C CA . HIS B 1 91 ? 24.359 39.156 9.898 1 49.69 91 HIS B CA 1
ATOM 6757 C C . HIS B 1 91 ? 24.609 40.156 11.031 1 49.69 91 HIS B C 1
ATOM 6759 O O . HIS B 1 91 ? 24.344 39.844 12.195 1 49.69 91 HIS B O 1
ATOM 6765 N N . LEU B 1 92 ? 25.266 41.25 10.82 1 46.44 92 LEU B N 1
ATOM 6766 C CA . LEU B 1 92 ? 25.531 42.25 11.844 1 46.44 92 LEU B CA 1
ATOM 6767 C C . LEU B 1 92 ? 24.219 42.781 12.406 1 46.44 92 LEU B C 1
ATOM 6769 O O . LEU B 1 92 ? 24.172 43.188 13.578 1 46.44 92 LEU B O 1
ATOM 6773 N N . ASN B 1 93 ? 23.219 42.812 11.672 1 45.34 93 ASN B N 1
ATOM 6774 C CA . ASN B 1 93 ? 21.984 43.375 12.188 1 45.34 93 ASN B CA 1
ATOM 6775 C C . ASN B 1 93 ? 21.125 42.344 12.891 1 45.34 93 ASN B C 1
ATOM 6777 O O . ASN B 1 93 ? 20.172 42.688 13.609 1 45.34 93 ASN B O 1
ATOM 6781 N N . ASN B 1 94 ? 21.109 41.062 12.586 1 41.69 94 ASN B N 1
ATOM 6782 C CA . ASN B 1 94 ? 20.359 40.062 13.359 1 41.69 94 ASN B CA 1
ATOM 6783 C C . ASN B 1 94 ? 21.281 38.969 13.922 1 41.69 94 ASN B C 1
ATOM 6785 O O . ASN B 1 94 ? 21.5 37.938 13.281 1 41.69 94 ASN B O 1
ATOM 6789 N N . PRO B 1 95 ? 22.031 39.312 15.039 1 42.75 95 PRO B N 1
ATOM 6790 C CA . PRO B 1 95 ? 23.094 38.5 15.633 1 42.75 95 PRO B CA 1
ATOM 6791 C C . PRO B 1 95 ? 22.625 37.094 15.984 1 42.75 95 PRO B C 1
ATOM 6793 O O . PRO B 1 95 ? 23.453 36.188 16.219 1 42.75 95 PRO B O 1
ATOM 6796 N N . HIS B 1 96 ? 21.438 36.875 16.344 1 39.53 96 HIS B N 1
ATOM 6797 C CA . HIS B 1 96 ? 21 35.656 16.984 1 39.53 96 HIS B CA 1
ATOM 6798 C C . HIS B 1 96 ? 20.688 34.562 15.945 1 39.53 96 HIS B C 1
ATOM 6800 O O . HIS B 1 96 ? 20.156 33.531 16.281 1 39.53 96 HIS B O 1
ATOM 6806 N N . SER B 1 97 ? 20.781 34.875 14.75 1 42.72 97 SER B N 1
ATOM 6807 C CA . SER B 1 97 ? 20.359 33.781 13.852 1 42.72 97 SER B CA 1
ATOM 6808 C C . SER B 1 97 ? 21.406 32.688 13.766 1 42.72 97 SER B C 1
ATOM 6810 O O . SER B 1 97 ? 22.578 32.969 13.445 1 42.72 97 SER B O 1
ATOM 6812 N N . ARG B 1 98 ? 21.453 31.75 14.539 1 42.72 98 ARG B N 1
ATOM 6813 C CA . ARG B 1 98 ? 22.359 30.625 14.695 1 42.72 98 ARG B CA 1
ATOM 6814 C C . ARG B 1 98 ? 22.641 29.953 13.352 1 42.72 98 ARG B C 1
ATOM 6816 O O . ARG B 1 98 ? 23.469 29.031 13.273 1 42.72 98 ARG B O 1
ATOM 6823 N N . HIS B 1 99 ? 21.875 30.062 12.453 1 44.22 99 HIS B N 1
ATOM 6824 C CA . HIS B 1 99 ? 22.25 29.391 11.219 1 44.22 99 HIS B CA 1
ATOM 6825 C C . HIS B 1 99 ? 23.453 30.047 10.555 1 44.22 99 HIS B C 1
ATOM 6827 O O . HIS B 1 99 ? 23.672 29.891 9.352 1 44.22 99 HIS B O 1
ATOM 6833 N N . ARG B 1 100 ? 24.328 30.719 11.391 1 50.38 100 ARG B N 1
ATOM 6834 C CA . ARG B 1 100 ? 25.406 31.609 11 1 50.38 100 ARG B CA 1
ATOM 6835 C C . ARG B 1 100 ? 26.656 30.797 10.602 1 50.38 100 ARG B C 1
ATOM 6837 O O . ARG B 1 100 ? 27.172 30.031 11.406 1 50.38 100 ARG B O 1
ATOM 6844 N N . LYS B 1 101 ? 26.688 30.719 9.359 1 55.12 101 LYS B N 1
ATOM 6845 C CA . LYS B 1 101 ? 27.969 30.25 8.836 1 55.12 101 LYS B CA 1
ATOM 6846 C C . LYS B 1 101 ? 29.109 31.188 9.242 1 55.12 101 LYS B C 1
ATOM 6848 O O . LYS B 1 101 ? 28.953 32.406 9.211 1 55.12 101 LYS B O 1
ATOM 6853 N N . ARG B 1 102 ? 29.984 30.812 10.195 1 49.25 102 ARG B N 1
ATOM 6854 C CA . ARG B 1 102 ? 31.094 31.594 10.734 1 49.25 102 ARG B CA 1
ATOM 6855 C C . ARG B 1 102 ? 31.828 32.344 9.625 1 49.25 102 ARG B C 1
ATOM 6857 O O . ARG B 1 102 ? 32.375 31.719 8.719 1 49.25 102 ARG B O 1
ATOM 6864 N N . ILE B 1 103 ? 31.547 33.656 9.531 1 53.19 103 ILE B N 1
ATOM 6865 C CA . ILE B 1 103 ? 32.219 34.469 8.531 1 53.19 103 ILE B CA 1
ATOM 6866 C C . ILE B 1 103 ? 33.594 34.906 9.031 1 53.19 103 ILE B C 1
ATOM 6868 O O . ILE B 1 103 ? 33.719 35.375 10.156 1 53.19 103 ILE B O 1
ATOM 6872 N N . LYS B 1 104 ? 34.656 34.531 8.453 1 53.47 104 LYS B N 1
ATOM 6873 C CA . LYS B 1 104 ? 36 34.969 8.742 1 53.47 104 LYS B CA 1
ATOM 6874 C C . LYS B 1 104 ? 36.125 36.469 8.5 1 53.47 104 LYS B C 1
ATOM 6876 O O . LYS B 1 104 ? 35.812 36.969 7.41 1 53.47 104 LYS B O 1
ATOM 6881 N N . VAL B 1 105 ? 36.344 37.281 9.516 1 55.59 105 VAL B N 1
ATOM 6882 C CA . VAL B 1 105 ? 36.531 38.719 9.406 1 55.59 105 VAL B CA 1
ATOM 6883 C C . VAL B 1 105 ? 37.906 39 8.766 1 55.59 105 VAL B C 1
ATOM 6885 O O . VAL B 1 105 ? 38.938 38.531 9.242 1 55.59 105 VAL B O 1
ATOM 6888 N N . LEU B 1 106 ? 37.906 39.438 7.473 1 54.72 106 LEU B N 1
ATOM 6889 C CA . LEU B 1 106 ? 39.156 39.75 6.785 1 54.72 106 LEU B CA 1
ATOM 6890 C C . LEU B 1 106 ? 39.562 41.188 7.051 1 54.72 106 LEU B C 1
ATOM 6892 O O . LEU B 1 106 ? 38.719 42.062 7.219 1 54.72 106 LEU B O 1
ATOM 6896 N N . SER B 1 107 ? 40.875 41.562 7.344 1 56.12 107 SER B N 1
ATOM 6897 C CA . SER B 1 107 ? 41.438 42.906 7.453 1 56.12 107 SER B CA 1
ATOM 6898 C C . SER B 1 107 ? 41.312 43.625 6.129 1 56.12 107 SER B C 1
ATOM 6900 O O . SER B 1 107 ? 41.125 43.031 5.078 1 56.12 107 SER B O 1
ATOM 6902 N N . GLU B 1 108 ? 41.25 44.969 6.059 1 53.41 108 GLU B N 1
ATOM 6903 C CA . GLU B 1 108 ? 41.188 45.812 4.883 1 53.41 108 GLU B CA 1
ATOM 6904 C C . GLU B 1 108 ? 42.219 45.406 3.836 1 53.41 108 GLU B C 1
ATOM 6906 O O . GLU B 1 108 ? 41.938 45.469 2.635 1 53.41 108 GLU B O 1
ATOM 6911 N N . GLU B 1 109 ? 43.375 45.062 4.301 1 56.84 109 GLU B N 1
ATOM 6912 C CA . GLU B 1 109 ? 44.438 44.688 3.393 1 56.84 109 GLU B CA 1
ATOM 6913 C C . GLU B 1 109 ? 44.156 43.375 2.688 1 56.84 109 GLU B C 1
ATOM 6915 O O . GLU B 1 109 ? 44.406 43.219 1.491 1 56.84 109 GLU B O 1
ATOM 6920 N N . GLU B 1 110 ? 43.406 42.5 3.305 1 57.25 110 GLU B N 1
ATOM 6921 C CA . GLU B 1 110 ? 43.062 41.188 2.74 1 57.25 110 GLU B CA 1
ATOM 6922 C C . GLU B 1 110 ? 41.938 41.312 1.721 1 57.25 110 GLU B C 1
ATOM 6924 O O . GLU B 1 110 ? 41.969 40.625 0.69 1 57.25 110 GLU B O 1
ATOM 6929 N N . LEU B 1 111 ? 41.062 42.094 1.945 1 56.34 111 LEU B N 1
ATOM 6930 C CA . LEU B 1 111 ? 39.969 42.375 1.052 1 56.34 111 LEU B CA 1
ATOM 6931 C C . LEU B 1 111 ? 40.438 42.969 -0.259 1 56.34 111 LEU B C 1
ATOM 6933 O O . LEU B 1 111 ? 39.938 42.656 -1.33 1 56.34 111 LEU B O 1
ATOM 6937 N N . ARG B 1 112 ? 41.406 43.938 -0.173 1 55.72 112 ARG B N 1
ATOM 6938 C CA . ARG B 1 112 ? 42 44.562 -1.356 1 55.72 112 ARG B CA 1
ATOM 6939 C C . ARG B 1 112 ? 42.719 43.531 -2.197 1 55.72 112 ARG B C 1
ATOM 6941 O O . ARG B 1 112 ? 42.625 43.531 -3.426 1 55.72 112 ARG B O 1
ATOM 6948 N N . LYS B 1 113 ? 43.312 42.625 -1.615 1 56.09 113 LYS B N 1
ATOM 6949 C CA . LYS B 1 113 ? 44.062 41.625 -2.34 1 56.09 113 LYS B CA 1
ATOM 6950 C C . LYS B 1 113 ? 43.125 40.656 -3.057 1 56.09 113 LYS B C 1
ATOM 6952 O O . LYS B 1 113 ? 43.406 40.188 -4.168 1 56.09 113 LYS B O 1
ATOM 6957 N N . MET B 1 114 ? 42.062 40.406 -2.484 1 56.78 114 MET B N 1
ATOM 6958 C CA . MET B 1 114 ? 41.062 39.5 -3.053 1 56.78 114 MET B CA 1
ATOM 6959 C C . MET B 1 114 ? 40.406 40.125 -4.285 1 56.78 114 MET B C 1
ATOM 6961 O O . MET B 1 114 ? 40.156 39.438 -5.281 1 56.78 114 MET B O 1
ATOM 6965 N N . THR B 1 115 ? 40.156 41.406 -4.242 1 53.47 115 THR B N 1
ATOM 6966 C CA . THR B 1 115 ? 39.594 42.125 -5.379 1 53.47 115 THR B CA 1
ATOM 6967 C C . THR B 1 115 ? 40.594 42.219 -6.516 1 53.47 115 THR B C 1
ATOM 6969 O O . THR B 1 115 ? 40.219 42.125 -7.688 1 53.47 115 THR B O 1
ATOM 6972 N N . GLU B 1 116 ? 41.844 42.5 -6.23 1 54.31 116 GLU B N 1
ATOM 6973 C CA . GLU B 1 116 ? 42.875 42.625 -7.242 1 54.31 116 GLU B CA 1
ATOM 6974 C C . GLU B 1 116 ? 43.094 41.281 -7.953 1 54.31 116 GLU B C 1
ATOM 6976 O O . GLU B 1 116 ? 43.375 41.281 -9.156 1 54.31 116 GLU B O 1
ATOM 6981 N N . ARG B 1 117 ? 43 40.219 -7.227 1 51.25 117 ARG B N 1
ATOM 6982 C CA . ARG B 1 117 ? 43.188 38.906 -7.828 1 51.25 117 ARG B CA 1
ATOM 6983 C C . ARG B 1 117 ? 42.031 38.562 -8.766 1 51.25 117 ARG B C 1
ATOM 6985 O O . ARG B 1 117 ? 42.219 37.906 -9.789 1 51.25 117 ARG B O 1
ATOM 6992 N N . ILE B 1 118 ? 40.875 38.969 -8.383 1 49.12 118 ILE B N 1
ATOM 6993 C CA . ILE B 1 118 ? 39.719 38.719 -9.234 1 49.12 118 ILE B CA 1
ATOM 6994 C C . ILE B 1 118 ? 39.875 39.438 -10.562 1 49.12 118 ILE B C 1
ATOM 6996 O O . ILE B 1 118 ? 39.562 38.906 -11.617 1 49.12 118 ILE B O 1
ATOM 7000 N N . GLU B 1 119 ? 40.312 40.75 -10.562 1 45.28 119 GLU B N 1
ATOM 7001 C CA . GLU B 1 119 ? 40.5 41.5 -11.797 1 45.28 119 GLU B CA 1
ATOM 7002 C C . GLU B 1 119 ? 41.625 40.906 -12.633 1 45.28 119 GLU B C 1
ATOM 7004 O O . GLU B 1 119 ? 41.594 40.938 -13.859 1 45.28 119 GLU B O 1
ATOM 7009 N N . ASN B 1 120 ? 42.75 40.531 -11.961 1 39.66 120 ASN B N 1
ATOM 7010 C CA . ASN B 1 120 ? 43.938 40.094 -12.711 1 39.66 120 ASN B CA 1
ATOM 7011 C C . ASN B 1 120 ? 43.812 38.656 -13.164 1 39.66 120 ASN B C 1
ATOM 7013 O O . ASN B 1 120 ? 44.812 38.062 -13.602 1 39.66 120 ASN B O 1
ATOM 7017 N N . CYS B 1 121 ? 42.844 37.938 -12.688 1 36.62 121 CYS B N 1
ATOM 7018 C CA . CYS B 1 121 ? 42.906 36.562 -13.125 1 36.62 121 CYS B CA 1
ATOM 7019 C C . CYS B 1 121 ? 42.875 36.469 -14.648 1 36.62 121 CYS B C 1
ATOM 7021 O O . CYS B 1 121 ? 42.75 35.375 -15.203 1 36.62 121 CYS B O 1
ATOM 7023 N N . GLY B 1 122 ? 42.688 37.625 -15.406 1 31.31 122 GLY B N 1
ATOM 7024 C CA . GLY B 1 122 ? 42.906 37.312 -16.812 1 31.31 122 GLY B CA 1
ATOM 7025 C C . GLY B 1 122 ? 44.344 36.875 -17.094 1 31.31 122 GLY B C 1
ATOM 7026 O O . GLY B 1 122 ? 44.562 35.906 -17.812 1 31.31 122 GLY B O 1
ATOM 7027 N N . GLU B 1 123 ? 45.281 37.844 -17.188 1 28.38 123 GLU B N 1
ATOM 7028 C CA . GLU B 1 123 ? 46.469 37.719 -18.016 1 28.38 123 GLU B CA 1
ATOM 7029 C C . GLU B 1 123 ? 47.562 36.875 -17.328 1 28.38 123 GLU B C 1
ATOM 7031 O O . GLU B 1 123 ? 48.25 36.094 -17.984 1 28.38 123 GLU B O 1
ATOM 7036 N N . GLN B 1 124 ? 48.219 37.406 -16.234 1 25.89 124 GLN B N 1
ATOM 7037 C CA . GLN B 1 124 ? 49.656 37.281 -16.031 1 25.89 124 GLN B CA 1
ATOM 7038 C C . GLN B 1 124 ? 50 35.938 -15.391 1 25.89 124 GLN B C 1
ATOM 7040 O O . GLN B 1 124 ? 49.469 35.594 -14.344 1 25.89 124 GLN B O 1
ATOM 7045 N N . GLU B 1 125 ? 50.625 34.969 -16.266 1 26.12 125 GLU B N 1
ATOM 7046 C CA . GLU B 1 125 ? 51.344 33.719 -16.016 1 26.12 125 GLU B CA 1
ATOM 7047 C C . GLU B 1 125 ? 52.281 33.875 -14.836 1 26.12 125 GLU B C 1
ATOM 7049 O O . GLU B 1 125 ? 52.5 32.938 -14.07 1 26.12 125 GLU B O 1
ATOM 7054 N N . GLN B 1 126 ? 53.344 34.844 -14.922 1 23.55 126 GLN B N 1
ATOM 7055 C CA . GLN B 1 126 ? 54.719 34.469 -14.719 1 23.55 126 GLN B CA 1
ATOM 7056 C C . GLN B 1 126 ? 55.062 34.406 -13.234 1 23.55 126 GLN B C 1
ATOM 7058 O O . GLN B 1 126 ? 56 33.688 -12.844 1 23.55 126 GLN B O 1
ATOM 7063 N N . LEU B 1 127 ? 55.125 35.562 -12.383 1 20.7 127 LEU B N 1
ATOM 7064 C CA . LEU B 1 127 ? 56.25 35.781 -11.484 1 20.7 127 LEU B CA 1
ATOM 7065 C C . LEU B 1 127 ? 56.188 34.875 -10.281 1 20.7 127 LEU B C 1
ATOM 7067 O O . LEU B 1 127 ? 55.188 34.812 -9.594 1 20.7 127 LEU B O 1
ATOM 7071 N N . LYS B 1 128 ? 57.25 33.938 -10.133 1 24.05 128 LYS B N 1
ATOM 7072 C CA . LYS B 1 128 ? 57.688 32.938 -9.156 1 24.05 128 LYS B CA 1
ATOM 7073 C C . LYS B 1 128 ? 57.969 33.594 -7.801 1 24.05 128 LYS B C 1
ATOM 7075 O O . LYS B 1 128 ? 58.688 33.031 -6.965 1 24.05 128 LYS B O 1
ATOM 7080 N N . ASN B 1 129 ? 57.625 34.938 -7.531 1 19.61 129 ASN B N 1
ATOM 7081 C CA . ASN B 1 129 ? 58.438 35.469 -6.441 1 19.61 129 ASN B CA 1
ATOM 7082 C C . ASN B 1 129 ? 58.25 34.688 -5.16 1 19.61 129 ASN B C 1
ATOM 7084 O O . ASN B 1 129 ? 57.188 34.094 -4.938 1 19.61 129 ASN B O 1
ATOM 7088 N N . ASP B 1 130 ? 59.438 34.531 -4.289 1 23.44 130 ASP B N 1
ATOM 7089 C CA . ASP B 1 130 ? 60.125 33.938 -3.141 1 23.44 130 ASP B CA 1
ATOM 7090 C C . ASP B 1 130 ? 59.5 34.438 -1.829 1 23.44 130 ASP B C 1
ATOM 7092 O O . ASP B 1 130 ? 60.156 34.344 -0.777 1 23.44 130 ASP B O 1
ATOM 7096 N N . ASN B 1 131 ? 58.531 35.375 -1.749 1 23.06 131 ASN B N 1
ATOM 7097 C CA . ASN B 1 131 ? 58.469 36 -0.429 1 23.06 131 ASN B CA 1
ATOM 7098 C C . ASN B 1 131 ? 58.219 34.938 0.664 1 23.06 131 ASN B C 1
ATOM 7100 O O . ASN B 1 131 ? 57.406 34.062 0.497 1 23.06 131 ASN B O 1
ATOM 7104 N N . THR B 1 132 ? 59.156 34.875 1.75 1 23.64 132 THR B N 1
ATOM 7105 C CA . THR B 1 132 ? 59.531 34.281 3.029 1 23.64 132 THR B CA 1
ATOM 7106 C C . THR B 1 132 ? 58.344 34.281 3.988 1 23.64 132 THR B C 1
ATOM 7108 O O . THR B 1 132 ? 57.406 35.031 3.822 1 23.64 132 THR B O 1
ATOM 7111 N N . GLN B 1 133 ? 58.656 33.75 5.387 1 23.06 133 GLN B N 1
ATOM 7112 C CA . GLN B 1 133 ? 58.219 32.906 6.508 1 23.06 133 GLN B CA 1
ATOM 7113 C C . GLN B 1 133 ? 57.469 33.719 7.547 1 23.06 133 GLN B C 1
ATOM 7115 O O . GLN B 1 133 ? 57.125 33.219 8.617 1 23.06 133 GLN B O 1
ATOM 7120 N N . ASN B 1 134 ? 57.219 35.062 7.52 1 23.48 134 ASN B N 1
ATOM 7121 C CA . ASN B 1 134 ? 56.938 35.469 8.891 1 23.48 134 ASN B CA 1
ATOM 7122 C C . ASN B 1 134 ? 55.656 34.812 9.422 1 23.48 134 ASN B C 1
ATOM 7124 O O . ASN B 1 134 ? 54.562 35.031 8.883 1 23.48 134 ASN B O 1
ATOM 7128 N N . GLU B 1 135 ? 55.781 33.594 10.094 1 24.41 135 GLU B N 1
ATOM 7129 C CA . GLU B 1 135 ? 54.875 32.75 10.852 1 24.41 135 GLU B CA 1
ATOM 7130 C C . GLU B 1 135 ? 54.25 33.531 12.008 1 24.41 135 GLU B C 1
ATOM 7132 O O . GLU B 1 135 ? 54.844 33.656 13.07 1 24.41 135 GLU B O 1
ATOM 7137 N N . ALA B 1 136 ? 53.688 34.688 11.961 1 27.48 136 ALA B N 1
ATOM 7138 C CA . ALA B 1 136 ? 53.094 35.156 13.203 1 27.48 136 ALA B CA 1
ATOM 7139 C C . ALA B 1 136 ? 52.188 34.094 13.828 1 27.48 136 ALA B C 1
ATOM 7141 O O . ALA B 1 136 ? 51.438 33.438 13.125 1 27.48 136 ALA B O 1
ATOM 7142 N N . GLN B 1 137 ? 52.594 33.625 15.016 1 25.23 137 GLN B N 1
ATOM 7143 C CA . GLN B 1 137 ? 52.062 32.75 16.062 1 25.23 137 GLN B CA 1
ATOM 7144 C C . GLN B 1 137 ? 50.688 33.188 16.5 1 25.23 137 GLN B C 1
ATOM 7146 O O . GLN B 1 137 ? 50.531 34.125 17.266 1 25.23 137 GLN B O 1
ATOM 7151 N N . PHE B 1 138 ? 49.781 33.531 15.711 1 24 138 PHE B N 1
ATOM 7152 C CA . PHE B 1 138 ? 48.469 33.719 16.312 1 24 138 PHE B CA 1
ATOM 7153 C C . PHE B 1 138 ? 48.094 32.531 17.172 1 24 138 PHE B C 1
ATOM 7155 O O . PHE B 1 138 ? 48.188 31.375 16.734 1 24 138 PHE B O 1
ATOM 7162 N N . GLU B 1 139 ? 48.312 32.656 18.5 1 27.89 139 GLU B N 1
ATOM 7163 C CA . GLU B 1 139 ? 47.812 31.781 19.562 1 27.89 139 GLU B CA 1
ATOM 7164 C C . GLU B 1 139 ? 46.344 31.469 19.391 1 27.89 139 GLU B C 1
ATOM 7166 O O . GLU B 1 139 ? 45.5 32.312 19.625 1 27.89 139 GLU B O 1
ATOM 7171 N N . GLU B 1 140 ? 45.938 30.938 18.297 1 28.61 140 GLU B N 1
ATOM 7172 C CA . GLU B 1 140 ? 44.562 30.438 18.203 1 28.61 140 GLU B CA 1
ATOM 7173 C C . GLU B 1 140 ? 44.219 29.562 19.406 1 28.61 140 GLU B C 1
ATOM 7175 O O . GLU B 1 140 ? 44.938 28.641 19.75 1 28.61 140 GLU B O 1
ATOM 7180 N N . ILE B 1 141 ? 43.781 30.141 20.484 1 31.19 141 ILE B N 1
ATOM 7181 C CA . ILE B 1 141 ? 43.188 29.344 21.547 1 31.19 141 ILE B CA 1
ATOM 7182 C C . ILE B 1 141 ? 42.406 28.188 20.938 1 31.19 141 ILE B C 1
ATOM 7184 O O . ILE B 1 141 ? 41.312 28.391 20.406 1 31.19 141 ILE B O 1
ATOM 7188 N N . GLU B 1 142 ? 43.031 27.469 20.062 1 31.77 142 GLU B N 1
ATOM 7189 C CA . GLU B 1 142 ? 42.406 26.219 19.594 1 31.77 142 GLU B CA 1
ATOM 7190 C C . GLU B 1 142 ? 41.938 25.375 20.766 1 31.77 142 GLU B C 1
ATOM 7192 O O . GLU B 1 142 ? 42.688 25.062 21.672 1 31.77 142 GLU B O 1
ATOM 7197 N N . GLU B 1 143 ? 40.844 25.578 21.375 1 36.03 143 GLU B N 1
ATOM 7198 C CA . GLU B 1 143 ? 40.344 24.469 22.172 1 36.03 143 GLU B CA 1
ATOM 7199 C C . GLU B 1 143 ? 40.875 23.141 21.625 1 36.03 143 GLU B C 1
ATOM 7201 O O . GLU B 1 143 ? 40.75 22.875 20.422 1 36.03 143 GLU B O 1
ATOM 7206 N N . ASP B 1 144 ? 41.875 22.562 22.125 1 39.59 144 ASP B N 1
ATOM 7207 C CA . ASP B 1 144 ? 42.719 21.391 21.938 1 39.59 144 ASP B CA 1
ATOM 7208 C C . ASP B 1 144 ? 41.875 20.156 21.594 1 39.59 144 ASP B C 1
ATOM 7210 O O . ASP B 1 144 ? 41.406 19.438 22.484 1 39.59 144 ASP B O 1
ATOM 7214 N N . LEU B 1 145 ? 40.812 20.141 20.875 1 43.47 145 LEU B N 1
ATOM 7215 C CA . LEU B 1 145 ? 40.375 18.781 20.547 1 43.47 145 LEU B CA 1
ATOM 7216 C C . LEU B 1 145 ? 41.562 17.922 20.141 1 43.47 145 LEU B C 1
ATOM 7218 O O . LEU B 1 145 ? 42.406 18.359 19.359 1 43.47 145 LEU B O 1
ATOM 7222 N N . PRO B 1 146 ? 42.125 17.078 21.047 1 51.47 146 PRO B N 1
ATOM 7223 C CA . PRO B 1 146 ? 43.25 16.203 20.672 1 51.47 146 PRO B CA 1
ATOM 7224 C C . PRO B 1 146 ? 43.188 15.789 19.203 1 51.47 146 PRO B C 1
ATOM 7226 O O . PRO B 1 146 ? 42.125 15.734 18.609 1 51.47 146 PRO B O 1
ATOM 7229 N N . PRO B 1 147 ? 44.281 16.016 18.422 1 61.38 147 PRO B N 1
ATOM 7230 C CA . PRO B 1 147 ? 44.375 15.633 17.016 1 61.38 147 PRO B CA 1
ATOM 7231 C C . PRO B 1 147 ? 43.781 14.25 16.75 1 61.38 147 PRO B C 1
ATOM 7233 O O . PRO B 1 147 ? 44.031 13.312 17.5 1 61.38 147 PRO B O 1
ATOM 7236 N N . ILE B 1 148 ? 42.719 14.195 16.078 1 72.62 148 ILE B N 1
ATOM 7237 C CA . ILE B 1 148 ? 42.062 12.953 15.695 1 72.62 148 ILE B CA 1
ATOM 7238 C C . ILE B 1 148 ? 43.062 12 15.07 1 72.62 148 ILE B C 1
ATOM 7240 O O . ILE B 1 148 ? 43.844 12.383 14.188 1 72.62 148 ILE B O 1
ATOM 7244 N N . THR B 1 149 ? 43.438 10.891 15.766 1 77.94 149 THR B N 1
ATOM 7245 C CA . THR B 1 149 ? 44.312 9.844 15.234 1 77.94 149 THR B CA 1
ATOM 7246 C C . THR B 1 149 ? 43.812 9.391 13.859 1 77.94 149 THR B C 1
ATOM 7248 O O . THR B 1 149 ? 42.656 9.555 13.523 1 77.94 149 THR B O 1
ATOM 7251 N N . PRO B 1 150 ? 44.719 9.086 13.008 1 81.44 150 PRO B N 1
ATOM 7252 C CA . PRO B 1 150 ? 44.344 8.594 11.68 1 81.44 150 PRO B CA 1
ATOM 7253 C C . PRO B 1 150 ? 43.281 7.488 11.742 1 81.44 150 PRO B C 1
ATOM 7255 O O . PRO B 1 150 ? 42.406 7.418 10.867 1 81.44 150 PRO B O 1
ATOM 7258 N N . GLN B 1 151 ? 43.375 6.754 12.773 1 81.94 151 GLN B N 1
ATOM 7259 C CA . GLN B 1 151 ? 42.375 5.688 12.906 1 81.94 151 GLN B CA 1
ATOM 7260 C C . GLN B 1 151 ? 41 6.258 13.203 1 81.94 151 GLN B C 1
ATOM 7262 O O . GLN B 1 151 ? 40 5.77 12.672 1 81.94 151 GLN B O 1
ATOM 7267 N N . GLU B 1 152 ? 41.031 7.219 14.016 1 84.31 152 GLU B N 1
ATOM 7268 C CA . GLU B 1 152 ? 39.75 7.863 14.359 1 84.31 152 GLU B CA 1
ATOM 7269 C C . GLU B 1 152 ? 39.156 8.578 13.148 1 84.31 152 GLU B C 1
ATOM 7271 O O . GLU B 1 152 ? 37.938 8.602 12.977 1 84.31 152 GLU B O 1
ATOM 7276 N N . LYS B 1 153 ? 40 9.086 12.406 1 86.19 153 LYS B N 1
ATOM 7277 C CA . LYS B 1 153 ? 39.562 9.766 11.195 1 86.19 153 LYS B CA 1
ATOM 7278 C C . LYS B 1 153 ? 38.938 8.773 10.219 1 86.19 153 LYS B C 1
ATOM 7280 O O . LYS B 1 153 ? 37.906 9.086 9.57 1 86.19 153 LYS B O 1
ATOM 7285 N N . GLU B 1 154 ? 39.562 7.645 10.133 1 87.38 154 GLU B N 1
ATOM 7286 C CA . GLU B 1 154 ? 39.031 6.617 9.242 1 87.38 154 GLU B CA 1
ATOM 7287 C C . GLU B 1 154 ? 37.625 6.16 9.68 1 87.38 154 GLU B C 1
ATOM 7289 O O . GLU B 1 154 ? 36.75 5.914 8.852 1 87.38 154 GLU B O 1
ATOM 7294 N N . ILE B 1 155 ? 37.5 6.07 10.93 1 89.81 155 ILE B N 1
ATOM 7295 C CA . ILE B 1 155 ? 36.219 5.633 11.469 1 89.81 155 ILE B CA 1
ATOM 7296 C C . ILE B 1 155 ? 35.156 6.719 11.234 1 89.81 155 ILE B C 1
ATOM 7298 O O . ILE B 1 155 ? 34 6.414 10.906 1 89.81 155 ILE B O 1
ATOM 7302 N N . LYS B 1 156 ? 35.562 7.922 11.453 1 90.56 156 LYS B N 1
ATOM 7303 C CA . LYS B 1 156 ? 34.625 9.031 11.234 1 90.56 156 LYS B CA 1
ATOM 7304 C C . LYS B 1 156 ? 34.188 9.102 9.773 1 90.56 156 LYS B C 1
ATOM 7306 O O . LYS B 1 156 ? 33.031 9.344 9.484 1 90.56 156 LYS B O 1
ATOM 7311 N N . ASP B 1 157 ? 35.156 8.852 8.93 1 90.5 157 ASP B N 1
ATOM 7312 C CA . ASP B 1 157 ? 34.812 8.875 7.508 1 90.5 157 ASP B CA 1
ATOM 7313 C C . ASP B 1 157 ? 33.906 7.707 7.137 1 90.5 157 ASP B C 1
ATOM 7315 O O . ASP B 1 157 ? 33.031 7.852 6.285 1 90.5 157 ASP B O 1
ATOM 7319 N N . TYR B 1 158 ? 34.219 6.629 7.734 1 93.81 158 TYR B N 1
ATOM 7320 C CA . TYR B 1 158 ? 33.344 5.461 7.531 1 93.81 158 TYR B CA 1
ATOM 7321 C C . TYR B 1 158 ? 31.922 5.746 7.973 1 93.81 158 TYR B C 1
ATOM 7323 O O . TYR B 1 158 ? 30.969 5.496 7.223 1 93.81 158 TYR B O 1
ATOM 7331 N N . LEU B 1 159 ? 31.797 6.297 9.141 1 94.88 159 LEU B N 1
ATOM 7332 C CA . LEU B 1 159 ? 30.469 6.625 9.672 1 94.88 159 LEU B CA 1
ATOM 7333 C C . LEU B 1 159 ? 29.781 7.664 8.797 1 94.88 159 LEU B C 1
ATOM 7335 O O . LEU B 1 159 ? 28.562 7.598 8.602 1 94.88 159 LEU B O 1
ATOM 7339 N N . LYS B 1 160 ? 30.547 8.586 8.32 1 93.44 160 LYS B N 1
ATOM 7340 C CA . LYS B 1 160 ? 29.984 9.617 7.461 1 93.44 160 LYS B CA 1
ATOM 7341 C C . LYS B 1 160 ? 29.375 9.016 6.203 1 93.44 160 LYS B C 1
ATOM 7343 O O . LYS B 1 160 ? 28.297 9.438 5.77 1 93.44 160 LYS B O 1
ATOM 7348 N N . SER B 1 161 ? 30.062 8.016 5.625 1 94.06 161 SER B N 1
ATOM 7349 C CA . SER B 1 161 ? 29.531 7.332 4.445 1 94.06 161 SER B CA 1
ATOM 7350 C C . SER B 1 161 ? 28.234 6.605 4.762 1 94.06 161 SER B C 1
ATOM 7352 O O . SER B 1 161 ? 27.312 6.609 3.953 1 94.06 161 SER B O 1
ATOM 7354 N N . LEU B 1 162 ? 28.188 6.023 5.898 1 96.19 162 LEU B N 1
ATOM 7355 C CA . LEU B 1 162 ? 26.984 5.297 6.297 1 96.19 162 LEU B CA 1
ATOM 7356 C C . LEU B 1 162 ? 25.812 6.254 6.504 1 96.19 162 LEU B C 1
ATOM 7358 O O . LEU B 1 162 ? 24.688 5.977 6.07 1 96.19 162 LEU B O 1
ATOM 7362 N N . PHE B 1 163 ? 26.078 7.391 7.145 1 96.56 163 PHE B N 1
ATOM 7363 C CA . PHE B 1 163 ? 25.031 8.375 7.383 1 96.56 163 PHE B CA 1
ATOM 7364 C C . PHE B 1 163 ? 24.5 8.945 6.066 1 96.56 163 PHE B C 1
ATOM 7366 O O . PHE B 1 163 ? 23.312 9.219 5.93 1 96.56 163 PHE B O 1
ATOM 7373 N N . ASP B 1 164 ? 25.422 9.141 5.184 1 94.81 164 ASP B N 1
ATOM 7374 C CA . ASP B 1 164 ? 25.016 9.664 3.881 1 94.81 164 ASP B CA 1
ATOM 7375 C C . ASP B 1 164 ? 24.016 8.734 3.201 1 94.81 164 ASP B C 1
ATOM 7377 O O . ASP B 1 164 ? 23.047 9.188 2.604 1 94.81 164 ASP B O 1
ATOM 7381 N N . ILE B 1 165 ? 24.25 7.449 3.273 1 96.25 165 ILE B N 1
ATOM 7382 C CA . ILE B 1 165 ? 23.375 6.453 2.684 1 96.25 165 ILE B CA 1
ATOM 7383 C C . ILE B 1 165 ? 22.016 6.484 3.395 1 96.25 165 ILE B C 1
ATOM 7385 O O . ILE B 1 165 ? 20.969 6.473 2.748 1 96.25 165 ILE B O 1
ATOM 7389 N N . LEU B 1 166 ? 22.047 6.559 4.719 1 96.94 166 LEU B N 1
ATOM 7390 C CA . LEU B 1 166 ? 20.812 6.527 5.508 1 96.94 166 LEU B CA 1
ATOM 7391 C C . LEU B 1 166 ? 19.969 7.773 5.254 1 96.94 166 LEU B C 1
ATOM 7393 O O . LEU B 1 166 ? 18.75 7.695 5.16 1 96.94 166 LEU B O 1
ATOM 7397 N N . VAL B 1 167 ? 20.594 8.922 5.195 1 95.56 167 VAL B N 1
ATOM 7398 C CA . VAL B 1 167 ? 19.891 10.172 4.926 1 95.56 167 VAL B CA 1
ATOM 7399 C C . VAL B 1 167 ? 19.25 10.117 3.541 1 95.56 167 VAL B C 1
ATOM 7401 O O . VAL B 1 167 ? 18.109 10.555 3.357 1 95.56 167 VAL B O 1
ATOM 7404 N N . LEU B 1 168 ? 20.031 9.578 2.596 1 94.88 168 LEU B N 1
ATOM 7405 C CA . LEU B 1 168 ? 19.484 9.406 1.254 1 94.88 168 LEU B CA 1
ATOM 7406 C C . LEU B 1 168 ? 18.234 8.516 1.28 1 94.88 168 LEU B C 1
ATOM 7408 O O . LEU B 1 168 ? 17.219 8.844 0.668 1 94.88 168 LEU B O 1
ATOM 7412 N N . MET B 1 169 ? 18.328 7.398 1.947 1 95.88 169 MET B N 1
ATOM 7413 C CA . MET B 1 169 ? 17.203 6.457 2.025 1 95.88 169 MET B CA 1
ATOM 7414 C C . MET B 1 169 ? 16 7.098 2.699 1 95.88 169 MET B C 1
ATOM 7416 O O . MET B 1 169 ? 14.867 6.922 2.248 1 95.88 169 MET B O 1
ATOM 7420 N N . GLY B 1 170 ? 16.219 7.836 3.785 1 94.69 170 GLY B N 1
ATOM 7421 C CA . GLY B 1 170 ? 15.133 8.492 4.496 1 94.69 170 GLY B CA 1
ATOM 7422 C C . GLY B 1 170 ? 14.461 9.586 3.684 1 94.69 170 GLY B C 1
ATOM 7423 O O . GLY B 1 170 ? 13.242 9.594 3.535 1 94.69 170 GLY B O 1
ATOM 7424 N N . LYS B 1 171 ? 15.227 10.461 3.139 1 92.75 171 LYS B N 1
ATOM 7425 C CA . LYS B 1 171 ? 14.68 11.594 2.404 1 92.75 171 LYS B CA 1
ATOM 7426 C C . LYS B 1 171 ? 13.969 11.141 1.132 1 92.75 171 LYS B C 1
ATOM 7428 O O . LYS B 1 171 ? 12.984 11.758 0.711 1 92.75 171 LYS B O 1
ATOM 7433 N N . GLN B 1 172 ? 14.406 10.031 0.535 1 93.38 172 GLN B N 1
ATOM 7434 C CA . GLN B 1 172 ? 13.828 9.539 -0.713 1 93.38 172 GLN B CA 1
ATOM 7435 C C . GLN B 1 172 ? 12.836 8.414 -0.455 1 93.38 172 GLN B C 1
ATOM 7437 O O . GLN B 1 172 ? 12.328 7.801 -1.396 1 93.38 172 GLN B O 1
ATOM 7442 N N . ASN B 1 173 ? 12.523 8.094 0.735 1 92.44 173 ASN B N 1
ATOM 7443 C CA . ASN B 1 173 ? 11.547 7.09 1.134 1 92.44 173 ASN B CA 1
ATOM 7444 C C . ASN B 1 173 ? 11.906 5.711 0.588 1 92.44 173 ASN B C 1
ATOM 7446 O O . ASN B 1 173 ? 11.078 5.055 -0.046 1 92.44 173 ASN B O 1
ATOM 7450 N N . ILE B 1 174 ? 13.156 5.281 0.733 1 94.12 174 ILE B N 1
ATOM 7451 C CA . ILE B 1 174 ? 13.617 3.936 0.405 1 94.12 174 ILE B CA 1
ATOM 7452 C C . ILE B 1 174 ? 13.672 3.084 1.671 1 94.12 174 ILE B C 1
ATOM 7454 O O . ILE B 1 174 ? 14.344 3.439 2.643 1 94.12 174 ILE B O 1
ATOM 7458 N N . PRO B 1 175 ? 12.93 2.025 1.657 1 92.31 175 PRO B N 1
ATOM 7459 C CA . PRO B 1 175 ? 12.93 1.187 2.859 1 92.31 175 PRO B CA 1
ATOM 7460 C C . PRO B 1 175 ? 14.297 0.561 3.139 1 92.31 175 PRO B C 1
ATOM 7462 O O . PRO B 1 175 ? 15.102 0.382 2.221 1 92.31 175 PRO B O 1
ATOM 7465 N N . LEU B 1 176 ? 14.5 0.174 4.414 1 90.94 176 LEU B N 1
ATOM 7466 C CA . LEU B 1 176 ? 15.773 -0.418 4.797 1 90.94 176 LEU B CA 1
ATOM 7467 C C . LEU B 1 176 ? 15.883 -1.85 4.285 1 90.94 176 LEU B C 1
ATOM 7469 O O . LEU B 1 176 ? 16.953 -2.268 3.83 1 90.94 176 LEU B O 1
ATOM 7473 N N . ASP B 1 177 ? 14.656 -2.412 4.34 1 83.38 177 ASP B N 1
ATOM 7474 C CA . ASP B 1 177 ? 14.656 -3.816 3.945 1 83.38 177 ASP B CA 1
ATOM 7475 C C . ASP B 1 177 ? 14.32 -3.975 2.465 1 83.38 177 ASP B C 1
ATOM 7477 O O . ASP B 1 177 ? 13.734 -3.072 1.858 1 83.38 177 ASP B O 1
ATOM 7481 N N . GLY B 1 178 ? 14.891 -4.777 1.81 1 68.06 178 GLY B N 1
ATOM 7482 C CA . GLY B 1 178 ? 14.617 -5.047 0.407 1 68.06 178 GLY B CA 1
ATOM 7483 C C . GLY B 1 178 ? 13.594 -6.141 0.198 1 68.06 178 GLY B C 1
ATOM 7484 O O . GLY B 1 178 ? 12.406 -5.945 0.465 1 68.06 178 GLY B O 1
ATOM 7485 N N . HIS B 1 179 ? 14.141 -7.305 -0.024 1 63.59 179 HIS B N 1
ATOM 7486 C CA . HIS B 1 179 ? 13.328 -8.461 -0.383 1 63.59 179 HIS B CA 1
ATOM 7487 C C . HIS B 1 179 ? 12.633 -9.047 0.842 1 63.59 179 HIS B C 1
ATOM 7489 O O . HIS B 1 179 ? 13.211 -9.07 1.933 1 63.59 179 HIS B O 1
ATOM 7495 N N . GLY B 1 180 ? 11.305 -8.844 0.975 1 54.5 180 GLY B N 1
ATOM 7496 C CA . GLY B 1 180 ? 10.477 -9.305 2.078 1 54.5 180 GLY B CA 1
ATOM 7497 C C . GLY B 1 180 ? 10.961 -10.609 2.678 1 54.5 180 GLY B C 1
ATOM 7498 O O . GLY B 1 180 ? 11.539 -11.445 1.978 1 54.5 180 GLY B O 1
ATOM 7499 N N . GLU B 1 181 ? 11.391 -10.594 4.004 1 50.25 181 GLU B N 1
ATOM 7500 C CA . GLU B 1 181 ? 11.758 -11.727 4.848 1 50.25 181 GLU B CA 1
ATOM 7501 C C . GLU B 1 181 ? 10.961 -12.977 4.48 1 50.25 181 GLU B C 1
ATOM 7503 O O . GLU B 1 181 ? 11.406 -14.102 4.723 1 50.25 181 GLU B O 1
ATOM 7508 N N . GLU B 1 182 ? 9.781 -12.797 4.309 1 48.41 182 GLU B N 1
ATOM 7509 C CA . GLU B 1 182 ? 8.844 -13.875 4.613 1 48.41 182 GLU B CA 1
ATOM 7510 C C . GLU B 1 182 ? 9.141 -15.117 3.779 1 48.41 182 GLU B C 1
ATOM 7512 O O . GLU B 1 182 ? 8.734 -16.219 4.141 1 48.41 182 GLU B O 1
ATOM 7517 N N . GLY B 1 183 ? 9.797 -14.938 2.613 1 44.56 183 GLY B N 1
ATOM 7518 C CA . GLY B 1 183 ? 9.805 -16.188 1.876 1 44.56 183 GLY B CA 1
ATOM 7519 C C . GLY B 1 183 ? 11.156 -16.891 1.899 1 44.56 183 GLY B C 1
ATOM 7520 O O . GLY B 1 183 ? 11.414 -17.781 1.085 1 44.56 183 GLY B O 1
ATOM 7521 N N . VAL B 1 184 ? 12.148 -16.203 2.363 1 46.91 184 VAL B N 1
ATOM 7522 C CA . VAL B 1 184 ? 13.477 -16.797 2.23 1 46.91 184 VAL B CA 1
ATOM 7523 C C . VAL B 1 184 ? 13.602 -17.984 3.18 1 46.91 184 VAL B C 1
ATOM 7525 O O . VAL B 1 184 ? 13.867 -17.812 4.371 1 46.91 184 VAL B O 1
ATOM 7528 N N . GLU B 1 185 ? 12.742 -18.719 3.35 1 44.38 185 GLU B N 1
ATOM 7529 C CA . GLU B 1 185 ? 13.117 -19.859 4.18 1 44.38 185 GLU B CA 1
ATOM 7530 C C . GLU B 1 185 ? 14.539 -20.312 3.883 1 44.38 185 GLU B C 1
ATOM 7532 O O . GLU B 1 185 ? 15.375 -20.391 4.785 1 44.38 185 GLU B O 1
ATOM 7537 N N . GLU B 1 186 ? 14.508 -21.516 3.154 1 47.62 186 GLU B N 1
ATOM 7538 C CA . GLU B 1 186 ? 15.266 -22.75 3.314 1 47.62 186 GLU B CA 1
ATOM 7539 C C . GLU B 1 186 ? 16.719 -22.578 2.881 1 47.62 186 GLU B C 1
ATOM 7541 O O . GLU B 1 186 ? 17.578 -23.375 3.244 1 47.62 186 GLU B O 1
ATOM 7546 N N . SER B 1 187 ? 16.875 -21.906 1.793 1 50.09 187 SER B N 1
ATOM 7547 C CA . SER B 1 187 ? 18.219 -22.188 1.278 1 50.09 187 SER B CA 1
ATOM 7548 C C . SER B 1 187 ? 19.281 -21.453 2.07 1 50.09 187 SER B C 1
ATOM 7550 O O . SER B 1 187 ? 20.469 -21.766 1.958 1 50.09 187 SER B O 1
ATOM 7552 N N . GLY B 1 188 ? 18.891 -20.734 3.207 1 58.16 188 GLY B N 1
ATOM 7553 C CA . GLY B 1 188 ? 19.953 -20.109 3.988 1 58.16 188 GLY B CA 1
ATOM 7554 C C . GLY B 1 188 ? 20.734 -19.078 3.215 1 58.16 188 GLY B C 1
ATOM 7555 O O . GLY B 1 188 ? 21.75 -18.578 3.695 1 58.16 188 GLY B O 1
ATOM 7556 N N . ALA B 1 189 ? 20.391 -18.812 1.865 1 65.62 189 ALA B N 1
ATOM 7557 C CA . ALA B 1 189 ? 21.219 -17.922 1.035 1 65.62 189 ALA B CA 1
ATOM 7558 C C . ALA B 1 189 ? 20.984 -16.469 1.391 1 65.62 189 ALA B C 1
ATOM 7560 O O . ALA B 1 189 ? 19.875 -16.078 1.787 1 65.62 189 ALA B O 1
ATOM 7561 N N . PHE B 1 190 ? 22.141 -15.633 1.299 1 77.62 190 PHE B N 1
ATOM 7562 C CA . PHE B 1 190 ? 22.172 -14.227 1.681 1 77.62 190 PHE B CA 1
ATOM 7563 C C . PHE B 1 190 ? 21.469 -13.367 0.63 1 77.62 190 PHE B C 1
ATOM 7565 O O . PHE B 1 190 ? 21.828 -13.414 -0.549 1 77.62 190 PHE B O 1
ATOM 7572 N N . THR B 1 191 ? 20.359 -12.797 1.012 1 78.56 191 THR B N 1
ATOM 7573 C CA . THR B 1 191 ? 19.719 -11.797 0.163 1 78.56 191 THR B CA 1
ATOM 7574 C C . THR B 1 191 ? 19.953 -10.391 0.698 1 78.56 191 THR B C 1
ATOM 7576 O O . THR B 1 191 ? 19.547 -10.062 1.812 1 78.56 191 THR B O 1
ATOM 7579 N N . PRO B 1 192 ? 20.641 -9.609 -0.07 1 86.12 192 PRO B N 1
ATOM 7580 C CA . PRO B 1 192 ? 21.031 -8.289 0.441 1 86.12 192 PRO B CA 1
ATOM 7581 C C . PRO B 1 192 ? 19.828 -7.383 0.695 1 86.12 192 PRO B C 1
ATOM 7583 O O . PRO B 1 192 ? 18.844 -7.418 -0.061 1 86.12 192 PRO B O 1
ATOM 7586 N N . SER B 1 193 ? 19.891 -6.574 1.796 1 90.5 193 SER B N 1
ATOM 7587 C CA . SER B 1 193 ? 18.922 -5.52 2.064 1 90.5 193 SER B CA 1
ATOM 7588 C C . SER B 1 193 ? 19.141 -4.316 1.153 1 90.5 193 SER B C 1
ATOM 7590 O O . SER B 1 193 ? 20.141 -4.262 0.419 1 90.5 193 SER B O 1
ATOM 7592 N N . ASN B 1 194 ? 18.188 -3.396 1.134 1 93.19 194 ASN B N 1
ATOM 7593 C CA . ASN B 1 194 ? 18.375 -2.18 0.353 1 93.19 194 ASN B CA 1
ATOM 7594 C C . ASN B 1 194 ? 19.578 -1.376 0.849 1 93.19 194 ASN B C 1
ATOM 7596 O O . ASN B 1 194 ? 20.312 -0.784 0.051 1 93.19 194 ASN B O 1
ATOM 7600 N N . PHE B 1 195 ? 19.75 -1.383 2.17 1 94.56 195 PHE B N 1
ATOM 7601 C CA . PHE B 1 195 ? 20.906 -0.679 2.732 1 94.56 195 PHE B CA 1
ATOM 7602 C C . PHE B 1 195 ? 22.203 -1.297 2.246 1 94.56 195 PHE B C 1
ATOM 7604 O O . PHE B 1 195 ? 23.109 -0.583 1.821 1 94.56 195 PHE B O 1
ATOM 7611 N N . GLN B 1 196 ? 22.266 -2.598 2.312 1 92.62 196 GLN B N 1
ATOM 7612 C CA . GLN B 1 196 ? 23.469 -3.307 1.881 1 92.62 196 GLN B CA 1
ATOM 7613 C C . GLN B 1 196 ? 23.734 -3.094 0.392 1 92.62 196 GLN B C 1
ATOM 7615 O O . GLN B 1 196 ? 24.875 -2.932 -0.026 1 92.62 196 GLN B O 1
ATOM 7620 N N . SER B 1 197 ? 22.703 -3.121 -0.368 1 93.19 197 SER B N 1
ATOM 7621 C CA . SER B 1 197 ? 22.859 -2.936 -1.808 1 93.19 197 SER B CA 1
ATOM 7622 C C . SER B 1 197 ? 23.344 -1.53 -2.137 1 93.19 197 SER B C 1
ATOM 7624 O O . SER B 1 197 ? 24.141 -1.347 -3.053 1 93.19 197 SER B O 1
ATOM 7626 N N . LEU B 1 198 ? 22.844 -0.527 -1.442 1 95.19 198 LEU B N 1
ATOM 7627 C CA . LEU B 1 198 ? 23.281 0.845 -1.656 1 95.19 198 LEU B CA 1
ATOM 7628 C C . LEU B 1 198 ? 24.734 1.026 -1.186 1 95.19 198 LEU B C 1
ATOM 7630 O O . LEU B 1 198 ? 25.484 1.786 -1.785 1 95.19 198 LEU B O 1
ATOM 7634 N N . LEU B 1 199 ? 25.031 0.352 -0.097 1 94.5 199 LEU B N 1
ATOM 7635 C CA . LEU B 1 199 ? 26.406 0.365 0.384 1 94.5 199 LEU B CA 1
ATOM 7636 C C . LEU B 1 199 ? 27.359 -0.229 -0.656 1 94.5 199 LEU B C 1
ATOM 7638 O O . LEU B 1 199 ? 28.406 0.345 -0.943 1 94.5 199 LEU B O 1
ATOM 7642 N N . GLU B 1 200 ? 26.984 -1.355 -1.215 1 92.12 200 GLU B N 1
ATOM 7643 C CA . GLU B 1 200 ? 27.781 -1.995 -2.258 1 92.12 200 GLU B CA 1
ATOM 7644 C C . GLU B 1 200 ? 27.875 -1.116 -3.502 1 92.12 200 GLU B C 1
ATOM 7646 O O . GLU B 1 200 ? 28.906 -1.091 -4.18 1 92.12 200 GLU B O 1
ATOM 7651 N N . SER B 1 201 ? 26.797 -0.474 -3.805 1 93.06 201 SER B N 1
ATOM 7652 C CA . SER B 1 201 ? 26.797 0.435 -4.945 1 93.06 201 SER B CA 1
ATOM 7653 C C . SER B 1 201 ? 27.781 1.578 -4.742 1 93.06 201 SER B C 1
ATOM 7655 O O . SER B 1 201 ? 28.453 2.006 -5.688 1 93.06 201 SER B O 1
ATOM 7657 N N . ARG B 1 202 ? 27.844 2.109 -3.576 1 93.75 202 ARG B N 1
ATOM 7658 C CA . ARG B 1 202 ? 28.797 3.17 -3.256 1 93.75 202 ARG B CA 1
ATOM 7659 C C . ARG B 1 202 ? 30.234 2.678 -3.398 1 93.75 202 ARG B C 1
ATOM 7661 O O . ARG B 1 202 ? 31.094 3.416 -3.863 1 93.75 202 ARG B O 1
ATOM 7668 N N . ILE B 1 203 ? 30.453 1.451 -2.986 1 91.69 203 ILE B N 1
ATOM 7669 C CA . ILE B 1 203 ? 31.781 0.846 -3.117 1 91.69 203 ILE B CA 1
ATOM 7670 C C . ILE B 1 203 ? 32.156 0.717 -4.594 1 91.69 203 ILE B C 1
ATOM 7672 O O . ILE B 1 203 ? 33.25 1.084 -5.004 1 91.69 203 ILE B O 1
ATOM 7676 N N . THR B 1 204 ? 31.156 0.263 -5.359 1 89.38 204 THR B N 1
ATOM 7677 C CA . THR B 1 204 ? 31.391 0.059 -6.785 1 89.38 204 THR B CA 1
ATOM 7678 C C . THR B 1 204 ? 31.562 1.395 -7.504 1 89.38 204 THR B C 1
ATOM 7680 O O . THR B 1 204 ? 32.219 1.466 -8.547 1 89.38 204 THR B O 1
ATOM 7683 N N . ALA B 1 205 ? 30.969 2.438 -6.957 1 90.19 205 ALA B N 1
ATOM 7684 C CA . ALA B 1 205 ? 31.062 3.762 -7.57 1 90.19 205 ALA B CA 1
ATOM 7685 C C . ALA B 1 205 ? 32.438 4.383 -7.348 1 90.19 205 ALA B C 1
ATOM 7687 O O . ALA B 1 205 ? 32.844 5.254 -8.109 1 90.19 205 ALA B O 1
ATOM 7688 N N . GLY B 1 206 ? 33.125 4.004 -6.207 1 88.19 206 GLY B N 1
ATOM 7689 C CA . GLY B 1 206 ? 34.469 4.504 -6.031 1 88.19 206 GLY B CA 1
ATOM 7690 C C . GLY B 1 206 ? 34.719 5.141 -4.676 1 88.19 206 GLY B C 1
ATOM 7691 O O . GLY B 1 206 ? 35.625 5.926 -4.504 1 88.19 206 GLY B O 1
ATOM 7692 N N . ASP B 1 207 ? 33.844 4.859 -3.721 1 90.56 207 ASP B N 1
ATOM 7693 C CA . ASP B 1 207 ? 34.094 5.359 -2.371 1 90.56 207 ASP B CA 1
ATOM 7694 C C . ASP B 1 207 ? 35.344 4.734 -1.755 1 90.56 207 ASP B C 1
ATOM 7696 O O . ASP B 1 207 ? 35.312 3.592 -1.295 1 90.56 207 ASP B O 1
ATOM 7700 N N . GLU B 1 208 ? 36.344 5.477 -1.619 1 88.62 208 GLU B N 1
ATOM 7701 C CA . GLU B 1 208 ? 37.625 4.961 -1.22 1 88.62 208 GLU B CA 1
ATOM 7702 C C . GLU B 1 208 ? 37.625 4.5 0.236 1 88.62 208 GLU B C 1
ATOM 7704 O O . GLU B 1 208 ? 38.312 3.545 0.596 1 88.62 208 GLU B O 1
ATOM 7709 N N . VAL B 1 209 ? 36.875 5.164 1.019 1 90.5 209 VAL B N 1
ATOM 7710 C CA . VAL B 1 209 ? 36.812 4.816 2.434 1 90.5 209 VAL B CA 1
ATOM 7711 C C . VAL B 1 209 ? 36.219 3.42 2.6 1 90.5 209 VAL B C 1
ATOM 7713 O O . VAL B 1 209 ? 36.812 2.572 3.285 1 90.5 209 VAL B O 1
ATOM 7716 N N . LEU B 1 210 ? 35.156 3.127 1.921 1 92.5 210 LEU B N 1
ATOM 7717 C CA . LEU B 1 210 ? 34.469 1.841 2.025 1 92.5 210 LEU B CA 1
ATOM 7718 C C . LEU B 1 210 ? 35.25 0.75 1.302 1 92.5 210 LEU B C 1
ATOM 7720 O O . LEU B 1 210 ? 35.312 -0.395 1.757 1 92.5 210 LEU B O 1
ATOM 7724 N N . ARG B 1 211 ? 35.812 1.103 0.203 1 90.25 211 ARG B N 1
ATOM 7725 C CA . ARG B 1 211 ? 36.594 0.143 -0.558 1 90.25 211 ARG B CA 1
ATOM 7726 C C . ARG B 1 211 ? 37.781 -0.376 0.268 1 90.25 211 ARG B C 1
ATOM 7728 O O . ARG B 1 211 ? 38.062 -1.57 0.242 1 90.25 211 ARG B O 1
ATOM 7735 N N . ARG B 1 212 ? 38.406 0.521 0.986 1 87.88 212 ARG B N 1
ATOM 7736 C CA . ARG B 1 212 ? 39.531 0.137 1.823 1 87.88 212 ARG B CA 1
ATOM 7737 C C . ARG B 1 212 ? 39.062 -0.73 2.994 1 87.88 212 ARG B C 1
ATOM 7739 O O . ARG B 1 212 ? 39.719 -1.72 3.33 1 87.88 212 ARG B O 1
ATOM 7746 N N . ARG B 1 213 ? 38.031 -0.416 3.523 1 88.31 213 ARG B N 1
ATOM 7747 C CA . ARG B 1 213 ? 37.562 -1.101 4.715 1 88.31 213 ARG B CA 1
ATOM 7748 C C . ARG B 1 213 ? 37.125 -2.523 4.391 1 88.31 213 ARG B C 1
ATOM 7750 O O . ARG B 1 213 ? 37.312 -3.443 5.184 1 88.31 213 ARG B O 1
ATOM 7757 N N . PHE B 1 214 ? 36.531 -2.732 3.135 1 88.5 214 PHE B N 1
ATOM 7758 C CA . PHE B 1 214 ? 35.938 -4.023 2.844 1 88.5 214 PHE B CA 1
ATOM 7759 C C . PHE B 1 214 ? 36.656 -4.719 1.696 1 88.5 214 PHE B C 1
ATOM 7761 O O . PHE B 1 214 ? 36.094 -5.594 1.037 1 88.5 214 PHE B O 1
ATOM 7768 N N . GLU B 1 215 ? 37.75 -4.414 1.413 1 83.69 215 GLU B N 1
ATOM 7769 C CA . GLU B 1 215 ? 38.531 -4.914 0.274 1 83.69 215 GLU B CA 1
ATOM 7770 C C . GLU B 1 215 ? 38.656 -6.434 0.317 1 83.69 215 GLU B C 1
ATOM 7772 O O . GLU B 1 215 ? 38.469 -7.105 -0.702 1 83.69 215 GLU B O 1
ATOM 7777 N N . MET B 1 216 ? 38.875 -6.98 1.506 1 82.38 216 MET B N 1
ATOM 7778 C CA . MET B 1 216 ? 39.125 -8.414 1.596 1 82.38 216 MET B CA 1
ATOM 7779 C C . MET B 1 216 ? 37.906 -9.164 2.115 1 82.38 216 MET B C 1
ATOM 7781 O O . MET B 1 216 ? 37.906 -10.383 2.248 1 82.38 216 MET B O 1
ATOM 7785 N N . THR B 1 217 ? 36.844 -8.438 2.271 1 85.75 217 THR B N 1
ATOM 7786 C CA . THR B 1 217 ? 35.656 -9.039 2.869 1 85.75 217 THR B CA 1
ATOM 7787 C C . THR B 1 217 ? 34.781 -9.648 1.795 1 85.75 217 THR B C 1
ATOM 7789 O O . THR B 1 217 ? 34.688 -9.125 0.684 1 85.75 217 THR B O 1
ATOM 7792 N N . ALA B 1 218 ? 34.125 -10.766 2.162 1 87.25 218 ALA B N 1
ATOM 7793 C CA . ALA B 1 218 ? 33.188 -11.391 1.247 1 87.25 218 ALA B CA 1
ATOM 7794 C C . ALA B 1 218 ? 32.031 -10.438 0.932 1 87.25 218 ALA B C 1
ATOM 7796 O O . ALA B 1 218 ? 31.594 -9.664 1.791 1 87.25 218 ALA B O 1
ATOM 7797 N N . VAL B 1 219 ? 31.469 -10.555 -0.281 1 86.25 219 VAL B N 1
ATOM 7798 C CA . VAL B 1 219 ? 30.453 -9.602 -0.73 1 86.25 219 VAL B CA 1
ATOM 7799 C C . VAL B 1 219 ? 29.078 -10.031 -0.226 1 86.25 219 VAL B C 1
ATOM 7801 O O . VAL B 1 219 ? 28.172 -9.211 -0.102 1 86.25 219 VAL B O 1
ATOM 7804 N N . ASN B 1 220 ? 28.797 -11.305 0.04 1 84.62 220 ASN B N 1
ATOM 7805 C CA . ASN B 1 220 ? 27.484 -11.797 0.441 1 84.62 220 ASN B CA 1
ATOM 7806 C C . ASN B 1 220 ? 27.359 -11.883 1.959 1 84.62 220 ASN B C 1
ATOM 7808 O O . ASN B 1 220 ? 26.875 -12.883 2.49 1 84.62 220 ASN B O 1
ATOM 7812 N N . VAL B 1 221 ? 27.906 -10.938 2.648 1 83.81 221 VAL B N 1
ATOM 7813 C CA . VAL B 1 221 ? 27.766 -10.781 4.094 1 83.81 221 VAL B CA 1
ATOM 7814 C C . VAL B 1 221 ? 27.266 -9.375 4.414 1 83.81 221 VAL B C 1
ATOM 7816 O O . VAL B 1 221 ? 27.375 -8.461 3.59 1 83.81 221 VAL B O 1
ATOM 7819 N N . GLU B 1 222 ? 26.719 -9.297 5.531 1 85.44 222 GLU B N 1
ATOM 7820 C CA . GLU B 1 222 ? 26.25 -7.984 5.973 1 85.44 222 GLU B CA 1
ATOM 7821 C C . GLU B 1 222 ? 27.391 -7.129 6.5 1 85.44 222 GLU B C 1
ATOM 7823 O O . GLU B 1 222 ? 28.094 -7.531 7.43 1 85.44 222 GLU B O 1
ATOM 7828 N N . TYR B 1 223 ? 27.609 -6.02 5.914 1 88.19 223 TYR B N 1
ATOM 7829 C CA . TYR B 1 223 ? 28.719 -5.152 6.273 1 88.19 223 TYR B CA 1
ATOM 7830 C C . TYR B 1 223 ? 28.391 -4.32 7.508 1 88.19 223 TYR B C 1
ATOM 7832 O O . TYR B 1 223 ? 29.281 -3.975 8.289 1 88.19 223 TYR B O 1
ATOM 7840 N N . CYS B 1 224 ? 27.156 -3.932 7.676 1 91.12 224 CYS B N 1
ATOM 7841 C CA . CYS B 1 224 ? 26.688 -3.125 8.797 1 91.12 224 CYS B CA 1
ATOM 7842 C C . CYS B 1 224 ? 25.5 -3.793 9.5 1 91.12 224 CYS B C 1
ATOM 7844 O O . CYS B 1 224 ? 24.422 -3.918 8.914 1 91.12 224 CYS B O 1
ATOM 7846 N N . PRO B 1 225 ? 25.688 -4.227 10.711 1 89.69 225 PRO B N 1
ATOM 7847 C CA . PRO B 1 225 ? 24.609 -4.906 11.43 1 89.69 225 PRO B CA 1
ATOM 7848 C C . PRO B 1 225 ? 23.359 -4.047 11.547 1 89.69 225 PRO B C 1
ATOM 7850 O O . PRO B 1 225 ? 23.438 -2.818 11.578 1 89.69 225 PRO B O 1
ATOM 7853 N N . VAL B 1 226 ? 22.219 -4.617 11.727 1 89.5 226 VAL B N 1
ATOM 7854 C CA . VAL B 1 226 ? 20.922 -3.967 11.758 1 89.5 226 VAL B CA 1
ATOM 7855 C C . VAL B 1 226 ? 20.812 -3.08 13 1 89.5 226 VAL B C 1
ATOM 7857 O O . VAL B 1 226 ? 20.188 -2.018 12.953 1 89.5 226 VAL B O 1
ATOM 7860 N N . THR B 1 227 ? 21.391 -3.465 14.125 1 91.75 227 THR B N 1
ATOM 7861 C CA . THR B 1 227 ? 21.344 -2.68 15.359 1 91.75 227 THR B CA 1
ATOM 7862 C C . THR B 1 227 ? 22.062 -1.344 15.172 1 91.75 227 THR B C 1
ATOM 7864 O O . THR B 1 227 ? 21.594 -0.312 15.656 1 91.75 227 THR B O 1
ATOM 7867 N N . GLN B 1 228 ? 23.219 -1.426 14.5 1 94.06 228 GLN B N 1
ATOM 7868 C CA . GLN B 1 228 ? 23.953 -0.197 14.227 1 94.06 228 GLN B CA 1
ATOM 7869 C C . GLN B 1 228 ? 23.156 0.727 13.312 1 94.06 228 GLN B C 1
ATOM 7871 O O . GLN B 1 228 ? 23.141 1.944 13.508 1 94.06 228 GLN B O 1
ATOM 7876 N N . GLN B 1 229 ? 22.547 0.16 12.305 1 94.31 229 GLN B N 1
ATOM 7877 C CA . GLN B 1 229 ? 21.719 0.946 11.398 1 94.31 229 GLN B CA 1
ATOM 7878 C C . GLN B 1 229 ? 20.594 1.657 12.156 1 94.31 229 GLN B C 1
ATOM 7880 O O . GLN B 1 229 ? 20.328 2.836 11.914 1 94.31 229 GLN B O 1
ATOM 7885 N N . ARG B 1 230 ? 19.938 0.961 13.086 1 93.38 230 ARG B N 1
ATOM 7886 C CA . ARG B 1 230 ? 18.844 1.521 13.875 1 93.38 230 ARG B CA 1
ATOM 7887 C C . ARG B 1 230 ? 19.344 2.674 14.75 1 93.38 230 ARG B C 1
ATOM 7889 O O . ARG B 1 230 ? 18.672 3.703 14.859 1 93.38 230 ARG B O 1
ATOM 7896 N N . GLN B 1 231 ? 20.453 2.453 15.352 1 95.75 231 GLN B N 1
ATOM 7897 C CA . GLN B 1 231 ? 21.047 3.5 16.188 1 95.75 231 GLN B CA 1
ATOM 7898 C C . GLN B 1 231 ? 21.375 4.738 15.352 1 95.75 231 GLN B C 1
ATOM 7900 O O . GLN B 1 231 ? 21.125 5.867 15.781 1 95.75 231 GLN B O 1
ATOM 7905 N N . MET B 1 232 ? 21.922 4.504 14.234 1 97.12 232 MET B N 1
ATOM 7906 C CA . MET B 1 232 ? 22.281 5.617 13.367 1 97.12 232 MET B CA 1
ATOM 7907 C C . MET B 1 232 ? 21.047 6.359 12.883 1 97.12 232 MET B C 1
ATOM 7909 O O . MET B 1 232 ? 21.062 7.586 12.75 1 97.12 232 MET B O 1
ATOM 7913 N N . LEU B 1 233 ? 20.016 5.617 12.609 1 96.25 233 LEU B N 1
ATOM 7914 C CA . LEU B 1 233 ? 18.766 6.23 12.172 1 96.25 233 LEU B CA 1
ATOM 7915 C C . LEU B 1 233 ? 18.156 7.09 13.281 1 96.25 233 LEU B C 1
ATOM 7917 O O . LEU B 1 233 ? 17.578 8.141 13.008 1 96.25 233 LEU B O 1
ATOM 7921 N N . GLU B 1 234 ? 18.25 6.625 14.453 1 94.94 234 GLU B N 1
ATOM 7922 C CA . GLU B 1 234 ? 17.781 7.414 15.594 1 94.94 234 GLU B CA 1
ATOM 7923 C C . GLU B 1 234 ? 18.531 8.742 15.688 1 94.94 234 GLU B C 1
ATOM 7925 O O . GLU B 1 234 ? 17.938 9.766 16.031 1 94.94 234 GLU B O 1
ATOM 7930 N N . VAL B 1 235 ? 19.766 8.664 15.422 1 96.69 235 VAL B N 1
ATOM 7931 C CA . VAL B 1 235 ? 20.594 9.867 15.445 1 96.69 235 VAL B CA 1
ATOM 7932 C C . VAL B 1 235 ? 20.156 10.805 14.32 1 96.69 235 VAL B C 1
ATOM 7934 O O . VAL B 1 235 ? 20.078 12.023 14.516 1 96.69 235 VAL B O 1
ATOM 7937 N N . CYS B 1 236 ? 19.938 10.219 13.125 1 96.38 236 CYS B N 1
ATOM 7938 C CA . CYS B 1 236 ? 19.438 11.039 12.016 1 96.38 236 CYS B CA 1
ATOM 7939 C C . CYS B 1 236 ? 18.156 11.75 12.398 1 96.38 236 CYS B C 1
ATOM 7941 O O . CYS B 1 236 ? 18 12.945 12.141 1 96.38 236 CYS B O 1
ATOM 7943 N N . GLU B 1 237 ? 17.234 11.023 12.969 1 95.25 237 GLU B N 1
ATOM 7944 C CA . GLU B 1 237 ? 15.945 11.562 13.398 1 95.25 237 GLU B CA 1
ATOM 7945 C C . GLU B 1 237 ? 16.125 12.695 14.414 1 95.25 237 GLU B C 1
ATOM 7947 O O . GLU B 1 237 ? 15.516 13.758 14.281 1 95.25 237 GLU B O 1
ATOM 7952 N N . SER B 1 238 ? 16.953 12.453 15.375 1 94.12 238 SER B N 1
ATOM 7953 C CA . SER B 1 238 ? 17.188 13.43 16.438 1 94.12 238 SER B CA 1
ATOM 7954 C C . SER B 1 238 ? 17.812 14.703 15.883 1 94.12 238 SER B C 1
ATOM 7956 O O . SER B 1 238 ? 17.438 15.805 16.281 1 94.12 238 SER B O 1
ATOM 7958 N N . CYS B 1 239 ? 18.75 14.547 15.023 1 94.38 239 CYS B N 1
ATOM 7959 C CA . CYS B 1 239 ? 19.453 15.703 14.469 1 94.38 239 CYS B CA 1
ATOM 7960 C C . CYS B 1 239 ? 18.516 16.547 13.609 1 94.38 239 CYS B C 1
ATOM 7962 O O . CYS B 1 239 ? 18.547 17.766 13.664 1 94.38 239 CYS B O 1
ATOM 7964 N N . LEU B 1 240 ? 17.797 15.93 12.828 1 94 240 LEU B N 1
ATOM 7965 C CA . LEU B 1 240 ? 16.859 16.641 11.969 1 94 240 LEU B CA 1
ATOM 7966 C C . LEU B 1 240 ? 15.797 17.344 12.805 1 94 240 LEU B C 1
ATOM 7968 O O . LEU B 1 240 ? 15.422 18.484 12.516 1 94 240 LEU B O 1
ATOM 7972 N N . ARG B 1 241 ? 15.242 16.672 13.773 1 95.12 241 ARG B N 1
ATOM 7973 C CA . ARG B 1 241 ? 14.234 17.266 14.656 1 95.12 241 ARG B CA 1
ATOM 7974 C C . ARG B 1 241 ? 14.797 18.453 15.414 1 95.12 241 ARG B C 1
ATOM 7976 O O . ARG B 1 241 ? 14.094 19.438 15.641 1 95.12 241 ARG B O 1
ATOM 7983 N N . GLU B 1 242 ? 16.016 18.312 15.781 1 93.56 242 GLU B N 1
ATOM 7984 C CA . GLU B 1 242 ? 16.641 19.406 16.531 1 93.56 242 GLU B CA 1
ATOM 7985 C C . GLU B 1 242 ? 16.688 20.688 15.719 1 93.56 242 GLU B C 1
ATOM 7987 O O . GLU B 1 242 ? 16.562 21.781 16.266 1 93.56 242 GLU B O 1
ATOM 7992 N N . GLU B 1 243 ? 16.875 20.531 14.492 1 90.31 243 GLU B N 1
ATOM 7993 C CA . GLU B 1 243 ? 16.859 21.703 13.633 1 90.31 243 GLU B CA 1
ATOM 7994 C C . GLU B 1 243 ? 15.5 22.391 13.648 1 90.31 243 GLU B C 1
ATOM 7996 O O . GLU B 1 243 ? 15.414 23.625 13.656 1 90.31 243 GLU B O 1
ATOM 8001 N N . LEU B 1 244 ? 14.492 21.656 13.641 1 92.19 244 LEU B N 1
ATOM 8002 C CA . LEU B 1 244 ? 13.133 22.172 13.703 1 92.19 244 LEU B CA 1
ATOM 8003 C C . LEU B 1 244 ? 12.836 22.766 15.086 1 92.19 244 LEU B C 1
ATOM 8005 O O . LEU B 1 244 ? 12.258 23.844 15.195 1 92.19 244 LEU B O 1
ATOM 8009 N N . LEU B 1 245 ? 13.266 22.062 16.094 1 95.94 245 LEU B N 1
ATOM 8010 C CA . LEU B 1 245 ? 12.984 22.484 17.469 1 95.94 245 LEU B CA 1
ATOM 8011 C C . LEU B 1 245 ? 13.703 23.781 17.797 1 95.94 245 LEU B C 1
ATOM 8013 O O . LEU B 1 245 ? 13.203 24.594 18.578 1 95.94 245 LEU B O 1
ATOM 8017 N N . ARG B 1 246 ? 14.805 23.891 17.219 1 92.88 246 ARG B N 1
ATOM 8018 C CA . ARG B 1 246 ? 15.531 25.156 17.422 1 92.88 246 ARG B CA 1
ATOM 8019 C C . ARG B 1 246 ? 14.711 26.344 16.922 1 92.88 246 ARG B C 1
ATOM 8021 O O . ARG B 1 246 ? 14.625 27.359 17.609 1 92.88 246 ARG B O 1
ATOM 8028 N N . GLU B 1 247 ? 14.102 26.203 15.812 1 91.56 247 GLU B N 1
ATOM 8029 C CA . GLU B 1 247 ? 13.25 27.266 15.281 1 91.56 247 GLU B CA 1
ATOM 8030 C C . GLU B 1 247 ? 12.031 27.5 16.172 1 91.56 247 GLU B C 1
ATOM 8032 O O . GLU B 1 247 ? 11.609 28.641 16.359 1 91.56 247 GLU B O 1
ATOM 8037 N N . VAL B 1 248 ? 11.516 26.516 16.719 1 95.44 248 VAL B N 1
ATOM 8038 C CA . VAL B 1 248 ? 10.344 26.609 17.578 1 95.44 248 VAL B CA 1
ATOM 8039 C C . VAL B 1 248 ? 10.727 27.328 18.875 1 95.44 248 VAL B C 1
ATOM 8041 O O . VAL B 1 248 ? 9.977 28.172 19.375 1 95.44 248 VAL B O 1
ATOM 8044 N N . ARG B 1 249 ? 11.859 26.984 19.375 1 94.81 249 ARG B N 1
ATOM 8045 C CA . ARG B 1 249 ? 12.328 27.625 20.609 1 94.81 249 ARG B CA 1
ATOM 8046 C C . ARG B 1 249 ? 12.602 29.094 20.375 1 94.81 249 ARG B C 1
ATOM 8048 O O . ARG B 1 249 ? 12.328 29.922 21.25 1 94.81 249 ARG B O 1
ATOM 8055 N N . GLU B 1 250 ? 13.125 29.359 19.234 1 91.38 250 GLU B N 1
ATOM 8056 C CA . GLU B 1 250 ? 13.414 30.75 18.891 1 91.38 250 GLU B CA 1
ATOM 8057 C C . GLU B 1 250 ? 12.125 31.562 18.75 1 91.38 250 GLU B C 1
ATOM 8059 O O . GLU B 1 250 ? 12.109 32.781 19.016 1 91.38 250 GLU B O 1
ATOM 8064 N N . SER B 1 251 ? 11.062 30.984 18.375 1 92.75 251 SER B N 1
ATOM 8065 C CA . SER B 1 251 ? 9.773 31.641 18.203 1 92.75 251 SER B CA 1
ATOM 8066 C C . SER B 1 251 ? 9.055 31.797 19.531 1 92.75 251 SER B C 1
ATOM 8068 O O . SER B 1 251 ? 8.094 32.562 19.641 1 92.75 251 SER B O 1
ATOM 8070 N N . ARG B 1 252 ? 9.461 31.109 20.562 1 91.69 252 ARG B N 1
ATOM 8071 C CA . ARG B 1 252 ? 8.992 31.172 21.938 1 91.69 252 ARG B CA 1
ATOM 8072 C C . ARG B 1 252 ? 7.641 30.484 22.094 1 91.69 252 ARG B C 1
ATOM 8074 O O . ARG B 1 252 ? 7.551 29.406 22.688 1 91.69 252 ARG B O 1
ATOM 8081 N N . PHE B 1 253 ? 6.582 31.062 21.344 1 96.12 253 PHE B N 1
ATOM 8082 C CA . PHE B 1 253 ? 5.254 30.484 21.516 1 96.12 253 PHE B CA 1
ATOM 8083 C C . PHE B 1 253 ? 4.969 29.453 20.438 1 96.12 253 PHE B C 1
ATOM 8085 O O . PHE B 1 253 ? 5.379 29.609 19.297 1 96.12 253 PHE B O 1
ATOM 8092 N N . PHE B 1 254 ? 4.273 28.375 20.812 1 97.5 254 PHE B N 1
ATOM 8093 C CA . PHE B 1 254 ? 3.914 27.328 19.859 1 97.5 254 PHE B CA 1
ATOM 8094 C C . PHE B 1 254 ? 2.625 26.641 20.281 1 97.5 254 PHE B C 1
ATOM 8096 O O . PHE B 1 254 ? 2.088 26.906 21.344 1 97.5 254 PHE B O 1
ATOM 8103 N N . SER B 1 255 ? 2.08 25.906 19.406 1 97.81 255 SER B N 1
ATOM 8104 C CA . SER B 1 255 ? 0.902 25.094 19.688 1 97.81 255 SER B CA 1
ATOM 8105 C C . SER B 1 255 ? 1.114 23.641 19.234 1 97.81 255 SER B C 1
ATOM 8107 O O . SER B 1 255 ? 1.978 23.375 18.391 1 97.81 255 SER B O 1
ATOM 8109 N N . LEU B 1 256 ? 0.365 22.781 19.891 1 96.94 256 LEU B N 1
ATOM 8110 C CA . LEU B 1 256 ? 0.463 21.359 19.625 1 96.94 256 LEU B CA 1
ATOM 8111 C C . LEU B 1 256 ? -0.743 20.859 18.828 1 96.94 256 LEU B C 1
ATOM 8113 O O . LEU B 1 256 ? -1.888 21.141 19.188 1 96.94 256 LEU B O 1
ATOM 8117 N N . VAL B 1 257 ? -0.478 20.203 17.766 1 96.12 257 VAL B N 1
ATOM 8118 C CA . VAL B 1 257 ? -1.554 19.641 16.953 1 96.12 257 VAL B CA 1
ATOM 8119 C C . VAL B 1 257 ? -1.279 18.156 16.703 1 96.12 257 VAL B C 1
ATOM 8121 O O . VAL B 1 257 ? -0.144 17.766 16.422 1 96.12 257 VAL B O 1
ATOM 8124 N N . THR B 1 258 ? -2.252 17.297 16.891 1 95.25 258 THR B N 1
ATOM 8125 C CA . THR B 1 258 ? -2.139 15.875 16.562 1 95.25 258 THR B CA 1
ATOM 8126 C C . THR B 1 258 ? -3.182 15.477 15.523 1 95.25 258 THR B C 1
ATOM 8128 O O . THR B 1 258 ? -4.191 16.156 15.352 1 95.25 258 THR B O 1
ATOM 8131 N N . ASP B 1 259 ? -2.91 14.477 14.812 1 92.44 259 ASP B N 1
ATOM 8132 C CA . ASP B 1 259 ? -3.805 13.93 13.797 1 92.44 259 ASP B CA 1
ATOM 8133 C C . ASP B 1 259 ? -4.152 12.469 14.094 1 92.44 259 ASP B C 1
ATOM 8135 O O . ASP B 1 259 ? -3.809 11.953 15.164 1 92.44 259 ASP B O 1
ATOM 8139 N N . GLU B 1 260 ? -4.879 11.867 13.227 1 90.69 260 GLU B N 1
ATOM 8140 C CA . GLU B 1 260 ? -5.324 10.492 13.422 1 90.69 260 GLU B CA 1
ATOM 8141 C C . GLU B 1 260 ? -4.141 9.539 13.586 1 90.69 260 GLU B C 1
ATOM 8143 O O . GLU B 1 260 ? -3.117 9.695 12.914 1 90.69 260 GLU B O 1
ATOM 8148 N N . ALA B 1 261 ? -4.371 8.578 14.414 1 90.62 261 ALA B N 1
ATOM 8149 C CA . ALA B 1 261 ? -3.32 7.594 14.664 1 90.62 261 ALA B CA 1
ATOM 8150 C C . ALA B 1 261 ? -3.008 6.793 13.398 1 90.62 261 ALA B C 1
ATOM 8152 O O . ALA B 1 261 ? -3.908 6.484 12.617 1 90.62 261 ALA B O 1
ATOM 8153 N N . VAL B 1 262 ? -1.789 6.465 13.242 1 91.44 262 VAL B N 1
ATOM 8154 C CA . VAL B 1 262 ? -1.328 5.734 12.07 1 91.44 262 VAL B CA 1
ATOM 8155 C C . VAL B 1 262 ? -0.655 4.434 12.5 1 91.44 262 VAL B C 1
ATOM 8157 O O . VAL B 1 262 ? -0.06 4.363 13.578 1 91.44 262 VAL B O 1
ATOM 8160 N N . GLU B 1 263 ? -0.739 3.49 11.641 1 88.19 263 GLU B N 1
ATOM 8161 C CA . GLU B 1 263 ? -0.12 2.201 11.938 1 88.19 263 GLU B CA 1
ATOM 8162 C C . GLU B 1 263 ? 1.312 2.146 11.414 1 88.19 263 GLU B C 1
ATOM 8164 O O . GLU B 1 263 ? 1.555 2.391 10.227 1 88.19 263 GLU B O 1
ATOM 8169 N N . ILE B 1 264 ? 2.221 1.874 12.242 1 90.31 264 ILE B N 1
ATOM 8170 C CA . ILE B 1 264 ? 3.621 1.658 11.898 1 90.31 264 ILE B CA 1
ATOM 8171 C C . ILE B 1 264 ? 4.086 0.311 12.445 1 90.31 264 ILE B C 1
ATOM 8173 O O . ILE B 1 264 ? 4.176 0.125 13.656 1 90.31 264 ILE B O 1
ATOM 8177 N N . ARG B 1 265 ? 4.336 -0.629 11.562 1 81.94 265 ARG B N 1
ATOM 8178 C CA . ARG B 1 265 ? 4.828 -1.965 11.891 1 81.94 265 ARG B CA 1
ATOM 8179 C C . ARG B 1 265 ? 3.924 -2.648 12.906 1 81.94 265 ARG B C 1
ATOM 8181 O O . ARG B 1 265 ? 4.398 -3.15 13.93 1 81.94 265 ARG B O 1
ATOM 8188 N N . GLY B 1 266 ? 2.672 -2.482 12.82 1 76.56 266 GLY B N 1
ATOM 8189 C CA . GLY B 1 266 ? 1.7 -3.201 13.633 1 76.56 266 GLY B CA 1
ATOM 8190 C C . GLY B 1 266 ? 1.273 -2.436 14.867 1 76.56 266 GLY B C 1
ATOM 8191 O O . GLY B 1 266 ? 0.378 -2.871 15.594 1 76.56 266 GLY B O 1
ATOM 8192 N N . GLU B 1 267 ? 1.875 -1.264 15.109 1 83.88 267 GLU B N 1
ATOM 8193 C CA . GLU B 1 267 ? 1.522 -0.443 16.266 1 83.88 267 GLU B CA 1
ATOM 8194 C C . GLU B 1 267 ? 0.959 0.907 15.828 1 83.88 267 GLU B C 1
ATOM 8196 O O . GLU B 1 267 ? 1.341 1.438 14.781 1 83.88 267 GLU B O 1
ATOM 8201 N N . ASP B 1 268 ? 0.082 1.412 16.688 1 87.56 268 ASP B N 1
ATOM 8202 C CA . ASP B 1 268 ? -0.495 2.717 16.375 1 87.56 268 ASP B CA 1
ATOM 8203 C C . ASP B 1 268 ? 0.365 3.846 16.938 1 87.56 268 ASP B C 1
ATOM 8205 O O . ASP B 1 268 ? 0.846 3.762 18.078 1 87.56 268 ASP B O 1
ATOM 8209 N N . HIS B 1 269 ? 0.58 4.836 16.156 1 92.69 269 HIS B N 1
ATOM 8210 C CA . HIS B 1 269 ? 1.365 6.004 16.547 1 92.69 269 HIS B CA 1
ATOM 8211 C C . HIS B 1 269 ? 0.606 7.293 16.266 1 92.69 269 HIS B C 1
ATOM 8213 O O . HIS B 1 269 ? -0.107 7.391 15.258 1 92.69 269 HIS B O 1
ATOM 8219 N N . LEU B 1 270 ? 0.718 8.18 17.156 1 94.06 270 LEU B N 1
ATOM 8220 C CA . LEU B 1 270 ? 0.085 9.492 17.016 1 94.06 270 LEU B CA 1
ATOM 8221 C C . LEU B 1 270 ? 1.051 10.5 16.406 1 94.06 270 LEU B C 1
ATOM 8223 O O . LEU B 1 270 ? 2.107 10.781 16.969 1 94.06 270 LEU B O 1
ATOM 8227 N N . PRO B 1 271 ? 0.727 11 15.211 1 96.25 271 PRO B N 1
ATOM 8228 C CA . PRO B 1 271 ? 1.581 12.055 14.656 1 96.25 271 PRO B CA 1
ATOM 8229 C C . PRO B 1 271 ? 1.442 13.383 15.398 1 96.25 271 PRO B C 1
ATOM 8231 O O . PRO B 1 271 ? 0.328 13.789 15.734 1 96.25 271 PRO B O 1
ATOM 8234 N N . ILE B 1 272 ? 2.504 14.047 15.648 1 96.75 272 ILE B N 1
ATOM 8235 C CA . ILE B 1 272 ? 2.527 15.305 16.375 1 96.75 272 ILE B CA 1
ATOM 8236 C C . ILE B 1 272 ? 3.039 16.422 15.469 1 96.75 272 ILE B C 1
ATOM 8238 O O . ILE B 1 272 ? 4.074 16.266 14.812 1 96.75 272 ILE B O 1
ATOM 8242 N N . PHE B 1 273 ? 2.336 17.5 15.453 1 96.69 273 PHE B N 1
ATOM 8243 C CA . PHE B 1 273 ? 2.727 18.703 14.703 1 96.69 273 PHE B CA 1
ATOM 8244 C C . PHE B 1 273 ? 2.922 19.875 15.648 1 96.69 273 PHE B C 1
ATOM 8246 O O . PHE B 1 273 ? 2.244 19.984 16.672 1 96.69 273 PHE B O 1
ATOM 8253 N N . LEU B 1 274 ? 3.797 20.703 15.312 1 96.5 274 LEU B N 1
ATOM 8254 C CA . LEU B 1 274 ? 4.039 21.938 16.047 1 96.5 274 LEU B CA 1
ATOM 8255 C C . LEU B 1 274 ? 3.729 23.156 15.18 1 96.5 274 LEU B C 1
ATOM 8257 O O . LEU B 1 274 ? 4.152 23.219 14.023 1 96.5 274 LEU B O 1
ATOM 8261 N N . ARG B 1 275 ? 2.953 24 15.703 1 95.81 275 ARG B N 1
ATOM 8262 C CA . ARG B 1 275 ? 2.602 25.25 15.047 1 95.81 275 ARG B CA 1
ATOM 8263 C C . ARG B 1 275 ? 3.334 26.422 15.68 1 95.81 275 ARG B C 1
ATOM 8265 O O . ARG B 1 275 ? 3.371 26.562 16.906 1 95.81 275 ARG B O 1
ATOM 8272 N N . PHE B 1 276 ? 3.941 27.234 14.891 1 95.69 276 PHE B N 1
ATOM 8273 C CA . PHE B 1 276 ? 4.656 28.406 15.398 1 95.69 276 PHE B CA 1
ATOM 8274 C C . PHE B 1 276 ? 4.789 29.469 14.32 1 95.69 276 PHE B C 1
ATOM 8276 O O . PHE B 1 276 ? 4.559 29.203 13.141 1 95.69 276 PHE B O 1
ATOM 8283 N N . VAL B 1 277 ? 4.996 30.656 14.734 1 95 277 VAL B N 1
ATOM 8284 C CA . VAL B 1 277 ? 5.246 31.781 13.828 1 95 277 VAL B CA 1
ATOM 8285 C C . VAL B 1 277 ? 6.746 32.031 13.734 1 95 277 VAL B C 1
ATOM 8287 O O . VAL B 1 277 ? 7.398 32.344 14.734 1 95 277 VAL B O 1
ATOM 8290 N N . ASP B 1 278 ? 7.242 31.938 12.578 1 90 278 ASP B N 1
ATOM 8291 C CA . ASP B 1 278 ? 8.688 32.062 12.406 1 90 278 ASP B CA 1
ATOM 8292 C C . ASP B 1 278 ? 9.133 33.531 12.477 1 90 278 ASP B C 1
ATOM 8294 O O . ASP B 1 278 ? 8.32 34.406 12.719 1 90 278 ASP B O 1
ATOM 8298 N N . GLU B 1 279 ? 10.391 33.75 12.227 1 85.06 279 GLU B N 1
ATOM 8299 C CA . GLU B 1 279 ? 10.977 35.094 12.352 1 85.06 279 GLU B CA 1
ATOM 8300 C C . GLU B 1 279 ? 10.461 36.031 11.258 1 85.06 279 GLU B C 1
ATOM 8302 O O . GLU B 1 279 ? 10.383 37.219 11.461 1 85.06 279 GLU B O 1
ATOM 8307 N N . SER B 1 280 ? 10.094 35.438 10.164 1 84.31 280 SER B N 1
ATOM 8308 C CA . SER B 1 280 ? 9.547 36.219 9.07 1 84.31 280 SER B CA 1
ATOM 8309 C C . SER B 1 280 ? 8.039 36.375 9.211 1 84.31 280 SER B C 1
ATOM 8311 O O . SER B 1 280 ? 7.371 36.844 8.273 1 84.31 280 SER B O 1
ATOM 8313 N N . ASN B 1 281 ? 7.488 36 10.336 1 90.44 281 ASN B N 1
ATOM 8314 C CA . ASN B 1 281 ? 6.078 36.125 10.695 1 90.44 281 ASN B CA 1
ATOM 8315 C C . ASN B 1 281 ? 5.191 35.25 9.836 1 90.44 281 ASN B C 1
ATOM 8317 O O . ASN B 1 281 ? 4.082 35.656 9.461 1 90.44 281 ASN B O 1
ATOM 8321 N N . ASN B 1 282 ? 5.73 34.188 9.453 1 90.31 282 ASN B N 1
ATOM 8322 C CA . ASN B 1 282 ? 4.93 33.188 8.766 1 90.31 282 ASN B CA 1
ATOM 8323 C C . ASN B 1 282 ? 4.457 32.094 9.727 1 90.31 282 ASN B C 1
ATOM 8325 O O . ASN B 1 282 ? 5.25 31.562 10.508 1 90.31 282 ASN B O 1
ATOM 8329 N N . LEU B 1 283 ? 3.184 31.875 9.688 1 93.5 283 LEU B N 1
ATOM 8330 C CA . LEU B 1 283 ? 2.652 30.766 10.469 1 93.5 283 LEU B CA 1
ATOM 8331 C C . LEU B 1 283 ? 3 29.438 9.812 1 93.5 283 LEU B C 1
ATOM 8333 O O . LEU B 1 283 ? 2.701 29.219 8.633 1 93.5 283 LEU B O 1
ATOM 8337 N N . ARG B 1 284 ? 3.65 28.578 10.523 1 92.12 284 ARG B N 1
ATOM 8338 C CA . ARG B 1 284 ? 4.094 27.297 10 1 92.12 284 ARG B CA 1
ATOM 8339 C C . ARG B 1 284 ? 3.582 26.156 10.859 1 92.12 284 ARG B C 1
ATOM 8341 O O . ARG B 1 284 ? 3.42 26.297 12.078 1 92.12 284 ARG B O 1
ATOM 8348 N N . GLU B 1 285 ? 3.229 25.109 10.266 1 93.75 285 GLU B N 1
ATOM 8349 C CA . GLU B 1 285 ? 2.908 23.859 10.922 1 93.75 285 GLU B CA 1
ATOM 8350 C C . GLU B 1 285 ? 3.826 22.734 10.445 1 93.75 285 GLU B C 1
ATOM 8352 O O . GLU B 1 285 ? 3.785 22.344 9.281 1 93.75 285 GLU B O 1
ATOM 8357 N N . GLU B 1 286 ? 4.641 22.219 11.32 1 94.31 286 GLU B N 1
ATOM 8358 C CA . GLU B 1 286 ? 5.664 21.25 10.938 1 94.31 286 GLU B CA 1
ATOM 8359 C C . GLU B 1 286 ? 5.488 19.938 11.688 1 94.31 286 GLU B C 1
ATOM 8361 O O . GLU B 1 286 ? 5.035 19.922 12.828 1 94.31 286 GLU B O 1
ATOM 8366 N N . PHE B 1 287 ? 5.852 18.922 11.008 1 96.31 287 PHE B N 1
ATOM 8367 C CA . PHE B 1 287 ? 5.785 17.594 11.602 1 96.31 287 PHE B CA 1
ATOM 8368 C C . PHE B 1 287 ? 6.957 17.359 12.539 1 96.31 287 PHE B C 1
ATOM 8370 O O . PHE B 1 287 ? 8.117 17.484 12.141 1 96.31 287 PHE B O 1
ATOM 8377 N N . ALA B 1 288 ? 6.668 16.938 13.758 1 96.25 288 ALA B N 1
ATOM 8378 C CA . ALA B 1 288 ? 7.719 16.797 14.758 1 96.25 288 ALA B CA 1
ATOM 8379 C C . ALA B 1 288 ? 8.062 15.328 14.984 1 96.25 288 ALA B C 1
ATOM 8381 O O . ALA B 1 288 ? 9.188 15 15.383 1 96.25 288 ALA B O 1
ATOM 8382 N N . GLY B 1 289 ? 7.109 14.484 14.828 1 95.69 289 GLY B N 1
ATOM 8383 C CA . GLY B 1 289 ? 7.383 13.07 15.023 1 95.69 289 GLY B CA 1
ATOM 8384 C C . GLY B 1 289 ? 6.156 12.273 15.414 1 95.69 289 GLY B C 1
ATOM 8385 O O . GLY B 1 289 ? 5.031 12.773 15.336 1 95.69 289 GLY B O 1
ATOM 8386 N N . PHE B 1 290 ? 6.359 10.992 15.797 1 95.62 290 PHE B N 1
ATOM 8387 C CA . PHE B 1 290 ? 5.305 10.07 16.203 1 95.62 290 PHE B CA 1
ATOM 8388 C C . PHE B 1 290 ? 5.398 9.75 17.688 1 95.62 290 PHE B C 1
ATOM 8390 O O . PHE B 1 290 ? 6.5 9.633 18.234 1 95.62 290 PHE B O 1
ATOM 8397 N N . LEU B 1 291 ? 4.297 9.648 18.266 1 94.69 291 LEU B N 1
ATOM 8398 C CA . LEU B 1 291 ? 4.188 9.18 19.641 1 94.69 291 LEU B CA 1
ATOM 8399 C C . LEU B 1 291 ? 3.459 7.84 19.703 1 94.69 291 LEU B C 1
ATOM 8401 O O . LEU B 1 291 ? 2.348 7.707 19.172 1 94.69 291 LEU B O 1
ATOM 8405 N N . PRO B 1 292 ? 4.023 6.832 20.219 1 90.75 292 PRO B N 1
ATOM 8406 C CA . PRO B 1 292 ? 3.328 5.547 20.328 1 90.75 292 PRO B CA 1
ATOM 8407 C C . PRO B 1 292 ? 2.045 5.637 21.156 1 90.75 292 PRO B C 1
ATOM 8409 O O . PRO B 1 292 ? 2.018 6.305 22.188 1 90.75 292 PRO B O 1
ATOM 8412 N N . CYS B 1 293 ? 1 5.035 20.594 1 85.44 293 CYS B N 1
ATOM 8413 C CA . CYS B 1 293 ? -0.286 5.051 21.281 1 85.44 293 CYS B CA 1
ATOM 8414 C C . CYS B 1 293 ? -0.318 4.016 22.391 1 85.44 293 CYS B C 1
ATOM 8416 O O . CYS B 1 293 ? 0.05 2.857 22.188 1 85.44 293 CYS B O 1
ATOM 8418 N N . GLU B 1 294 ? -0.637 4.469 23.578 1 78.81 294 GLU B N 1
ATOM 8419 C CA . GLU B 1 294 ? -0.753 3.586 24.734 1 78.81 294 GLU B CA 1
ATOM 8420 C C . GLU B 1 294 ? -2.215 3.311 25.062 1 78.81 294 GLU B C 1
ATOM 8422 O O . GLU B 1 294 ? -3.115 3.961 24.531 1 78.81 294 GLU B O 1
ATOM 8427 N N . GLU B 1 295 ? -2.42 2.318 25.828 1 76.06 295 GLU B N 1
ATOM 8428 C CA . GLU B 1 295 ? -3.775 1.891 26.156 1 76.06 295 GLU B CA 1
ATOM 8429 C C . GLU B 1 295 ? -4.406 2.818 27.203 1 76.06 295 GLU B C 1
ATOM 8431 O O . GLU B 1 295 ? -5.594 3.137 27.109 1 76.06 295 GLU B O 1
ATOM 8436 N N . ASP B 1 296 ? -3.646 3.318 28 1 85.19 296 ASP B N 1
ATOM 8437 C CA . ASP B 1 296 ? -4.176 4.102 29.109 1 85.19 296 ASP B CA 1
ATOM 8438 C C . ASP B 1 296 ? -3.961 5.594 28.875 1 85.19 296 ASP B C 1
ATOM 8440 O O . ASP B 1 296 ? -2.912 6.008 28.375 1 85.19 296 ASP B O 1
ATOM 8444 N N . GLU B 1 297 ? -5.031 6.387 29.266 1 87.44 297 GLU B N 1
ATOM 8445 C CA . GLU B 1 297 ? -4.977 7.836 29.094 1 87.44 297 GLU B CA 1
ATOM 8446 C C . GLU B 1 297 ? -3.832 8.453 29.891 1 87.44 297 GLU B C 1
ATOM 8448 O O . GLU B 1 297 ? -3.154 9.359 29.406 1 87.44 297 GLU B O 1
ATOM 8453 N N . ASP B 1 298 ? -3.586 7.973 31.031 1 91.19 298 ASP B N 1
ATOM 8454 C CA . ASP B 1 298 ? -2.516 8.508 31.859 1 91.19 298 ASP B CA 1
ATOM 8455 C C . ASP B 1 298 ? -1.146 8.211 31.266 1 91.19 298 ASP B C 1
ATOM 8457 O O . ASP B 1 298 ? -0.244 9.055 31.312 1 91.19 298 ASP B O 1
ATOM 8461 N N . ALA B 1 299 ? -1.145 7.062 30.719 1 91.69 299 ALA B N 1
ATOM 8462 C CA . ALA B 1 299 ? 0.115 6.684 30.094 1 91.69 299 ALA B CA 1
ATOM 8463 C C . ALA B 1 299 ? 0.401 7.551 28.875 1 91.69 299 ALA B C 1
ATOM 8465 O O . ALA B 1 299 ? 1.553 7.906 28.609 1 91.69 299 ALA B O 1
ATOM 8466 N N . VAL B 1 300 ? -0.605 7.871 28.188 1 91.31 300 VAL B N 1
ATOM 8467 C CA . VAL B 1 300 ? -0.448 8.719 27 1 91.31 300 VAL B CA 1
ATOM 8468 C C . VAL B 1 300 ? -0.009 10.117 27.422 1 91.31 300 VAL B C 1
ATOM 8470 O O . VAL B 1 300 ? 0.852 10.727 26.781 1 91.31 300 VAL B O 1
ATOM 8473 N N . PHE B 1 301 ? -0.623 10.625 28.5 1 94.44 301 PHE B N 1
ATOM 8474 C CA . PHE B 1 301 ? -0.274 11.945 29 1 94.44 301 PHE B CA 1
ATOM 8475 C C . PHE B 1 301 ? 1.193 12 29.406 1 94.44 301 PHE B C 1
ATOM 8477 O O . PHE B 1 301 ? 1.914 12.93 29.031 1 94.44 301 PHE B O 1
ATOM 8484 N N . VAL B 1 302 ? 1.606 11.031 30.156 1 94.5 302 VAL B N 1
ATOM 8485 C CA . VAL B 1 302 ? 2.979 10.992 30.641 1 94.5 302 VAL B CA 1
ATOM 8486 C C . VAL B 1 302 ? 3.949 10.891 29.469 1 94.5 302 VAL B C 1
ATOM 8488 O O . VAL B 1 302 ? 4.98 11.562 29.453 1 94.5 302 VAL B O 1
ATOM 8491 N N . SER B 1 303 ? 3.596 10.062 28.578 1 94.06 303 SER B N 1
ATOM 8492 C CA . SER B 1 303 ? 4.453 9.883 27.406 1 94.06 303 SER B CA 1
ATOM 8493 C C . SER B 1 303 ? 4.559 11.164 26.594 1 94.06 303 SER B C 1
ATOM 8495 O O . SER B 1 303 ? 5.656 11.555 26.172 1 94.06 303 SER B O 1
ATOM 8497 N N . LEU B 1 304 ? 3.453 11.797 26.328 1 95.06 304 LEU B N 1
ATOM 8498 C CA . LEU B 1 304 ? 3.43 13.039 25.562 1 95.06 304 LEU B CA 1
ATOM 8499 C C . LEU B 1 304 ? 4.195 14.141 26.297 1 95.06 304 LEU B C 1
ATOM 8501 O O . LEU B 1 304 ? 5.004 14.844 25.688 1 95.06 304 LEU B O 1
ATOM 8505 N N . HIS B 1 305 ? 3.924 14.281 27.562 1 95.81 305 HIS B N 1
ATOM 8506 C CA . HIS B 1 305 ? 4.566 15.312 28.375 1 95.81 305 HIS B CA 1
ATOM 8507 C C . HIS B 1 305 ? 6.078 15.109 28.406 1 95.81 305 HIS B C 1
ATOM 8509 O O . HIS B 1 305 ? 6.84 16.062 28.25 1 95.81 305 HIS B O 1
ATOM 8515 N N . THR B 1 306 ? 6.438 13.883 28.609 1 95.44 306 THR B N 1
ATOM 8516 C CA . THR B 1 306 ? 7.855 13.562 28.688 1 95.44 306 THR B CA 1
ATOM 8517 C C . THR B 1 306 ? 8.539 13.781 27.344 1 95.44 306 THR B C 1
ATOM 8519 O O . THR B 1 306 ? 9.664 14.281 27.281 1 95.44 306 THR B O 1
ATOM 8522 N N . GLU B 1 307 ? 7.883 13.367 26.266 1 94.94 307 GLU B N 1
ATOM 8523 C CA . GLU B 1 307 ? 8.438 13.523 24.938 1 94.94 307 GLU B CA 1
ATOM 8524 C C . GLU B 1 307 ? 8.695 14.992 24.609 1 94.94 307 GLU B C 1
ATOM 8526 O O . GLU B 1 307 ? 9.781 15.352 24.141 1 94.94 307 GLU B O 1
ATOM 8531 N N . ILE B 1 308 ? 7.828 15.867 24.906 1 95.69 308 ILE B N 1
ATOM 8532 C CA . ILE B 1 308 ? 7.891 17.281 24.531 1 95.69 308 ILE B CA 1
ATOM 8533 C C . ILE B 1 308 ? 8.867 18.016 25.438 1 95.69 308 ILE B C 1
ATOM 8535 O O . ILE B 1 308 ? 9.68 18.812 24.969 1 95.69 308 ILE B O 1
ATOM 8539 N N . THR B 1 309 ? 8.836 17.734 26.719 1 95.88 309 THR B N 1
ATOM 8540 C CA . THR B 1 309 ? 9.609 18.516 27.672 1 95.88 309 THR B CA 1
ATOM 8541 C C . THR B 1 309 ? 11.023 17.953 27.812 1 95.88 309 THR B C 1
ATOM 8543 O O . THR B 1 309 ? 12 18.688 27.719 1 95.88 309 THR B O 1
ATOM 8546 N N . GLU B 1 310 ? 11.156 16.672 27.938 1 94.12 310 GLU B N 1
ATOM 8547 C CA . GLU B 1 310 ? 12.453 16.078 28.219 1 94.12 310 GLU B CA 1
ATOM 8548 C C . GLU B 1 310 ? 13.195 15.727 26.922 1 94.12 310 GLU B C 1
ATOM 8550 O O . GLU B 1 310 ? 14.359 16.094 26.75 1 94.12 310 GLU B O 1
ATOM 8555 N N . LYS B 1 311 ? 12.562 15.086 26.109 1 92.62 311 LYS B N 1
ATOM 8556 C CA . LYS B 1 311 ? 13.242 14.625 24.891 1 92.62 311 LYS B CA 1
ATOM 8557 C C . LYS B 1 311 ? 13.422 15.758 23.891 1 92.62 311 LYS B C 1
ATOM 8559 O O . LYS B 1 311 ? 14.492 15.906 23.297 1 92.62 311 LYS B O 1
ATOM 8564 N N . TRP B 1 312 ? 12.367 16.547 23.688 1 95.5 312 TRP B N 1
ATOM 8565 C CA . TRP B 1 312 ? 12.422 17.609 22.688 1 95.5 312 TRP B CA 1
ATOM 8566 C C . TRP B 1 312 ? 12.922 18.906 23.312 1 95.5 312 TRP B C 1
ATOM 8568 O O . TRP B 1 312 ? 13.328 19.828 22.594 1 95.5 312 TRP B O 1
ATOM 8578 N N . GLY B 1 313 ? 12.852 19.047 24.594 1 94.25 313 GLY B N 1
ATOM 8579 C CA . GLY B 1 313 ? 13.383 20.219 25.281 1 94.25 313 GLY B CA 1
ATOM 8580 C C . GLY B 1 313 ? 12.523 21.453 25.109 1 94.25 313 GLY B C 1
ATOM 8581 O O . GLY B 1 313 ? 13.023 22.578 25.141 1 94.25 313 GLY B O 1
ATOM 8582 N N . LEU B 1 314 ? 11.258 21.281 24.812 1 96.44 314 LEU B N 1
ATOM 8583 C CA . LEU B 1 314 ? 10.336 22.422 24.703 1 96.44 314 LEU B CA 1
ATOM 8584 C C . LEU B 1 314 ? 9.688 22.719 26.047 1 96.44 314 LEU B C 1
ATOM 8586 O O . LEU B 1 314 ? 9.438 21.812 26.844 1 96.44 314 LEU B O 1
ATOM 8590 N N . ASN B 1 315 ? 9.492 23.969 26.297 1 96.25 315 ASN B N 1
ATOM 8591 C CA . ASN B 1 315 ? 8.812 24.406 27.5 1 96.25 315 ASN B CA 1
ATOM 8592 C C . ASN B 1 315 ? 7.312 24.562 27.281 1 96.25 315 ASN B C 1
ATOM 8594 O O . ASN B 1 315 ? 6.875 25.469 26.578 1 96.25 315 ASN B O 1
ATOM 8598 N N . LEU B 1 316 ? 6.535 23.797 27.922 1 96.62 316 LEU B N 1
ATOM 8599 C CA . LEU B 1 316 ? 5.09 23.766 27.719 1 96.62 316 LEU B CA 1
ATOM 8600 C C . LEU B 1 316 ? 4.434 25.016 28.312 1 96.62 316 LEU B C 1
ATOM 8602 O O . LEU B 1 316 ? 3.271 25.297 28.016 1 96.62 316 LEU B O 1
ATOM 8606 N N . GLU B 1 317 ? 5.152 25.75 29.062 1 94.56 317 GLU B N 1
ATOM 8607 C CA . GLU B 1 317 ? 4.637 27.016 29.562 1 94.56 317 GLU B CA 1
ATOM 8608 C C . GLU B 1 317 ? 4.402 28 28.406 1 94.56 317 GLU B C 1
ATOM 8610 O O . GLU B 1 317 ? 3.615 28.938 28.547 1 94.56 317 GLU B O 1
ATOM 8615 N N . TYR B 1 318 ? 5.035 27.75 27.328 1 95.75 318 TYR B N 1
ATOM 8616 C CA . TYR B 1 318 ? 4.898 28.625 26.172 1 95.75 318 TYR B CA 1
ATOM 8617 C C . TYR B 1 318 ? 3.938 28.031 25.156 1 95.75 318 TYR B C 1
ATOM 8619 O O . TYR B 1 318 ? 3.77 28.578 24.062 1 95.75 318 TYR B O 1
ATOM 8627 N N . CYS B 1 319 ? 3.369 26.906 25.469 1 97.31 319 CYS B N 1
ATOM 8628 C CA . CYS B 1 319 ? 2.338 26.328 24.609 1 97.31 319 CYS B CA 1
ATOM 8629 C C . CYS B 1 319 ? 1.024 27.094 24.766 1 97.31 319 CYS B C 1
ATOM 8631 O O . CYS B 1 319 ? 0.486 27.188 25.875 1 97.31 319 CYS B O 1
ATOM 8633 N N . ARG B 1 320 ? 0.486 27.594 23.75 1 96.12 320 ARG B N 1
ATOM 8634 C CA . ARG B 1 320 ? -0.675 28.484 23.859 1 96.12 320 ARG B CA 1
ATOM 8635 C C . ARG B 1 320 ? -1.909 27.828 23.234 1 96.12 320 ARG B C 1
ATOM 8637 O O . ARG B 1 320 ? -3.021 28.344 23.375 1 96.12 320 ARG B O 1
ATOM 8644 N N . GLY B 1 321 ? -1.698 26.766 22.609 1 96.06 321 GLY B N 1
ATOM 8645 C CA . GLY B 1 321 ? -2.836 26.078 22.016 1 96.06 321 GLY B CA 1
ATOM 8646 C C . GLY B 1 321 ? -2.584 24.609 21.781 1 96.06 321 GLY B C 1
ATOM 8647 O O . GLY B 1 321 ? -1.433 24.172 21.719 1 96.06 321 GLY B O 1
ATOM 8648 N N . GLN B 1 322 ? -3.627 23.812 21.656 1 96.94 322 GLN B N 1
ATOM 8649 C CA . GLN B 1 322 ? -3.553 22.406 21.297 1 96.94 322 GLN B CA 1
ATOM 8650 C C . GLN B 1 322 ? -4.816 21.953 20.578 1 96.94 322 GLN B C 1
ATOM 8652 O O . GLN B 1 322 ? -5.902 22.484 20.812 1 96.94 322 GLN B O 1
ATOM 8657 N N . SER B 1 323 ? -4.707 21.141 19.672 1 96.38 323 SER B N 1
ATOM 8658 C CA . SER B 1 323 ? -5.812 20.547 18.938 1 96.38 323 SER B CA 1
ATOM 8659 C C . SER B 1 323 ? -5.535 19.094 18.594 1 96.38 323 SER B C 1
ATOM 8661 O O . SER B 1 323 ? -4.418 18.734 18.203 1 96.38 323 SER B O 1
ATOM 8663 N N . HIS B 1 324 ? -6.461 18.234 18.797 1 94.44 324 HIS B N 1
ATOM 8664 C CA . HIS B 1 324 ? -6.312 16.797 18.578 1 94.44 324 HIS B CA 1
ATOM 8665 C C . HIS B 1 324 ? -7.41 16.266 17.672 1 94.44 324 HIS B C 1
ATOM 8667 O O . HIS B 1 324 ? -8.555 16.094 18.094 1 94.44 324 HIS B O 1
ATOM 8673 N N . VAL B 1 325 ? -7.008 15.992 16.484 1 91.56 325 VAL B N 1
ATOM 8674 C CA . VAL B 1 325 ? -7.953 15.484 15.5 1 91.56 325 VAL B CA 1
ATOM 8675 C C . VAL B 1 325 ? -7.93 13.953 15.508 1 91.56 325 VAL B C 1
ATOM 8677 O O . VAL B 1 325 ? -7.051 13.344 14.898 1 91.56 325 VAL B O 1
ATOM 8680 N N . ASN B 1 326 ? -8.82 13.328 16.141 1 89 326 ASN B N 1
ATOM 8681 C CA . ASN B 1 326 ? -8.922 11.875 16.219 1 89 326 ASN B CA 1
ATOM 8682 C C . ASN B 1 326 ? -10.375 11.414 16.219 1 89 326 ASN B C 1
ATOM 8684 O O . ASN B 1 326 ? -11.289 12.242 16.203 1 89 326 ASN B O 1
ATOM 8688 N N . SER B 1 327 ? -10.508 10.117 16.156 1 86.56 327 SER B N 1
ATOM 8689 C CA . SER B 1 327 ? -11.867 9.609 16.047 1 86.56 327 SER B CA 1
ATOM 8690 C C . SER B 1 327 ? -12.164 8.562 17.109 1 86.56 327 SER B C 1
ATOM 8692 O O . SER B 1 327 ? -11.25 7.898 17.609 1 86.56 327 SER B O 1
ATOM 8694 N N . GLY B 1 328 ? -13.43 8.562 17.516 1 81.5 328 GLY B N 1
ATOM 8695 C CA . GLY B 1 328 ? -13.953 7.5 18.359 1 81.5 328 GLY B CA 1
ATOM 8696 C C . GLY B 1 328 ? -13.367 7.504 19.75 1 81.5 328 GLY B C 1
ATOM 8697 O O . GLY B 1 328 ? -13.305 8.547 20.406 1 81.5 328 GLY B O 1
ATOM 8698 N N . ASP B 1 329 ? -12.914 6.359 20.188 1 78.69 329 ASP B N 1
ATOM 8699 C CA . ASP B 1 329 ? -12.445 6.18 21.547 1 78.69 329 ASP B CA 1
ATOM 8700 C C . ASP B 1 329 ? -11.109 6.895 21.781 1 78.69 329 ASP B C 1
ATOM 8702 O O . ASP B 1 329 ? -10.844 7.391 22.875 1 78.69 329 ASP B O 1
ATOM 8706 N N . TYR B 1 330 ? -10.422 6.926 20.812 1 83.81 330 TYR B N 1
ATOM 8707 C CA . TYR B 1 330 ? -9.133 7.602 20.969 1 83.81 330 TYR B CA 1
ATOM 8708 C C . TYR B 1 330 ? -9.32 9.109 21.094 1 83.81 330 TYR B C 1
ATOM 8710 O O . TYR B 1 330 ? -8.516 9.789 21.734 1 83.81 330 TYR B O 1
ATOM 8718 N N . ALA B 1 331 ? -10.375 9.578 20.375 1 87.38 331 ALA B N 1
ATOM 8719 C CA . ALA B 1 331 ? -10.688 10.992 20.547 1 87.38 331 ALA B CA 1
ATOM 8720 C C . ALA B 1 331 ? -11 11.312 22.016 1 87.38 331 ALA B C 1
ATOM 8722 O O . ALA B 1 331 ? -10.586 12.359 22.531 1 87.38 331 ALA B O 1
ATOM 8723 N N . LEU B 1 332 ? -11.688 10.422 22.688 1 86.88 332 LEU B N 1
ATOM 8724 C CA . LEU B 1 332 ? -12.016 10.609 24.094 1 86.88 332 LEU B CA 1
ATOM 8725 C C . LEU B 1 332 ? -10.766 10.547 24.953 1 86.88 332 LEU B C 1
ATOM 8727 O O . LEU B 1 332 ? -10.617 11.32 25.906 1 86.88 332 LEU B O 1
ATOM 8731 N N . LYS B 1 333 ? -9.945 9.68 24.625 1 88.44 333 LYS B N 1
ATOM 8732 C CA . LYS B 1 333 ? -8.688 9.555 25.359 1 88.44 333 LYS B CA 1
ATOM 8733 C C . LYS B 1 333 ? -7.852 10.82 25.234 1 88.44 333 LYS B C 1
ATOM 8735 O O . LYS B 1 333 ? -7.293 11.305 26.219 1 88.44 333 LYS B O 1
ATOM 8740 N N . LEU B 1 334 ? -7.734 11.328 24.062 1 92.19 334 LEU B N 1
ATOM 8741 C CA . LEU B 1 334 ? -6.918 12.516 23.844 1 92.19 334 LEU B CA 1
ATOM 8742 C C . LEU B 1 334 ? -7.566 13.75 24.453 1 92.19 334 LEU B C 1
ATOM 8744 O O . LEU B 1 334 ? -6.871 14.695 24.844 1 92.19 334 LEU B O 1
ATOM 8748 N N . LYS B 1 335 ? -8.867 13.719 24.5 1 91.5 335 LYS B N 1
ATOM 8749 C CA . LYS B 1 335 ? -9.547 14.797 25.203 1 91.5 335 LYS B CA 1
ATOM 8750 C C . LYS B 1 335 ? -9.18 14.812 26.688 1 91.5 335 LYS B C 1
ATOM 8752 O O . LYS B 1 335 ? -9 15.875 27.281 1 91.5 335 LYS B O 1
ATOM 8757 N N . ALA B 1 336 ? -9.141 13.609 27.203 1 92.5 336 ALA B N 1
ATOM 8758 C CA . ALA B 1 336 ? -8.711 13.492 28.609 1 92.5 336 ALA B CA 1
ATOM 8759 C C . ALA B 1 336 ? -7.281 13.984 28.781 1 92.5 336 ALA B C 1
ATOM 8761 O O . ALA B 1 336 ? -6.961 14.648 29.766 1 92.5 336 ALA B O 1
ATOM 8762 N N . VAL B 1 337 ? -6.488 13.641 27.891 1 94.31 337 VAL B N 1
ATOM 8763 C CA . VAL B 1 337 ? -5.094 14.07 27.922 1 94.31 337 VAL B CA 1
ATOM 8764 C C . VAL B 1 337 ? -5.02 15.586 27.797 1 94.31 337 VAL B C 1
ATOM 8766 O O . VAL B 1 337 ? -4.234 16.234 28.484 1 94.31 337 VAL B O 1
ATOM 8769 N N . ALA B 1 338 ? -5.766 16.141 26.891 1 94.56 338 ALA B N 1
ATOM 8770 C CA . ALA B 1 338 ? -5.809 17.594 26.688 1 94.56 338 ALA B CA 1
ATOM 8771 C C . ALA B 1 338 ? -6.25 18.312 27.953 1 94.56 338 ALA B C 1
ATOM 8773 O O . ALA B 1 338 ? -5.723 19.375 28.281 1 94.56 338 ALA B O 1
ATOM 8774 N N . SER B 1 339 ? -7.219 17.75 28.625 1 93.5 339 SER B N 1
ATOM 8775 C CA . SER B 1 339 ? -7.703 18.344 29.875 1 93.5 339 SER B CA 1
ATOM 8776 C C . SER B 1 339 ? -6.617 18.344 30.938 1 93.5 339 SER B C 1
ATOM 8778 O O . SER B 1 339 ? -6.48 19.297 31.703 1 93.5 339 SER B O 1
ATOM 8780 N N . LYS B 1 340 ? -5.91 17.281 30.984 1 95.31 340 LYS B N 1
ATOM 8781 C CA . LYS B 1 340 ? -4.809 17.188 31.938 1 95.31 340 LYS B CA 1
ATOM 8782 C C . LYS B 1 340 ? -3.719 18.203 31.609 1 95.31 340 LYS B C 1
ATOM 8784 O O . LYS B 1 340 ? -3.135 18.797 32.531 1 95.31 340 LYS B O 1
ATOM 8789 N N . LEU B 1 341 ? -3.453 18.375 30.375 1 95.44 341 LEU B N 1
ATOM 8790 C CA . LEU B 1 341 ? -2.469 19.359 29.938 1 95.44 341 LEU B CA 1
ATOM 8791 C C . LEU B 1 341 ? -2.91 20.781 30.312 1 95.44 341 LEU B C 1
ATOM 8793 O O . LEU B 1 341 ? -2.092 21.594 30.75 1 95.44 341 LEU B O 1
ATOM 8797 N N . MET B 1 342 ? -4.152 21.016 30.172 1 94.06 342 MET B N 1
ATOM 8798 C CA . MET B 1 342 ? -4.699 22.344 30.484 1 94.06 342 MET B CA 1
ATOM 8799 C C . MET B 1 342 ? -4.672 22.594 32 1 94.06 342 MET B C 1
ATOM 8801 O O . MET B 1 342 ? -4.539 23.75 32.438 1 94.06 342 MET B O 1
ATOM 8805 N N . GLU B 1 343 ? -4.848 21.547 32.719 1 94.06 343 GLU B N 1
ATOM 8806 C CA . GLU B 1 343 ? -4.762 21.688 34.156 1 94.06 343 GLU B CA 1
ATOM 8807 C C . GLU B 1 343 ? -3.363 22.109 34.594 1 94.06 343 GLU B C 1
ATOM 8809 O O . GLU B 1 343 ? -3.213 22.953 35.5 1 94.06 343 GLU B O 1
ATOM 8814 N N . LYS B 1 344 ? -2.42 21.578 34 1 95.12 344 LYS B N 1
ATOM 8815 C CA . LYS B 1 344 ? -1.033 21.891 34.312 1 95.12 344 LYS B CA 1
ATOM 8816 C C . LYS B 1 344 ? -0.598 23.188 33.625 1 95.12 344 LYS B C 1
ATOM 8818 O O . LYS B 1 344 ? 0.203 23.953 34.188 1 95.12 344 LYS B O 1
ATOM 8823 N N . TYR B 1 345 ? -1.047 23.359 32.375 1 95.69 345 TYR B N 1
ATOM 8824 C CA . TYR B 1 345 ? -0.741 24.547 31.594 1 95.69 345 TYR B CA 1
ATOM 8825 C C . TYR B 1 345 ? -2.018 25.203 31.094 1 95.69 345 TYR B C 1
ATOM 8827 O O . TYR B 1 345 ? -2.436 24.984 29.953 1 95.69 345 TYR B O 1
ATOM 8835 N N . PRO B 1 346 ? -2.572 26.078 31.75 1 91.81 346 PRO B N 1
ATOM 8836 C CA . PRO B 1 346 ? -3.906 26.625 31.484 1 91.81 346 PRO B CA 1
ATOM 8837 C C . PRO B 1 346 ? -3.971 27.422 30.172 1 91.81 346 PRO B C 1
ATOM 8839 O O . PRO B 1 346 ? -5.047 27.562 29.594 1 91.81 346 PRO B O 1
ATOM 8842 N N . LEU B 1 347 ? -2.85 27.906 29.688 1 92.88 347 LEU B N 1
ATOM 8843 C CA . LEU B 1 347 ? -2.877 28.719 28.484 1 92.88 347 LEU B CA 1
ATOM 8844 C C . LEU B 1 347 ? -2.77 27.828 27.234 1 92.88 347 LEU B C 1
ATOM 8846 O O . LEU B 1 347 ? -2.879 28.328 26.109 1 92.88 347 LEU B O 1
ATOM 8850 N N . ALA B 1 348 ? -2.531 26.547 27.453 1 95.25 348 ALA B N 1
ATOM 8851 C CA . ALA B 1 348 ? -2.604 25.609 26.328 1 95.25 348 ALA B CA 1
ATOM 8852 C C . ALA B 1 348 ? -4.051 25.25 26.016 1 95.25 348 ALA B C 1
ATOM 8854 O O . ALA B 1 348 ? -4.473 24.109 26.203 1 95.25 348 ALA B O 1
ATOM 8855 N N . VAL B 1 349 ? -4.707 26.188 25.438 1 94.25 349 VAL B N 1
ATOM 8856 C CA . VAL B 1 349 ? -6.148 26.109 25.234 1 94.25 349 VAL B CA 1
ATOM 8857 C C . VAL B 1 349 ? -6.461 25.062 24.156 1 94.25 349 VAL B C 1
ATOM 8859 O O . VAL B 1 349 ? -5.762 25 23.141 1 94.25 349 VAL B O 1
ATOM 8862 N N . CYS B 1 350 ? -7.461 24.25 24.406 1 94.56 350 CYS B N 1
ATOM 8863 C CA . CYS B 1 350 ? -7.895 23.25 23.422 1 94.56 350 CYS B CA 1
ATOM 8864 C C . CYS B 1 350 ? -8.867 23.859 22.422 1 94.56 350 CYS B C 1
ATOM 8866 O O . CYS B 1 350 ? -9.883 24.438 22.812 1 94.56 350 CYS B O 1
ATOM 8868 N N . THR B 1 351 ? -8.594 23.781 21.156 1 94.38 351 THR B N 1
ATOM 8869 C CA . THR B 1 351 ? -9.422 24.344 20.094 1 94.38 351 THR B CA 1
ATOM 8870 C C . THR B 1 351 ? -9.656 23.312 19 1 94.38 351 THR B C 1
ATOM 8872 O O . THR B 1 351 ? -8.969 22.297 18.938 1 94.38 351 THR B O 1
ATOM 8875 N N . PRO B 1 352 ? -10.703 23.547 18.188 1 93.5 352 PRO B N 1
ATOM 8876 C CA . PRO B 1 352 ? -10.766 22.75 16.953 1 93.5 352 PRO B CA 1
ATOM 8877 C C . PRO B 1 352 ? -9.617 23.062 15.992 1 93.5 352 PRO B C 1
ATOM 8879 O O . PRO B 1 352 ? -8.859 24 16.219 1 93.5 352 PRO B O 1
ATOM 8882 N N . CYS B 1 353 ? -9.484 22.25 15.062 1 92.81 353 CYS B N 1
ATOM 8883 C CA . CYS B 1 353 ? -8.414 22.438 14.086 1 92.81 353 CYS B CA 1
ATOM 8884 C C . CYS B 1 353 ? -8.922 23.109 12.82 1 92.81 353 CYS B C 1
ATOM 8886 O O . CYS B 1 353 ? -10.023 22.797 12.352 1 92.81 353 CYS B O 1
ATOM 8888 N N . SER B 1 354 ? -8.156 23.984 12.273 1 89.31 354 SER B N 1
ATOM 8889 C CA . SER B 1 354 ? -8.547 24.719 11.078 1 89.31 354 SER B CA 1
ATOM 8890 C C . SER B 1 354 ? -8.664 23.797 9.867 1 89.31 354 SER B C 1
ATOM 8892 O O . SER B 1 354 ? -9.375 24.094 8.914 1 89.31 354 SER B O 1
ATOM 8894 N N . THR B 1 355 ? -8.016 22.672 9.891 1 87.94 355 THR B N 1
ATOM 8895 C CA . THR B 1 355 ? -7.984 21.766 8.758 1 87.94 355 THR B CA 1
ATOM 8896 C C . THR B 1 355 ? -9.18 20.812 8.781 1 87.94 355 THR B C 1
ATOM 8898 O O . THR B 1 355 ? -9.406 20.062 7.836 1 87.94 355 THR B O 1
ATOM 8901 N N . CYS B 1 356 ? -9.938 20.844 9.758 1 93 356 CYS B N 1
ATOM 8902 C CA . CYS B 1 356 ? -11.094 19.969 9.922 1 93 356 CYS B CA 1
ATOM 8903 C C . CYS B 1 356 ? -12.359 20.781 10.156 1 93 356 CYS B C 1
ATOM 8905 O O . CYS B 1 356 ? -12.438 21.562 11.102 1 93 356 CYS B O 1
ATOM 8907 N N . ALA B 1 357 ? -13.328 20.562 9.336 1 95.38 357 ALA B N 1
ATOM 8908 C CA . ALA B 1 357 ? -14.602 21.25 9.547 1 95.38 357 ALA B CA 1
ATOM 8909 C C . ALA B 1 357 ? -15.188 20.906 10.914 1 95.38 357 ALA B C 1
ATOM 8911 O O . ALA B 1 357 ? -15.078 19.766 11.383 1 95.38 357 ALA B O 1
ATOM 8912 N N . LEU B 1 358 ? -15.836 21.891 11.531 1 95.38 358 LEU B N 1
ATOM 8913 C CA . LEU B 1 358 ? -16.344 21.719 12.883 1 95.38 358 LEU B CA 1
ATOM 8914 C C . LEU B 1 358 ? -17.281 20.516 12.969 1 95.38 358 LEU B C 1
ATOM 8916 O O . LEU B 1 358 ? -17.203 19.719 13.898 1 95.38 358 LEU B O 1
ATOM 8920 N N . ASN B 1 359 ? -18.188 20.422 11.953 1 96.31 359 ASN B N 1
ATOM 8921 C CA . ASN B 1 359 ? -19.156 19.328 11.977 1 96.31 359 ASN B CA 1
ATOM 8922 C C . ASN B 1 359 ? -18.453 17.969 11.898 1 96.31 359 ASN B C 1
ATOM 8924 O O . ASN B 1 359 ? -18.906 17 12.516 1 96.31 359 ASN B O 1
ATOM 8928 N N . ILE B 1 360 ? -17.438 17.875 11.141 1 96.25 360 ILE B N 1
ATOM 8929 C CA . ILE B 1 360 ? -16.688 16.641 11.039 1 96.25 360 ILE B CA 1
ATOM 8930 C C . ILE B 1 360 ? -15.93 16.391 12.344 1 96.25 360 ILE B C 1
ATOM 8932 O O . ILE B 1 360 ? -15.859 15.25 12.812 1 96.25 360 ILE B O 1
ATOM 8936 N N . TRP B 1 361 ? -15.406 17.453 12.891 1 94.62 361 TRP B N 1
ATOM 8937 C CA . TRP B 1 361 ? -14.719 17.375 14.18 1 94.62 361 TRP B CA 1
ATOM 8938 C C . TRP B 1 361 ? -15.656 16.844 15.258 1 94.62 361 TRP B C 1
ATOM 8940 O O . TRP B 1 361 ? -15.273 15.969 16.047 1 94.62 361 TRP B O 1
ATOM 8950 N N . LEU B 1 362 ? -16.844 17.375 15.289 1 95.81 362 LEU B N 1
ATOM 8951 C CA . LEU B 1 362 ? -17.828 16.953 16.281 1 95.81 362 LEU B CA 1
ATOM 8952 C C . LEU B 1 362 ? -18.234 15.5 16.062 1 95.81 362 LEU B C 1
ATOM 8954 O O . LEU B 1 362 ? -18.359 14.742 17.031 1 95.81 362 LEU B O 1
ATOM 8958 N N . ALA B 1 363 ? -18.422 15.141 14.836 1 96.44 363 ALA B N 1
ATOM 8959 C CA . ALA B 1 363 ? -18.812 13.758 14.531 1 96.44 363 ALA B CA 1
ATOM 8960 C C . ALA B 1 363 ? -17.703 12.789 14.938 1 96.44 363 ALA B C 1
ATOM 8962 O O . ALA B 1 363 ? -17.984 11.703 15.461 1 96.44 363 ALA B O 1
ATOM 8963 N N . LYS B 1 364 ? -16.5 13.125 14.664 1 93.06 364 LYS B N 1
ATOM 8964 C CA . LYS B 1 364 ? -15.359 12.289 15.023 1 93.06 364 LYS B CA 1
ATOM 8965 C C . LYS B 1 364 ? -15.266 12.094 16.531 1 93.06 364 LYS B C 1
ATOM 8967 O O . LYS B 1 364 ? -14.836 11.031 17 1 93.06 364 LYS B O 1
ATOM 8972 N N . ALA B 1 365 ? -15.695 13.062 17.281 1 91.56 365 ALA B N 1
ATOM 8973 C CA . ALA B 1 365 ? -15.562 13.055 18.734 1 91.56 365 ALA B CA 1
ATOM 8974 C C . ALA B 1 365 ? -16.672 12.227 19.375 1 91.56 365 ALA B C 1
ATOM 8976 O O . ALA B 1 365 ? -16.641 11.961 20.578 1 91.56 365 ALA B O 1
ATOM 8977 N N . LEU B 1 366 ? -17.609 11.781 18.641 1 92.25 366 LEU B N 1
ATOM 8978 C CA . LEU B 1 366 ? -18.719 11 19.172 1 92.25 366 LEU B CA 1
ATOM 8979 C C . LEU B 1 366 ? -18.344 9.523 19.281 1 92.25 366 LEU B C 1
ATOM 8981 O O . LEU B 1 366 ? -18.047 8.875 18.266 1 92.25 366 LEU B O 1
ATOM 8985 N N . PRO B 1 367 ? -18.312 8.961 20.484 1 87.56 367 PRO B N 1
ATOM 8986 C CA . PRO B 1 367 ? -17.984 7.543 20.625 1 87.56 367 PRO B CA 1
ATOM 8987 C C . PRO B 1 367 ? -19.188 6.633 20.344 1 87.56 367 PRO B C 1
ATOM 8989 O O . PRO B 1 367 ? -19.547 5.812 21.188 1 87.56 367 PRO B O 1
ATOM 8992 N N . LEU B 1 368 ? -19.875 6.855 19.312 1 90.94 368 LEU B N 1
ATOM 8993 C CA . LEU B 1 368 ? -21 6.023 18.891 1 90.94 368 LEU B CA 1
ATOM 8994 C C . LEU B 1 368 ? -20.609 5.18 17.672 1 90.94 368 LEU B C 1
ATOM 8996 O O . LEU B 1 368 ? -20.125 5.711 16.672 1 90.94 368 LEU B O 1
ATOM 9000 N N . ALA B 1 369 ? -20.828 3.922 17.797 1 86.56 369 ALA B N 1
ATOM 9001 C CA . ALA B 1 369 ? -20.422 2.982 16.75 1 86.56 369 ALA B CA 1
ATOM 9002 C C . ALA B 1 369 ? -21.078 3.334 15.422 1 86.56 369 ALA B C 1
ATOM 9004 O O . ALA B 1 369 ? -20.438 3.215 14.367 1 86.56 369 ALA B O 1
ATOM 9005 N N . GLY B 1 370 ? -22.328 3.721 15.508 1 90.06 370 GLY B N 1
ATOM 9006 C CA . GLY B 1 370 ? -23.031 4.07 14.281 1 90.06 370 GLY B CA 1
ATOM 9007 C C . GLY B 1 370 ? -22.406 5.242 13.555 1 90.06 370 GLY B C 1
ATOM 9008 O O . GLY B 1 370 ? -22.328 5.238 12.32 1 90.06 370 GLY B O 1
ATOM 9009 N N . VAL B 1 371 ? -21.984 6.211 14.297 1 94.38 371 VAL B N 1
ATOM 9010 C CA . VAL B 1 371 ? -21.391 7.402 13.703 1 94.38 371 VAL B CA 1
ATOM 9011 C C . VAL B 1 371 ? -20.031 7.059 13.094 1 94.38 371 VAL B C 1
ATOM 9013 O O . VAL B 1 371 ? -19.703 7.512 12 1 94.38 371 VAL B O 1
ATOM 9016 N N . GLN B 1 372 ? -19.297 6.312 13.781 1 90.75 372 GLN B N 1
ATOM 9017 C CA . GLN B 1 372 ? -17.984 5.914 13.281 1 90.75 372 GLN B CA 1
ATOM 9018 C C . GLN B 1 372 ? -18.094 5.086 12.008 1 90.75 372 GLN B C 1
ATOM 9020 O O . GLN B 1 372 ? -17.25 5.172 11.125 1 90.75 372 GLN B O 1
ATOM 9025 N N . MET B 1 373 ? -19.094 4.32 11.977 1 91.62 373 MET B N 1
ATOM 9026 C CA . MET B 1 373 ? -19.344 3.529 10.773 1 91.62 373 MET B CA 1
ATOM 9027 C C . MET B 1 373 ? -19.641 4.434 9.578 1 91.62 373 MET B C 1
ATOM 9029 O O . MET B 1 373 ? -19.188 4.172 8.469 1 91.62 373 MET B O 1
ATOM 9033 N N . VAL B 1 374 ? -20.406 5.434 9.836 1 95.69 374 VAL B N 1
ATOM 9034 C CA . VAL B 1 374 ? -20.75 6.363 8.766 1 95.69 374 VAL B CA 1
ATOM 9035 C C . VAL B 1 374 ? -19.484 7.07 8.273 1 95.69 374 VAL B C 1
ATOM 9037 O O . VAL B 1 374 ? -19.25 7.168 7.066 1 95.69 374 VAL B O 1
ATOM 9040 N N . LEU B 1 375 ? -18.688 7.535 9.234 1 94.94 375 LEU B N 1
ATOM 9041 C CA . LEU B 1 375 ? -17.453 8.242 8.883 1 94.94 375 LEU B CA 1
ATOM 9042 C C . LEU B 1 375 ? -16.5 7.324 8.117 1 94.94 375 LEU B C 1
ATOM 9044 O O . LEU B 1 375 ? -15.898 7.734 7.125 1 94.94 375 LEU B O 1
ATOM 9048 N N . GLY B 1 376 ? -16.391 6.109 8.57 1 92.25 376 GLY B N 1
ATOM 9049 C CA . GLY B 1 376 ? -15.539 5.141 7.887 1 92.25 376 GLY B CA 1
ATOM 9050 C C . GLY B 1 376 ? -16.016 4.82 6.484 1 92.25 376 GLY B C 1
ATOM 9051 O O . GLY B 1 376 ? -15.203 4.711 5.559 1 92.25 376 GLY B O 1
ATOM 9052 N N . THR B 1 377 ? -17.297 4.621 6.316 1 95.31 377 THR B N 1
ATOM 9053 C CA . THR B 1 377 ? -17.875 4.301 5.016 1 95.31 377 THR B CA 1
ATOM 9054 C C . THR B 1 377 ? -17.656 5.445 4.027 1 95.31 377 THR B C 1
ATOM 9056 O O . THR B 1 377 ? -17.344 5.215 2.859 1 95.31 377 THR B O 1
ATOM 9059 N N . LEU B 1 378 ? -17.859 6.652 4.523 1 96.06 378 LEU B N 1
ATOM 9060 C CA . LEU B 1 378 ? -17.641 7.809 3.658 1 96.06 378 LEU B CA 1
ATOM 9061 C C . LEU B 1 378 ? -16.188 7.883 3.191 1 96.06 378 LEU B C 1
ATOM 9063 O O . LEU B 1 378 ? -15.922 8.242 2.043 1 96.06 378 LEU B O 1
ATOM 9067 N N . LYS B 1 379 ? -15.336 7.578 4.074 1 93.06 379 LYS B N 1
ATOM 9068 C CA . LYS B 1 379 ? -13.922 7.574 3.711 1 93.06 379 LYS B CA 1
ATOM 9069 C C . LYS B 1 379 ? -13.633 6.531 2.635 1 93.06 379 LYS B C 1
ATOM 9071 O O . LYS B 1 379 ? -12.844 6.773 1.723 1 93.06 379 LYS B O 1
ATOM 9076 N N . ILE B 1 380 ? -14.234 5.355 2.719 1 93 380 ILE B N 1
ATOM 9077 C CA . ILE B 1 380 ? -14.062 4.289 1.739 1 93 380 ILE B CA 1
ATOM 9078 C C . ILE B 1 380 ? -14.617 4.73 0.388 1 93 380 ILE B C 1
ATOM 9080 O O . ILE B 1 380 ? -14.023 4.445 -0.657 1 93 380 ILE B O 1
ATOM 9084 N N . ILE B 1 381 ? -15.711 5.375 0.436 1 95.56 381 ILE B N 1
ATOM 9085 C CA . ILE B 1 381 ? -16.344 5.867 -0.788 1 95.56 381 ILE B CA 1
ATOM 9086 C C . ILE B 1 381 ? -15.414 6.871 -1.474 1 95.56 381 ILE B C 1
ATOM 9088 O O . ILE B 1 381 ? -15.203 6.801 -2.686 1 95.56 381 ILE B O 1
ATOM 9092 N N . ASP B 1 382 ? -14.898 7.73 -0.69 1 94.31 382 ASP B N 1
ATOM 9093 C CA . ASP B 1 382 ? -13.984 8.727 -1.236 1 94.31 382 ASP B CA 1
ATOM 9094 C C . ASP B 1 382 ? -12.75 8.07 -1.856 1 94.31 382 ASP B C 1
ATOM 9096 O O . ASP B 1 382 ? -12.32 8.453 -2.947 1 94.31 382 ASP B O 1
ATOM 9100 N N . SER B 1 383 ? -12.188 7.168 -1.171 1 90.94 383 SER B N 1
ATOM 9101 C CA . SER B 1 383 ? -11.023 6.441 -1.674 1 90.94 383 SER B CA 1
ATOM 9102 C C . SER B 1 383 ? -11.359 5.688 -2.957 1 90.94 383 SER B C 1
ATOM 9104 O O . SER B 1 383 ? -10.539 5.621 -3.875 1 90.94 383 SER B O 1
ATOM 9106 N N . PHE B 1 384 ? -12.492 5.105 -3.059 1 93.81 384 PHE B N 1
ATOM 9107 C CA . PHE B 1 384 ? -12.945 4.332 -4.207 1 93.81 384 PHE B CA 1
ATOM 9108 C C . PHE B 1 384 ? -13 5.199 -5.461 1 93.81 384 PHE B C 1
ATOM 9110 O O . PHE B 1 384 ? -12.477 4.812 -6.508 1 93.81 384 PHE B O 1
ATOM 9117 N N . PHE B 1 385 ? -13.531 6.324 -5.395 1 94.75 385 PHE B N 1
ATOM 9118 C CA . PHE B 1 385 ? -13.734 7.176 -6.562 1 94.75 385 PHE B CA 1
ATOM 9119 C C . PHE B 1 385 ? -12.453 7.926 -6.914 1 94.75 385 PHE B C 1
ATOM 9121 O O . PHE B 1 385 ? -12.336 8.484 -8.008 1 94.75 385 PHE B O 1
ATOM 9128 N N . SER B 1 386 ? -11.523 7.941 -5.961 1 88.88 386 SER B N 1
ATOM 9129 C CA . SER B 1 386 ? -10.242 8.578 -6.23 1 88.88 386 SER B CA 1
ATOM 9130 C C . SER B 1 386 ? -9.312 7.641 -6.996 1 88.88 386 SER B C 1
ATOM 9132 O O . SER B 1 386 ? -8.305 8.078 -7.559 1 88.88 386 SER B O 1
ATOM 9134 N N . LYS B 1 387 ? -9.656 6.398 -7.129 1 84.19 387 LYS B N 1
ATOM 9135 C CA . LYS B 1 387 ? -8.805 5.398 -7.762 1 84.19 387 LYS B CA 1
ATOM 9136 C C . LYS B 1 387 ? -8.711 5.633 -9.266 1 84.19 387 LYS B C 1
ATOM 9138 O O . LYS B 1 387 ? -7.652 5.434 -9.867 1 84.19 387 LYS B O 1
ATOM 9143 N N . SER B 1 388 ? -9.883 6.008 -9.914 1 85.38 388 SER B N 1
ATOM 9144 C CA . SER B 1 388 ? -9.906 6.203 -11.359 1 85.38 388 SER B CA 1
ATOM 9145 C C . SER B 1 388 ? -10.891 7.301 -11.758 1 85.38 388 SER B C 1
ATOM 9147 O O . SER B 1 388 ? -11.953 7.43 -11.156 1 85.38 388 SER B O 1
ATOM 9149 N N . PRO B 1 389 ? -10.523 8.031 -12.781 1 89.38 389 PRO B N 1
ATOM 9150 C CA . PRO B 1 389 ? -11.461 9.047 -13.266 1 89.38 389 PRO B CA 1
ATOM 9151 C C . PRO B 1 389 ? -12.719 8.445 -13.883 1 89.38 389 PRO B C 1
ATOM 9153 O O . PRO B 1 389 ? -13.773 9.094 -13.898 1 89.38 389 PRO B O 1
ATOM 9156 N N . GLN B 1 390 ? -12.641 7.25 -14.305 1 90.19 390 GLN B N 1
ATOM 9157 C CA . GLN B 1 390 ? -13.789 6.578 -14.891 1 90.19 390 GLN B CA 1
ATOM 9158 C C . GLN B 1 390 ? -14.883 6.344 -13.852 1 90.19 390 GLN B C 1
ATOM 9160 O O . GLN B 1 390 ? -16.078 6.414 -14.164 1 90.19 390 GLN B O 1
ATOM 9165 N N . LEU B 1 391 ? -14.469 6.008 -12.672 1 93.94 391 LEU B N 1
ATOM 9166 C CA . LEU B 1 391 ? -15.43 5.781 -11.602 1 93.94 391 LEU B CA 1
ATOM 9167 C C . LEU B 1 391 ? -16.188 7.062 -11.266 1 93.94 391 LEU B C 1
ATOM 9169 O O . LEU B 1 391 ? -17.391 7.031 -11.023 1 93.94 391 LEU B O 1
ATOM 9173 N N . LEU B 1 392 ? -15.477 8.211 -11.281 1 95.19 392 LEU B N 1
ATOM 9174 C CA . LEU B 1 392 ? -16.125 9.492 -11.016 1 95.19 392 LEU B CA 1
ATOM 9175 C C . LEU B 1 392 ? -17.109 9.844 -12.125 1 95.19 392 LEU B C 1
ATOM 9177 O O . LEU B 1 392 ? -18.172 10.406 -11.859 1 95.19 392 LEU B O 1
ATOM 9181 N N . SER B 1 393 ? -16.703 9.5 -13.336 1 95.12 393 SER B N 1
ATOM 9182 C CA . SER B 1 393 ? -17.609 9.734 -14.461 1 95.12 393 SER B CA 1
ATOM 9183 C C . SER B 1 393 ? -18.891 8.93 -14.312 1 95.12 393 SER B C 1
ATOM 9185 O O . SER B 1 393 ? -19.984 9.414 -14.648 1 95.12 393 SER B O 1
ATOM 9187 N N . GLU B 1 394 ? -18.781 7.688 -13.789 1 95.69 394 GLU B N 1
ATOM 9188 C CA . GLU B 1 394 ? -19.953 6.855 -13.547 1 95.69 394 GLU B CA 1
ATOM 9189 C C . GLU B 1 394 ? -20.859 7.473 -12.484 1 95.69 394 GLU B C 1
ATOM 9191 O O . GLU B 1 394 ? -22.078 7.371 -12.562 1 95.69 394 GLU B O 1
ATOM 9196 N N . LEU B 1 395 ? -20.25 8.031 -11.477 1 96.94 395 LEU B N 1
ATOM 9197 C CA . LEU B 1 395 ? -21.016 8.688 -10.43 1 96.94 395 LEU B CA 1
ATOM 9198 C C . LEU B 1 395 ? -21.75 9.914 -10.977 1 96.94 395 LEU B C 1
ATOM 9200 O O . LEU B 1 395 ? -22.906 10.148 -10.641 1 96.94 395 LEU B O 1
ATOM 9204 N N . GLU B 1 396 ? -21.047 10.711 -11.828 1 96.62 396 GLU B N 1
ATOM 9205 C CA . GLU B 1 396 ? -21.672 11.883 -12.445 1 96.62 396 GLU B CA 1
ATOM 9206 C C . GLU B 1 396 ? -22.859 11.484 -13.328 1 96.62 396 GLU B C 1
ATOM 9208 O O . GLU B 1 396 ? -23.875 12.172 -13.352 1 96.62 396 GLU B O 1
ATOM 9213 N N . ASN B 1 397 ? -22.672 10.406 -14.008 1 95.75 397 ASN B N 1
ATOM 9214 C CA . ASN B 1 397 ? -23.766 9.898 -14.828 1 95.75 397 ASN B CA 1
ATOM 9215 C C . ASN B 1 397 ? -24.953 9.477 -13.977 1 95.75 397 ASN B C 1
ATOM 9217 O O . ASN B 1 397 ? -26.109 9.711 -14.352 1 95.75 397 ASN B O 1
ATOM 9221 N N . ALA B 1 398 ? -24.688 8.812 -12.883 1 96.88 398 ALA B N 1
ATOM 9222 C CA . ALA B 1 398 ? -25.75 8.406 -11.969 1 96.88 398 ALA B CA 1
ATOM 9223 C C . ALA B 1 398 ? -26.469 9.617 -11.391 1 96.88 398 ALA B C 1
ATOM 9225 O O . ALA B 1 398 ? -27.688 9.609 -11.242 1 96.88 398 ALA B O 1
ATOM 9226 N N . ILE B 1 399 ? -25.703 10.68 -11.039 1 97.5 399 ILE B N 1
ATOM 9227 C CA . ILE B 1 399 ? -26.281 11.914 -10.523 1 97.5 399 ILE B CA 1
ATOM 9228 C C . ILE B 1 399 ? -27.203 12.531 -11.57 1 97.5 399 ILE B C 1
ATOM 9230 O O . ILE B 1 399 ? -28.312 12.961 -11.258 1 97.5 399 ILE B O 1
ATOM 9234 N N . ALA B 1 400 ? -26.766 12.555 -12.828 1 96.12 400 ALA B N 1
ATOM 9235 C CA . ALA B 1 400 ? -27.562 13.109 -13.922 1 96.12 400 ALA B CA 1
ATOM 9236 C C . ALA B 1 400 ? -28.844 12.32 -14.133 1 96.12 400 ALA B C 1
ATOM 9238 O O . ALA B 1 400 ? -29.891 12.891 -14.445 1 96.12 400 ALA B O 1
ATOM 9239 N N . THR B 1 401 ? -28.812 11.016 -14 1 95.19 401 THR B N 1
ATOM 9240 C CA . THR B 1 401 ? -29.969 10.141 -14.203 1 95.19 401 THR B CA 1
ATOM 9241 C C . THR B 1 401 ? -31 10.359 -13.109 1 95.19 401 THR B C 1
ATOM 9243 O O . THR B 1 401 ? -32.219 10.422 -13.391 1 95.19 401 THR B O 1
ATOM 9246 N N . ILE B 1 402 ? -30.578 10.508 -11.844 1 94.69 402 ILE B N 1
ATOM 9247 C CA . ILE B 1 402 ? -31.484 10.625 -10.703 1 94.69 402 ILE B CA 1
ATOM 9248 C C . ILE B 1 402 ? -32.094 12.023 -10.664 1 94.69 402 ILE B C 1
ATOM 9250 O O . ILE B 1 402 ? -33.281 12.188 -10.359 1 94.69 402 ILE B O 1
ATOM 9254 N N . HIS B 1 403 ? -31.25 13.023 -10.922 1 93.88 403 HIS B N 1
ATOM 9255 C CA . HIS B 1 403 ? -31.719 14.406 -10.852 1 93.88 403 HIS B CA 1
ATOM 9256 C C . HIS B 1 403 ? -32.031 14.953 -12.242 1 93.88 403 HIS B C 1
ATOM 9258 O O . HIS B 1 403 ? -31.719 16.109 -12.539 1 93.88 403 HIS B O 1
ATOM 9264 N N . GLN B 1 404 ? -32.562 14.195 -13.023 1 88.94 404 GLN B N 1
ATOM 9265 C CA . GLN B 1 404 ? -32.906 14.594 -14.383 1 88.94 404 GLN B CA 1
ATOM 9266 C C . GLN B 1 404 ? -33.875 15.773 -14.391 1 88.94 404 GLN B C 1
ATOM 9268 O O . GLN B 1 404 ? -33.812 16.641 -15.273 1 88.94 404 GLN B O 1
ATOM 9273 N N . ALA B 1 405 ? -34.688 15.844 -13.398 1 90.25 405 ALA B N 1
ATOM 9274 C CA . ALA B 1 405 ? -35.719 16.891 -13.328 1 90.25 405 ALA B CA 1
ATOM 9275 C C . ALA B 1 405 ? -35.094 18.203 -12.828 1 90.25 405 ALA B C 1
ATOM 9277 O O . ALA B 1 405 ? -35.656 19.281 -13.047 1 90.25 405 ALA B O 1
ATOM 9278 N N . ASN B 1 406 ? -34.031 18.156 -12.164 1 91.44 406 ASN B N 1
ATOM 9279 C CA . ASN B 1 406 ? -33.344 19.328 -11.609 1 91.44 406 ASN B CA 1
ATOM 9280 C C . ASN B 1 406 ? -31.891 19.406 -12.039 1 91.44 406 ASN B C 1
ATOM 9282 O O . ASN B 1 406 ? -31 19.047 -11.273 1 91.44 406 ASN B O 1
ATOM 9286 N N . GLU B 1 407 ? -31.656 20.031 -13.117 1 91.06 407 GLU B N 1
ATOM 9287 C CA . GLU B 1 407 ? -30.328 20.078 -13.727 1 91.06 407 GLU B CA 1
ATOM 9288 C C . GLU B 1 407 ? -29.375 20.938 -12.898 1 91.06 407 GLU B C 1
ATOM 9290 O O . GLU B 1 407 ? -28.172 20.656 -12.852 1 91.06 407 GLU B O 1
ATOM 9295 N N . GLU B 1 408 ? -29.906 21.953 -12.289 1 92.75 408 GLU B N 1
ATOM 9296 C CA . GLU B 1 408 ? -29.062 22.812 -11.469 1 92.75 408 GLU B CA 1
ATOM 9297 C C . GLU B 1 408 ? -28.484 22.047 -10.281 1 92.75 408 GLU B C 1
ATOM 9299 O O . GLU B 1 408 ? -27.297 22.188 -9.969 1 92.75 408 GLU B O 1
ATOM 9304 N N . ARG B 1 409 ? -29.391 21.359 -9.695 1 93.31 409 ARG B N 1
ATOM 9305 C CA . ARG B 1 409 ? -28.953 20.578 -8.547 1 93.31 409 ARG B CA 1
ATOM 9306 C C . ARG B 1 409 ? -27.969 19.5 -8.969 1 93.31 409 ARG B C 1
ATOM 9308 O O . ARG B 1 409 ? -27 19.203 -8.25 1 93.31 409 ARG B O 1
ATOM 9315 N N . ALA B 1 410 ? -28.219 18.891 -10.062 1 95.81 410 ALA B N 1
ATOM 9316 C CA . ALA B 1 410 ? -27.328 17.859 -10.594 1 95.81 410 ALA B CA 1
ATOM 9317 C C . ALA B 1 410 ? -25.922 18.422 -10.836 1 95.81 410 ALA B C 1
ATOM 9319 O O . ALA B 1 410 ? -24.922 17.797 -10.477 1 95.81 410 ALA B O 1
ATOM 9320 N N . ASN B 1 411 ? -25.844 19.562 -11.414 1 95.62 411 ASN B N 1
ATOM 9321 C CA . ASN B 1 411 ? -24.562 20.172 -11.711 1 95.62 411 ASN B CA 1
ATOM 9322 C C . ASN B 1 411 ? -23.812 20.578 -10.438 1 95.62 411 ASN B C 1
ATOM 9324 O O . ASN B 1 411 ? -22.594 20.469 -10.375 1 95.62 411 ASN B O 1
ATOM 9328 N N . GLU B 1 412 ? -24.562 21.031 -9.523 1 95.94 412 GLU B N 1
ATOM 9329 C CA . GLU B 1 412 ? -23.969 21.375 -8.234 1 95.94 412 GLU B CA 1
ATOM 9330 C C . GLU B 1 412 ? -23.328 20.156 -7.574 1 95.94 412 GLU B C 1
ATOM 9332 O O . GLU B 1 412 ? -22.203 20.234 -7.074 1 95.94 412 GLU B O 1
ATOM 9337 N N . LEU B 1 413 ? -24.078 19.094 -7.57 1 96.62 413 LEU B N 1
ATOM 9338 C CA . LEU B 1 413 ? -23.578 17.859 -6.945 1 96.62 413 LEU B CA 1
ATOM 9339 C C . LEU B 1 413 ? -22.375 17.328 -7.695 1 96.62 413 LEU B C 1
ATOM 9341 O O . LEU B 1 413 ? -21.438 16.797 -7.082 1 96.62 413 LEU B O 1
ATOM 9345 N N . LYS B 1 414 ? -22.391 17.438 -9.031 1 96.44 414 LYS B N 1
ATOM 9346 C CA . LYS B 1 414 ? -21.25 17 -9.836 1 96.44 414 LYS B CA 1
ATOM 9347 C C . LYS B 1 414 ? -20 17.781 -9.469 1 96.44 414 LYS B C 1
ATOM 9349 O O . LYS B 1 414 ? -18.906 17.203 -9.328 1 96.44 414 LYS B O 1
ATOM 9354 N N . GLU B 1 415 ? -20.125 19.031 -9.281 1 95.44 415 GLU B N 1
ATOM 9355 C CA . GLU B 1 415 ? -19 19.875 -8.922 1 95.44 415 GLU B CA 1
ATOM 9356 C C . GLU B 1 415 ? -18.469 19.531 -7.531 1 95.44 415 GLU B C 1
ATOM 9358 O O . GLU B 1 415 ? -17.25 19.516 -7.305 1 95.44 415 GLU B O 1
ATOM 9363 N N . ILE B 1 416 ? -19.359 19.266 -6.641 1 95.44 416 ILE B N 1
ATOM 9364 C CA . ILE B 1 416 ? -19 18.938 -5.27 1 95.44 416 ILE B CA 1
ATOM 9365 C C . ILE B 1 416 ? -18.234 17.609 -5.246 1 95.44 416 ILE B C 1
ATOM 9367 O O . ILE B 1 416 ? -17.266 17.453 -4.492 1 95.44 416 ILE B O 1
ATOM 9371 N N . CYS B 1 417 ? -18.672 16.688 -6.066 1 93.75 417 CYS B N 1
ATOM 9372 C CA . CYS B 1 417 ? -18.078 15.359 -6.066 1 93.75 417 CYS B CA 1
ATOM 9373 C C . CYS B 1 417 ? -16.641 15.406 -6.547 1 93.75 417 CYS B C 1
ATOM 9375 O O . CYS B 1 417 ? -15.852 14.508 -6.246 1 93.75 417 CYS B O 1
ATOM 9377 N N . ARG B 1 418 ? -16.281 16.453 -7.273 1 92.56 418 ARG B N 1
ATOM 9378 C CA . ARG B 1 418 ? -14.922 16.594 -7.789 1 92.56 418 ARG B CA 1
ATOM 9379 C C . ARG B 1 418 ? -13.984 17.125 -6.707 1 92.56 418 ARG B C 1
ATOM 9381 O O . ARG B 1 418 ? -12.758 17.031 -6.84 1 92.56 418 ARG B O 1
ATOM 9388 N N . THR B 1 419 ? -14.562 17.5 -5.574 1 91.56 419 THR B N 1
ATOM 9389 C CA . THR B 1 419 ? -13.766 18.016 -4.461 1 91.56 419 THR B CA 1
ATOM 9390 C C . THR B 1 419 ? -13.734 17.016 -3.314 1 91.56 419 THR B C 1
ATOM 9392 O O . THR B 1 419 ? -14.242 15.898 -3.441 1 91.56 419 THR B O 1
ATOM 9395 N N . GLN B 1 420 ? -13.047 17.406 -2.311 1 90.44 420 GLN B N 1
ATOM 9396 C CA . GLN B 1 420 ? -13.078 16.609 -1.091 1 90.44 420 GLN B CA 1
ATOM 9397 C C . GLN B 1 420 ? -14.344 16.891 -0.279 1 90.44 420 GLN B C 1
ATOM 9399 O O . GLN B 1 420 ? -14.266 17.453 0.817 1 90.44 420 GLN B O 1
ATOM 9404 N N . TRP B 1 421 ? -15.375 16.312 -0.715 1 93.44 421 TRP B N 1
ATOM 9405 C CA . TRP B 1 421 ? -16.672 16.703 -0.2 1 93.44 421 TRP B CA 1
ATOM 9406 C C . TRP B 1 421 ? -16.906 16.141 1.194 1 93.44 421 TRP B C 1
ATOM 9408 O O . TRP B 1 421 ? -17.719 16.656 1.961 1 93.44 421 TRP B O 1
ATOM 9418 N N . ILE B 1 422 ? -16.219 15.086 1.635 1 95.06 422 ILE B N 1
ATOM 9419 C CA . ILE B 1 422 ? -16.438 14.453 2.932 1 95.06 422 ILE B CA 1
ATOM 9420 C C . ILE B 1 422 ? -15.883 15.344 4.043 1 95.06 422 ILE B C 1
ATOM 9422 O O . ILE B 1 422 ? -16.188 15.133 5.219 1 95.06 422 ILE B O 1
ATOM 9426 N N . GLU B 1 423 ? -15.078 16.344 3.715 1 92.5 423 GLU B N 1
ATOM 9427 C CA . GLU B 1 423 ? -14.461 17.219 4.703 1 92.5 423 GLU B CA 1
ATOM 9428 C C . GLU B 1 423 ? -15.156 18.578 4.75 1 92.5 423 GLU B C 1
ATOM 9430 O O . GLU B 1 423 ? -14.742 19.469 5.492 1 92.5 423 GLU B O 1
ATOM 9435 N N . ARG B 1 424 ? -16.234 18.688 4.07 1 94.06 424 ARG B N 1
ATOM 9436 C CA . ARG B 1 424 ? -16.969 19.938 4.012 1 94.06 424 ARG B CA 1
ATOM 9437 C C . ARG B 1 424 ? -17.844 20.125 5.246 1 94.06 424 ARG B C 1
ATOM 9439 O O . ARG B 1 424 ? -18.109 19.156 5.969 1 94.06 424 ARG B O 1
ATOM 9446 N N . HIS B 1 425 ? -18.297 21.344 5.449 1 94.25 425 HIS B N 1
ATOM 9447 C CA . HIS B 1 425 ? -19.188 21.656 6.555 1 94.25 425 HIS B CA 1
ATOM 9448 C C . HIS B 1 425 ? -20.562 21.031 6.34 1 94.25 425 HIS B C 1
ATOM 9450 O O . HIS B 1 425 ? -21.281 20.75 7.305 1 94.25 425 HIS B O 1
ATOM 9456 N N . ASP B 1 426 ? -20.875 20.812 5.047 1 95.44 426 ASP B N 1
ATOM 9457 C CA . ASP B 1 426 ? -22.172 20.219 4.723 1 95.44 426 ASP B CA 1
ATOM 9458 C C . ASP B 1 426 ? -22.016 18.797 4.219 1 95.44 426 ASP B C 1
ATOM 9460 O O . ASP B 1 426 ? -22.766 18.344 3.346 1 95.44 426 ASP B O 1
ATOM 9464 N N . ALA B 1 427 ? -21.031 18.141 4.68 1 97.06 427 ALA B N 1
ATOM 9465 C CA . ALA B 1 427 ? -20.672 16.797 4.211 1 97.06 427 ALA B CA 1
ATOM 9466 C C . ALA B 1 427 ? -21.844 15.836 4.367 1 97.06 427 ALA B C 1
ATOM 9468 O O . ALA B 1 427 ? -22.125 15.039 3.469 1 97.06 427 ALA B O 1
ATOM 9469 N N . PHE B 1 428 ? -22.594 15.859 5.484 1 98.19 428 PHE B N 1
ATOM 9470 C CA . PHE B 1 428 ? -23.656 14.898 5.758 1 98.19 428 PHE B CA 1
ATOM 9471 C C . PHE B 1 428 ? -24.891 15.203 4.91 1 98.19 428 PHE B C 1
ATOM 9473 O O . PHE B 1 428 ? -25.609 14.289 4.508 1 98.19 428 PHE B O 1
ATOM 9480 N N . GLU B 1 429 ? -25.141 16.469 4.633 1 96.94 429 GLU B N 1
ATOM 9481 C CA . GLU B 1 429 ? -26.219 16.844 3.713 1 96.94 429 GLU B CA 1
ATOM 9482 C C . GLU B 1 429 ? -25.922 16.344 2.297 1 96.94 429 GLU B C 1
ATOM 9484 O O . GLU B 1 429 ? -26.797 15.812 1.625 1 96.94 429 GLU B O 1
ATOM 9489 N N . VAL B 1 430 ? -24.734 16.594 1.938 1 96.94 430 VAL B N 1
ATOM 9490 C CA . VAL B 1 430 ? -24.312 16.141 0.615 1 96.94 430 VAL B CA 1
ATOM 9491 C C . VAL B 1 430 ? -24.406 14.617 0.532 1 96.94 430 VAL B C 1
ATOM 9493 O O . VAL B 1 430 ? -24.828 14.07 -0.486 1 96.94 430 VAL B O 1
ATOM 9496 N N . ALA B 1 431 ? -24 13.938 1.592 1 97.88 431 ALA B N 1
ATOM 9497 C CA . ALA B 1 431 ? -24.031 12.477 1.622 1 97.88 431 ALA B CA 1
ATOM 9498 C C . ALA B 1 431 ? -25.469 11.961 1.442 1 97.88 431 ALA B C 1
ATOM 9500 O O . ALA B 1 431 ? -25.688 10.977 0.738 1 97.88 431 ALA B O 1
ATOM 9501 N N . VAL B 1 432 ? -26.406 12.586 2.107 1 97.81 432 VAL B N 1
ATOM 9502 C CA . VAL B 1 432 ? -27.797 12.18 1.982 1 97.81 432 VAL B CA 1
ATOM 9503 C C . VAL B 1 432 ? -28.281 12.391 0.546 1 97.81 432 VAL B C 1
ATOM 9505 O O . VAL B 1 432 ? -28.953 11.531 -0.022 1 97.81 432 VAL B O 1
ATOM 9508 N N . ASP B 1 433 ? -27.875 13.469 -0.048 1 95.56 433 ASP B N 1
ATOM 9509 C CA . ASP B 1 433 ? -28.266 13.789 -1.417 1 95.56 433 ASP B CA 1
ATOM 9510 C C . ASP B 1 433 ? -27.641 12.82 -2.41 1 95.56 433 ASP B C 1
ATOM 9512 O O . ASP B 1 433 ? -28.219 12.531 -3.461 1 95.56 433 ASP B O 1
ATOM 9516 N N . LEU B 1 434 ? -26.5 12.344 -2.074 1 96.69 434 LEU B N 1
ATOM 9517 C CA . LEU B 1 434 ? -25.75 11.492 -2.986 1 96.69 434 LEU B CA 1
ATOM 9518 C C . LEU B 1 434 ? -26.094 10.023 -2.768 1 96.69 434 LEU B C 1
ATOM 9520 O O . LEU B 1 434 ? -25.688 9.156 -3.553 1 96.69 434 LEU B O 1
ATOM 9524 N N . LEU B 1 435 ? -26.828 9.68 -1.764 1 97.19 435 LEU B N 1
ATOM 9525 C CA . LEU B 1 435 ? -27.047 8.289 -1.387 1 97.19 435 LEU B CA 1
ATOM 9526 C C . LEU B 1 435 ? -27.672 7.504 -2.535 1 97.19 435 LEU B C 1
ATOM 9528 O O . LEU B 1 435 ? -27.188 6.426 -2.893 1 97.19 435 LEU B O 1
ATOM 9532 N N . GLU B 1 436 ? -28.734 8.031 -3.137 1 95.62 436 GLU B N 1
ATOM 9533 C CA . GLU B 1 436 ? -29.406 7.34 -4.227 1 95.62 436 GLU B CA 1
ATOM 9534 C C . GLU B 1 436 ? -28.516 7.234 -5.457 1 95.62 436 GLU B C 1
ATOM 9536 O O . GLU B 1 436 ? -28.344 6.148 -6.02 1 95.62 436 GLU B O 1
ATOM 9541 N N . PRO B 1 437 ? -27.906 8.375 -5.891 1 96.62 437 PRO B N 1
ATOM 9542 C CA . PRO B 1 437 ? -26.969 8.258 -7.012 1 96.62 437 PRO B CA 1
ATOM 9543 C C . PRO B 1 437 ? -25.812 7.297 -6.723 1 96.62 437 PRO B C 1
ATOM 9545 O O . PRO B 1 437 ? -25.344 6.59 -7.621 1 96.62 437 PRO B O 1
ATOM 9548 N N . LEU B 1 438 ? -25.312 7.297 -5.52 1 96.94 438 LEU B N 1
ATOM 9549 C CA . LEU B 1 438 ? -24.203 6.418 -5.141 1 96.94 438 LEU B CA 1
ATOM 9550 C C . LEU B 1 438 ? -24.609 4.953 -5.297 1 96.94 438 LEU B C 1
ATOM 9552 O O . LEU B 1 438 ? -23.844 4.152 -5.84 1 96.94 438 LEU B O 1
ATOM 9556 N N . LEU B 1 439 ? -25.766 4.598 -4.82 1 95.81 439 LEU B N 1
ATOM 9557 C CA . LEU B 1 439 ? -26.234 3.223 -4.914 1 95.81 439 LEU B CA 1
ATOM 9558 C C . LEU B 1 439 ? -26.438 2.814 -6.367 1 95.81 439 LEU B C 1
ATOM 9560 O O . LEU B 1 439 ? -26.094 1.696 -6.758 1 95.81 439 LEU B O 1
ATOM 9564 N N . LEU B 1 440 ? -27.016 3.711 -7.129 1 94.81 440 LEU B N 1
ATOM 9565 C CA . LEU B 1 440 ? -27.188 3.438 -8.555 1 94.81 440 LEU B CA 1
ATOM 9566 C C . LEU B 1 440 ? -25.844 3.232 -9.227 1 94.81 440 LEU B C 1
ATOM 9568 O O . LEU B 1 440 ? -25.688 2.328 -10.055 1 94.81 440 LEU B O 1
ATOM 9572 N N . CYS B 1 441 ? -24.922 4.055 -8.852 1 96.31 441 CYS B N 1
ATOM 9573 C CA . CYS B 1 441 ? -23.594 4.004 -9.445 1 96.31 441 CYS B CA 1
ATOM 9574 C C . CYS B 1 441 ? -22.875 2.699 -9.094 1 96.31 441 CYS B C 1
ATOM 9576 O O . CYS B 1 441 ? -22.375 2.002 -9.977 1 96.31 441 CYS B O 1
ATOM 9578 N N . VAL B 1 442 ? -22.812 2.344 -7.816 1 95.06 442 VAL B N 1
ATOM 9579 C CA . VAL B 1 442 ? -22.078 1.166 -7.371 1 95.06 442 VAL B CA 1
ATOM 9580 C C . VAL B 1 442 ? -22.75 -0.096 -7.906 1 95.06 442 VAL B C 1
ATOM 9582 O O . VAL B 1 442 ? -22.078 -1.097 -8.18 1 95.06 442 VAL B O 1
ATOM 9585 N N . ASP B 1 443 ? -24.031 -0.083 -8.062 1 92.06 443 ASP B N 1
ATOM 9586 C CA . ASP B 1 443 ? -24.734 -1.212 -8.664 1 92.06 443 ASP B CA 1
ATOM 9587 C C . ASP B 1 443 ? -24.359 -1.364 -10.141 1 92.06 443 ASP B C 1
ATOM 9589 O O . ASP B 1 443 ? -24.172 -2.482 -10.625 1 92.06 443 ASP B O 1
ATOM 9593 N N . SER B 1 444 ? -24.281 -0.27 -10.742 1 92.38 444 SER B N 1
ATOM 9594 C CA . SER B 1 444 ? -23.906 -0.285 -12.148 1 92.38 444 SER B CA 1
ATOM 9595 C C . SER B 1 444 ? -22.469 -0.773 -12.328 1 92.38 444 SER B C 1
ATOM 9597 O O . SER B 1 444 ? -22.188 -1.555 -13.242 1 92.38 444 SER B O 1
ATOM 9599 N N . VAL B 1 445 ? -21.594 -0.334 -11.5 1 92.06 445 VAL B N 1
ATOM 9600 C CA . VAL B 1 445 ? -20.188 -0.724 -11.57 1 92.06 445 VAL B CA 1
ATOM 9601 C C . VAL B 1 445 ? -20.047 -2.217 -11.281 1 92.06 445 VAL B C 1
ATOM 9603 O O . VAL B 1 445 ? -19.234 -2.904 -11.906 1 92.06 445 VAL B O 1
ATOM 9606 N N . ASN B 1 446 ? -20.781 -2.672 -10.406 1 87.19 446 ASN B N 1
ATOM 9607 C CA . ASN B 1 446 ? -20.75 -4.082 -10.023 1 87.19 446 ASN B CA 1
ATOM 9608 C C . ASN B 1 446 ? -21.219 -4.98 -11.156 1 87.19 446 ASN B C 1
ATOM 9610 O O . ASN B 1 446 ? -20.719 -6.102 -11.312 1 87.19 446 ASN B O 1
ATOM 9614 N N . SER B 1 447 ? -22.125 -4.523 -11.953 1 82.69 447 SER B N 1
ATOM 9615 C CA . SER B 1 447 ? -22.703 -5.328 -13.023 1 82.69 447 SER B CA 1
ATOM 9616 C C . SER B 1 447 ? -21.984 -5.105 -14.344 1 82.69 447 SER B C 1
ATOM 9618 O O . SER B 1 447 ? -22.203 -5.828 -15.312 1 82.69 447 SER B O 1
ATOM 9620 N N . ASN B 1 448 ? -21.172 -4.129 -14.352 1 79.81 448 ASN B N 1
ATOM 9621 C CA . ASN B 1 448 ? -20.469 -3.764 -15.578 1 79.81 448 ASN B CA 1
ATOM 9622 C C . ASN B 1 448 ? -19.203 -4.578 -15.773 1 79.81 448 ASN B C 1
ATOM 9624 O O . ASN B 1 448 ? -18.266 -4.492 -14.961 1 79.81 448 ASN B O 1
ATOM 9628 N N . ALA B 1 449 ? -19.141 -5.293 -16.828 1 72.25 449 ALA B N 1
ATOM 9629 C CA . ALA B 1 449 ? -18.031 -6.195 -17.109 1 72.25 449 ALA B CA 1
ATOM 9630 C C . ALA B 1 449 ? -16.781 -5.418 -17.516 1 72.25 449 ALA B C 1
ATOM 9632 O O . ALA B 1 449 ? -15.672 -5.961 -17.516 1 72.25 449 ALA B O 1
ATOM 9633 N N . ASN B 1 450 ? -16.953 -4.113 -17.672 1 75.06 450 ASN B N 1
ATOM 9634 C CA . ASN B 1 450 ? -15.812 -3.307 -18.125 1 75.06 450 ASN B CA 1
ATOM 9635 C C . ASN B 1 450 ? -14.859 -3 -16.969 1 75.06 450 ASN B C 1
ATOM 9637 O O . ASN B 1 450 ? -13.719 -2.605 -17.188 1 75.06 450 ASN B O 1
ATOM 9641 N N . PHE B 1 451 ? -15.336 -3.125 -15.773 1 80.81 451 PHE B N 1
ATOM 9642 C CA . PHE B 1 451 ? -14.492 -2.863 -14.609 1 80.81 451 PHE B CA 1
ATOM 9643 C C . PHE B 1 451 ? -13.844 -4.148 -14.117 1 80.81 451 PHE B C 1
ATOM 9645 O O . PHE B 1 451 ? -14.383 -5.238 -14.305 1 80.81 451 PHE B O 1
ATOM 9652 N N . SER B 1 452 ? -12.656 -3.926 -13.602 1 77.88 452 SER B N 1
ATOM 9653 C CA . SER B 1 452 ? -11.977 -5.086 -13.031 1 77.88 452 SER B CA 1
ATOM 9654 C C . SER B 1 452 ? -12.797 -5.715 -11.914 1 77.88 452 SER B C 1
ATOM 9656 O O . SER B 1 452 ? -13.656 -5.059 -11.312 1 77.88 452 SER B O 1
ATOM 9658 N N . ARG B 1 453 ? -12.516 -6.891 -11.648 1 76.19 453 ARG B N 1
ATOM 9659 C CA . ARG B 1 453 ? -13.266 -7.613 -10.625 1 76.19 453 ARG B CA 1
ATOM 9660 C C . ARG B 1 453 ? -13.008 -7.039 -9.242 1 76.19 453 ARG B C 1
ATOM 9662 O O . ARG B 1 453 ? -13.898 -7.043 -8.383 1 76.19 453 ARG B O 1
ATOM 9669 N N . HIS B 1 454 ? -11.828 -6.613 -9.133 1 79.75 454 HIS B N 1
ATOM 9670 C CA . HIS B 1 454 ? -11.508 -6 -7.848 1 79.75 454 HIS B CA 1
ATOM 9671 C C . HIS B 1 454 ? -12.344 -4.746 -7.609 1 79.75 454 HIS B C 1
ATOM 9673 O O . HIS B 1 454 ? -12.852 -4.535 -6.508 1 79.75 454 HIS B O 1
ATOM 9679 N N . VAL B 1 455 ? -12.5 -4.02 -8.641 1 86.88 455 VAL B N 1
ATOM 9680 C CA . VAL B 1 455 ? -13.289 -2.791 -8.539 1 86.88 455 VAL B CA 1
ATOM 9681 C C . VAL B 1 455 ? -14.766 -3.137 -8.359 1 86.88 455 VAL B C 1
ATOM 9683 O O . VAL B 1 455 ? -15.469 -2.49 -7.582 1 86.88 455 VAL B O 1
ATOM 9686 N N . ALA B 1 456 ? -15.172 -4.121 -9.062 1 88.19 456 ALA B N 1
ATOM 9687 C CA . ALA B 1 456 ? -16.562 -4.555 -8.953 1 88.19 456 ALA B CA 1
ATOM 9688 C C . ALA B 1 456 ? -16.875 -5.047 -7.547 1 88.19 456 ALA B C 1
ATOM 9690 O O . ALA B 1 456 ? -17.953 -4.777 -7.012 1 88.19 456 ALA B O 1
ATOM 9691 N N . PHE B 1 457 ? -16 -5.719 -7.027 1 87.5 457 PHE B N 1
ATOM 9692 C CA . PHE B 1 457 ? -16.188 -6.223 -5.672 1 87.5 457 PHE B CA 1
ATOM 9693 C C . PHE B 1 457 ? -16.219 -5.078 -4.668 1 87.5 457 PHE B C 1
ATOM 9695 O O . PHE B 1 457 ? -16.984 -5.109 -3.705 1 87.5 457 PHE B O 1
ATOM 9702 N N . GLU B 1 458 ? -15.344 -4.164 -4.773 1 90.44 458 GLU B N 1
ATOM 9703 C CA . GLU B 1 458 ? -15.367 -3.006 -3.885 1 90.44 458 GLU B CA 1
ATOM 9704 C C . GLU B 1 458 ? -16.688 -2.256 -3.98 1 90.44 458 GLU B C 1
ATOM 9706 O O . GLU B 1 458 ? -17.203 -1.766 -2.975 1 90.44 458 GLU B O 1
ATOM 9711 N N . ALA B 1 459 ? -17.125 -2.119 -5.199 1 93.5 459 ALA B N 1
ATOM 9712 C CA . ALA B 1 459 ? -18.422 -1.485 -5.398 1 93.5 459 ALA B CA 1
ATOM 9713 C C . ALA B 1 459 ? -19.516 -2.258 -4.676 1 93.5 459 ALA B C 1
ATOM 9715 O O . ALA B 1 459 ? -20.406 -1.658 -4.059 1 93.5 459 ALA B O 1
ATOM 9716 N N . TYR B 1 460 ? -19.469 -3.504 -4.77 1 90.81 460 TYR B N 1
ATOM 9717 C CA . TYR B 1 460 ? -20.438 -4.348 -4.074 1 90.81 460 TYR B CA 1
ATOM 9718 C C . TYR B 1 460 ? -20.359 -4.145 -2.566 1 90.81 460 TYR B C 1
ATOM 9720 O O . TYR B 1 460 ? -21.391 -4.02 -1.893 1 90.81 460 TYR B O 1
ATOM 9728 N N . SER B 1 461 ? -19.188 -4.16 -2.092 1 89.94 461 SER B N 1
ATOM 9729 C CA . SER B 1 461 ? -18.969 -3.975 -0.658 1 89.94 461 SER B CA 1
ATOM 9730 C C . SER B 1 461 ? -19.547 -2.643 -0.186 1 89.94 461 SER B C 1
ATOM 9732 O O . SER B 1 461 ? -20.125 -2.557 0.903 1 89.94 461 SER B O 1
ATOM 9734 N N . ILE B 1 462 ? -19.344 -1.615 -0.96 1 94 462 ILE B N 1
ATOM 9735 C CA . ILE B 1 462 ? -19.891 -0.305 -0.63 1 94 462 ILE B CA 1
ATOM 9736 C C . ILE B 1 462 ? -21.406 -0.368 -0.639 1 94 462 ILE B C 1
ATOM 9738 O O . ILE B 1 462 ? -22.062 0.189 0.245 1 94 462 ILE B O 1
ATOM 9742 N N . SER B 1 463 ? -21.969 -1.043 -1.608 1 93.5 463 SER B N 1
ATOM 9743 C CA . SER B 1 463 ? -23.422 -1.143 -1.723 1 93.5 463 SER B CA 1
ATOM 9744 C C . SER B 1 463 ? -24.016 -1.817 -0.497 1 93.5 463 SER B C 1
ATOM 9746 O O . SER B 1 463 ? -25.047 -1.375 0.015 1 93.5 463 SER B O 1
ATOM 9748 N N . VAL B 1 464 ? -23.391 -2.828 -0.026 1 91.44 464 VAL B N 1
ATOM 9749 C CA . VAL B 1 464 ? -23.906 -3.574 1.121 1 91.44 464 VAL B CA 1
ATOM 9750 C C . VAL B 1 464 ? -23.859 -2.695 2.369 1 91.44 464 VAL B C 1
ATOM 9752 O O . VAL B 1 464 ? -24.75 -2.771 3.223 1 91.44 464 VAL B O 1
ATOM 9755 N N . ASN B 1 465 ? -22.828 -1.882 2.51 1 92.25 465 ASN B N 1
ATOM 9756 C CA . ASN B 1 465 ? -22.719 -0.963 3.637 1 92.25 465 ASN B CA 1
ATOM 9757 C C . ASN B 1 465 ? -23.797 0.116 3.59 1 92.25 465 ASN B C 1
ATOM 9759 O O . ASN B 1 465 ? -24.359 0.492 4.621 1 92.25 465 ASN B O 1
ATOM 9763 N N . LEU B 1 466 ? -24.094 0.559 2.375 1 94.56 466 LEU B N 1
ATOM 9764 C CA . LEU B 1 466 ? -25.062 1.642 2.213 1 94.56 466 LEU B CA 1
ATOM 9765 C C . LEU B 1 466 ? -26.484 1.132 2.396 1 94.56 466 LEU B C 1
ATOM 9767 O O . LEU B 1 466 ? -27.391 1.913 2.678 1 94.56 466 LEU B O 1
ATOM 9771 N N . GLU B 1 467 ? -26.656 -0.135 2.295 1 92.56 467 GLU B N 1
ATOM 9772 C CA . GLU B 1 467 ? -27.984 -0.737 2.354 1 92.56 467 GLU B CA 1
ATOM 9773 C C . GLU B 1 467 ? -28.406 -1.006 3.795 1 92.56 467 GLU B C 1
ATOM 9775 O O . GLU B 1 467 ? -29.578 -1.31 4.062 1 92.56 467 GLU B O 1
ATOM 9780 N N . GLU B 1 468 ? -27.562 -0.759 4.699 1 92.31 468 GLU B N 1
ATOM 9781 C CA . GLU B 1 468 ? -27.906 -0.951 6.105 1 92.31 468 GLU B CA 1
ATOM 9782 C C . GLU B 1 468 ? -28.766 0.199 6.625 1 92.31 468 GLU B C 1
ATOM 9784 O O . GLU B 1 468 ? -28.406 1.368 6.461 1 92.31 468 GLU B O 1
ATOM 9789 N N . PHE B 1 469 ? -29.891 -0.123 7.203 1 95 469 PHE B N 1
ATOM 9790 C CA . PHE B 1 469 ? -30.766 0.929 7.715 1 95 469 PHE B CA 1
ATOM 9791 C C . PHE B 1 469 ? -30.062 1.732 8.805 1 95 469 PHE B C 1
ATOM 9793 O O . PHE B 1 469 ? -30.281 2.938 8.93 1 95 469 PHE B O 1
ATOM 9800 N N . GLU B 1 470 ? -29.25 1.06 9.609 1 94.56 470 GLU B N 1
ATOM 9801 C CA . GLU B 1 470 ? -28.5 1.771 10.633 1 94.56 470 GLU B CA 1
ATOM 9802 C C . GLU B 1 470 ? -27.656 2.885 10.023 1 94.56 470 GLU B C 1
ATOM 9804 O O . GLU B 1 470 ? -27.5 3.951 10.617 1 94.56 470 GLU B O 1
ATOM 9809 N N . PHE B 1 471 ? -27.094 2.67 8.859 1 96.12 471 PHE B N 1
ATOM 9810 C CA . PHE B 1 471 ? -26.312 3.678 8.156 1 96.12 471 PHE B CA 1
ATOM 9811 C C . PHE B 1 471 ? -27.172 4.871 7.773 1 96.12 471 PHE B C 1
ATOM 9813 O O . PHE B 1 471 ? -26.797 6.02 8.008 1 96.12 471 PHE B O 1
ATOM 9820 N N . ILE B 1 472 ? -28.328 4.617 7.242 1 97.75 472 ILE B N 1
ATOM 9821 C CA . ILE B 1 472 ? -29.234 5.656 6.766 1 97.75 472 ILE B CA 1
ATOM 9822 C C . ILE B 1 472 ? -29.734 6.477 7.949 1 97.75 472 ILE B C 1
ATOM 9824 O O . ILE B 1 472 ? -29.734 7.707 7.91 1 97.75 472 ILE B O 1
ATOM 9828 N N . ALA B 1 473 ? -30.203 5.73 8.977 1 98.06 473 ALA B N 1
ATOM 9829 C CA . ALA B 1 473 ? -30.734 6.41 10.156 1 98.06 473 ALA B CA 1
ATOM 9830 C C . ALA B 1 473 ? -29.688 7.316 10.789 1 98.06 473 ALA B C 1
ATOM 9832 O O . ALA B 1 473 ? -29.969 8.461 11.141 1 98.06 473 ALA B O 1
ATOM 9833 N N . THR B 1 474 ? -28.469 6.797 10.938 1 98.19 474 THR B N 1
ATOM 9834 C CA . THR B 1 474 ? -27.391 7.566 11.555 1 98.19 474 THR B CA 1
ATOM 9835 C C . THR B 1 474 ? -27.016 8.766 10.688 1 98.19 474 THR B C 1
ATOM 9837 O O . THR B 1 474 ? -26.797 9.867 11.203 1 98.19 474 THR B O 1
ATOM 9840 N N . LEU B 1 475 ? -26.938 8.57 9.391 1 98.31 475 LEU B N 1
ATOM 9841 C CA . LEU B 1 475 ? -26.594 9.641 8.461 1 98.31 475 LEU B CA 1
ATOM 9842 C C . LEU B 1 475 ? -27.609 10.773 8.531 1 98.31 475 LEU B C 1
ATOM 9844 O O . LEU B 1 475 ? -27.25 11.945 8.57 1 98.31 475 LEU B O 1
ATOM 9848 N N . VAL B 1 476 ? -28.891 10.445 8.578 1 98.56 476 VAL B N 1
ATOM 9849 C CA . VAL B 1 476 ? -29.969 11.438 8.617 1 98.56 476 VAL B CA 1
ATOM 9850 C C . VAL B 1 476 ? -29.938 12.18 9.945 1 98.56 476 VAL B C 1
ATOM 9852 O O . VAL B 1 476 ? -30.109 13.398 9.992 1 98.56 476 VAL B O 1
ATOM 9855 N N . VAL B 1 477 ? -29.75 11.43 11.016 1 98.5 477 VAL B N 1
ATOM 9856 C CA . VAL B 1 477 ? -29.688 12.062 12.328 1 98.5 477 VAL B CA 1
ATOM 9857 C C . VAL B 1 477 ? -28.5 13.016 12.391 1 98.5 477 VAL B C 1
ATOM 9859 O O . VAL B 1 477 ? -28.609 14.117 12.938 1 98.5 477 VAL B O 1
ATOM 9862 N N . LEU B 1 478 ? -27.344 12.625 11.875 1 98.5 478 LEU B N 1
ATOM 9863 C CA . LEU B 1 478 ? -26.156 13.477 11.828 1 98.5 478 LEU B CA 1
ATOM 9864 C C . LEU B 1 478 ? -26.422 14.734 11.008 1 98.5 478 LEU B C 1
ATOM 9866 O O . LEU B 1 478 ? -26.078 15.844 11.43 1 98.5 478 LEU B O 1
ATOM 9870 N N . LYS B 1 479 ? -27 14.547 9.852 1 98.44 479 LYS B N 1
ATOM 9871 C CA . LYS B 1 479 ? -27.328 15.672 8.977 1 98.44 479 LYS B CA 1
ATOM 9872 C C . LYS B 1 479 ? -28.172 16.719 9.703 1 98.44 479 LYS B C 1
ATOM 9874 O O . LYS B 1 479 ? -27.859 17.906 9.688 1 98.44 479 LYS B O 1
ATOM 9879 N N . ASN B 1 480 ? -29.203 16.25 10.359 1 98.25 480 ASN B N 1
ATOM 9880 C CA . ASN B 1 480 ? -30.172 17.156 10.977 1 98.25 480 ASN B CA 1
ATOM 9881 C C . ASN B 1 480 ? -29.609 17.781 12.258 1 98.25 480 ASN B C 1
ATOM 9883 O O . ASN B 1 480 ? -29.766 18.984 12.492 1 98.25 480 ASN B O 1
ATOM 9887 N N . ALA B 1 481 ? -29.016 16.984 13.078 1 97.75 481 ALA B N 1
ATOM 9888 C CA . ALA B 1 481 ? -28.484 17.484 14.344 1 97.75 481 ALA B CA 1
ATOM 9889 C C . ALA B 1 481 ? -27.359 18.5 14.102 1 97.75 481 ALA B C 1
ATOM 9891 O O . ALA B 1 481 ? -27.297 19.531 14.773 1 97.75 481 ALA B O 1
ATOM 9892 N N . LEU B 1 482 ? -26.469 18.234 13.148 1 97.81 482 LEU B N 1
ATOM 9893 C CA . LEU B 1 482 ? -25.297 19.078 12.938 1 97.81 482 LEU B CA 1
ATOM 9894 C C . LEU B 1 482 ? -25.609 20.219 11.984 1 97.81 482 LEU B C 1
ATOM 9896 O O . LEU B 1 482 ? -24.75 21.062 11.727 1 97.81 482 LEU B O 1
ATOM 9900 N N . SER B 1 483 ? -26.844 20.25 11.5 1 96.88 483 SER B N 1
ATOM 9901 C CA . SER B 1 483 ? -27.266 21.406 10.719 1 96.88 483 SER B CA 1
ATOM 9902 C C . SER B 1 483 ? -27.312 22.672 11.578 1 96.88 483 SER B C 1
ATOM 9904 O O . SER B 1 483 ? -27.109 23.766 11.07 1 96.88 483 SER B O 1
ATOM 9906 N N . PHE B 1 484 ? -27.5 22.484 12.883 1 96.31 484 PHE B N 1
ATOM 9907 C CA . PHE B 1 484 ? -27.594 23.594 13.812 1 96.31 484 PHE B CA 1
ATOM 9908 C C . PHE B 1 484 ? -26.219 24.219 14.047 1 96.31 484 PHE B C 1
ATOM 9910 O O . PHE B 1 484 ? -26.125 25.375 14.477 1 96.31 484 PHE B O 1
ATOM 9917 N N . THR B 1 485 ? -25.109 23.531 13.789 1 96.19 485 THR B N 1
ATOM 9918 C CA . THR B 1 485 ? -23.766 24.016 14.031 1 96.19 485 THR B CA 1
ATOM 9919 C C . THR B 1 485 ? -23.078 24.391 12.719 1 96.19 485 THR B C 1
ATOM 9921 O O . THR B 1 485 ? -21.938 24.875 12.719 1 96.19 485 THR B O 1
ATOM 9924 N N . ARG B 1 486 ? -23.688 24.172 11.617 1 95.75 486 ARG B N 1
ATOM 9925 C CA . ARG B 1 486 ? -23.062 24.328 10.312 1 95.75 486 ARG B CA 1
ATOM 9926 C C . ARG B 1 486 ? -22.625 25.766 10.078 1 95.75 486 ARG B C 1
ATOM 9928 O O . ARG B 1 486 ? -21.484 26.031 9.703 1 95.75 486 ARG B O 1
ATOM 9935 N N . ALA B 1 487 ? -23.578 26.688 10.25 1 94.62 487 ALA B N 1
ATOM 9936 C CA . ALA B 1 487 ? -23.281 28.109 10.023 1 94.62 487 ALA B CA 1
ATOM 9937 C C . ALA B 1 487 ? -22.188 28.594 10.977 1 94.62 487 ALA B C 1
ATOM 9939 O O . ALA B 1 487 ? -21.297 29.359 10.578 1 94.62 487 ALA B O 1
ATOM 9940 N N . PHE B 1 488 ? -22.328 28.188 12.172 1 94.81 488 PHE B N 1
ATOM 9941 C CA . PHE B 1 488 ? -21.328 28.531 13.172 1 94.81 488 PHE B CA 1
ATOM 9942 C C . PHE B 1 488 ? -19.953 28.016 12.766 1 94.81 488 PHE B C 1
ATOM 9944 O O . PHE B 1 488 ? -18.953 28.734 12.836 1 94.81 488 PHE B O 1
ATOM 9951 N N . GLY B 1 489 ? -19.906 26.734 12.367 1 94.38 489 GLY B N 1
ATOM 9952 C CA . GLY B 1 489 ? -18.656 26.125 11.922 1 94.38 489 GLY B CA 1
ATOM 9953 C C . GLY B 1 489 ? -18.047 26.828 10.727 1 94.38 489 GLY B C 1
ATOM 9954 O O . GLY B 1 489 ? -16.828 27.016 10.656 1 94.38 489 GLY B O 1
ATOM 9955 N N . LYS B 1 490 ? -18.797 27.172 9.781 1 93.38 490 LYS B N 1
ATOM 9956 C CA . LYS B 1 490 ? -18.344 27.875 8.602 1 93.38 490 LYS B CA 1
ATOM 9957 C C . LYS B 1 490 ? -17.719 29.219 8.977 1 93.38 490 LYS B C 1
ATOM 9959 O O . LYS B 1 490 ? -16.703 29.625 8.414 1 93.38 490 LYS B O 1
ATOM 9964 N N . ASN B 1 491 ? -18.344 29.891 9.867 1 91.75 491 ASN B N 1
ATOM 9965 C CA . ASN B 1 491 ? -17.859 31.188 10.32 1 91.75 491 ASN B CA 1
ATOM 9966 C C . ASN B 1 491 ? -16.547 31.062 11.094 1 91.75 491 ASN B C 1
ATOM 9968 O O . ASN B 1 491 ? -15.68 31.922 11 1 91.75 491 ASN B O 1
ATOM 9972 N N . LEU B 1 492 ? -16.453 30.047 11.828 1 90.81 492 LEU B N 1
ATOM 9973 C CA . LEU B 1 492 ? -15.25 29.812 12.625 1 90.81 492 LEU B CA 1
ATOM 9974 C C . LEU B 1 492 ? -14.031 29.609 11.727 1 90.81 492 LEU B C 1
ATOM 9976 O O . LEU B 1 492 ? -12.906 29.875 12.133 1 90.81 492 LEU B O 1
ATOM 9980 N N . GLN B 1 493 ? -14.219 29.188 10.547 1 86 493 GLN B N 1
ATOM 9981 C CA . GLN B 1 493 ? -13.117 28.922 9.633 1 86 493 GLN B CA 1
ATOM 9982 C C . GLN B 1 493 ? -13.125 29.891 8.461 1 86 493 GLN B C 1
ATOM 9984 O O . GLN B 1 493 ? -12.516 29.625 7.418 1 86 493 GLN B O 1
ATOM 9989 N N . GLY B 1 494 ? -13.828 30.922 8.633 1 84.44 494 GLY B N 1
ATOM 9990 C CA . GLY B 1 494 ? -13.867 31.984 7.625 1 84.44 494 GLY B CA 1
ATOM 9991 C C . GLY B 1 494 ? -12.844 33.062 7.859 1 84.44 494 GLY B C 1
ATOM 9992 O O . GLY B 1 494 ? -11.742 32.812 8.344 1 84.44 494 GLY B O 1
ATOM 9993 N N . ASN B 1 495 ? -13.18 34.25 7.434 1 85.19 495 ASN B N 1
ATOM 9994 C CA . ASN B 1 495 ? -12.297 35.406 7.66 1 85.19 495 ASN B CA 1
ATOM 9995 C C . ASN B 1 495 ? -12.258 35.781 9.133 1 85.19 495 ASN B C 1
ATOM 9997 O O . ASN B 1 495 ? -13.117 35.375 9.914 1 85.19 495 ASN B O 1
ATOM 10001 N N . THR B 1 496 ? -11.281 36.531 9.453 1 87.94 496 THR B N 1
ATOM 10002 C CA . THR B 1 496 ? -11.086 36.906 10.852 1 87.94 496 THR B CA 1
ATOM 10003 C C . THR B 1 496 ? -12.328 37.594 11.414 1 87.94 496 THR B C 1
ATOM 10005 O O . THR B 1 496 ? -12.672 37.406 12.586 1 87.94 496 THR B O 1
ATOM 10008 N N . LEU B 1 497 ? -12.977 38.344 10.562 1 86.38 497 LEU B N 1
ATOM 10009 C CA . LEU B 1 497 ? -14.203 39 10.984 1 86.38 497 LEU B CA 1
ATOM 10010 C C . LEU B 1 497 ? -15.289 38 11.336 1 86.38 497 LEU B C 1
ATOM 10012 O O . LEU B 1 497 ? -15.984 38.156 12.344 1 86.38 497 LEU B O 1
ATOM 10016 N N . ASP B 1 498 ? -15.414 37.031 10.555 1 89.06 498 ASP B N 1
ATOM 10017 C CA . ASP B 1 498 ? -16.406 35.969 10.773 1 89.06 498 ASP B CA 1
ATOM 10018 C C . ASP B 1 498 ? -16.094 35.219 12.055 1 89.06 498 ASP B C 1
ATOM 10020 O O . ASP B 1 498 ? -17.016 34.844 12.805 1 89.06 498 ASP B O 1
ATOM 10024 N N . VAL B 1 499 ? -14.844 35.031 12.281 1 89.75 499 VAL B N 1
ATOM 10025 C CA . VAL B 1 499 ? -14.438 34.281 13.469 1 89.75 499 VAL B CA 1
ATOM 10026 C C . VAL B 1 499 ? -14.781 35.062 14.727 1 89.75 499 VAL B C 1
ATOM 10028 O O . VAL B 1 499 ? -15.242 34.5 15.719 1 89.75 499 VAL B O 1
ATOM 10031 N N . PHE B 1 500 ? -14.531 36.312 14.641 1 89.06 500 PHE B N 1
ATOM 10032 C CA . PHE B 1 500 ? -14.82 37.188 15.766 1 89.06 500 PHE B CA 1
ATOM 10033 C C . PHE B 1 500 ? -16.312 37.156 16.094 1 89.06 500 PHE B C 1
ATOM 10035 O O . PHE B 1 500 ? -16.688 37 17.266 1 89.06 500 PHE B O 1
ATOM 10042 N N . PHE B 1 501 ? -17.125 37.25 15.133 1 87.94 501 PHE B N 1
ATOM 10043 C CA . PHE B 1 501 ? -18.578 37.281 15.336 1 87.94 501 PHE B CA 1
ATOM 10044 C C . PHE B 1 501 ? -19.094 35.906 15.75 1 87.94 501 PHE B C 1
ATOM 10046 O O . PHE B 1 501 ? -20.078 35.812 16.484 1 87.94 501 PHE B O 1
ATOM 10053 N N . ALA B 1 502 ? -18.484 34.906 15.266 1 90.31 502 ALA B N 1
ATOM 10054 C CA . ALA B 1 502 ? -18.859 33.531 15.641 1 90.31 502 ALA B CA 1
ATOM 10055 C C . ALA B 1 502 ? -18.734 33.344 17.156 1 90.31 502 ALA B C 1
ATOM 10057 O O . ALA B 1 502 ? -19.547 32.625 17.75 1 90.31 502 ALA B O 1
ATOM 10058 N N . ALA B 1 503 ? -17.781 33.938 17.75 1 87.69 503 ALA B N 1
ATOM 10059 C CA . ALA B 1 503 ? -17.562 33.812 19.188 1 87.69 503 ALA B CA 1
ATOM 10060 C C . ALA B 1 503 ? -18.781 34.281 19.969 1 87.69 503 ALA B C 1
ATOM 10062 O O . ALA B 1 503 ? -19.125 33.719 21.016 1 87.69 503 ALA B O 1
ATOM 10063 N N . SER B 1 504 ? -19.484 35.188 19.453 1 85.38 504 SER B N 1
ATOM 10064 C CA . SER B 1 504 ? -20.656 35.75 20.156 1 85.38 504 SER B CA 1
ATOM 10065 C C . SER B 1 504 ? -21.922 34.969 19.812 1 85.38 504 SER B C 1
ATOM 10067 O O . SER B 1 504 ? -22.906 35.062 20.531 1 85.38 504 SER B O 1
ATOM 10069 N N . SER B 1 505 ? -21.875 34.25 18.797 1 91.56 505 SER B N 1
ATOM 10070 C CA . SER B 1 505 ? -23.062 33.531 18.328 1 91.56 505 SER B CA 1
ATOM 10071 C C . SER B 1 505 ? -23.156 32.156 18.969 1 91.56 505 SER B C 1
ATOM 10073 O O . SER B 1 505 ? -24.141 31.453 18.781 1 91.56 505 SER B O 1
ATOM 10075 N N . LEU B 1 506 ? -22.234 31.781 19.75 1 93.25 506 LEU B N 1
ATOM 10076 C CA . LEU B 1 506 ? -22.188 30.438 20.328 1 93.25 506 LEU B CA 1
ATOM 10077 C C . LEU B 1 506 ? -23.375 30.203 21.25 1 93.25 506 LEU B C 1
ATOM 10079 O O . LEU B 1 506 ? -23.938 29.109 21.266 1 93.25 506 LEU B O 1
ATOM 10083 N N . THR B 1 507 ? -23.75 31.156 21.984 1 93.12 507 THR B N 1
ATOM 10084 C CA . THR B 1 507 ? -24.844 31.031 22.938 1 93.12 507 THR B CA 1
ATOM 10085 C C . THR B 1 507 ? -26.156 30.703 22.219 1 93.12 507 THR B C 1
ATOM 10087 O O . THR B 1 507 ? -26.938 29.875 22.688 1 93.12 507 THR B O 1
ATOM 10090 N N . ALA B 1 508 ? -26.297 31.328 21.125 1 95.44 508 ALA B N 1
ATOM 10091 C CA . ALA B 1 508 ? -27.5 31.078 20.328 1 95.44 508 ALA B CA 1
ATOM 10092 C C . ALA B 1 508 ? -27.516 29.641 19.812 1 95.44 508 ALA B C 1
ATOM 10094 O O . ALA B 1 508 ? -28.578 29 19.766 1 95.44 508 ALA B O 1
ATOM 10095 N N . VAL B 1 509 ? -26.438 29.141 19.438 1 96.44 509 VAL B N 1
ATOM 10096 C CA . VAL B 1 509 ? -26.312 27.766 18.938 1 96.44 509 VAL B CA 1
ATOM 10097 C C . VAL B 1 509 ? -26.625 26.781 20.062 1 96.44 509 VAL B C 1
ATOM 10099 O O . VAL B 1 509 ? -27.359 25.828 19.875 1 96.44 509 VAL B O 1
ATOM 10102 N N . LEU B 1 510 ? -26.078 27.047 21.297 1 96.75 510 LEU B N 1
ATOM 10103 C CA . LEU B 1 510 ? -26.281 26.172 22.453 1 96.75 510 LEU B CA 1
ATOM 10104 C C . LEU B 1 510 ? -27.75 26.188 22.875 1 96.75 510 LEU B C 1
ATOM 10106 O O . LEU B 1 510 ? -28.297 25.156 23.234 1 96.75 510 LEU B O 1
ATOM 10110 N N . HIS B 1 511 ? -28.359 27.297 22.766 1 96.88 511 HIS B N 1
ATOM 10111 C CA . HIS B 1 511 ? -29.781 27.406 23.094 1 96.88 511 HIS B CA 1
ATOM 10112 C C . HIS B 1 511 ? -30.625 26.594 22.125 1 96.88 511 HIS B C 1
ATOM 10114 O O . HIS B 1 511 ? -31.578 25.922 22.531 1 96.88 511 HIS B O 1
ATOM 10120 N N . SER B 1 512 ? -30.281 26.719 20.891 1 97.25 512 SER B N 1
ATOM 10121 C CA . SER B 1 512 ? -31.016 25.969 19.875 1 97.25 512 SER B CA 1
ATOM 10122 C C . SER B 1 512 ? -30.875 24.469 20.078 1 97.25 512 SER B C 1
ATOM 10124 O O . SER B 1 512 ? -31.844 23.719 19.969 1 97.25 512 SER B O 1
ATOM 10126 N N . LEU B 1 513 ? -29.719 24.016 20.375 1 97.88 513 LEU B N 1
ATOM 10127 C CA . LEU B 1 513 ? -29.469 22.594 20.578 1 97.88 513 LEU B CA 1
ATOM 10128 C C . LEU B 1 513 ? -30.156 22.094 21.844 1 97.88 513 LEU B C 1
ATOM 10130 O O . LEU B 1 513 ? -30.641 20.953 21.891 1 97.88 513 LEU B O 1
ATOM 10134 N N . ASN B 1 514 ? -30.125 22.938 22.844 1 97.75 514 ASN B N 1
ATOM 10135 C CA . ASN B 1 514 ? -30.828 22.578 24.062 1 97.75 514 ASN B CA 1
ATOM 10136 C C . ASN B 1 514 ? -32.312 22.469 23.828 1 97.75 514 ASN B C 1
ATOM 10138 O O . ASN B 1 514 ? -33 21.609 24.422 1 97.75 514 ASN B O 1
ATOM 10142 N N . GLU B 1 515 ? -32.812 23.328 23.047 1 97.75 515 GLU B N 1
ATOM 10143 C CA . GLU B 1 515 ? -34.219 23.234 22.672 1 97.75 515 GLU B CA 1
ATOM 10144 C C . GLU B 1 515 ? -34.531 21.938 21.953 1 97.75 515 GLU B C 1
ATOM 10146 O O . GLU B 1 515 ? -35.562 21.297 22.188 1 97.75 515 GLU B O 1
ATOM 10151 N N . VAL B 1 516 ? -33.688 21.547 21.094 1 97.75 516 VAL B N 1
ATOM 10152 C CA . VAL B 1 516 ? -33.812 20.266 20.391 1 97.75 516 VAL B CA 1
ATOM 10153 C C . VAL B 1 516 ? -33.812 19.125 21.391 1 97.75 516 VAL B C 1
ATOM 10155 O O . VAL B 1 516 ? -34.625 18.188 21.297 1 97.75 516 VAL B O 1
ATOM 10158 N N . MET B 1 517 ? -32.906 19.188 22.375 1 97.75 517 MET B N 1
ATOM 10159 C CA . MET B 1 517 ? -32.781 18.125 23.375 1 97.75 517 MET B CA 1
ATOM 10160 C C . MET B 1 517 ? -34.062 18.047 24.234 1 97.75 517 MET B C 1
ATOM 10162 O O . MET B 1 517 ? -34.531 16.953 24.547 1 97.75 517 MET B O 1
ATOM 10166 N N . GLU B 1 518 ? -34.594 19.172 24.562 1 97.44 518 GLU B N 1
ATOM 10167 C CA . GLU B 1 518 ? -35.812 19.219 25.391 1 97.44 518 GLU B CA 1
ATOM 10168 C C . GLU B 1 518 ? -37.031 18.656 24.625 1 97.44 518 GLU B C 1
ATOM 10170 O O . GLU B 1 518 ? -37.906 18.078 25.234 1 97.44 518 GLU B O 1
ATOM 10175 N N . ASN B 1 519 ? -36.969 18.812 23.312 1 97.94 519 ASN B N 1
ATOM 10176 C CA . ASN B 1 519 ? -38.062 18.312 22.469 1 97.94 519 ASN B CA 1
ATOM 10177 C C . ASN B 1 519 ? -37.562 17.188 21.547 1 97.94 519 ASN B C 1
ATOM 10179 O O . ASN B 1 519 ? -37.969 17.125 20.375 1 97.94 519 ASN B O 1
ATOM 10183 N N . ILE B 1 520 ? -36.781 16.375 22.062 1 97.75 520 ILE B N 1
ATOM 10184 C CA . ILE B 1 520 ? -36.094 15.383 21.234 1 97.75 520 ILE B CA 1
ATOM 10185 C C . ILE B 1 520 ? -37.094 14.367 20.719 1 97.75 520 ILE B C 1
ATOM 10187 O O . ILE B 1 520 ? -36.906 13.812 19.625 1 97.75 520 ILE B O 1
ATOM 10191 N N . GLU B 1 521 ? -38.219 14.094 21.422 1 96.88 521 GLU B N 1
ATOM 10192 C CA . GLU B 1 521 ? -39.219 13.156 20.969 1 96.88 521 GLU B CA 1
ATOM 10193 C C . GLU B 1 521 ? -39.844 13.602 19.641 1 96.88 521 GLU B C 1
ATOM 10195 O O . GLU B 1 521 ? -40.031 12.789 18.734 1 96.88 521 GLU B O 1
ATOM 10200 N N . VAL B 1 522 ? -40.094 14.852 19.547 1 97.31 522 VAL B N 1
ATOM 10201 C CA . VAL B 1 522 ? -40.688 15.406 18.344 1 97.31 522 VAL B CA 1
ATOM 10202 C C . VAL B 1 522 ? -39.688 15.422 17.203 1 97.31 522 VAL B C 1
ATOM 10204 O O . VAL B 1 522 ? -39.969 14.992 16.094 1 97.31 522 VAL B O 1
ATOM 10207 N N . TYR B 1 523 ? -38.5 15.945 17.469 1 97.62 523 TYR B N 1
ATOM 10208 C CA . TYR B 1 523 ? -37.469 16.047 16.453 1 97.62 523 TYR B CA 1
ATOM 10209 C C . TYR B 1 523 ? -37.094 14.672 15.914 1 97.62 523 TYR B C 1
ATOM 10211 O O . TYR B 1 523 ? -36.969 14.484 14.703 1 97.62 523 TYR B O 1
ATOM 10219 N N . HIS B 1 524 ? -36.969 13.742 16.797 1 98.06 524 HIS B N 1
ATOM 10220 C CA . HIS B 1 524 ? -36.594 12.398 16.375 1 98.06 524 HIS B CA 1
ATOM 10221 C C . HIS B 1 524 ? -37.656 11.781 15.484 1 98.06 524 HIS B C 1
ATOM 10223 O O . HIS B 1 524 ? -37.344 11.039 14.555 1 98.06 524 HIS B O 1
ATOM 10229 N N . GLU B 1 525 ? -38.906 11.969 15.836 1 97.81 525 GLU B N 1
ATOM 10230 C CA . GLU B 1 525 ? -39.969 11.453 15 1 97.81 525 GLU B CA 1
ATOM 10231 C C . GLU B 1 525 ? -39.844 11.93 13.555 1 97.81 525 GLU B C 1
ATOM 10233 O O . GLU B 1 525 ? -40 11.148 12.617 1 97.81 525 GLU B O 1
ATOM 10238 N N . PHE B 1 526 ? -39.5 13.195 13.438 1 97.75 526 PHE B N 1
ATOM 10239 C CA . PHE B 1 526 ? -39.312 13.75 12.102 1 97.75 526 PHE B CA 1
ATOM 10240 C C . PHE B 1 526 ? -38.062 13.156 11.438 1 97.75 526 PHE B C 1
ATOM 10242 O O . PHE B 1 526 ? -38.094 12.859 10.242 1 97.75 526 PHE B O 1
ATOM 10249 N N . TRP B 1 527 ? -37 13.062 12.188 1 98.38 527 TRP B N 1
ATOM 10250 C CA . TRP B 1 527 ? -35.75 12.516 11.633 1 98.38 527 TRP B CA 1
ATOM 10251 C C . TRP B 1 527 ? -35.938 11.062 11.227 1 98.38 527 TRP B C 1
ATOM 10253 O O . TRP B 1 527 ? -35.469 10.648 10.164 1 98.38 527 TRP B O 1
ATOM 10263 N N . PHE B 1 528 ? -36.594 10.328 12.094 1 98.19 528 PHE B N 1
ATOM 10264 C CA . PHE B 1 528 ? -36.812 8.914 11.82 1 98.19 528 PHE B CA 1
ATOM 10265 C C . PHE B 1 528 ? -37.719 8.742 10.602 1 98.19 528 PHE B C 1
ATOM 10267 O O . PHE B 1 528 ? -37.5 7.828 9.797 1 98.19 528 PHE B O 1
ATOM 10274 N N . GLU B 1 529 ? -38.719 9.547 10.484 1 98.19 529 GLU B N 1
ATOM 10275 C CA . GLU B 1 529 ? -39.594 9.523 9.312 1 98.19 529 GLU B CA 1
ATOM 10276 C C . GLU B 1 529 ? -38.812 9.812 8.039 1 98.19 529 GLU B C 1
ATOM 10278 O O . GLU B 1 529 ? -39 9.156 7.016 1 98.19 529 GLU B O 1
ATOM 10283 N N . GLU B 1 530 ? -37.969 10.781 8.117 1 98.12 530 GLU B N 1
ATOM 10284 C CA . GLU B 1 530 ? -37.125 11.086 6.969 1 98.12 530 GLU B CA 1
ATOM 10285 C C . GLU B 1 530 ? -36.25 9.883 6.586 1 98.12 530 GLU B C 1
ATOM 10287 O O . GLU B 1 530 ? -36.125 9.562 5.406 1 98.12 530 GLU B O 1
ATOM 10292 N N . ALA B 1 531 ? -35.656 9.242 7.574 1 98.38 531 ALA B N 1
ATOM 10293 C CA . ALA B 1 531 ? -34.812 8.07 7.34 1 98.38 531 ALA B CA 1
ATOM 10294 C C . ALA B 1 531 ? -35.625 6.926 6.742 1 98.38 531 ALA B C 1
ATOM 10296 O O . ALA B 1 531 ? -35.156 6.238 5.832 1 98.38 531 ALA B O 1
ATOM 10297 N N . THR B 1 532 ? -36.812 6.711 7.27 1 98.06 532 THR B N 1
ATOM 10298 C CA . THR B 1 532 ? -37.688 5.645 6.793 1 98.06 532 THR B CA 1
ATOM 10299 C C . THR B 1 532 ? -38.125 5.902 5.352 1 98.06 532 THR B C 1
ATOM 10301 O O . THR B 1 532 ? -38.188 4.977 4.539 1 98.06 532 THR B O 1
ATOM 10304 N N . ASN B 1 533 ? -38.406 7.148 5.051 1 97.25 533 ASN B N 1
ATOM 10305 C CA . ASN B 1 533 ? -38.781 7.516 3.691 1 97.25 533 ASN B CA 1
ATOM 10306 C C . ASN B 1 533 ? -37.625 7.312 2.715 1 97.25 533 ASN B C 1
ATOM 10308 O O . ASN B 1 533 ? -37.844 6.832 1.6 1 97.25 533 ASN B O 1
ATOM 10312 N N . LEU B 1 534 ? -36.531 7.734 3.145 1 96.94 534 LEU B N 1
ATOM 10313 C CA . LEU B 1 534 ? -35.344 7.555 2.314 1 96.94 534 LEU B CA 1
ATOM 10314 C C . LEU B 1 534 ? -35.062 6.07 2.09 1 96.94 534 LEU B C 1
ATOM 10316 O O . LEU B 1 534 ? -34.719 5.66 0.975 1 96.94 534 LEU B O 1
ATOM 10320 N N . ALA B 1 535 ? -35.125 5.281 3.141 1 96.5 535 ALA B N 1
ATOM 10321 C CA . ALA B 1 535 ? -34.938 3.84 3.049 1 96.5 535 ALA B CA 1
ATOM 10322 C C . ALA B 1 535 ? -35.938 3.195 2.105 1 96.5 535 ALA B C 1
ATOM 10324 O O . ALA B 1 535 ? -35.594 2.311 1.321 1 96.5 535 ALA B O 1
ATOM 10325 N N . ALA B 1 536 ? -37.188 3.584 2.174 1 93.5 536 ALA B N 1
ATOM 10326 C CA . ALA B 1 536 ? -38.25 3.051 1.317 1 93.5 536 ALA B CA 1
ATOM 10327 C C . ALA B 1 536 ? -37.969 3.35 -0.152 1 93.5 536 ALA B C 1
ATOM 10329 O O . ALA B 1 536 ? -38.156 2.5 -1.019 1 93.5 536 ALA B O 1
ATOM 10330 N N . LYS B 1 537 ? -37.469 4.539 -0.343 1 91.5 537 LYS B N 1
ATOM 10331 C CA . LYS B 1 537 ? -37.125 4.941 -1.702 1 91.5 537 LYS B CA 1
ATOM 10332 C C . LYS B 1 537 ? -36.031 4.055 -2.273 1 91.5 537 LYS B C 1
ATOM 10334 O O . LYS B 1 537 ? -36 3.795 -3.479 1 91.5 537 LYS B O 1
ATOM 10339 N N . LEU B 1 538 ? -35.188 3.557 -1.459 1 92.25 538 LEU B N 1
ATOM 10340 C CA . LEU B 1 538 ? -34.031 2.76 -1.88 1 92.25 538 LEU B CA 1
ATOM 10341 C C . LEU B 1 538 ? -34.312 1.271 -1.708 1 92.25 538 LEU B C 1
ATOM 10343 O O . LEU B 1 538 ? -33.438 0.44 -1.932 1 92.25 538 LEU B O 1
ATOM 10347 N N . GLU B 1 539 ? -35.5 0.928 -1.286 1 87.88 539 GLU B N 1
ATOM 10348 C CA . GLU B 1 539 ? -35.938 -0.452 -1.091 1 87.88 539 GLU B CA 1
ATOM 10349 C C . GLU B 1 539 ? -35.125 -1.139 0.001 1 87.88 539 GLU B C 1
ATOM 10351 O O . GLU B 1 539 ? -34.625 -2.254 -0.19 1 87.88 539 GLU B O 1
ATOM 10356 N N . ILE B 1 540 ? -34.844 -0.394 1.024 1 91.06 540 ILE B N 1
ATOM 10357 C CA . ILE B 1 540 ? -34.125 -0.916 2.189 1 91.06 540 ILE B CA 1
ATOM 10358 C C . ILE B 1 540 ? -35.094 -1.076 3.355 1 91.06 540 ILE B C 1
ATOM 10360 O O . ILE B 1 540 ? -35.812 -0.132 3.713 1 91.06 540 ILE B O 1
ATOM 10364 N N . PRO B 1 541 ? -35.188 -2.215 3.914 1 90 541 PRO B N 1
ATOM 10365 C CA . PRO B 1 541 ? -36.125 -2.42 5.023 1 90 541 PRO B CA 1
ATOM 10366 C C . PRO B 1 541 ? -35.656 -1.745 6.312 1 90 541 PRO B C 1
ATOM 10368 O O . PRO B 1 541 ? -34.469 -1.68 6.586 1 90 541 PRO B O 1
ATOM 10371 N N . VAL B 1 542 ? -36.625 -1.276 7.051 1 93.56 542 VAL B N 1
ATOM 10372 C CA . VAL B 1 542 ? -36.344 -0.703 8.367 1 93.56 542 VAL B CA 1
ATOM 10373 C C . VAL B 1 542 ? -36.156 -1.82 9.383 1 93.56 542 VAL B C 1
ATOM 10375 O O . VAL B 1 542 ? -37.031 -2.656 9.594 1 93.56 542 VAL B O 1
ATOM 10378 N N . LYS B 1 543 ? -34.969 -1.962 9.883 1 89.88 543 LYS B N 1
ATOM 10379 C CA . LYS B 1 543 ? -34.688 -3.039 10.828 1 89.88 543 LYS B CA 1
ATOM 10380 C C . LYS B 1 543 ? -33.688 -2.58 11.914 1 89.88 543 LYS B C 1
ATOM 10382 O O . LYS B 1 543 ? -33.094 -1.514 11.797 1 89.88 543 LYS B O 1
ATOM 10387 N N . LEU B 1 544 ? -33.75 -3.365 12.977 1 90.62 544 LEU B N 1
ATOM 10388 C CA . LEU B 1 544 ? -32.781 -3.156 14.055 1 90.62 544 LEU B CA 1
ATOM 10389 C C . LEU B 1 544 ? -31.422 -3.768 13.711 1 90.62 544 LEU B C 1
ATOM 10391 O O . LEU B 1 544 ? -31.344 -4.688 12.891 1 90.62 544 LEU B O 1
ATOM 10395 N N . PRO B 1 545 ? -30.297 -3.182 14.25 1 87.81 545 PRO B N 1
ATOM 10396 C CA . PRO B 1 545 ? -29 -3.791 14.008 1 87.81 545 PRO B CA 1
ATOM 10397 C C . PRO B 1 545 ? -28.906 -5.23 14.516 1 87.81 545 PRO B C 1
ATOM 10399 O O . PRO B 1 545 ? -29.453 -5.547 15.57 1 87.81 545 PRO B O 1
ATOM 10402 N N . ARG B 1 546 ? -28.297 -6.105 13.82 1 82.62 546 ARG B N 1
ATOM 10403 C CA . ARG B 1 546 ? -28.203 -7.531 14.117 1 82.62 546 ARG B CA 1
ATOM 10404 C C . ARG B 1 546 ? -27.594 -7.762 15.5 1 82.62 546 ARG B C 1
ATOM 10406 O O . ARG B 1 546 ? -28.078 -8.617 16.25 1 82.62 546 ARG B O 1
ATOM 10413 N N . LEU B 1 547 ? -26.578 -7.043 15.805 1 82 547 LEU B N 1
ATOM 10414 C CA . LEU B 1 547 ? -25.891 -7.219 17.078 1 82 547 LEU B CA 1
ATOM 10415 C C . LEU B 1 547 ? -26.812 -6.926 18.25 1 82 547 LEU B C 1
ATOM 10417 O O . LEU B 1 547 ? -26.75 -7.594 19.281 1 82 547 LEU B O 1
ATOM 10421 N N . TYR B 1 548 ? -27.656 -5.883 18.109 1 84.69 548 TYR B N 1
ATOM 10422 C CA . TYR B 1 548 ? -28.609 -5.539 19.141 1 84.69 548 TYR B CA 1
ATOM 10423 C C . TYR B 1 548 ? -29.625 -6.656 19.344 1 84.69 548 TYR B C 1
ATOM 10425 O O . TYR B 1 548 ? -29.984 -6.988 20.469 1 84.69 548 TYR B O 1
ATOM 10433 N N . LEU B 1 549 ? -30.062 -7.285 18.266 1 82 549 LEU B N 1
ATOM 10434 C CA . LEU B 1 549 ? -31.031 -8.375 18.328 1 82 549 LEU B CA 1
ATOM 10435 C C . LEU B 1 549 ? -30.422 -9.609 18.984 1 82 549 LEU B C 1
ATOM 10437 O O . LEU B 1 549 ? -31.109 -10.32 19.719 1 82 549 LEU B O 1
ATOM 10441 N N . ARG B 1 550 ? -29.188 -9.75 18.734 1 79.81 550 ARG B N 1
ATOM 10442 C CA . ARG B 1 550 ? -28.5 -10.906 19.281 1 79.81 550 ARG B CA 1
ATOM 10443 C C . ARG B 1 550 ? -28.281 -10.75 20.781 1 79.81 550 ARG B C 1
ATOM 10445 O O . ARG B 1 550 ? -28.391 -11.719 21.531 1 79.81 550 ARG B O 1
ATOM 10452 N N . GLN B 1 551 ? -28.031 -9.578 21.203 1 80.31 551 GLN B N 1
ATOM 10453 C CA . GLN B 1 551 ? -27.75 -9.312 22.609 1 80.31 551 GLN B CA 1
ATOM 10454 C C . GLN B 1 551 ? -29.047 -9.258 23.422 1 80.31 551 GLN B C 1
ATOM 10456 O O . GLN B 1 551 ? -29.047 -9.594 24.609 1 80.31 551 GLN B O 1
ATOM 10461 N N . HIS B 1 552 ? -30.109 -8.727 22.703 1 79.19 552 HIS B N 1
ATOM 10462 C CA . HIS B 1 552 ? -31.359 -8.539 23.438 1 79.19 552 HIS B CA 1
ATOM 10463 C C . HIS B 1 552 ? -32.438 -9.492 22.938 1 79.19 552 HIS B C 1
ATOM 10465 O O . HIS B 1 552 ? -33.625 -9.266 23.156 1 79.19 552 HIS B O 1
ATOM 10471 N N . ARG B 1 553 ? -32.25 -10.711 23.047 1 71.25 553 ARG B N 1
ATOM 10472 C CA . ARG B 1 553 ? -33.25 -11.648 22.578 1 71.25 553 ARG B CA 1
ATOM 10473 C C . ARG B 1 553 ? -34.625 -11.32 23.156 1 71.25 553 ARG B C 1
ATOM 10475 O O . ARG B 1 553 ? -34.844 -11.5 24.359 1 71.25 553 ARG B O 1
ATOM 10482 N N . PRO B 1 554 ? -35.375 -10.516 22.328 1 66.06 554 PRO B N 1
ATOM 10483 C CA . PRO B 1 554 ? -36.656 -10.109 22.906 1 66.06 554 PRO B CA 1
ATOM 10484 C C . PRO B 1 554 ? -37.5 -11.305 23.344 1 66.06 554 PRO B C 1
ATOM 10486 O O . PRO B 1 554 ? -37.438 -12.375 22.734 1 66.06 554 PRO B O 1
ATOM 10489 N N . GLU B 1 555 ? -37.938 -11.227 24.578 1 65.38 555 GLU B N 1
ATOM 10490 C CA . GLU B 1 555 ? -38.875 -12.234 25.047 1 65.38 555 GLU B CA 1
ATOM 10491 C C . GLU B 1 555 ? -40.031 -12.438 24.047 1 65.38 555 GLU B C 1
ATOM 10493 O O . GLU B 1 555 ? -40.375 -11.508 23.328 1 65.38 555 GLU B O 1
ATOM 10498 N N . PRO B 1 556 ? -40.438 -13.68 23.844 1 66.5 556 PRO B N 1
ATOM 10499 C CA . PRO B 1 556 ? -41.562 -13.953 22.969 1 66.5 556 PRO B CA 1
ATOM 10500 C C . PRO B 1 556 ? -42.75 -13.031 23.234 1 66.5 556 PRO B C 1
ATOM 10502 O O . PRO B 1 556 ? -43.188 -12.891 24.391 1 66.5 556 PRO B O 1
ATOM 10505 N N . GLY B 1 557 ? -43.188 -12.07 22.312 1 63.56 557 GLY B N 1
ATOM 10506 C CA . GLY B 1 557 ? -44.281 -11.133 22.422 1 63.56 557 GLY B CA 1
ATOM 10507 C C . GLY B 1 557 ? -43.844 -9.68 22.438 1 63.56 557 GLY B C 1
ATOM 10508 O O . GLY B 1 557 ? -44.656 -8.781 22.172 1 63.56 557 GLY B O 1
ATOM 10509 N N . PHE B 1 558 ? -42.594 -9.422 22.906 1 66.38 558 PHE B N 1
ATOM 10510 C CA . PHE B 1 558 ? -42.125 -8.039 23 1 66.38 558 PHE B CA 1
ATOM 10511 C C . PHE B 1 558 ? -41.406 -7.629 21.719 1 66.38 558 PHE B C 1
ATOM 10513 O O . PHE B 1 558 ? -40.5 -8.336 21.266 1 66.38 558 PHE B O 1
ATOM 10520 N N . GLU B 1 559 ? -42.094 -6.703 21.031 1 73.19 559 GLU B N 1
ATOM 10521 C CA . GLU B 1 559 ? -41.5 -6.25 19.781 1 73.19 559 GLU B CA 1
ATOM 10522 C C . GLU B 1 559 ? -40.656 -4.98 20 1 73.19 559 GLU B C 1
ATOM 10524 O O . GLU B 1 559 ? -41.156 -4.02 20.609 1 73.19 559 GLU B O 1
ATOM 10529 N N . LEU B 1 560 ? -39.438 -5.047 19.859 1 80.5 560 LEU B N 1
ATOM 10530 C CA . LEU B 1 560 ? -38.562 -3.875 19.891 1 80.5 560 LEU B CA 1
ATOM 10531 C C . LEU B 1 560 ? -38.781 -2.992 18.672 1 80.5 560 LEU B C 1
ATOM 10533 O O . LEU B 1 560 ? -38.688 -3.457 17.531 1 80.5 560 LEU B O 1
ATOM 10537 N N . LEU B 1 561 ? -39.312 -1.794 18.875 1 88.5 561 LEU B N 1
ATOM 10538 C CA . LEU B 1 561 ? -39.594 -0.87 17.781 1 88.5 561 LEU B CA 1
ATOM 10539 C C . LEU B 1 561 ? -38.312 -0.154 17.344 1 88.5 561 LEU B C 1
ATOM 10541 O O . LEU B 1 561 ? -37.594 0.435 18.172 1 88.5 561 LEU B O 1
ATOM 10545 N N . PRO B 1 562 ? -37.969 -0.218 16.109 1 93.94 562 PRO B N 1
ATOM 10546 C CA . PRO B 1 562 ? -36.781 0.457 15.594 1 93.94 562 PRO B CA 1
ATOM 10547 C C . PRO B 1 562 ? -36.75 1.942 15.945 1 93.94 562 PRO B C 1
ATOM 10549 O O . PRO B 1 562 ? -35.688 2.484 16.25 1 93.94 562 PRO B O 1
ATOM 10552 N N . GLU B 1 563 ? -37.844 2.596 15.938 1 95.44 563 GLU B N 1
ATOM 10553 C CA . GLU B 1 563 ? -37.906 4.023 16.234 1 95.44 563 GLU B CA 1
ATOM 10554 C C . GLU B 1 563 ? -37.406 4.312 17.656 1 95.44 563 GLU B C 1
ATOM 10556 O O . GLU B 1 563 ? -36.656 5.262 17.875 1 95.44 563 GLU B O 1
ATOM 10561 N N . SER B 1 564 ? -37.844 3.494 18.609 1 94.12 564 SER B N 1
ATOM 10562 C CA . SER B 1 564 ? -37.469 3.672 20 1 94.12 564 SER B CA 1
ATOM 10563 C C . SER B 1 564 ? -35.969 3.389 20.188 1 94.12 564 SER B C 1
ATOM 10565 O O . SER B 1 564 ? -35.312 4.039 21 1 94.12 564 SER B O 1
ATOM 10567 N N . TYR B 1 565 ? -35.531 2.469 19.547 1 94.12 565 TYR B N 1
ATOM 10568 C CA . TYR B 1 565 ? -34.094 2.135 19.641 1 94.12 565 TYR B CA 1
ATOM 10569 C C . TYR B 1 565 ? -33.25 3.291 19.156 1 94.12 565 TYR B C 1
ATOM 10571 O O . TYR B 1 565 ? -32.281 3.697 19.828 1 94.12 565 TYR B O 1
ATOM 10579 N N . TYR B 1 566 ? -33.5 3.824 17.953 1 97 566 TYR B N 1
ATOM 10580 C CA . TYR B 1 566 ? -32.688 4.859 17.344 1 97 566 TYR B CA 1
ATOM 10581 C C . TYR B 1 566 ? -32.844 6.18 18.094 1 97 566 TYR B C 1
ATOM 10583 O O . TYR B 1 566 ? -31.938 7.039 18.031 1 97 566 TYR B O 1
ATOM 10591 N N . LYS B 1 567 ? -33.938 6.355 18.766 1 97.12 567 LYS B N 1
ATOM 10592 C CA . LYS B 1 567 ? -34.094 7.523 19.625 1 97.12 567 LYS B CA 1
ATOM 10593 C C . LYS B 1 567 ? -33.156 7.438 20.828 1 97.12 567 LYS B C 1
ATOM 10595 O O . LYS B 1 567 ? -32.375 8.359 21.094 1 97.12 567 LYS B O 1
ATOM 10600 N N . GLU B 1 568 ? -33.156 6.281 21.516 1 95.31 568 GLU B N 1
ATOM 10601 C CA . GLU B 1 568 ? -32.438 6.098 22.781 1 95.31 568 GLU B CA 1
ATOM 10602 C C . GLU B 1 568 ? -30.969 5.859 22.562 1 95.31 568 GLU B C 1
ATOM 10604 O O . GLU B 1 568 ? -30.125 6.281 23.359 1 95.31 568 GLU B O 1
ATOM 10609 N N . SER B 1 569 ? -30.672 5.207 21.469 1 94.31 569 SER B N 1
ATOM 10610 C CA . SER B 1 569 ? -29.297 4.762 21.281 1 94.31 569 SER B CA 1
ATOM 10611 C C . SER B 1 569 ? -28.547 5.684 20.328 1 94.31 569 SER B C 1
ATOM 10613 O O . SER B 1 569 ? -27.312 5.641 20.266 1 94.31 569 SER B O 1
ATOM 10615 N N . LEU B 1 570 ? -29.188 6.559 19.656 1 96.81 570 LEU B N 1
ATOM 10616 C CA . LEU B 1 570 ? -28.5 7.355 18.641 1 96.81 570 LEU B CA 1
ATOM 10617 C C . LEU B 1 570 ? -28.812 8.836 18.828 1 96.81 570 LEU B C 1
ATOM 10619 O O . LEU B 1 570 ? -27.938 9.609 19.25 1 96.81 570 LEU B O 1
ATOM 10623 N N . SER B 1 571 ? -30.125 9.273 18.719 1 97.94 571 SER B N 1
ATOM 10624 C CA . SER B 1 571 ? -30.469 10.688 18.688 1 97.94 571 SER B CA 1
ATOM 10625 C C . SER B 1 571 ? -30.156 11.359 20.031 1 97.94 571 SER B C 1
ATOM 10627 O O . SER B 1 571 ? -29.562 12.43 20.062 1 97.94 571 SER B O 1
ATOM 10629 N N . ILE B 1 572 ? -30.547 10.758 21.109 1 98 572 ILE B N 1
ATOM 10630 C CA . ILE B 1 572 ? -30.375 11.352 22.438 1 98 572 ILE B CA 1
ATOM 10631 C C . ILE B 1 572 ? -28.891 11.461 22.75 1 98 572 ILE B C 1
ATOM 10633 O O . ILE B 1 572 ? -28.391 12.555 23.047 1 98 572 ILE B O 1
ATOM 10637 N N . PRO B 1 573 ? -28.219 10.367 22.656 1 97.31 573 PRO B N 1
ATOM 10638 C CA . PRO B 1 573 ? -26.781 10.484 22.984 1 97.31 573 PRO B CA 1
ATOM 10639 C C . PRO B 1 573 ? -26.031 11.398 22.031 1 97.31 573 PRO B C 1
ATOM 10641 O O . PRO B 1 573 ? -25.094 12.086 22.438 1 97.31 573 PRO B O 1
ATOM 10644 N N . LEU B 1 574 ? -26.328 11.461 20.781 1 97.88 574 LEU B N 1
ATOM 10645 C CA . LEU B 1 574 ? -25.641 12.281 19.781 1 97.88 574 LEU B CA 1
ATOM 10646 C C . LEU B 1 574 ? -25.812 13.766 20.094 1 97.88 574 LEU B C 1
ATOM 10648 O O . LEU B 1 574 ? -24.828 14.5 20.172 1 97.88 574 LEU B O 1
ATOM 10652 N N . VAL B 1 575 ? -27.062 14.219 20.359 1 98.12 575 VAL B N 1
ATOM 10653 C CA . VAL B 1 575 ? -27.344 15.625 20.625 1 98.12 575 VAL B CA 1
ATOM 10654 C C . VAL B 1 575 ? -26.734 16.031 21.969 1 98.12 575 VAL B C 1
ATOM 10656 O O . VAL B 1 575 ? -26.125 17.094 22.094 1 98.12 575 VAL B O 1
ATOM 10659 N N . SER B 1 576 ? -26.891 15.164 22.891 1 97.69 576 SER B N 1
ATOM 10660 C CA . SER B 1 576 ? -26.344 15.445 24.219 1 97.69 576 SER B CA 1
ATOM 10661 C C . SER B 1 576 ? -24.828 15.617 24.172 1 97.69 576 SER B C 1
ATOM 10663 O O . SER B 1 576 ? -24.281 16.562 24.75 1 97.69 576 SER B O 1
ATOM 10665 N N . ARG B 1 577 ? -24.203 14.75 23.484 1 95.56 577 ARG B N 1
ATOM 10666 C CA . ARG B 1 577 ? -22.75 14.789 23.406 1 95.56 577 ARG B CA 1
ATOM 10667 C C . ARG B 1 577 ? -22.266 15.977 22.578 1 95.56 577 ARG B C 1
ATOM 10669 O O . ARG B 1 577 ? -21.219 16.562 22.859 1 95.56 577 ARG B O 1
ATOM 10676 N N . VAL B 1 578 ? -22.938 16.328 21.531 1 97.19 578 VAL B N 1
ATOM 10677 C CA . VAL B 1 578 ? -22.594 17.5 20.719 1 97.19 578 VAL B CA 1
ATOM 10678 C C . VAL B 1 578 ? -22.641 18.75 21.594 1 97.19 578 VAL B C 1
ATOM 10680 O O . VAL B 1 578 ? -21.734 19.609 21.516 1 97.19 578 VAL B O 1
ATOM 10683 N N . ILE B 1 579 ? -23.672 18.875 22.422 1 97.38 579 ILE B N 1
ATOM 10684 C CA . ILE B 1 579 ? -23.812 20.016 23.312 1 97.38 579 ILE B CA 1
ATOM 10685 C C . ILE B 1 579 ? -22.641 20.047 24.297 1 97.38 579 ILE B C 1
ATOM 10687 O O . ILE B 1 579 ? -22.031 21.094 24.5 1 97.38 579 ILE B O 1
ATOM 10691 N N . GLN B 1 580 ? -22.375 18.875 24.766 1 95.06 580 GLN B N 1
ATOM 10692 C CA . GLN B 1 580 ? -21.281 18.797 25.719 1 95.06 580 GLN B CA 1
ATOM 10693 C C . GLN B 1 580 ? -19.953 19.156 25.078 1 95.06 580 GLN B C 1
ATOM 10695 O O . GLN B 1 580 ? -19.141 19.875 25.672 1 95.06 580 GLN B O 1
ATOM 10700 N N . GLU B 1 581 ? -19.703 18.688 23.891 1 93.94 581 GLU B N 1
ATOM 10701 C CA . GLU B 1 581 ? -18.469 18.953 23.172 1 93.94 581 GLU B CA 1
ATOM 10702 C C . GLU B 1 581 ? -18.312 20.438 22.859 1 93.94 581 GLU B C 1
ATOM 10704 O O . GLU B 1 581 ? -17.219 20.984 22.969 1 93.94 581 GLU B O 1
ATOM 10709 N N . LEU B 1 582 ? -19.344 21.062 22.484 1 95.06 582 LEU B N 1
ATOM 10710 C CA . LEU B 1 582 ? -19.312 22.484 22.188 1 95.06 582 LEU B CA 1
ATOM 10711 C C . LEU B 1 582 ? -18.984 23.297 23.438 1 95.06 582 LEU B C 1
ATOM 10713 O O . LEU B 1 582 ? -18.203 24.25 23.375 1 95.06 582 LEU B O 1
ATOM 10717 N N . LYS B 1 583 ? -19.531 22.891 24.5 1 93.69 583 LYS B N 1
ATOM 10718 C CA . LYS B 1 583 ? -19.281 23.594 25.75 1 93.69 583 LYS B CA 1
ATOM 10719 C C . LYS B 1 583 ? -17.828 23.422 26.203 1 93.69 583 LYS B C 1
ATOM 10721 O O . LYS B 1 583 ? -17.219 24.359 26.719 1 93.69 583 LYS B O 1
ATOM 10726 N N . GLU B 1 584 ? -17.359 22.312 25.984 1 91.12 584 GLU B N 1
ATOM 10727 C CA . GLU B 1 584 ? -16 22.016 26.438 1 91.12 584 GLU B CA 1
ATOM 10728 C C . GLU B 1 584 ? -14.961 22.688 25.547 1 91.12 584 GLU B C 1
ATOM 10730 O O . GLU B 1 584 ? -13.961 23.203 26.047 1 91.12 584 GLU B O 1
ATOM 10735 N N . ILE B 1 585 ? -15.133 22.688 24.328 1 91.19 585 ILE B N 1
ATOM 10736 C CA . ILE B 1 585 ? -14.141 23.203 23.391 1 91.19 585 ILE B CA 1
ATOM 10737 C C . ILE B 1 585 ? -14.141 24.719 23.406 1 91.19 585 ILE B C 1
ATOM 10739 O O . ILE B 1 585 ? -13.086 25.359 23.281 1 91.19 585 ILE B O 1
ATOM 10743 N N . PHE B 1 586 ? -15.352 25.25 23.516 1 92.75 586 PHE B N 1
ATOM 10744 C CA . PHE B 1 586 ? -15.43 26.703 23.562 1 92.75 586 PHE B CA 1
ATOM 10745 C C . PHE B 1 586 ? -15.547 27.203 25 1 92.75 586 PHE B C 1
ATOM 10747 O O . PHE B 1 586 ? -16.547 27.812 25.359 1 92.75 586 PHE B O 1
ATOM 10754 N N . SER B 1 587 ? -14.453 26.969 25.656 1 88.94 587 SER B N 1
ATOM 10755 C CA . SER B 1 587 ? -14.32 27.422 27.031 1 88.94 587 SER B CA 1
ATOM 10756 C C . SER B 1 587 ? -14.258 28.938 27.109 1 88.94 587 SER B C 1
ATOM 10758 O O . SER B 1 587 ? -14.133 29.609 26.094 1 88.94 587 SER B O 1
ATOM 10760 N N . GLU B 1 588 ? -14.273 29.453 28.266 1 88.25 588 GLU B N 1
ATOM 10761 C CA . GLU B 1 588 ? -14.195 30.891 28.469 1 88.25 588 GLU B CA 1
ATOM 10762 C C . GLU B 1 588 ? -12.875 31.453 27.953 1 88.25 588 GLU B C 1
ATOM 10764 O O . GLU B 1 588 ? -12.844 32.5 27.328 1 88.25 588 GLU B O 1
ATOM 10769 N N . THR B 1 589 ? -11.875 30.719 28.266 1 88.19 589 THR B N 1
ATOM 10770 C CA . THR B 1 589 ? -10.547 31.141 27.828 1 88.19 589 THR B CA 1
ATOM 10771 C C . THR B 1 589 ? -10.469 31.172 26.312 1 88.19 589 THR B C 1
ATOM 10773 O O . THR B 1 589 ? -9.891 32.094 25.734 1 88.19 589 THR B O 1
ATOM 10776 N N . HIS B 1 590 ? -10.977 30.156 25.719 1 90.75 590 HIS B N 1
ATOM 10777 C CA . HIS B 1 590 ? -10.977 30.094 24.25 1 90.75 590 HIS B CA 1
ATOM 10778 C C . HIS B 1 590 ? -11.781 31.234 23.656 1 90.75 590 HIS B C 1
ATOM 10780 O O . HIS B 1 590 ? -11.336 31.875 22.703 1 90.75 590 HIS B O 1
ATOM 10786 N N . LEU B 1 591 ? -12.883 31.547 24.188 1 90.75 591 LEU B N 1
ATOM 10787 C CA . LEU B 1 591 ? -13.742 32.625 23.672 1 90.75 591 LEU B CA 1
ATOM 10788 C C . LEU B 1 591 ? -13.07 33.969 23.828 1 90.75 591 LEU B C 1
ATOM 10790 O O . LEU B 1 591 ? -13.172 34.844 22.953 1 90.75 591 LEU B O 1
ATOM 10794 N N . LYS B 1 592 ? -12.445 34.156 24.922 1 89.19 592 LYS B N 1
ATOM 10795 C CA . LYS B 1 592 ? -11.695 35.375 25.141 1 89.19 592 LYS B CA 1
ATOM 10796 C C . LYS B 1 592 ? -10.602 35.562 24.078 1 89.19 592 LYS B C 1
ATOM 10798 O O . LYS B 1 592 ? -10.375 36.656 23.594 1 89.19 592 LYS B O 1
ATOM 10803 N N . ALA B 1 593 ? -9.945 34.469 23.828 1 90.06 593 ALA B N 1
ATOM 10804 C CA . ALA B 1 593 ? -8.906 34.5 22.797 1 90.06 593 ALA B CA 1
ATOM 10805 C C . ALA B 1 593 ? -9.5 34.906 21.438 1 90.06 593 ALA B C 1
ATOM 10807 O O . ALA B 1 593 ? -8.898 35.688 20.703 1 90.06 593 ALA B O 1
ATOM 10808 N N . LEU B 1 594 ? -10.656 34.375 21.094 1 90.38 594 LEU B N 1
ATOM 10809 C CA . LEU B 1 594 ? -11.305 34.656 19.812 1 90.38 594 LEU B CA 1
ATOM 10810 C C . LEU B 1 594 ? -11.758 36.125 19.781 1 90.38 594 LEU B C 1
ATOM 10812 O O . LEU B 1 594 ? -11.703 36.781 18.719 1 90.38 594 LEU B O 1
ATOM 10816 N N . LYS B 1 595 ? -12.141 36.594 20.859 1 87.81 595 LYS B N 1
ATOM 10817 C CA . LYS B 1 595 ? -12.586 38 20.938 1 87.81 595 LYS B CA 1
ATOM 10818 C C . LYS B 1 595 ? -11.414 38.969 20.766 1 87.81 595 LYS B C 1
ATOM 10820 O O . LYS B 1 595 ? -11.602 40.094 20.344 1 87.81 595 LYS B O 1
ATOM 10825 N N . CYS B 1 596 ? -10.266 38.5 21.078 1 87.62 596 CYS B N 1
ATOM 10826 C CA . CYS B 1 596 ? -9.07 39.312 20.922 1 87.62 596 CYS B CA 1
ATOM 10827 C C . CYS B 1 596 ? -8.742 39.531 19.453 1 87.62 596 CYS B C 1
ATOM 10829 O O . CYS B 1 596 ? -7.91 40.375 19.125 1 87.62 596 CYS B O 1
ATOM 10831 N N . LEU B 1 597 ? -9.43 38.906 18.578 1 89.31 597 LEU B N 1
ATOM 10832 C CA . LEU B 1 597 ? -9.25 39.094 17.141 1 89.31 597 LEU B CA 1
ATOM 10833 C C . LEU B 1 597 ? -9.742 40.469 16.719 1 89.31 597 LEU B C 1
ATOM 10835 O O . LEU B 1 597 ? -9.508 40.906 15.594 1 89.31 597 LEU B O 1
ATOM 10839 N N . SER B 1 598 ? -10.305 41.156 17.656 1 86.31 598 SER B N 1
ATOM 10840 C CA . SER B 1 598 ? -10.727 42.531 17.438 1 86.31 598 SER B CA 1
ATOM 10841 C C . SER B 1 598 ? -9.539 43.438 17.141 1 86.31 598 SER B C 1
ATOM 10843 O O . SER B 1 598 ? -9.703 44.531 16.594 1 86.31 598 SER B O 1
ATOM 10845 N N . LEU B 1 599 ? -8.336 42.938 17.438 1 86.31 599 LEU B N 1
ATOM 10846 C CA . LEU B 1 599 ? -7.113 43.719 17.219 1 86.31 599 LEU B CA 1
ATOM 10847 C C . LEU B 1 599 ? -6.773 43.781 15.734 1 86.31 599 LEU B C 1
ATOM 10849 O O . LEU B 1 599 ? -5.957 44.625 15.32 1 86.31 599 LEU B O 1
ATOM 10853 N N . VAL B 1 600 ? -7.336 42.969 14.945 1 89.81 600 VAL B N 1
ATOM 10854 C CA . VAL B 1 600 ? -7.117 43 13.5 1 89.81 600 VAL B CA 1
ATOM 10855 C C . VAL B 1 600 ? -7.789 44.25 12.914 1 89.81 600 VAL B C 1
ATOM 10857 O O . VAL B 1 600 ? -8.961 44.5 13.188 1 89.81 600 VAL B O 1
ATOM 10860 N N . PRO B 1 601 ? -7.113 44.906 12.109 1 88.12 601 PRO B N 1
ATOM 10861 C CA . PRO B 1 601 ? -7.574 46.219 11.648 1 88.12 601 PRO B CA 1
ATOM 10862 C C . PRO B 1 601 ? -8.953 46.156 10.992 1 88.12 601 PRO B C 1
ATOM 10864 O O . PRO B 1 601 ? -9.781 47.031 11.227 1 88.12 601 PRO B O 1
ATOM 10867 N N . SER B 1 602 ? -9.234 45.219 10.188 1 86.62 602 SER B N 1
ATOM 10868 C CA . SER B 1 602 ? -10.531 45.125 9.523 1 86.62 602 SER B CA 1
ATOM 10869 C C . SER B 1 602 ? -11.656 44.938 10.531 1 86.62 602 SER B C 1
ATOM 10871 O O . SER B 1 602 ? -12.789 45.375 10.297 1 86.62 602 SER B O 1
ATOM 10873 N N . VAL B 1 603 ? -11.367 44.281 11.609 1 86.5 603 VAL B N 1
ATOM 10874 C CA . VAL B 1 603 ? -12.352 44.094 12.664 1 86.5 603 VAL B CA 1
ATOM 10875 C C . VAL B 1 603 ? -12.477 45.344 13.508 1 86.5 603 VAL B C 1
ATOM 10877 O O . VAL B 1 603 ? -13.586 45.75 13.852 1 86.5 603 VAL B O 1
ATOM 10880 N N . MET B 1 604 ? -11.367 45.875 13.812 1 81.81 604 MET B N 1
ATOM 10881 C CA . MET B 1 604 ? -11.328 47.094 14.609 1 81.81 604 MET B CA 1
ATOM 10882 C C . MET B 1 604 ? -12.062 48.219 13.906 1 81.81 604 MET B C 1
ATOM 10884 O O . MET B 1 604 ? -12.711 49.031 14.555 1 81.81 604 MET B O 1
ATOM 10888 N N . GLY B 1 605 ? -11.898 48.281 12.641 1 76.31 605 GLY B N 1
ATOM 10889 C CA . GLY B 1 605 ? -12.539 49.344 11.867 1 76.31 605 GLY B CA 1
ATOM 10890 C C . GLY B 1 605 ? -14.055 49.219 11.859 1 76.31 605 GLY B C 1
ATOM 10891 O O . GLY B 1 605 ? -14.75 50.25 11.727 1 76.31 605 GLY B O 1
ATOM 10892 N N . GLN B 1 606 ? -14.562 48.094 11.945 1 75.19 606 GLN B N 1
ATOM 10893 C CA . GLN B 1 606 ? -16 47.875 11.844 1 75.19 606 GLN B CA 1
ATOM 10894 C C . GLN B 1 606 ? -16.672 47.969 13.219 1 75.19 606 GLN B C 1
ATOM 10896 O O . GLN B 1 606 ? -17.875 48.219 13.32 1 75.19 606 GLN B O 1
ATOM 10901 N N . MET B 1 607 ? -15.875 47.688 14.242 1 69.5 607 MET B N 1
ATOM 10902 C CA . MET B 1 607 ? -16.469 47.594 15.57 1 69.5 607 MET B CA 1
ATOM 10903 C C . MET B 1 607 ? -16.422 48.969 16.281 1 69.5 607 MET B C 1
ATOM 10905 O O . MET B 1 607 ? -15.555 49.781 15.984 1 69.5 607 MET B O 1
ATOM 10909 N N . LYS B 1 608 ? -17.5 49.344 16.859 1 59.38 608 LYS B N 1
ATOM 10910 C CA . LYS B 1 608 ? -17.406 50.406 17.859 1 59.38 608 LYS B CA 1
ATOM 10911 C C . LYS B 1 608 ? -16.656 49.906 19.094 1 59.38 608 LYS B C 1
ATOM 10913 O O . LYS B 1 608 ? -17.156 49.031 19.828 1 59.38 608 LYS B O 1
ATOM 10918 N N . PHE B 1 609 ? -15.328 49.781 18.969 1 54.44 609 PHE B N 1
ATOM 10919 C CA . PHE B 1 609 ? -14.445 49.188 19.969 1 54.44 609 PHE B CA 1
ATOM 10920 C C . PHE B 1 609 ? -14.758 49.75 21.359 1 54.44 609 PHE B C 1
ATOM 10922 O O . PHE B 1 609 ? -14.758 50.969 21.547 1 54.44 609 PHE B O 1
ATOM 10929 N N . ASN B 1 610 ? -15.516 49.125 22.094 1 55.81 610 ASN B N 1
ATOM 10930 C CA . ASN B 1 610 ? -15.695 49.531 23.484 1 55.81 610 ASN B CA 1
ATOM 10931 C C . ASN B 1 610 ? -14.594 48.969 24.375 1 55.81 610 ASN B C 1
ATOM 10933 O O . ASN B 1 610 ? -13.797 48.156 23.953 1 55.81 610 ASN B O 1
ATOM 10937 N N . THR B 1 611 ? -14.273 49.531 25.625 1 52.84 611 THR B N 1
ATOM 10938 C CA . THR B 1 611 ? -13.352 49.281 26.734 1 52.84 611 THR B CA 1
ATOM 10939 C C . THR B 1 611 ? -13.188 47.781 26.969 1 52.84 611 THR B C 1
ATOM 10941 O O . THR B 1 611 ? -12.258 47.344 27.656 1 52.84 611 THR B O 1
ATOM 10944 N N . SER B 1 612 ? -13.906 46.875 26.453 1 59.47 612 SER B N 1
ATOM 10945 C CA . SER B 1 612 ? -13.953 45.438 26.781 1 59.47 612 SER B CA 1
ATOM 10946 C C . SER B 1 612 ? -12.789 44.688 26.156 1 59.47 612 SER B C 1
ATOM 10948 O O . SER B 1 612 ? -12.367 43.656 26.672 1 59.47 612 SER B O 1
ATOM 10950 N N . GLU B 1 613 ? -12.141 45.25 25.266 1 61.31 613 GLU B N 1
ATOM 10951 C CA . GLU B 1 613 ? -11.039 44.531 24.625 1 61.31 613 GLU B CA 1
ATOM 10952 C C . GLU B 1 613 ? -9.828 44.438 25.547 1 61.31 613 GLU B C 1
ATOM 10954 O O . GLU B 1 613 ? -9.109 43.438 25.531 1 61.31 613 GLU B O 1
ATOM 10959 N N . GLU B 1 614 ? -9.734 45.406 26.312 1 64.12 614 GLU B N 1
ATOM 10960 C CA . GLU B 1 614 ? -8.641 45.406 27.281 1 64.12 614 GLU B CA 1
ATOM 10961 C C . GLU B 1 614 ? -8.781 44.25 28.266 1 64.12 614 GLU B C 1
ATOM 10963 O O . GLU B 1 614 ? -7.789 43.625 28.641 1 64.12 614 GLU B O 1
ATOM 10968 N N . SER B 1 615 ? -9.914 43.938 28.516 1 70.69 615 SER B N 1
ATOM 10969 C CA . SER B 1 615 ? -10.141 42.844 29.484 1 70.69 615 SER B CA 1
ATOM 10970 C C . SER B 1 615 ? -9.82 41.5 28.875 1 70.69 615 SER B C 1
ATOM 10972 O O . SER B 1 615 ? -9.328 40.594 29.562 1 70.69 615 SER B O 1
ATOM 10974 N N . ASN B 1 616 ? -10 41.375 27.703 1 75.56 616 ASN B N 1
ATOM 10975 C CA . ASN B 1 616 ? -9.719 40.125 27.047 1 75.56 616 ASN B CA 1
ATOM 10976 C C . ASN B 1 616 ? -8.219 39.906 26.859 1 75.56 616 ASN B C 1
ATOM 10978 O O . ASN B 1 616 ? -7.742 38.75 26.922 1 75.56 616 ASN B O 1
ATOM 10982 N N . ALA B 1 617 ? -7.633 40.938 26.75 1 74.81 617 ALA B N 1
ATOM 10983 C CA . ALA B 1 617 ? -6.195 40.844 26.5 1 74.81 617 ALA B CA 1
ATOM 10984 C C . ALA B 1 617 ? -5.434 40.5 27.781 1 74.81 617 ALA B C 1
ATOM 10986 O O . ALA B 1 617 ? -4.273 40.094 27.734 1 74.81 617 ALA B O 1
ATOM 10987 N N . ASP B 1 618 ? -6.129 40.594 28.844 1 78.44 618 ASP B N 1
ATOM 10988 C CA . ASP B 1 618 ? -5.504 40.312 30.125 1 78.44 618 ASP B CA 1
ATOM 10989 C C . ASP B 1 618 ? -5.094 38.844 30.219 1 78.44 618 ASP B C 1
ATOM 10991 O O . ASP B 1 618 ? -4.211 38.5 31 1 78.44 618 ASP B O 1
ATOM 10995 N N . LEU B 1 619 ? -5.656 38.094 29.422 1 81.25 619 LEU B N 1
ATOM 10996 C CA . LEU B 1 619 ? -5.375 36.656 29.406 1 81.25 619 LEU B CA 1
ATOM 10997 C C . LEU B 1 619 ? -3.908 36.375 29.094 1 81.25 619 LEU B C 1
ATOM 10999 O O . LEU B 1 619 ? -3.293 35.5 29.672 1 81.25 619 LEU B O 1
ATOM 11003 N N . TYR B 1 620 ? -3.35 37.188 28.203 1 83.06 620 TYR B N 1
ATOM 11004 C CA . TYR B 1 620 ? -1.982 36.969 27.75 1 83.06 620 TYR B CA 1
ATOM 11005 C C . TYR B 1 620 ? -1.052 38.062 28.25 1 83.06 620 TYR B C 1
ATOM 11007 O O . TYR B 1 620 ? -0.048 38.375 27.594 1 83.06 620 TYR B O 1
ATOM 11015 N N . ARG B 1 621 ? -1.353 38.625 29.281 1 85.19 621 ARG B N 1
ATOM 11016 C CA . ARG B 1 621 ? -0.606 39.75 29.828 1 85.19 621 ARG B CA 1
ATOM 11017 C C . ARG B 1 621 ? 0.849 39.375 30.078 1 85.19 621 ARG B C 1
ATOM 11019 O O . ARG B 1 621 ? 1.758 40.156 29.812 1 85.19 621 ARG B O 1
ATOM 11026 N N . ASN B 1 622 ? 1.044 38.156 30.547 1 85 622 ASN B N 1
ATOM 11027 C CA . ASN B 1 622 ? 2.385 37.688 30.906 1 85 622 ASN B CA 1
ATOM 11028 C C . ASN B 1 622 ? 3.223 37.406 29.672 1 85 622 ASN B C 1
ATOM 11030 O O . ASN B 1 622 ? 4.445 37.281 29.766 1 85 622 ASN B O 1
ATOM 11034 N N . ASP B 1 623 ? 2.621 37.344 28.547 1 87.94 623 ASP B N 1
ATOM 11035 C CA . ASP B 1 623 ? 3.316 37.031 27.312 1 87.94 623 ASP B CA 1
ATOM 11036 C C . ASP B 1 623 ? 3.816 38.312 26.625 1 87.94 623 ASP B C 1
ATOM 11038 O O . ASP B 1 623 ? 4.605 38.25 25.672 1 87.94 623 ASP B O 1
ATOM 11042 N N . LEU B 1 624 ? 3.396 39.375 27.109 1 89.75 624 LEU B N 1
ATOM 11043 C CA . LEU B 1 624 ? 3.707 40.656 26.469 1 89.75 624 LEU B CA 1
ATOM 11044 C C . LEU B 1 624 ? 5.027 41.219 26.984 1 89.75 624 LEU B C 1
ATOM 11046 O O . LEU B 1 624 ? 5.383 41 28.156 1 89.75 624 LEU B O 1
ATOM 11050 N N . PRO B 1 625 ? 5.672 41.906 26.156 1 89.56 625 PRO B N 1
ATOM 11051 C CA . PRO B 1 625 ? 6.934 42.5 26.609 1 89.56 625 PRO B CA 1
ATOM 11052 C C . PRO B 1 625 ? 6.738 43.562 27.672 1 89.56 625 PRO B C 1
ATOM 11054 O O . PRO B 1 625 ? 7.492 43.594 28.656 1 89.56 625 PRO B O 1
ATOM 11057 N N . ASN B 1 626 ? 5.719 44.469 27.438 1 90.81 626 ASN B N 1
ATOM 11058 C CA . ASN B 1 626 ? 5.395 45.531 28.391 1 90.81 626 ASN B CA 1
ATOM 11059 C C . ASN B 1 626 ? 3.9 45.562 28.688 1 90.81 626 ASN B C 1
ATOM 11061 O O . ASN B 1 626 ? 3.186 46.438 28.188 1 90.81 626 ASN B O 1
ATOM 11065 N N . PRO B 1 627 ? 3.512 44.812 29.656 1 88.75 627 PRO B N 1
ATOM 11066 C CA . PRO B 1 627 ? 2.076 44.688 29.922 1 88.75 627 PRO B CA 1
ATOM 11067 C C . PRO B 1 627 ? 1.461 46 30.453 1 88.75 627 PRO B C 1
ATOM 11069 O O . PRO B 1 627 ? 0.291 46.281 30.188 1 88.75 627 PRO B O 1
ATOM 11072 N N . ASP B 1 628 ? 2.191 46.781 31.125 1 88 628 ASP B N 1
ATOM 11073 C CA . ASP B 1 628 ? 1.659 47.969 31.766 1 88 628 ASP B CA 1
ATOM 11074 C C . ASP B 1 628 ? 1.312 49.031 30.719 1 88 628 ASP B C 1
ATOM 11076 O O . ASP B 1 628 ? 0.458 49.906 30.969 1 88 628 ASP B O 1
ATOM 11080 N N . THR B 1 629 ? 1.909 49 29.578 1 90.12 629 THR B N 1
ATOM 11081 C CA . THR B 1 629 ? 1.673 50 28.547 1 90.12 629 THR B CA 1
ATOM 11082 C C . THR B 1 629 ? 0.632 49.531 27.547 1 90.12 629 THR B C 1
ATOM 11084 O O . THR B 1 629 ? 0.348 50.188 26.562 1 90.12 629 THR B O 1
ATOM 11087 N N . LEU B 1 630 ? 0.073 48.375 27.797 1 88.19 630 LEU B N 1
ATOM 11088 C CA . LEU B 1 630 ? -0.827 47.75 26.844 1 88.19 630 LEU B CA 1
ATOM 11089 C C . LEU B 1 630 ? -2.041 48.625 26.562 1 88.19 630 LEU B C 1
ATOM 11091 O O . LEU B 1 630 ? -2.406 48.844 25.406 1 88.19 630 LEU B O 1
ATOM 11095 N N . PRO B 1 631 ? -2.703 49.219 27.594 1 84.44 631 PRO B N 1
ATOM 11096 C CA . PRO B 1 631 ? -3.891 50 27.312 1 84.44 631 PRO B CA 1
ATOM 11097 C C . PRO B 1 631 ? -3.584 51.219 26.438 1 84.44 631 PRO B C 1
ATOM 11099 O O . PRO B 1 631 ? -4.355 51.562 25.531 1 84.44 631 PRO B O 1
ATOM 11102 N N . ALA B 1 632 ? -2.479 51.812 26.75 1 88.88 632 ALA B N 1
ATOM 11103 C CA . ALA B 1 632 ? -2.078 52.969 25.953 1 88.88 632 ALA B CA 1
ATOM 11104 C C . ALA B 1 632 ? -1.779 52.562 24.516 1 88.88 632 ALA B C 1
ATOM 11106 O O . ALA B 1 632 ? -2.143 53.281 23.578 1 88.88 632 ALA B O 1
ATOM 11107 N N . GLU B 1 633 ? -1.093 51.5 24.422 1 90.38 633 GLU B N 1
ATOM 11108 C CA . GLU B 1 633 ? -0.759 51 23.094 1 90.38 633 GLU B CA 1
ATOM 11109 C C . GLU B 1 633 ? -2.016 50.656 22.312 1 90.38 633 GLU B C 1
ATOM 11111 O O . GLU B 1 633 ? -2.105 50.906 21.109 1 90.38 633 GLU B O 1
ATOM 11116 N N . LEU B 1 634 ? -2.92 50.031 22.969 1 86.44 634 LEU B N 1
ATOM 11117 C CA . LEU B 1 634 ? -4.176 49.656 22.328 1 86.44 634 LEU B CA 1
ATOM 11118 C C . LEU B 1 634 ? -4.957 50.875 21.891 1 86.44 634 LEU B C 1
ATOM 11120 O O . LEU B 1 634 ? -5.598 50.875 20.828 1 86.44 634 LEU B O 1
ATOM 11124 N N . HIS B 1 635 ? -4.945 51.844 22.703 1 84.94 635 HIS B N 1
ATOM 11125 C CA . HIS B 1 635 ? -5.609 53.094 22.359 1 84.94 635 HIS B CA 1
ATOM 11126 C C . HIS B 1 635 ? -5.02 53.719 21.094 1 84.94 635 HIS B C 1
ATOM 11128 O O . HIS B 1 635 ? -5.762 54.125 20.203 1 84.94 635 HIS B O 1
ATOM 11134 N N . CYS B 1 636 ? -3.736 53.75 21.047 1 88.5 636 CYS B N 1
ATOM 11135 C CA . CYS B 1 636 ? -3.059 54.281 19.875 1 88.5 636 CYS B CA 1
ATOM 11136 C C . CYS B 1 636 ? -3.355 53.438 18.641 1 88.5 636 CYS B C 1
ATOM 11138 O O . CYS B 1 636 ? -3.533 53.969 17.547 1 88.5 636 CYS B O 1
ATOM 11140 N N . TRP B 1 637 ? -3.316 52.125 18.797 1 89.06 637 TRP B N 1
ATOM 11141 C CA . TRP B 1 637 ? -3.604 51.188 17.719 1 89.06 637 TRP B CA 1
ATOM 11142 C C . TRP B 1 637 ? -5.016 51.406 17.172 1 89.06 637 TRP B C 1
ATOM 11144 O O . TRP B 1 637 ? -5.23 51.375 15.961 1 89.06 637 TRP B O 1
ATOM 11154 N N . ARG B 1 638 ? -5.895 51.688 18 1 84.06 638 ARG B N 1
ATOM 11155 C CA . ARG B 1 638 ? -7.285 51.938 17.625 1 84.06 638 ARG B CA 1
ATOM 11156 C C . ARG B 1 638 ? -7.422 53.219 16.844 1 84.06 638 ARG B C 1
ATOM 11158 O O . ARG B 1 638 ? -8.133 53.281 15.828 1 84.06 638 ARG B O 1
ATOM 11165 N N . ILE B 1 639 ? -6.84 54.219 17.297 1 82.69 639 ILE B N 1
ATOM 11166 C CA . ILE B 1 639 ? -6.918 55.531 16.656 1 82.69 639 ILE B CA 1
ATOM 11167 C C . ILE B 1 639 ? -6.32 55.438 15.25 1 82.69 639 ILE B C 1
ATOM 11169 O O . ILE B 1 639 ? -6.84 56.031 14.312 1 82.69 639 ILE B O 1
ATOM 11173 N N . LYS B 1 640 ? -5.316 54.719 15.18 1 84.88 640 LYS B N 1
ATOM 11174 C CA . LYS B 1 640 ? -4.633 54.594 13.898 1 84.88 640 LYS B CA 1
ATOM 11175 C C . LYS B 1 640 ? -5.57 54.031 12.836 1 84.88 640 LYS B C 1
ATOM 11177 O O . LYS B 1 640 ? -5.555 54.469 11.688 1 84.88 640 LYS B O 1
ATOM 11182 N N . TRP B 1 641 ? -6.332 53.062 13.164 1 83.38 641 TRP B N 1
ATOM 11183 C CA . TRP B 1 641 ? -7.117 52.375 12.156 1 83.38 641 TRP B CA 1
ATOM 11184 C C . TRP B 1 641 ? -8.555 52.875 12.125 1 83.38 641 TRP B C 1
ATOM 11186 O O . TRP B 1 641 ? -9.281 52.656 11.164 1 83.38 641 TRP B O 1
ATOM 11196 N N . LYS B 1 642 ? -8.992 53.531 13.148 1 73.38 642 LYS B N 1
ATOM 11197 C CA . LYS B 1 642 ? -10.328 54.125 13.156 1 73.38 642 LYS B CA 1
ATOM 11198 C C . LYS B 1 642 ? -10.453 55.188 12.094 1 73.38 642 LYS B C 1
ATOM 11200 O O . LYS B 1 642 ? -11.508 55.344 11.461 1 73.38 642 LYS B O 1
ATOM 11205 N N . HIS B 1 643 ? -9.398 56.031 11.984 1 66.62 643 HIS B N 1
ATOM 11206 C CA . HIS B 1 643 ? -9.484 57.188 11.109 1 66.62 643 HIS B CA 1
ATOM 11207 C C . HIS B 1 643 ? -9.039 56.844 9.688 1 66.62 643 HIS B C 1
ATOM 11209 O O . HIS B 1 643 ? -9.062 57.688 8.805 1 66.62 643 HIS B O 1
ATOM 11215 N N . ARG B 1 644 ? -8.523 55.562 9.516 1 64.31 644 ARG B N 1
ATOM 11216 C CA . ARG B 1 644 ? -8.125 55.25 8.148 1 64.31 644 ARG B CA 1
ATOM 11217 C C . ARG B 1 644 ? -9.344 54.938 7.281 1 64.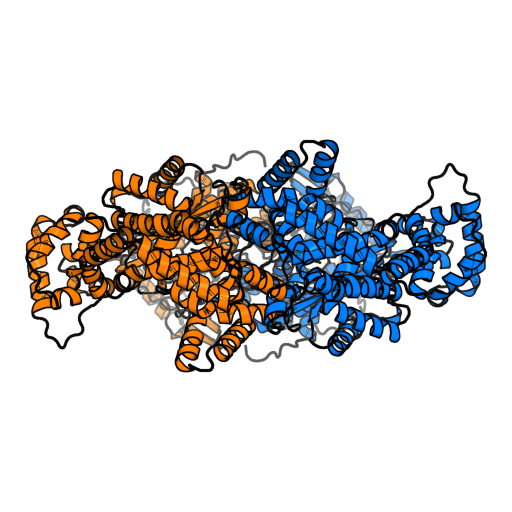31 644 ARG B C 1
ATOM 11219 O O . ARG B 1 644 ? -10.297 54.312 7.738 1 64.31 644 ARG B O 1
ATOM 11226 N N . GLY B 1 645 ? -9.797 55.906 6.414 1 54.19 645 GLY B N 1
ATOM 11227 C CA . GLY B 1 645 ? -10.938 56.031 5.531 1 54.19 645 GLY B CA 1
ATOM 11228 C C . GLY B 1 645 ? -11.367 54.75 4.887 1 54.19 645 GLY B C 1
ATOM 11229 O O . GLY B 1 645 ? -10.594 53.781 4.867 1 54.19 645 GLY B O 1
ATOM 11230 N N . LYS B 1 646 ? -12.742 54.562 4.578 1 57.53 646 LYS B N 1
ATOM 11231 C CA . LYS B 1 646 ? -13.555 53.562 3.879 1 57.53 646 LYS B CA 1
ATOM 11232 C C . LYS B 1 646 ? -12.844 53.062 2.635 1 57.53 646 LYS B C 1
ATOM 11234 O O . LYS B 1 646 ? -13.094 51.938 2.195 1 57.53 646 LYS B O 1
ATOM 11239 N N . ASP B 1 647 ? -11.844 53.844 2.02 1 61.03 647 ASP B N 1
ATOM 11240 C CA . ASP B 1 647 ? -11.391 53.531 0.669 1 61.03 647 ASP B CA 1
ATOM 11241 C C . ASP B 1 647 ? -10.109 52.688 0.702 1 61.03 647 ASP B C 1
ATOM 11243 O O . ASP B 1 647 ? -9.586 52.312 -0.346 1 61.03 647 ASP B O 1
ATOM 11247 N N . VAL B 1 648 ? -9.477 52.375 1.957 1 68.38 648 VAL B N 1
ATOM 11248 C CA . VAL B 1 648 ? -8.234 51.625 1.92 1 68.38 648 VAL B CA 1
ATOM 11249 C C . VAL B 1 648 ? -8.492 50.156 2.338 1 68.38 648 VAL B C 1
ATOM 11251 O O . VAL B 1 648 ? -9.234 49.906 3.289 1 68.38 648 VAL B O 1
ATOM 11254 N N . ASP B 1 649 ? -8.062 49.312 1.562 1 80.12 649 ASP B N 1
ATOM 11255 C CA . ASP B 1 649 ? -8.156 47.875 1.879 1 80.12 649 ASP B CA 1
ATOM 11256 C C . ASP B 1 649 ? -7.336 47.531 3.119 1 80.12 649 ASP B C 1
ATOM 11258 O O . ASP B 1 649 ? -6.105 47.625 3.1 1 80.12 649 ASP B O 1
ATOM 11262 N N . LEU B 1 650 ? -8.016 47.375 4.301 1 85.56 650 LEU B N 1
ATOM 11263 C CA . LEU B 1 650 ? -7.367 47.062 5.566 1 85.56 650 LEU B CA 1
ATOM 11264 C C . LEU B 1 650 ? -7.02 45.562 5.617 1 85.56 650 LEU B C 1
ATOM 11266 O O . LEU B 1 650 ? -7.711 44.75 5.016 1 85.56 650 LEU B O 1
ATOM 11270 N N . PRO B 1 651 ? -5.914 45.312 6.375 1 88.88 651 PRO B N 1
ATOM 11271 C CA . PRO B 1 651 ? -5.609 43.875 6.562 1 88.88 651 PRO B CA 1
ATOM 11272 C C . PRO B 1 651 ? -6.758 43.125 7.211 1 88.88 651 PRO B C 1
ATOM 11274 O O . PRO B 1 651 ? -7.32 43.562 8.211 1 88.88 651 PRO B O 1
ATOM 11277 N N . SER B 1 652 ? -7.117 42 6.695 1 88.38 652 SER B N 1
ATOM 11278 C CA . SER B 1 652 ? -8.289 41.25 7.133 1 88.38 652 SER B CA 1
ATOM 11279 C C . SER B 1 652 ? -7.879 40 7.895 1 88.38 652 SER B C 1
ATOM 11281 O O . SER B 1 652 ? -8.719 39.312 8.484 1 88.38 652 SER B O 1
ATOM 11283 N N . THR B 1 653 ? -6.641 39.688 7.902 1 89.88 653 THR B N 1
ATOM 11284 C CA . THR B 1 653 ? -6.164 38.5 8.609 1 89.88 653 THR B CA 1
ATOM 11285 C C . THR B 1 653 ? -5.012 38.844 9.547 1 89.88 653 THR B C 1
ATOM 11287 O O . THR B 1 653 ? -4.422 39.938 9.422 1 89.88 653 THR B O 1
ATOM 11290 N N . ILE B 1 654 ? -4.781 38.031 10.469 1 91.06 654 ILE B N 1
ATOM 11291 C CA . ILE B 1 654 ? -3.654 38.219 11.375 1 91.06 654 ILE B CA 1
ATOM 11292 C C . ILE B 1 654 ? -2.352 38.25 10.578 1 91.06 654 ILE B C 1
ATOM 11294 O O . ILE B 1 654 ? -1.451 39.031 10.867 1 91.06 654 ILE B O 1
ATOM 11298 N N . TYR B 1 655 ? -2.293 37.406 9.578 1 89.81 655 TYR B N 1
ATOM 11299 C CA . TYR B 1 655 ? -1.099 37.312 8.75 1 89.81 655 TYR B CA 1
ATOM 11300 C C . TYR B 1 655 ? -0.794 38.625 8.055 1 89.81 655 TYR B C 1
ATOM 11302 O O . TYR B 1 655 ? 0.337 39.125 8.102 1 89.81 655 TYR B O 1
ATOM 11310 N N . GLN B 1 656 ? -1.782 39.156 7.453 1 90.19 656 GLN B N 1
ATOM 11311 C CA . GLN B 1 656 ? -1.604 40.438 6.762 1 90.19 656 GLN B CA 1
ATOM 11312 C C . GLN B 1 656 ? -1.181 41.531 7.73 1 90.19 656 GLN B C 1
ATOM 11314 O O . GLN B 1 656 ? -0.377 42.406 7.379 1 90.19 656 GLN B O 1
ATOM 11319 N N . THR B 1 657 ? -1.722 41.438 8.859 1 92 657 THR B N 1
ATOM 11320 C CA . THR B 1 657 ? -1.408 42.469 9.867 1 92 657 THR B CA 1
ATOM 11321 C C . THR B 1 657 ? 0.04 42.312 10.328 1 92 657 THR B C 1
ATOM 11323 O O . THR B 1 657 ? 0.732 43.344 10.508 1 92 657 THR B O 1
ATOM 11326 N N . LEU B 1 658 ? 0.473 41.156 10.523 1 92.69 658 LEU B N 1
ATOM 11327 C CA . LEU B 1 658 ? 1.829 40.875 10.992 1 92.69 658 LEU B CA 1
ATOM 11328 C C . LEU B 1 658 ? 2.854 41.25 9.922 1 92.69 658 LEU B C 1
ATOM 11330 O O . LEU B 1 658 ? 4.012 41.531 10.234 1 92.69 658 LEU B O 1
ATOM 11334 N N . GLN B 1 659 ? 2.428 41.281 8.688 1 90.31 659 GLN B N 1
ATOM 11335 C CA . GLN B 1 659 ? 3.34 41.562 7.594 1 90.31 659 GLN B CA 1
ATOM 11336 C C . GLN B 1 659 ? 3.537 43.094 7.449 1 90.31 659 GLN B C 1
ATOM 11338 O O . GLN B 1 659 ? 4.473 43.531 6.781 1 90.31 659 GLN B O 1
ATOM 11343 N N . LEU B 1 660 ? 2.691 43.75 8.164 1 90.19 660 LEU B N 1
ATOM 11344 C CA . LEU B 1 660 ? 2.832 45.188 8.117 1 90.19 660 LEU B CA 1
ATOM 11345 C C . LEU B 1 660 ? 4.098 45.625 8.836 1 90.19 660 LEU B C 1
ATOM 11347 O O . LEU B 1 660 ? 4.395 45.156 9.938 1 90.19 660 LEU B O 1
ATOM 11351 N N . SER B 1 661 ? 4.816 46.562 8.25 1 86.38 661 SER B N 1
ATOM 11352 C CA . SER B 1 661 ? 6.043 47.062 8.852 1 86.38 661 SER B CA 1
ATOM 11353 C C . SER B 1 661 ? 5.746 47.906 10.086 1 86.38 661 SER B C 1
ATOM 11355 O O . SER B 1 661 ? 6.547 47.969 11.023 1 86.38 661 SER B O 1
ATOM 11357 N N . GLU B 1 662 ? 4.609 48.469 10.203 1 86.38 662 GLU B N 1
ATOM 11358 C CA . GLU B 1 662 ? 4.238 49.406 11.258 1 86.38 662 GLU B CA 1
ATOM 11359 C C . GLU B 1 662 ? 3.91 48.656 12.555 1 86.38 662 GLU B C 1
ATOM 11361 O O . GLU B 1 662 ? 3.957 49.25 13.641 1 86.38 662 GLU B O 1
ATOM 11366 N N . VAL B 1 663 ? 3.582 47.469 12.43 1 89.62 663 VAL B N 1
ATOM 11367 C CA . VAL B 1 663 ? 3.141 46.719 13.609 1 89.62 663 VAL B CA 1
ATOM 11368 C C . VAL B 1 663 ? 4.297 46.594 14.602 1 89.62 663 VAL B C 1
ATOM 11370 O O . VAL B 1 663 ? 4.078 46.469 15.805 1 89.62 663 VAL B O 1
ATOM 11373 N N . LYS B 1 664 ? 5.465 46.656 14.102 1 87.25 664 LYS B N 1
ATOM 11374 C CA . LYS B 1 664 ? 6.652 46.531 14.945 1 87.25 664 LYS B CA 1
ATOM 11375 C C . LYS B 1 664 ? 6.781 47.688 15.914 1 87.25 664 LYS B C 1
ATOM 11377 O O . LYS B 1 664 ? 7.438 47.562 16.953 1 87.25 664 LYS B O 1
ATOM 11382 N N . PHE B 1 665 ? 6.07 48.812 15.602 1 90.44 665 PHE B N 1
ATOM 11383 C CA . PHE B 1 665 ? 6.102 50 16.453 1 90.44 665 PHE B CA 1
ATOM 11384 C C . PHE B 1 665 ? 5.141 49.844 17.625 1 90.44 665 PHE B C 1
ATOM 11386 O O . PHE B 1 665 ? 5.121 50.656 18.547 1 90.44 665 PHE B O 1
ATOM 11393 N N . PHE B 1 666 ? 4.441 48.812 17.625 1 92.44 666 PHE B N 1
ATOM 11394 C CA . PHE B 1 666 ? 3.541 48.438 18.703 1 92.44 666 PHE B CA 1
ATOM 11395 C C . PHE B 1 666 ? 3.91 47.062 19.234 1 92.44 666 PHE B C 1
ATOM 11397 O O . PHE B 1 666 ? 3.244 46.062 18.938 1 92.44 666 PHE B O 1
ATOM 11404 N N . PRO B 1 667 ? 4.793 46.969 20.109 1 92.31 667 PRO B N 1
ATOM 11405 C CA . PRO B 1 667 ? 5.379 45.688 20.5 1 92.31 667 PRO B CA 1
ATOM 11406 C C . PRO B 1 667 ? 4.379 44.781 21.203 1 92.31 667 PRO B C 1
ATOM 11408 O O . PRO B 1 667 ? 4.41 43.562 21.016 1 92.31 667 PRO B O 1
ATOM 11411 N N . ASN B 1 668 ? 3.541 45.344 22.047 1 91.88 668 ASN B N 1
ATOM 11412 C CA . ASN B 1 668 ? 2.561 44.5 22.734 1 91.88 668 ASN B CA 1
ATOM 11413 C C . ASN B 1 668 ? 1.529 43.938 21.766 1 91.88 668 ASN B C 1
ATOM 11415 O O . ASN B 1 668 ? 1.198 42.75 21.844 1 91.88 668 ASN B O 1
ATOM 11419 N N . VAL B 1 669 ? 1.071 44.812 20.906 1 91 669 VAL B N 1
ATOM 11420 C CA . VAL B 1 669 ? 0.105 44.344 19.906 1 91 669 VAL B CA 1
ATOM 11421 C C . VAL B 1 669 ? 0.746 43.312 19 1 91 669 VAL B C 1
ATOM 11423 O O . VAL B 1 669 ? 0.11 42.312 18.656 1 91 669 VAL B O 1
ATOM 11426 N N . TYR B 1 670 ? 1.978 43.531 18.688 1 93 670 TYR B N 1
ATOM 11427 C CA . TYR B 1 670 ? 2.734 42.625 17.844 1 93 670 TYR B CA 1
ATOM 11428 C C . TYR B 1 670 ? 2.848 41.25 18.5 1 93 670 TYR B C 1
ATOM 11430 O O . TYR B 1 670 ? 2.527 40.219 17.891 1 93 670 TYR B O 1
ATOM 11438 N N . SER B 1 671 ? 3.227 41.219 19.703 1 92.19 671 SER B N 1
ATOM 11439 C CA . SER B 1 671 ? 3.377 39.969 20.438 1 92.19 671 SER B CA 1
ATOM 11440 C C . SER B 1 671 ? 2.035 39.25 20.609 1 92.19 671 SER B C 1
ATOM 11442 O O . SER B 1 671 ? 1.953 38.031 20.547 1 92.19 671 SER B O 1
ATOM 11444 N N . PHE B 1 672 ? 1.136 40.094 20.875 1 91.81 672 PHE B N 1
ATOM 11445 C CA . PHE B 1 672 ? -0.209 39.562 21.078 1 91.81 672 PHE B CA 1
ATOM 11446 C C . PHE B 1 672 ? -0.715 38.875 19.812 1 91.81 672 PHE B C 1
ATOM 11448 O O . PHE B 1 672 ? -1.254 37.781 19.875 1 91.81 672 PHE B O 1
ATOM 11455 N N . LEU B 1 673 ? -0.592 39.5 18.734 1 92.44 673 LEU B N 1
ATOM 11456 C CA . LEU B 1 673 ? -1.028 38.938 17.453 1 92.44 673 LEU B CA 1
ATOM 11457 C C . LEU B 1 673 ? -0.242 37.688 17.125 1 92.44 673 LEU B C 1
ATOM 11459 O O . LEU B 1 673 ? -0.783 36.75 16.516 1 92.44 673 LEU B O 1
ATOM 11463 N N . ARG B 1 674 ? 0.967 37.594 17.469 1 93.69 674 ARG B N 1
ATOM 11464 C CA . ARG B 1 674 ? 1.789 36.406 17.234 1 93.69 674 ARG B CA 1
ATOM 11465 C C . ARG B 1 674 ? 1.274 35.219 18.031 1 93.69 674 ARG B C 1
ATOM 11467 O O . ARG B 1 674 ? 1.237 34.094 17.531 1 93.69 674 ARG B O 1
ATOM 11474 N N . VAL B 1 675 ? 0.876 35.469 19.25 1 93.88 675 VAL B N 1
ATOM 11475 C CA . VAL B 1 675 ? 0.337 34.438 20.109 1 93.88 675 VAL B CA 1
ATOM 11476 C C . VAL B 1 675 ? -0.984 33.938 19.531 1 93.88 675 VAL B C 1
ATOM 11478 O O . VAL B 1 675 ? -1.197 32.719 19.422 1 93.88 675 VAL B O 1
ATOM 11481 N N . LEU B 1 676 ? -1.826 34.844 19.125 1 92.62 676 LEU B N 1
ATOM 11482 C CA . LEU B 1 676 ? -3.131 34.469 18.578 1 92.62 676 LEU B CA 1
ATOM 11483 C C . LEU B 1 676 ? -2.982 33.688 17.281 1 92.62 676 LEU B C 1
ATOM 11485 O O . LEU B 1 676 ? -3.766 32.781 17 1 92.62 676 LEU B O 1
ATOM 11489 N N . CYS B 1 677 ? -2.002 34.031 16.562 1 93 677 CYS B N 1
ATOM 11490 C CA . CYS B 1 677 ? -1.758 33.406 15.258 1 93 677 CYS B CA 1
ATOM 11491 C C . CYS B 1 677 ? -1.414 31.953 15.422 1 93 677 CYS B C 1
ATOM 11493 O O . CYS B 1 677 ? -1.661 31.141 14.516 1 93 677 CYS B O 1
ATOM 11495 N N . THR B 1 678 ? -0.905 31.516 16.531 1 95 678 THR B N 1
ATOM 11496 C CA . THR B 1 678 ? -0.458 30.141 16.75 1 95 678 THR B CA 1
ATOM 11497 C C . THR B 1 678 ? -1.639 29.234 17.078 1 95 678 THR B C 1
ATOM 11499 O O . THR B 1 678 ? -1.514 28 17.031 1 95 678 THR B O 1
ATOM 11502 N N . LEU B 1 679 ? -2.811 29.797 17.344 1 94.25 679 LEU B N 1
ATOM 11503 C CA . LEU B 1 679 ? -3.969 28.984 17.703 1 94.25 679 LEU B CA 1
ATOM 11504 C C . LEU B 1 679 ? -4.371 28.078 16.547 1 94.25 679 LEU B C 1
ATOM 11506 O O . LEU B 1 679 ? -4.473 28.531 15.406 1 94.25 679 LEU B O 1
ATOM 11510 N N . PRO B 1 680 ? -4.648 26.75 16.844 1 94.38 680 PRO B N 1
ATOM 11511 C CA . PRO B 1 680 ? -4.914 25.781 15.781 1 94.38 680 PRO B CA 1
ATOM 11512 C C . PRO B 1 680 ? -6.191 26.078 15 1 94.38 680 PRO B C 1
ATOM 11514 O O . PRO B 1 680 ? -6.375 25.578 13.883 1 94.38 680 PRO B O 1
ATOM 11517 N N . VAL B 1 681 ? -7.055 26.938 15.508 1 92.06 681 VAL B N 1
ATOM 11518 C CA . VAL B 1 681 ? -8.305 27.281 14.844 1 92.06 681 VAL B CA 1
ATOM 11519 C C . VAL B 1 681 ? -8.031 28.219 13.672 1 92.06 681 VAL B C 1
ATOM 11521 O O . VAL B 1 681 ? -8.82 28.297 12.727 1 92.06 681 VAL B O 1
ATOM 11524 N N . ILE B 1 682 ? -6.918 28.906 13.742 1 90.62 682 ILE B N 1
ATOM 11525 C CA . ILE B 1 682 ? -6.559 29.875 12.711 1 90.62 682 ILE B CA 1
ATOM 11526 C C . ILE B 1 682 ? -5.977 29.141 11.5 1 90.62 682 ILE B C 1
ATOM 11528 O O . ILE B 1 682 ? -5.129 28.266 11.648 1 90.62 682 ILE B O 1
ATOM 11532 N N . LYS B 1 683 ? -6.395 29.453 10.344 1 87.38 683 LYS B N 1
ATOM 11533 C CA . LYS B 1 683 ? -5.973 28.812 9.109 1 87.38 683 LYS B CA 1
ATOM 11534 C C . LYS B 1 683 ? -4.582 29.281 8.688 1 87.38 683 LYS B C 1
ATOM 11536 O O . LYS B 1 683 ? -4.242 30.453 8.844 1 87.38 683 LYS B O 1
ATOM 11541 N N . VAL B 1 684 ? -3.871 28.344 8.133 1 82.75 684 VAL B N 1
ATOM 11542 C CA . VAL B 1 684 ? -2.586 28.672 7.535 1 82.75 684 VAL B CA 1
ATOM 11543 C C . VAL B 1 684 ? -2.803 29.25 6.137 1 82.75 684 VAL B C 1
ATOM 11545 O O . VAL B 1 684 ? -3.443 28.609 5.293 1 82.75 684 VAL B O 1
ATOM 11548 N N . GLU B 1 685 ? -2.441 30.359 5.898 1 77.38 685 GLU B N 1
ATOM 11549 C CA . GLU B 1 685 ? -2.777 31.078 4.672 1 77.38 685 GLU B CA 1
ATOM 11550 C C . GLU B 1 685 ? -2.004 30.516 3.479 1 77.38 685 GLU B C 1
ATOM 11552 O O . GLU B 1 685 ? -2.561 30.375 2.389 1 77.38 685 GLU B O 1
ATOM 11557 N N . SER B 1 686 ? -0.708 30.25 3.662 1 74.19 686 SER B N 1
ATOM 11558 C CA . SER B 1 686 ? 0.077 29.766 2.527 1 74.19 686 SER B CA 1
ATOM 11559 C C . SER B 1 686 ? 0.261 28.25 2.578 1 74.19 686 SER B C 1
ATOM 11561 O O . SER B 1 686 ? 0.592 27.703 3.627 1 74.19 686 SER B O 1
ATOM 11563 N N . SER B 1 687 ? -0.049 27.703 1.456 1 68.94 687 SER B N 1
ATOM 11564 C CA . SER B 1 687 ? 0.094 26.25 1.342 1 68.94 687 SER B CA 1
ATOM 11565 C C . SER B 1 687 ? 1.548 25.828 1.512 1 68.94 687 SER B C 1
ATOM 11567 O O . SER B 1 687 ? 1.828 24.656 1.819 1 68.94 687 SER B O 1
ATOM 11569 N N . LYS B 1 688 ? 2.354 26.781 1.379 1 66.75 688 LYS B N 1
ATOM 11570 C CA . LYS B 1 688 ? 3.777 26.5 1.531 1 66.75 688 LYS B CA 1
ATOM 11571 C C . LYS B 1 688 ? 4.105 26.094 2.965 1 66.75 688 LYS B C 1
ATOM 11573 O O . LYS B 1 688 ? 5.066 25.359 3.203 1 66.75 688 LYS B O 1
ATOM 11578 N N . TYR B 1 689 ? 3.242 26.5 3.795 1 70.56 689 TYR B N 1
ATOM 11579 C CA . TYR B 1 689 ? 3.6 26.344 5.199 1 70.56 689 TYR B CA 1
ATOM 11580 C C . TYR B 1 689 ? 2.746 25.266 5.859 1 70.56 689 TYR B C 1
ATOM 11582 O O . TYR B 1 689 ? 2.801 25.078 7.078 1 70.56 689 TYR B O 1
ATOM 11590 N N . ASP B 1 690 ? 1.928 24.609 5.102 1 72.94 690 ASP B N 1
ATOM 11591 C CA . ASP B 1 690 ? 1.147 23.484 5.629 1 72.94 690 ASP B CA 1
ATOM 11592 C C . ASP B 1 690 ? 1.524 22.188 4.941 1 72.94 690 ASP B C 1
ATOM 11594 O O . ASP B 1 690 ? 0.651 21.391 4.578 1 72.94 690 ASP B O 1
ATOM 11598 N N . CYS B 1 691 ? 2.771 22.047 4.867 1 78.75 691 CYS B N 1
ATOM 11599 C CA . CYS B 1 691 ? 3.227 20.906 4.062 1 78.75 691 CYS B CA 1
ATOM 11600 C C . CYS B 1 691 ? 3.35 19.656 4.906 1 78.75 691 CYS B C 1
ATOM 11602 O O . CYS B 1 691 ? 3.354 18.547 4.375 1 78.75 691 CYS B O 1
ATOM 11604 N N . GLY B 1 692 ? 3.469 19.922 6.188 1 86.69 692 GLY B N 1
ATOM 11605 C CA . GLY B 1 692 ? 3.703 18.766 7.039 1 86.69 692 GLY B CA 1
ATOM 11606 C C . GLY B 1 692 ? 2.615 17.703 6.934 1 86.69 692 GLY B C 1
ATOM 11607 O O . GLY B 1 692 ? 2.904 16.516 6.777 1 86.69 692 GLY B O 1
ATOM 11608 N N . ARG B 1 693 ? 1.413 18.094 6.918 1 89.12 693 ARG B N 1
ATOM 11609 C CA . ARG B 1 693 ? 0.284 17.172 6.863 1 89.12 693 ARG B CA 1
ATOM 11610 C C . ARG B 1 693 ? 0.161 16.531 5.48 1 89.12 693 ARG B C 1
ATOM 11612 O O . ARG B 1 693 ? -0.143 15.352 5.359 1 89.12 693 ARG B O 1
ATOM 11619 N N . LYS B 1 694 ? 0.296 17.359 4.551 1 87.88 694 LYS B N 1
ATOM 11620 C CA . LYS B 1 694 ? 0.228 16.859 3.182 1 87.88 694 LYS B CA 1
ATOM 11621 C C . LYS B 1 694 ? 1.297 15.805 2.926 1 87.88 694 LYS B C 1
ATOM 11623 O O . LYS B 1 694 ? 1.025 14.781 2.295 1 87.88 694 LYS B O 1
ATOM 11628 N N . ARG B 1 695 ? 2.471 16.078 3.406 1 91.31 695 ARG B N 1
ATOM 11629 C CA . ARG B 1 695 ? 3.58 15.148 3.207 1 91.31 695 ARG B CA 1
ATOM 11630 C C . ARG B 1 695 ? 3.379 13.875 4.016 1 91.31 695 ARG B C 1
ATOM 11632 O O . ARG B 1 695 ? 3.787 12.789 3.59 1 91.31 695 ARG B O 1
ATOM 11639 N N . LEU B 1 696 ? 2.801 14.039 5.168 1 94.56 696 LEU B N 1
ATOM 11640 C CA . LEU B 1 696 ? 2.479 12.844 5.941 1 94.56 696 LEU B CA 1
ATOM 11641 C C . LEU B 1 696 ? 1.501 11.953 5.184 1 94.56 696 LEU B C 1
ATOM 11643 O O . LEU B 1 696 ? 1.692 10.742 5.105 1 94.56 696 LEU B O 1
ATOM 11647 N N . ARG B 1 697 ? 0.486 12.555 4.609 1 90.44 697 ARG B N 1
ATOM 11648 C CA . ARG B 1 697 ? -0.494 11.789 3.844 1 90.44 697 ARG B CA 1
ATOM 11649 C C . ARG B 1 697 ? 0.155 11.125 2.633 1 90.44 697 ARG B C 1
ATOM 11651 O O . ARG B 1 697 ? -0.173 9.992 2.293 1 90.44 697 ARG B O 1
ATOM 11658 N N . ALA B 1 698 ? 0.986 11.82 2.002 1 90.19 698 ALA B N 1
ATOM 11659 C CA . ALA B 1 698 ? 1.701 11.266 0.855 1 90.19 698 ALA B CA 1
ATOM 11660 C C . ALA B 1 698 ? 2.564 10.078 1.27 1 90.19 698 ALA B C 1
ATOM 11662 O O . ALA B 1 698 ? 2.605 9.062 0.575 1 90.19 698 ALA B O 1
ATOM 11663 N N . TYR B 1 699 ? 3.283 10.234 2.334 1 93.5 699 TYR B N 1
ATOM 11664 C CA . TYR B 1 699 ? 4.113 9.148 2.85 1 93.5 699 TYR B CA 1
ATOM 11665 C C . TYR B 1 699 ? 3.279 7.902 3.111 1 93.5 699 TYR B C 1
ATOM 11667 O O . TYR B 1 699 ? 3.688 6.789 2.766 1 93.5 699 TYR B O 1
ATOM 11675 N N . LEU B 1 700 ? 2.154 8.117 3.732 1 91.94 700 LEU B N 1
ATOM 11676 C CA . LEU B 1 700 ? 1.301 6.996 4.109 1 91.94 700 LEU B CA 1
ATOM 11677 C C . LEU B 1 700 ? 0.714 6.32 2.873 1 91.94 700 LEU B C 1
ATOM 11679 O O . LEU B 1 700 ? 0.533 5.102 2.855 1 91.94 700 LEU B O 1
ATOM 11683 N N . SER B 1 701 ? 0.426 7.02 1.896 1 88.38 701 SER B N 1
ATOM 11684 C CA . SER B 1 701 ? -0.135 6.465 0.668 1 88.38 701 SER B CA 1
ATOM 11685 C C . SER B 1 701 ? 0.93 5.734 -0.144 1 88.38 701 SER B C 1
ATOM 11687 O O . SER B 1 701 ? 0.629 4.762 -0.838 1 88.38 701 SER B O 1
ATOM 11689 N N . ASP B 1 702 ? 2.119 6.156 0.042 1 89.06 702 ASP B N 1
ATOM 11690 C CA . ASP B 1 702 ? 3.18 5.652 -0.824 1 89.06 702 ASP B CA 1
ATOM 11691 C C . ASP B 1 702 ? 3.973 4.543 -0.133 1 89.06 702 ASP B C 1
ATOM 11693 O O . ASP B 1 702 ? 4.824 3.904 -0.752 1 89.06 702 ASP B O 1
ATOM 11697 N N . THR B 1 703 ? 3.771 4.34 1.105 1 92.19 703 THR B N 1
ATOM 11698 C CA . THR B 1 703 ? 4.559 3.367 1.854 1 92.19 703 THR B CA 1
ATOM 11699 C C . THR B 1 703 ? 3.656 2.295 2.459 1 92.19 703 THR B C 1
ATOM 11701 O O . THR B 1 703 ? 2.793 2.598 3.287 1 92.19 703 THR B O 1
ATOM 11704 N N . PRO B 1 704 ? 3.85 1.054 2.055 1 89.44 704 PRO B N 1
ATOM 11705 C CA . PRO B 1 704 ? 3.08 -0.017 2.693 1 89.44 704 PRO B CA 1
ATOM 11706 C C . PRO B 1 704 ? 3.316 -0.096 4.199 1 89.44 704 PRO B C 1
ATOM 11708 O O . PRO B 1 704 ? 4.41 0.223 4.676 1 89.44 704 PRO B O 1
ATOM 11711 N N . ALA B 1 705 ? 2.4 -0.556 4.922 1 86.38 705 ALA B N 1
ATOM 11712 C CA . ALA B 1 705 ? 2.395 -0.553 6.383 1 86.38 705 ALA B CA 1
ATOM 11713 C C . ALA B 1 705 ? 3.604 -1.303 6.938 1 86.38 705 ALA B C 1
ATOM 11715 O O . ALA B 1 705 ? 4.195 -0.889 7.938 1 86.38 705 ALA B O 1
ATOM 11716 N N . ASN B 1 706 ? 3.99 -2.328 6.285 1 84.31 706 ASN B N 1
ATOM 11717 C CA . ASN B 1 706 ? 5.07 -3.164 6.797 1 84.31 706 ASN B CA 1
ATOM 11718 C C . ASN B 1 706 ? 6.434 -2.498 6.605 1 84.31 706 ASN B C 1
ATOM 11720 O O . ASN B 1 706 ? 7.414 -2.893 7.238 1 84.31 706 ASN B O 1
ATOM 11724 N N . HIS B 1 707 ? 6.504 -1.493 5.738 1 90 707 HIS B N 1
ATOM 11725 C CA . HIS B 1 707 ? 7.773 -0.833 5.457 1 90 707 HIS B CA 1
ATOM 11726 C C . HIS B 1 707 ? 7.867 0.513 6.168 1 90 707 HIS B C 1
ATOM 11728 O O . HIS B 1 707 ? 8.906 1.174 6.125 1 90 707 HIS B O 1
ATOM 11734 N N . ARG B 1 708 ? 6.832 0.898 6.859 1 92.69 708 ARG B N 1
ATOM 11735 C CA . ARG B 1 708 ? 6.816 2.201 7.52 1 92.69 708 ARG B CA 1
ATOM 11736 C C . ARG B 1 708 ? 7.746 2.215 8.727 1 92.69 708 ARG B C 1
ATOM 11738 O O . ARG B 1 708 ? 7.895 1.202 9.414 1 92.69 708 ARG B O 1
ATOM 11745 N N . SER B 1 709 ? 8.453 3.258 8.875 1 93.31 709 SER B N 1
ATOM 11746 C CA . SER B 1 709 ? 9.375 3.492 9.984 1 93.31 709 SER B CA 1
ATOM 11747 C C . SER B 1 709 ? 9.242 4.914 10.523 1 93.31 709 SER B C 1
ATOM 11749 O O . SER B 1 709 ? 9.078 5.859 9.75 1 93.31 709 SER B O 1
ATOM 11751 N N . LYS B 1 710 ? 9.281 5.012 11.852 1 94.12 710 LYS B N 1
ATOM 11752 C CA . LYS B 1 710 ? 9.156 6.328 12.469 1 94.12 710 LYS B CA 1
ATOM 11753 C C . LYS B 1 710 ? 10.281 7.258 12.023 1 94.12 710 LYS B C 1
ATOM 11755 O O . LYS B 1 710 ? 10.031 8.414 11.68 1 94.12 710 LYS B O 1
ATOM 11760 N N . SER B 1 711 ? 11.469 6.719 12.047 1 95.25 711 SER B N 1
ATOM 11761 C CA . SER B 1 711 ? 12.633 7.527 11.719 1 95.25 711 SER B CA 1
ATOM 11762 C C . SER B 1 711 ? 12.656 7.891 10.234 1 95.25 711 SER B C 1
ATOM 11764 O O . SER B 1 711 ? 12.898 9.047 9.875 1 95.25 711 SER B O 1
ATOM 11766 N N . LEU B 1 712 ? 12.391 6.91 9.406 1 95.25 712 LEU B N 1
ATOM 11767 C CA . LEU B 1 712 ? 12.398 7.164 7.973 1 95.25 712 LEU B CA 1
ATOM 11768 C C . LEU B 1 712 ? 11.281 8.125 7.586 1 95.25 712 LEU B C 1
ATOM 11770 O O . LEU B 1 712 ? 11.453 8.953 6.684 1 95.25 712 LEU B O 1
ATOM 11774 N N . ALA B 1 713 ? 10.156 8.023 8.258 1 96.06 713 ALA B N 1
ATOM 11775 C CA . ALA B 1 713 ? 9.039 8.922 8 1 96.06 713 ALA B CA 1
ATOM 11776 C C . ALA B 1 713 ? 9.422 10.367 8.289 1 96.06 713 ALA B C 1
ATOM 11778 O O . ALA B 1 713 ? 9.109 11.273 7.512 1 96.06 713 ALA B O 1
ATOM 11779 N N . LEU B 1 714 ? 10.047 10.594 9.438 1 96.88 714 LEU B N 1
ATOM 11780 C CA . LEU B 1 714 ? 10.438 11.945 9.812 1 96.88 714 LEU B CA 1
ATOM 11781 C C . LEU B 1 714 ? 11.406 12.531 8.789 1 96.88 714 LEU B C 1
ATOM 11783 O O . LEU B 1 714 ? 11.297 13.711 8.43 1 96.88 714 LEU B O 1
ATOM 11787 N N . LEU B 1 715 ? 12.336 11.703 8.336 1 95.5 715 LEU B N 1
ATOM 11788 C CA . LEU B 1 715 ? 13.297 12.172 7.344 1 95.5 715 LEU B CA 1
ATOM 11789 C C . LEU B 1 715 ? 12.602 12.508 6.027 1 95.5 715 LEU B C 1
ATOM 11791 O O . LEU B 1 715 ? 12.953 13.492 5.367 1 95.5 715 LEU B O 1
ATOM 11795 N N . ASN B 1 716 ? 11.695 11.719 5.66 1 94.06 716 ASN B N 1
ATOM 11796 C CA . ASN B 1 716 ? 11.008 11.914 4.387 1 94.06 716 ASN B CA 1
ATOM 11797 C C . ASN B 1 716 ? 10.086 13.125 4.434 1 94.06 716 ASN B C 1
ATOM 11799 O O . ASN B 1 716 ? 10.031 13.906 3.479 1 94.06 716 ASN B O 1
ATOM 11803 N N . ILE B 1 717 ? 9.305 13.258 5.465 1 94 717 ILE B N 1
ATOM 11804 C CA . ILE B 1 717 ? 8.344 14.344 5.59 1 94 717 ILE B CA 1
ATOM 11805 C C . ILE B 1 717 ? 9.078 15.672 5.695 1 94 717 ILE B C 1
ATOM 11807 O O . ILE B 1 717 ? 8.633 16.688 5.148 1 94 717 ILE B O 1
ATOM 11811 N N . ASN B 1 718 ? 10.219 15.641 6.41 1 92.31 718 ASN B N 1
ATOM 11812 C CA . ASN B 1 718 ? 11.023 16.844 6.586 1 92.31 718 ASN B CA 1
ATOM 11813 C C . ASN B 1 718 ? 12.242 16.844 5.668 1 92.31 718 ASN B C 1
ATOM 11815 O O . ASN B 1 718 ? 13.336 17.234 6.086 1 92.31 718 ASN B O 1
ATOM 11819 N N . TYR B 1 719 ? 12.086 16.391 4.512 1 88.81 719 TYR B N 1
ATOM 11820 C CA . TYR B 1 719 ? 13.219 16.219 3.607 1 88.81 719 TYR B CA 1
ATOM 11821 C C . TYR B 1 719 ? 13.859 17.562 3.287 1 88.81 719 TYR B C 1
ATOM 11823 O O . TYR B 1 719 ? 15.023 17.625 2.875 1 88.81 719 TYR B O 1
ATOM 11831 N N . GLU B 1 720 ? 13.281 18.672 3.553 1 84.19 720 GLU B N 1
ATOM 11832 C CA . GLU B 1 720 ? 13.797 20 3.23 1 84.19 720 GLU B CA 1
ATOM 11833 C C . GLU B 1 720 ? 14.664 20.547 4.363 1 84.19 720 GLU B C 1
ATOM 11835 O O . GLU B 1 720 ? 15.359 21.547 4.191 1 84.19 720 GLU B O 1
ATOM 11840 N N . VAL B 1 721 ? 14.578 19.891 5.434 1 87 721 VAL B N 1
ATOM 11841 C CA . VAL B 1 721 ? 15.367 20.359 6.574 1 87 721 VAL B CA 1
ATOM 11842 C C . VAL B 1 721 ? 16.844 20.031 6.352 1 87 721 VAL B C 1
ATOM 11844 O O . VAL B 1 721 ? 17.172 18.953 5.855 1 87 721 VAL B O 1
ATOM 11847 N N . ARG B 1 722 ? 17.656 20.953 6.66 1 84.5 722 ARG B N 1
ATOM 11848 C CA . ARG B 1 722 ? 19.094 20.812 6.48 1 84.5 722 ARG B CA 1
ATOM 11849 C C . ARG B 1 722 ? 19.656 19.75 7.422 1 84.5 722 ARG B C 1
ATOM 11851 O O . ARG B 1 722 ? 19.203 19.625 8.562 1 84.5 722 ARG B O 1
ATOM 11858 N N . HIS B 1 723 ? 20.562 18.984 6.891 1 86.75 723 HIS B N 1
ATOM 11859 C CA . HIS B 1 723 ? 21.25 18 7.723 1 86.75 723 HIS B CA 1
ATOM 11860 C C . HIS B 1 723 ? 22.766 18.188 7.648 1 86.75 723 HIS B C 1
ATOM 11862 O O . HIS B 1 723 ? 23.281 18.688 6.648 1 86.75 723 HIS B O 1
ATOM 11868 N N . ASP B 1 724 ? 23.391 17.969 8.719 1 87.25 724 ASP B N 1
ATOM 11869 C CA . ASP B 1 724 ? 24.859 18.031 8.836 1 87.25 724 ASP B CA 1
ATOM 11870 C C . ASP B 1 724 ? 25.438 16.672 9.195 1 87.25 724 ASP B C 1
ATOM 11872 O O . ASP B 1 724 ? 25.281 16.203 10.32 1 87.25 724 ASP B O 1
ATOM 11876 N N . LEU B 1 725 ? 26.172 16.109 8.297 1 91 725 LEU B N 1
ATOM 11877 C CA . LEU B 1 725 ? 26.703 14.773 8.469 1 91 725 LEU B CA 1
ATOM 11878 C C . LEU B 1 725 ? 27.75 14.742 9.586 1 91 725 LEU B C 1
ATOM 11880 O O . LEU B 1 725 ? 27.828 13.773 10.344 1 91 725 LEU B O 1
ATOM 11884 N N . ASP B 1 726 ? 28.547 15.75 9.656 1 88.12 726 ASP B N 1
ATOM 11885 C CA . ASP B 1 726 ? 29.562 15.805 10.695 1 88.12 726 ASP B CA 1
ATOM 11886 C C . ASP B 1 726 ? 28.938 15.836 12.086 1 88.12 726 ASP B C 1
ATOM 11888 O O . ASP B 1 726 ? 29.422 15.18 13.008 1 88.12 726 ASP B O 1
ATOM 11892 N N . LEU B 1 727 ? 27.953 16.609 12.117 1 90.75 727 LEU B N 1
ATOM 11893 C CA . LEU B 1 727 ? 27.234 16.672 13.391 1 90.75 727 LEU B CA 1
ATOM 11894 C C . LEU B 1 727 ? 26.641 15.312 13.75 1 90.75 727 LEU B C 1
ATOM 11896 O O . LEU B 1 727 ? 26.656 14.914 14.914 1 90.75 727 LEU B O 1
ATOM 11900 N N . MET B 1 728 ? 26.141 14.633 12.812 1 95.06 728 MET B N 1
ATOM 11901 C CA . MET B 1 728 ? 25.562 13.32 13.039 1 95.06 728 MET B CA 1
ATOM 11902 C C . MET B 1 728 ? 26.609 12.32 13.516 1 95.06 728 MET B C 1
ATOM 11904 O O . MET B 1 728 ? 26.359 11.523 14.414 1 95.06 728 MET B O 1
ATOM 11908 N N . VAL B 1 729 ? 27.75 12.375 12.867 1 94.94 729 VAL B N 1
ATOM 11909 C CA . VAL B 1 729 ? 28.844 11.484 13.242 1 94.94 729 VAL B CA 1
ATOM 11910 C C . VAL B 1 729 ? 29.266 11.758 14.688 1 94.94 729 VAL B C 1
ATOM 11912 O O . VAL B 1 729 ? 29.469 10.828 15.469 1 94.94 729 VAL B O 1
ATOM 11915 N N . ASP B 1 730 ? 29.391 13 15.039 1 92.5 730 ASP B N 1
ATOM 11916 C CA . ASP B 1 730 ? 29.781 13.391 16.391 1 92.5 730 ASP B CA 1
ATOM 11917 C C . ASP B 1 730 ? 28.75 12.953 17.406 1 92.5 730 ASP B C 1
ATOM 11919 O O . ASP B 1 730 ? 29.094 12.453 18.484 1 92.5 730 ASP B O 1
ATOM 11923 N N . THR B 1 731 ? 27.516 13.188 17.094 1 94.62 731 THR B N 1
ATOM 11924 C CA . THR B 1 731 ? 26.422 12.82 18 1 94.62 731 THR B CA 1
ATOM 11925 C C . THR B 1 731 ? 26.391 11.305 18.203 1 94.62 731 THR B C 1
ATOM 11927 O O . THR B 1 731 ? 26.188 10.836 19.328 1 94.62 731 THR B O 1
ATOM 11930 N N . TYR B 1 732 ? 26.594 10.578 17.109 1 95.75 732 TYR B N 1
ATOM 11931 C CA . TYR B 1 732 ? 26.609 9.125 17.203 1 95.75 732 TYR B CA 1
ATOM 11932 C C . TYR B 1 732 ? 27.75 8.641 18.078 1 95.75 732 TYR B C 1
ATOM 11934 O O . TYR B 1 732 ? 27.562 7.742 18.922 1 95.75 732 TYR B O 1
ATOM 11942 N N . SER B 1 733 ? 28.922 9.188 17.891 1 92.38 733 SER B N 1
ATOM 11943 C CA . SER B 1 733 ? 30.094 8.789 18.656 1 92.38 733 SER B CA 1
ATOM 11944 C C . SER B 1 733 ? 29.922 9.094 20.141 1 92.38 733 SER B C 1
ATOM 11946 O O . SER B 1 733 ? 30.453 8.375 20.984 1 92.38 733 SER B O 1
ATOM 11948 N N . LYS B 1 734 ? 29.188 10.117 20.375 1 90.69 734 LYS B N 1
ATOM 11949 C CA . LYS B 1 734 ? 28.938 10.492 21.766 1 90.69 734 LYS B CA 1
ATOM 11950 C C . LYS B 1 734 ? 27.891 9.578 22.406 1 90.69 734 LYS B C 1
ATOM 11952 O O . LYS B 1 734 ? 28.031 9.172 23.562 1 90.69 734 LYS B O 1
ATOM 11957 N N . MET B 1 735 ? 26.844 9.336 21.703 1 91.75 735 MET B N 1
ATOM 11958 C CA . MET B 1 735 ? 25.734 8.562 22.234 1 91.75 735 MET B CA 1
ATOM 11959 C C . MET B 1 735 ? 26.094 7.082 22.344 1 91.75 735 MET B C 1
ATOM 11961 O O . MET B 1 735 ? 25.641 6.398 23.266 1 91.75 735 MET B O 1
ATOM 11965 N N . TYR B 1 736 ? 26.766 6.652 21.281 1 90.25 736 TYR B N 1
ATOM 11966 C CA . TYR B 1 736 ? 27.109 5.23 21.25 1 90.25 736 TYR B CA 1
ATOM 11967 C C . TYR B 1 736 ? 28.625 5.031 21.172 1 90.25 736 TYR B C 1
ATOM 11969 O O . TYR B 1 736 ? 29.141 4.676 20.109 1 90.25 736 TYR B O 1
ATOM 11977 N N . PRO B 1 737 ? 29.234 5.352 22.172 1 76.94 737 PRO B N 1
ATOM 11978 C CA . PRO B 1 737 ? 30.703 5.191 22.141 1 76.94 737 PRO B CA 1
ATOM 11979 C C . PRO B 1 737 ? 31.125 3.756 21.844 1 76.94 737 PRO B C 1
ATOM 11981 O O . PRO B 1 737 ? 30.469 2.809 22.297 1 76.94 737 PRO B O 1
ATOM 11984 N N . GLU B 1 738 ? 31.5 3.664 20.5 1 60.69 738 GLU B N 1
ATOM 11985 C CA . GLU B 1 738 ? 31.969 2.357 20.047 1 60.69 738 GLU B CA 1
ATOM 11986 C C . GLU B 1 738 ? 32.719 1.621 21.156 1 60.69 738 GLU B C 1
ATOM 11988 O O . GLU B 1 738 ? 33.625 2.182 21.781 1 60.69 738 GLU B O 1
ATOM 11993 N N . LYS B 1 739 ? 32.188 0.777 21.672 1 46.53 739 LYS B N 1
ATOM 11994 C CA . LYS B 1 739 ? 33.094 -0.164 22.312 1 46.53 739 LYS B CA 1
ATOM 11995 C C . LYS B 1 739 ? 34.125 -0.71 21.344 1 46.53 739 LYS B C 1
ATOM 11997 O O . LYS B 1 739 ? 33.781 -1.229 20.281 1 46.53 739 LYS B O 1
ATOM 12002 N N . VAL B 1 740 ? 35.156 0.054 20.953 1 41.28 740 VAL B N 1
ATOM 12003 C CA . VAL B 1 740 ? 36.312 -0.492 20.25 1 41.28 740 VAL B CA 1
ATOM 12004 C C . VAL B 1 740 ? 36.312 -2.016 20.344 1 41.28 740 VAL B C 1
ATOM 12006 O O . VAL B 1 740 ? 37.062 -2.605 21.125 1 41.28 740 VAL B O 1
ATOM 12009 N N . ASP B 1 741 ? 35.469 -2.678 20.875 1 36.25 741 ASP B N 1
ATOM 12010 C CA . ASP B 1 741 ? 35.906 -4.07 20.859 1 36.25 741 ASP B CA 1
ATOM 12011 C C . ASP B 1 741 ? 36.281 -4.512 19.438 1 36.25 741 ASP B C 1
ATOM 12013 O O . ASP B 1 741 ? 35.875 -3.873 18.469 1 36.25 741 ASP B O 1
ATOM 12017 N N . GLU B 1 742 ? 36.781 -5.93 19.328 1 34.03 742 GLU B N 1
ATOM 12018 C CA . GLU B 1 742 ? 37.344 -6.949 18.453 1 34.03 742 GLU B CA 1
ATOM 12019 C C . GLU B 1 742 ? 36.531 -7.102 17.172 1 34.03 742 GLU B C 1
ATOM 12021 O O . GLU B 1 742 ? 36.688 -8.07 16.438 1 34.03 742 GLU B O 1
ATOM 12026 N N . GLN B 1 743 ? 35.656 -6.211 16.766 1 29.27 743 GLN B N 1
ATOM 12027 C CA . GLN B 1 743 ? 35.281 -6.734 15.445 1 29.27 743 GLN B CA 1
ATOM 12028 C C . GLN B 1 743 ? 36.312 -6.34 14.398 1 29.27 743 GLN B C 1
ATOM 12030 O O . GLN B 1 743 ? 36.812 -5.211 14.406 1 29.27 743 GLN B O 1
#